Protein AF-A0A834U6C4-F1 (afdb_monomer_lite)

pLDDT: mean 79.03, std 20.56, range [19.64, 97.19]

Secondary structure (DSSP, 8-state):
-------------------------------------------HHHHHH-SS-HHHHHHHHHHHTTHHHHHHHHHTHHHHS----EEEEES-S---S-TTEEEETTEEEE--EEEE--SS-S--HHHHHT--GGGTHHHHHHHHHHHHHHHHHHHHHHHHHHHH-SHHHHHHHHHHHHHHHHHHHH---HHHHHHHHHHHHHHHHHHHHHHHHHHHHHS-GGGHHHHHHHTTHHHHHHHHHHHHHHHH--SHHHHHHHHHGGGGGGGGHHHH----HHHHHHTT-HHHHHHHHHHHHHHHT--SS-HHHHHHHHHHHHTT---TTSS---TTHHHHSHHHHHHHHHHHHHHHHHHHHHHHHHHHGGGSSS-HHHHHHHHHHHHHHHHHHHHHHHHHT-HHHHHHHHHHHHHHHHHHTTTS-GGGHHHHHHHHHHHHHHHHHHHHHHHHHHHHHS-TTTHHHHHHHHHHHHHHHHHHHHHHHHGGGT-TTHHHHHHHHHHHHHHHHHTTSPP-TTPPPP-SHHHHHHTTPPP--------------------------------------------------TTTHHHHTTSSS-PPPPP-----SS--B--S-HHHHHHHHHHTS--GGG-----EEEETTEEEEE---SSS--S-SEEEEETT---SSPPBEESS-SGGG-TTSTT----EEEEEE-TTSEEEEEE--EE-TTSS-EE-S--EEEEEETTTTEEEEEEEPPTTS--TT--EEEEEEE--TT-GGG-EEEEEETTTTEEEEEETTTTEEEEEE-GGGS--TTT-EEEETTEEEE----EEEEEEEEEPTTS-EEEEEEETT--EEEEEETHHHH-SSGGGS-GGGG-EEEEE--TT---S-EEE-TTT-EEEEEETTTTEEEEEETTS---TTTSEEEEE-TTT-SEEEEEEEETTTTEEEEEEE-HHHHHHGGGG-SS-TTSGGGTGGGHHHHHHHHHHHHTTTS--SSTTTS---HHHHHHHHHHH--S-HHHHHHHHHHHHHHHH-S--SS-EEEEEEESTTSSHHHHHHHHHHHHSTTGGGSTTEEEEETTTTS--TT-HHHHHHHHHHHHHHHHHH-TT-EEEEE-GGGSPTTGGGGGHHHHSTT---SSS--TT-EEEEEE-TTHHHHHHHHHHHHTTT--GGG--GGGTHHHHHHHHHHSSSTTTT-HHHHT---SEEEEEPPBPHHHHHHHHHHHHHTTT-PPPHHHHHHHHHT--EESTTT--EETTGGGTHHHHHHHHHHH--

Radius of gyration: 40.65 Å; chains: 1; bounding box: 102×124×114 Å

InterPro domains:
  IPR001270 ClpA/B family [PR00300] (1038-1056)
  IPR001270 ClpA/B family [PR00300] (1108-1126)
  IPR001270 ClpA/B family [PR00300] (1137-1151)
  IPR005828 Major facilitator, sugar transporter-like [PF00083] (136-519)
  IPR010448 Torsin [PF06309] (983-1109)
  IPR011042 Six-bladed beta-propeller, TolB-like [G3DSA:2.120.10.30] (598-964)
  IPR017996 Major royal jelly/yellow-related [PF03022] (692-955)
  IPR017996 Major royal jelly/yellow-related [PTHR10009] (584-955)
  IPR020846 Major facilitator superfamily domain [PS50850] (59-514)
  IPR027417 P-loop containing nucleoside triphosphate hydrolase [G3DSA:3.40.50.300] (987-1210)
  IPR027417 P-loop containing nucleoside triphosphate hydrolase [SSF52540] (996-1243)
  IPR036259 MFS transporter superfamily [G3DSA:1.20.1250.20] (54-522)
  IPR036259 MFS transporter superfamily [SSF103473] (139-519)
  IPR049337 Torsin-1A, C-terminal domain [PF21376] (1211-1265)

Sequence (1273 aa):
MITGVRLSDSTEKIVGYRMGVNVKQVSNGKDTETVEDHGEAIDAVQQAIGDLGKWQILVCLAISLVKFPVAWHQLAIVFMAPYQEYNCTTPAETVSSDQCTININGTNMECTKWEYDRSTFPETIISQWNLVCSRSHYANIQQSILMFGVLLGNVIFGSLADRYGRKLPLMASVLLQLASGIGCAIVPWFPALLILKLFSAMATGGTMVTSYVICMEIVGTQWRAAITVLYQIPFSLGQMSLAGIAYLFRHWQHLQIAITIPSIILLSYWWIVPESPRWLLAVGKQKAACKILEKVAIINKTGNKDIPDTVRRHCLHQNSKRTAQDHNASFLDLFRTPNMRVKSLSIFFNWIVCGMGLFGMSQYIGQVGGDIFINFAISGAIQVPGNFVAWWAMNKLGRKVTLIISNVIAGVSSLALIIVPHELAWLRLILVCLGIVGMSVAFTSVYLFSGELFPTVVRNMGVGTSSMCARIGSIVAPFVVSLNHMAEWFPPIIFGSLPIVGAMLCLLLPETAGCTLPETLQDGEDFGKKPKMMKNKNRNPKDIEIEHREEQKSIDYSSYYTAIPPCTVLWKTSSSLPNGKMYILLLSLLAVANGETFNKLYSWQQLNFNFPNETIRKAYVESGNYIEKNNLPLGLAVSQDRMIITVPRWRNGVVSNLNYVWMNDTSESPSLNPYPNFETNDIHSPDSIVNIFRVRVDECNRLWGIDTGISDIYGNTTVLQPVRIIVIDLKTDKIIRKYTLKDSDQKQNSFIADLIVDVKPDACEDAYAYLSDFSAYGLVVYSWAKNNSWRIEHNYFYFDPLQGDYNISGYNFQWTDGVFGLALTPFQDDGYRTLYFHAMSGITEFYVSTEVLQDDMLILSNNYHAFHVAGDKGPKSQGPSSVIDQETEIAYFTQIQKNGIGCWNTNVKLTPETFVLVGQNNETMVYPNDLAIDYDSRKLYVLSDDLPRFEHSDLISCELFTTMAGAIGLSSLGAYYYQYVHCKYHECCNDDYIYLDLQKLEKLMKNKLYGQHIAYKTIMNALRGYLNQHDQGKALSFSFHGTPGTGKNYVAKFIAESLYKNGIESKYFHFFNGRIEFPLKQEVEIYKVLLQSKIKNALQNCPQSLFVFDEVDKMPEGVLNVLVPFLDYNTWSTKGDTNKAIFIFLSNTGSRQIVQRLLNLWEKGISRDDTKLQDFENLISIGAFNEKGGFHLSDTIETSVIDHYIPFLPLEEEHVKNCAKMAFIKRRIEPTAEMIDEALSHMTFDPPPHNLYSKSGCKRIEQKVATIIYSIK

Foldseek 3Di:
DDDDDDDDDDDDDDDDDDDDDDDDDDDDDDDDDDDDDPDDPDDLLCVLQPQDFPLLVVQLVLLLLLLLLLLLLLQVLCLQPPDWDKAFDPPDDDDDPDRAWDQDPNDTDGGDDIDTDCVQFVAHPCNLVVCDDVNVCVSLVLSLLLLVLLLLLLVVLVVVCLVPFLQPQLLVLLVQLLVLLLVLLPDSDSVVNSVSSSSNSSSSNNSVNSSLVLSVLSHHDVCNLVSLLVSCLSNLVSQLVLLVLCSVVSHNSSSSVSSNVVSVVVNCCVPSPATRLVSCLVVVVVVRSLVVSVVSCVNRVVDDDPSPVSVVVVSVCVVVPPDVPLPDDDLCLCCPFPLSVLVLVLLLLLLLLLLLQQSLLLSLQSVLDDDSSVLSNLLSVLLNVLSVVLSVCCQPVFLLRQLLVLLQQLQVLLLVLVVDDSVVSVSNSVSSSSNNSSSSSNNSSSLVVLQQLDAQSCSVVSSSSSNSSSSNSNSCSVVQSVCVVVPVCRNSNVSNVSSNVSSVSSVSDDTRHPDDRHHDSVSSSCPPDDDDPDPDDDDDDDDDDDDDDDDDDDDDDDDDDDDDDDDDDDDDDDDDDDDDDPDPVVVVVVPPPDQDDDDQQADDPWAAADDPDVVVVVVCVVVLQADGLQWDWFAWEDDDQKIKTATFQLAHHDQFGIWIDGNPDPDNHDHTAHAPHRLLGHPPHPPHQHGWQYWYADLLRKIKTWRCQWHGNLHPIDRRDAIWIWIARPVVRDTPDTAGADPQAADPQWDWHDKDKDDDNVGRQQIKMWIQRFRVQWIKIAGNVVSHIHIAHAPQQWADLVQQWAAFPNDTDGDGTGKAAWEWEPQDPVRWIKIWITGLSFFWIKIATCVCVSDPVCSPPPVNVRIGTQEGLDPQQHHRYWYADHPQRKIKGQRLRQLFIWIARSVDRDDNVRIGTSDHDSVQSSHFRYWYADNVVGDIDIDHDNVSCSSCCVVVPDDDPVSCPPPPVPVVVVVVVVVVVCVVPDPAQDCVFFPFQLVQLLVQCVQPQFLQLQQSVVVSVQVVVLVVDPDDLAAAFEEEEAFAANQQVVSLQSRQVRGGPVGCPDPLEAEAEQCPLQPDLVCLVVLLVVVLVVLVVSCQRHLQHEYEYHAQLRHHEQNCLSCCLLLDRDRDSDDGNSHNYYYYYYHHFLHVVLVVLQVVCVVVVHDSSNDHCVSCVVSQLVRQQPRGGHNPPHVCSVVVSHDYHGYSHFAFLVSLLSLLQVLQVVVVHGDDPVLSVQLCVPWFFDDPPVSGGTNNHSVCSNVSSVVSVVVVD

Structure (mmCIF, N/CA/C/O backbone):
data_AF-A0A834U6C4-F1
#
_entry.id   AF-A0A834U6C4-F1
#
loop_
_atom_site.group_PDB
_atom_site.id
_atom_site.type_symbol
_atom_site.label_atom_id
_atom_site.label_alt_id
_atom_site.label_comp_id
_atom_site.label_asym_id
_atom_site.label_entity_id
_atom_site.label_seq_id
_atom_site.pdbx_PDB_ins_code
_atom_site.Cartn_x
_atom_site.Cartn_y
_atom_site.Cartn_z
_atom_site.occupancy
_atom_site.B_iso_or_equiv
_atom_site.auth_seq_id
_atom_site.auth_comp_id
_atom_site.auth_asym_id
_atom_site.auth_atom_id
_atom_site.pdbx_PDB_model_num
ATOM 1 N N . MET A 1 1 ? -10.701 68.782 57.998 1.00 32.03 1 MET A N 1
ATOM 2 C CA . MET A 1 1 ? -9.454 69.137 57.278 1.00 32.03 1 MET A CA 1
ATOM 3 C C . MET A 1 1 ? -9.494 68.357 55.960 1.00 32.03 1 MET A C 1
ATOM 5 O O . MET A 1 1 ? -9.883 67.202 56.014 1.00 32.03 1 MET A O 1
ATOM 9 N N . ILE A 1 2 ? -9.443 68.971 54.766 1.00 26.61 2 ILE A N 1
ATOM 10 C CA . ILE A 1 2 ? -8.297 69.702 54.167 1.00 26.61 2 ILE A CA 1
ATOM 11 C C . ILE A 1 2 ? -7.133 68.705 53.998 1.00 26.61 2 ILE A C 1
ATOM 13 O O . ILE A 1 2 ? -6.628 68.264 55.022 1.00 26.61 2 ILE A O 1
ATOM 17 N N . THR A 1 3 ? -6.689 68.261 52.809 1.00 28.31 3 THR A N 1
ATOM 18 C CA . THR A 1 3 ? -6.990 68.559 51.372 1.00 28.31 3 THR A CA 1
ATOM 19 C C . THR A 1 3 ? -6.530 67.353 50.510 1.00 28.31 3 THR A C 1
ATOM 21 O O . THR A 1 3 ? -5.770 66.542 51.021 1.00 28.31 3 THR A O 1
ATOM 24 N N . GLY A 1 4 ? -6.873 67.157 49.225 1.00 27.14 4 GLY A N 1
ATOM 25 C CA . GLY A 1 4 ? -7.736 67.896 48.282 1.00 27.14 4 GLY A CA 1
ATOM 26 C C . GLY A 1 4 ? -7.484 67.487 46.803 1.00 27.14 4 GLY A C 1
ATOM 27 O O . GLY A 1 4 ? -6.566 66.721 46.548 1.00 27.14 4 GLY A O 1
ATOM 28 N N . VAL A 1 5 ? -8.246 68.076 45.857 1.00 27.08 5 VAL A N 1
ATOM 29 C CA . VAL A 1 5 ? -8.068 68.063 44.367 1.00 27.08 5 VAL A CA 1
ATOM 30 C C . VAL A 1 5 ? -8.359 66.700 43.665 1.00 27.08 5 VAL A C 1
ATOM 32 O O . VAL A 1 5 ? -7.687 65.725 43.955 1.00 27.08 5 VAL A O 1
ATOM 35 N N . ARG A 1 6 ? -9.434 66.475 42.867 1.00 25.31 6 ARG A N 1
ATOM 36 C CA . ARG A 1 6 ? -9.952 67.080 41.588 1.00 25.31 6 ARG A CA 1
ATOM 37 C C . ARG A 1 6 ? -9.165 66.642 40.330 1.00 25.31 6 ARG A C 1
ATOM 39 O O . ARG A 1 6 ? -7.953 66.553 40.420 1.00 25.31 6 ARG A O 1
ATOM 46 N N . LEU A 1 7 ? -9.723 66.381 39.133 1.00 26.38 7 LEU A N 1
ATOM 47 C CA . LEU A 1 7 ? -11.058 66.477 38.465 1.00 26.38 7 LEU A CA 1
ATOM 48 C C . LEU A 1 7 ? -11.123 65.343 37.387 1.00 26.38 7 LEU A C 1
ATOM 50 O O . LEU A 1 7 ? -10.072 64.796 37.070 1.00 26.38 7 LEU A O 1
ATOM 54 N N . SER A 1 8 ? -12.230 64.942 36.741 1.00 24.67 8 SER A N 1
ATOM 55 C CA . SER A 1 8 ? -13.663 65.318 36.781 1.00 24.67 8 SER A CA 1
ATOM 56 C C . SER A 1 8 ? -14.535 64.198 36.184 1.00 24.67 8 SER A C 1
ATOM 58 O O . SER A 1 8 ? -14.160 63.627 35.160 1.00 24.67 8 SER A O 1
ATOM 60 N N . ASP A 1 9 ? -15.734 63.977 36.726 1.00 26.44 9 ASP A N 1
ATOM 61 C CA . ASP A 1 9 ? -16.788 63.170 36.092 1.00 26.44 9 ASP A CA 1
ATOM 62 C C . ASP A 1 9 ? -17.407 63.832 34.849 1.00 26.44 9 ASP A C 1
ATOM 64 O O . ASP A 1 9 ? -17.436 65.056 34.718 1.00 26.44 9 ASP A O 1
ATOM 68 N N . SER A 1 10 ? -18.063 63.017 34.019 1.00 24.52 10 SER A N 1
ATOM 69 C CA . SER A 1 10 ? -19.355 63.393 33.426 1.00 24.52 10 SER A CA 1
ATOM 70 C C . SER A 1 10 ? -20.250 62.152 33.308 1.00 24.52 10 SER A C 1
ATOM 72 O O . SER A 1 10 ? -19.783 61.074 32.943 1.00 24.52 10 SER A O 1
ATOM 74 N N . THR A 1 11 ? -21.522 62.281 33.696 1.00 25.22 11 THR A N 1
ATOM 75 C CA . THR A 1 11 ? -22.455 61.160 33.894 1.00 25.22 11 THR A CA 1
ATOM 76 C C . THR A 1 11 ? -23.762 61.351 33.127 1.00 25.22 11 THR A C 1
ATOM 78 O O . THR A 1 11 ? -24.557 62.228 33.455 1.00 25.22 11 THR A O 1
ATOM 81 N N . GLU A 1 12 ? -24.052 60.448 32.188 1.00 25.23 12 GLU A N 1
ATOM 82 C CA . GLU A 1 12 ? -25.406 60.200 31.669 1.00 25.23 12 GLU A CA 1
ATOM 83 C C . GLU A 1 12 ? -25.623 58.680 31.572 1.00 25.23 12 GLU A C 1
ATOM 85 O O . GLU A 1 12 ? -24.810 57.953 31.011 1.00 25.23 12 GLU A O 1
ATOM 90 N N . LYS A 1 13 ? -26.559 58.106 32.338 1.00 23.20 13 LYS A N 1
ATOM 91 C CA . LYS A 1 13 ? -28.016 58.086 32.089 1.00 23.20 13 LYS A CA 1
ATOM 92 C C . LYS A 1 13 ? -28.380 57.370 30.785 1.00 23.20 13 LYS A C 1
ATOM 94 O O . LYS A 1 13 ? -28.456 57.985 29.730 1.00 23.20 13 LYS A O 1
ATOM 99 N N . ILE A 1 14 ? -28.765 56.100 30.905 1.00 27.47 14 ILE A N 1
ATOM 100 C CA . ILE A 1 14 ? -29.663 55.454 29.942 1.00 27.47 14 ILE A CA 1
ATOM 101 C C . ILE A 1 14 ? -31.019 55.300 30.635 1.00 27.47 14 ILE A C 1
ATOM 103 O O . ILE A 1 14 ? -31.168 54.515 31.570 1.00 27.47 14 ILE A O 1
ATOM 107 N N . VAL A 1 15 ? -31.992 56.103 30.203 1.00 25.92 15 VAL A N 1
ATOM 108 C CA . VAL A 1 15 ? -33.397 56.035 30.634 1.00 25.92 15 VAL A CA 1
ATOM 109 C C . VAL A 1 15 ? -34.172 55.182 29.629 1.00 25.92 15 VAL A C 1
ATOM 111 O O . VAL A 1 15 ? -33.923 55.262 28.429 1.00 25.92 15 VAL A O 1
ATOM 114 N N . GLY A 1 16 ? -35.096 54.349 30.111 1.00 22.14 16 GLY A N 1
ATOM 115 C CA . GLY A 1 16 ? -35.840 53.406 29.274 1.00 22.14 16 GLY A CA 1
ATOM 116 C C . GLY A 1 16 ? -37.213 53.893 28.793 1.00 22.14 16 GLY A C 1
ATOM 117 O O . GLY A 1 16 ? -37.863 54.725 29.421 1.00 22.14 16 GLY A O 1
ATOM 118 N N . TYR A 1 17 ? -37.677 53.260 27.717 1.00 23.62 17 TYR A N 1
ATOM 119 C CA . TYR A 1 17 ? -39.071 53.122 27.270 1.00 23.62 17 TYR A CA 1
ATOM 120 C C . TYR A 1 17 ? -39.234 51.619 26.927 1.00 23.62 17 TYR A C 1
ATOM 122 O O . TYR A 1 17 ? -38.296 51.019 26.412 1.00 23.62 17 TYR A O 1
ATOM 130 N N . ARG A 1 18 ? -40.257 50.873 27.382 1.00 22.52 18 ARG A N 1
ATOM 131 C CA . ARG A 1 18 ? -41.674 50.873 26.939 1.00 22.52 18 ARG A CA 1
ATOM 132 C C . ARG A 1 18 ? -41.797 50.785 25.400 1.00 22.52 18 ARG A C 1
ATOM 134 O O . ARG A 1 18 ? -41.191 51.584 24.711 1.00 22.52 18 ARG A O 1
ATOM 141 N N . MET A 1 19 ? -42.584 49.882 24.801 1.00 22.67 19 MET A N 1
ATOM 142 C CA . MET A 1 19 ? -43.735 49.121 25.321 1.00 22.67 19 MET A CA 1
ATOM 143 C C . MET A 1 19 ? -44.086 47.924 24.403 1.00 22.67 19 MET A C 1
ATOM 145 O O . MET A 1 19 ? -43.939 48.039 23.192 1.00 22.67 19 MET A O 1
ATOM 149 N N . GLY A 1 20 ? -44.672 46.851 24.956 1.00 22.45 20 GLY A N 1
ATOM 150 C CA . GLY A 1 20 ? -45.379 45.799 24.192 1.00 22.45 20 GLY A CA 1
ATOM 151 C C . GLY A 1 20 ? -44.500 44.729 23.511 1.00 22.45 20 GLY A C 1
ATOM 152 O O . GLY A 1 20 ? -43.289 44.883 23.426 1.00 22.45 20 GLY A O 1
ATOM 153 N N . VAL A 1 21 ? -45.052 43.600 23.041 1.00 25.44 21 VAL A N 1
ATOM 154 C CA . VAL A 1 21 ? -46.475 43.175 22.981 1.00 25.44 21 VAL A CA 1
ATOM 155 C C . VAL A 1 21 ? -46.644 41.728 23.498 1.00 25.44 21 VAL A C 1
ATOM 157 O O . VAL A 1 21 ? -45.697 40.948 23.527 1.00 25.44 21 VAL A O 1
ATOM 160 N N . ASN A 1 22 ? -47.855 41.398 23.962 1.00 22.00 22 ASN A N 1
ATOM 161 C CA . ASN A 1 22 ? -48.232 40.152 24.645 1.00 22.00 22 ASN A CA 1
ATOM 162 C C . ASN A 1 22 ? -48.046 38.852 23.839 1.00 22.00 22 ASN A C 1
ATOM 164 O O . ASN A 1 22 ? -48.291 38.810 22.637 1.00 22.00 22 ASN A O 1
ATOM 168 N N . VAL A 1 23 ? -47.843 37.748 24.569 1.00 26.69 23 VAL A N 1
ATOM 169 C CA . VAL A 1 23 ? -48.245 36.396 24.140 1.00 26.69 23 VAL A CA 1
ATOM 170 C C . VAL A 1 23 ? -49.677 36.121 24.620 1.00 26.69 23 VAL A C 1
ATOM 172 O O . VAL A 1 23 ? -49.903 36.021 25.824 1.00 26.69 23 VAL A O 1
ATOM 175 N N . LYS A 1 24 ? -50.627 36.031 23.677 1.00 21.11 24 LYS A N 1
ATOM 176 C CA . LYS A 1 24 ? -52.025 35.521 23.737 1.00 21.11 24 LYS A CA 1
ATOM 177 C C . LYS A 1 24 ? -52.627 35.754 22.325 1.00 21.11 24 LYS A C 1
ATOM 179 O O . LYS A 1 24 ? -52.242 36.729 21.697 1.00 21.11 24 LYS A O 1
ATOM 184 N N . GLN A 1 25 ? -53.530 34.949 21.751 1.00 21.66 25 GLN A N 1
ATOM 185 C CA . GLN A 1 25 ? -54.324 33.841 22.296 1.00 21.66 25 GLN A CA 1
ATOM 186 C C . GLN A 1 25 ? -54.771 32.865 21.169 1.00 21.66 25 GLN A C 1
ATOM 188 O O . GLN A 1 25 ? -55.234 33.315 20.133 1.00 21.66 25 GLN A O 1
ATOM 193 N N . VAL A 1 26 ? -54.685 31.551 21.426 1.00 22.41 26 VAL A N 1
ATOM 194 C CA . VAL A 1 26 ? -55.703 30.498 21.153 1.00 22.41 26 VAL A CA 1
ATOM 195 C C . VAL A 1 26 ? -56.342 30.309 19.747 1.00 22.41 26 VAL A C 1
ATOM 197 O O . VAL A 1 26 ? -57.190 31.076 19.310 1.00 22.41 26 VAL A O 1
ATOM 200 N N . SER A 1 27 ? -56.134 29.083 19.235 1.00 23.53 27 SER A N 1
ATOM 201 C CA . SER A 1 27 ? -57.041 28.217 18.438 1.00 23.53 27 SER A CA 1
ATOM 202 C C . SER A 1 27 ? -57.282 28.420 16.933 1.00 23.53 27 SER A C 1
ATOM 204 O O . SER A 1 27 ? -57.446 29.528 16.446 1.00 23.53 27 SER A O 1
ATOM 206 N N . ASN A 1 28 ? -57.493 27.250 16.309 1.00 22.91 28 ASN A N 1
ATOM 207 C CA . ASN A 1 28 ? -58.278 26.946 15.107 1.00 22.91 28 ASN A CA 1
ATOM 208 C C . ASN A 1 28 ? -57.816 27.489 13.748 1.00 22.91 28 ASN A C 1
ATOM 210 O O . ASN A 1 28 ? -57.381 28.622 13.600 1.00 22.91 28 ASN A O 1
ATOM 214 N N . GLY A 1 29 ? -58.005 26.640 12.734 1.00 23.84 29 GLY A N 1
ATOM 215 C CA . GLY A 1 29 ? -57.756 26.954 11.331 1.00 23.84 29 GLY A CA 1
ATOM 216 C C . GLY A 1 29 ? -57.052 25.816 10.597 1.00 23.84 29 GLY A C 1
ATOM 217 O O . GLY A 1 29 ? -55.847 25.633 10.732 1.00 23.84 29 GLY A O 1
ATOM 218 N N . LYS A 1 30 ? -57.814 25.087 9.775 1.00 28.41 30 LYS A N 1
ATOM 219 C CA . LYS A 1 30 ? -57.336 24.766 8.421 1.00 28.41 30 LYS A CA 1
ATOM 220 C C . LYS A 1 30 ? -57.286 26.122 7.662 1.00 28.41 30 LYS A C 1
ATOM 222 O O . LYS A 1 30 ? -57.917 27.072 8.114 1.00 28.41 30 LYS A O 1
ATOM 227 N N . ASP A 1 31 ? -56.504 26.336 6.613 1.00 25.30 31 ASP A N 1
ATOM 228 C CA . ASP A 1 31 ? -56.439 25.526 5.398 1.00 25.30 31 ASP A CA 1
ATOM 229 C C . ASP A 1 31 ? -55.045 25.493 4.754 1.00 25.30 31 ASP A C 1
ATOM 231 O O . ASP A 1 31 ? -54.127 26.222 5.125 1.00 25.30 31 ASP A O 1
ATOM 235 N N . THR A 1 32 ? -54.892 24.593 3.784 1.00 25.80 32 THR A N 1
ATOM 236 C CA . THR A 1 32 ? -53.691 24.442 2.962 1.00 25.80 32 THR A CA 1
ATOM 237 C C . THR A 1 32 ? -53.735 25.367 1.748 1.00 25.80 32 THR A C 1
ATOM 239 O O . THR A 1 32 ? -54.506 25.109 0.824 1.00 25.80 32 THR A O 1
ATOM 242 N N . GLU A 1 33 ? -52.831 26.343 1.682 1.00 23.67 33 GLU A N 1
ATOM 243 C CA . GLU A 1 33 ? -52.347 26.871 0.401 1.00 23.67 33 GLU A CA 1
ATOM 244 C C . GLU A 1 33 ? -50.893 26.439 0.193 1.00 23.67 33 GLU A C 1
ATOM 246 O O . GLU A 1 33 ? -50.039 26.583 1.070 1.00 23.67 33 GLU A O 1
ATOM 251 N N . THR A 1 34 ? -50.623 25.847 -0.968 1.00 23.64 34 THR A N 1
ATOM 252 C CA . THR A 1 34 ? -49.309 25.328 -1.347 1.00 23.64 34 THR A CA 1
ATOM 253 C C . THR A 1 34 ? -48.448 26.436 -1.938 1.00 23.64 34 THR A C 1
ATOM 255 O O . THR A 1 34 ? -48.664 26.845 -3.078 1.00 23.64 34 THR A O 1
ATOM 258 N N . VAL A 1 35 ? -47.431 26.876 -1.198 1.00 24.28 35 VAL A N 1
ATOM 259 C CA . VAL A 1 35 ? -46.286 27.580 -1.788 1.00 24.28 35 VAL A CA 1
ATOM 260 C C . VAL A 1 35 ? -45.273 26.525 -2.223 1.00 24.28 35 VAL A C 1
ATOM 262 O O . VAL A 1 35 ? -44.721 25.813 -1.384 1.00 24.28 35 VAL A O 1
ATOM 265 N N . GLU A 1 36 ? -45.050 26.404 -3.529 1.00 22.88 36 GLU A N 1
ATOM 266 C CA . GLU A 1 36 ? -44.012 25.535 -4.085 1.00 22.88 36 GLU A CA 1
ATOM 267 C C . GLU A 1 36 ? -42.629 26.149 -3.813 1.00 22.88 36 GLU A C 1
ATOM 269 O O . GLU A 1 36 ? -42.253 27.162 -4.404 1.00 22.88 36 GLU A O 1
ATOM 274 N N . ASP A 1 37 ? -41.870 25.550 -2.892 1.00 23.61 37 ASP A N 1
ATOM 275 C CA . ASP A 1 37 ? -40.494 25.961 -2.598 1.00 23.61 37 ASP A CA 1
ATOM 276 C C . ASP A 1 37 ? -39.554 25.445 -3.701 1.00 23.61 37 ASP A C 1
ATOM 278 O O . ASP A 1 37 ? -39.085 24.303 -3.675 1.00 23.61 37 ASP A O 1
ATOM 282 N N . HIS A 1 38 ? -39.320 26.273 -4.724 1.00 24.67 38 HIS A N 1
ATOM 283 C CA . HIS A 1 38 ? -38.352 25.987 -5.783 1.00 24.67 38 HIS A CA 1
ATOM 284 C C . HIS A 1 38 ? -36.923 25.983 -5.217 1.00 24.67 38 HIS A C 1
ATOM 286 O O . HIS A 1 38 ? -36.256 27.015 -5.131 1.00 24.67 38 HIS A O 1
ATOM 292 N N . GLY A 1 39 ? -36.449 24.791 -4.855 1.00 31.34 39 GLY A N 1
ATOM 293 C CA . GLY A 1 39 ? -35.127 24.578 -4.279 1.00 31.34 39 GLY A CA 1
ATOM 294 C C . GLY A 1 39 ? -33.966 24.866 -5.236 1.00 31.34 39 GLY A C 1
ATOM 295 O O . GLY A 1 39 ? -33.460 23.956 -5.884 1.00 31.34 39 GLY A O 1
ATOM 296 N N . GLU A 1 40 ? -33.464 26.103 -5.226 1.00 31.39 40 GLU A N 1
ATOM 297 C CA . GLU A 1 40 ? -32.094 26.432 -5.637 1.00 31.39 40 GLU A CA 1
ATOM 298 C C . GLU A 1 40 ? -31.307 27.033 -4.461 1.00 31.39 40 GLU A C 1
ATOM 300 O O . GLU A 1 40 ? -31.581 28.135 -3.980 1.00 31.39 40 GLU A O 1
ATOM 305 N N . ALA A 1 41 ? -30.273 26.323 -4.000 1.00 35.41 41 ALA A N 1
ATOM 306 C CA . ALA A 1 41 ? -29.369 26.791 -2.949 1.00 35.41 41 ALA A CA 1
ATOM 307 C C . ALA A 1 41 ? -28.324 27.783 -3.509 1.00 35.41 41 ALA A C 1
ATOM 309 O O . ALA A 1 41 ? -27.153 27.450 -3.695 1.00 35.41 41 ALA A O 1
ATOM 310 N N . ILE A 1 42 ? -28.754 29.012 -3.810 1.00 45.69 42 ILE A N 1
ATOM 311 C CA . ILE A 1 42 ? -27.916 30.037 -4.457 1.00 45.69 42 ILE A CA 1
ATOM 312 C C . ILE A 1 42 ? -26.710 30.423 -3.571 1.00 45.69 42 ILE A C 1
ATOM 314 O O . ILE A 1 42 ? -26.871 30.887 -2.442 1.00 45.69 42 ILE A O 1
ATOM 318 N N . ASP A 1 43 ? -25.493 30.301 -4.115 1.00 60.75 43 ASP A N 1
ATOM 319 C CA . ASP A 1 43 ? -24.232 30.630 -3.430 1.00 60.75 43 ASP A CA 1
ATOM 320 C C . ASP A 1 43 ? -24.176 32.111 -2.992 1.00 60.75 43 ASP A C 1
ATOM 322 O O . ASP A 1 43 ? -24.166 33.033 -3.813 1.00 60.75 43 ASP A O 1
ATOM 326 N N . ALA A 1 44 ? -24.071 32.342 -1.680 1.00 59.12 44 ALA A N 1
ATOM 327 C CA . ALA A 1 44 ? -23.994 33.673 -1.078 1.00 59.12 44 ALA A CA 1
ATOM 328 C C . ALA A 1 44 ? -22.760 34.490 -1.522 1.00 59.12 44 ALA A C 1
ATOM 330 O O . ALA A 1 44 ? -22.802 35.721 -1.503 1.00 59.12 44 ALA A O 1
ATOM 331 N N . VAL A 1 45 ? -21.671 33.844 -1.963 1.00 65.62 45 VAL A N 1
ATOM 332 C CA . VAL A 1 45 ? -20.537 34.531 -2.605 1.00 65.62 45 VAL A CA 1
ATOM 333 C C . VAL A 1 45 ? -20.932 35.010 -3.997 1.00 65.62 45 VAL A C 1
ATOM 335 O O . VAL A 1 45 ? -20.661 36.156 -4.348 1.00 65.62 45 VAL A O 1
ATOM 338 N N . GLN A 1 46 ? -21.616 34.167 -4.773 1.00 69.62 46 GLN A N 1
ATOM 339 C CA . GLN A 1 46 ? -22.067 34.484 -6.131 1.00 69.62 46 GLN A CA 1
ATOM 340 C C . GLN A 1 46 ? -23.071 35.653 -6.125 1.00 69.62 46 GLN A C 1
ATOM 342 O O . GLN A 1 46 ? -22.934 36.571 -6.934 1.00 69.62 46 GLN A O 1
ATOM 347 N N . GLN A 1 47 ? -23.966 35.716 -5.128 1.00 67.00 47 GLN A N 1
ATOM 348 C CA . GLN A 1 47 ? -24.832 36.884 -4.886 1.00 67.00 47 GLN A CA 1
ATOM 349 C C . GLN A 1 47 ? -24.056 38.177 -4.560 1.00 67.00 47 GLN A C 1
ATOM 351 O O . GLN A 1 47 ? -24.518 39.265 -4.897 1.00 67.00 47 GLN A O 1
ATOM 356 N N . ALA A 1 48 ? -22.891 38.085 -3.908 1.00 64.75 48 ALA A N 1
ATOM 357 C CA . ALA A 1 48 ? -22.125 39.249 -3.450 1.00 64.75 48 ALA A CA 1
ATOM 358 C C . ALA A 1 48 ? -21.188 39.862 -4.512 1.00 64.75 48 ALA A C 1
ATOM 360 O O . ALA A 1 48 ? -20.862 41.044 -4.405 1.00 64.75 48 ALA A O 1
ATOM 361 N N . ILE A 1 49 ? -20.735 39.089 -5.513 1.00 70.25 49 ILE A N 1
ATOM 362 C CA . ILE A 1 49 ? -19.777 39.561 -6.542 1.00 70.25 49 ILE A CA 1
ATOM 363 C C . ILE A 1 49 ? -20.253 39.433 -7.998 1.00 70.25 49 ILE A C 1
ATOM 365 O O . ILE A 1 49 ? -19.559 39.921 -8.900 1.00 70.25 49 ILE A O 1
ATOM 369 N N . GLY A 1 50 ? -21.406 38.798 -8.233 1.00 71.19 50 GLY A N 1
ATOM 370 C CA . GLY A 1 50 ? -21.916 38.459 -9.565 1.00 71.19 50 GLY A CA 1
ATOM 371 C C . GLY A 1 50 ? -21.145 37.314 -10.237 1.00 71.19 50 GLY A C 1
ATOM 372 O O . GLY A 1 50 ? -20.010 36.999 -9.873 1.00 71.19 50 GLY A O 1
ATOM 373 N N . ASP A 1 51 ? -21.750 36.682 -11.244 1.00 71.88 51 ASP A N 1
ATOM 374 C CA . ASP A 1 51 ? -21.232 35.423 -11.800 1.00 71.88 51 ASP A CA 1
ATOM 375 C C . ASP A 1 51 ? -19.905 35.583 -12.558 1.00 71.88 51 ASP A C 1
ATOM 377 O O . ASP A 1 51 ? -19.014 34.738 -12.451 1.00 71.88 51 ASP A O 1
ATOM 381 N N . LEU A 1 52 ? -19.773 36.671 -13.326 1.00 80.56 52 LEU A N 1
ATOM 382 C CA . LEU A 1 52 ? -18.552 37.036 -14.045 1.00 80.56 52 LEU A CA 1
ATOM 383 C C . LEU A 1 52 ? -18.498 38.554 -14.271 1.00 80.56 52 LEU A C 1
ATOM 385 O O . LEU A 1 52 ? -19.081 39.086 -15.214 1.00 80.56 52 LEU A O 1
ATOM 389 N N . GLY A 1 53 ? -17.789 39.262 -13.394 1.00 84.00 53 GLY A N 1
ATOM 390 C CA . GLY A 1 53 ? -17.525 40.694 -13.522 1.00 84.00 53 GLY A CA 1
ATOM 391 C C . GLY A 1 53 ? -16.156 41.019 -14.126 1.00 84.00 53 GLY A C 1
ATOM 392 O O . GLY A 1 53 ? -15.310 40.147 -14.347 1.00 84.00 53 GLY A O 1
ATOM 393 N N . LYS A 1 54 ? -15.909 42.316 -14.361 1.00 84.88 54 LYS A N 1
ATOM 394 C CA . LYS A 1 54 ? -14.639 42.818 -14.923 1.00 84.88 54 LYS A CA 1
ATOM 395 C C . LYS A 1 54 ? -13.428 42.423 -14.079 1.00 84.88 54 LYS A C 1
ATOM 397 O O . LYS A 1 54 ? -12.354 42.187 -14.630 1.00 84.88 54 LYS A O 1
ATOM 402 N N . TRP A 1 55 ? -13.598 42.340 -12.760 1.00 88.00 55 TRP A N 1
ATOM 403 C CA . TRP A 1 55 ? -12.528 41.930 -11.861 1.00 88.00 55 TRP A CA 1
ATOM 404 C C . TRP A 1 55 ? -12.180 40.441 -12.007 1.00 88.00 55 TRP A C 1
ATOM 406 O O . TRP A 1 55 ? -11.004 40.118 -12.168 1.00 88.00 55 TRP A O 1
ATOM 416 N N . GLN A 1 56 ? -13.180 39.548 -12.031 1.00 88.81 56 GLN A N 1
ATOM 417 C CA . GLN A 1 56 ? -12.970 38.111 -12.241 1.00 88.81 56 GLN A CA 1
ATOM 418 C C . GLN A 1 56 ? -12.243 37.856 -13.568 1.00 88.81 56 GLN A C 1
ATOM 420 O O . GLN A 1 56 ? -11.289 37.083 -13.594 1.00 88.81 56 GLN A O 1
ATOM 425 N N . ILE A 1 57 ? -12.638 38.545 -14.647 1.00 88.19 57 ILE A N 1
ATOM 426 C CA . ILE A 1 57 ? -11.996 38.433 -15.968 1.00 88.19 57 ILE A CA 1
ATOM 427 C C . ILE A 1 57 ? -10.516 38.838 -15.900 1.00 88.19 57 ILE A C 1
ATOM 429 O O . ILE A 1 57 ? -9.658 38.078 -16.344 1.00 88.19 57 ILE A O 1
ATOM 433 N N . LEU A 1 58 ? -10.197 39.997 -15.311 1.00 88.25 58 LEU A N 1
ATOM 434 C CA . LEU A 1 58 ? -8.815 40.482 -15.209 1.00 88.25 58 LEU A CA 1
ATOM 435 C C . LEU A 1 58 ? -7.933 39.545 -14.367 1.00 88.25 58 LEU A C 1
ATOM 437 O O . LEU A 1 58 ? -6.789 39.287 -14.738 1.00 88.25 58 LEU A O 1
ATOM 441 N N . VAL A 1 59 ? -8.467 38.999 -13.270 1.00 88.88 59 VAL A N 1
ATOM 442 C CA . VAL A 1 59 ? -7.751 38.028 -12.428 1.00 88.88 59 VAL A CA 1
ATOM 443 C C . VAL A 1 59 ? -7.553 36.699 -13.160 1.00 88.88 59 VAL A C 1
ATOM 445 O O . VAL A 1 59 ? -6.435 36.192 -13.170 1.00 88.88 59 VAL A O 1
ATOM 448 N N . CYS A 1 60 ? -8.576 36.161 -13.834 1.00 89.19 60 CYS A N 1
ATOM 449 C CA . CYS A 1 60 ? -8.446 34.919 -14.604 1.00 89.19 60 CYS A CA 1
ATOM 450 C C . CYS A 1 60 ? -7.429 35.060 -15.749 1.00 89.19 60 CYS A C 1
ATOM 452 O O . CYS A 1 60 ? -6.595 34.175 -15.929 1.00 89.19 60 CYS A O 1
ATOM 454 N N . LEU A 1 61 ? -7.437 36.185 -16.477 1.00 89.00 61 LEU A N 1
ATOM 455 C CA . LEU A 1 61 ? -6.445 36.481 -17.517 1.00 89.00 61 LEU A CA 1
ATOM 456 C C . LEU A 1 61 ? -5.026 36.550 -16.937 1.00 89.00 61 LEU A C 1
ATOM 458 O O . LEU A 1 61 ? -4.139 35.854 -17.430 1.00 89.00 61 LEU A O 1
ATOM 462 N N . ALA A 1 62 ? -4.818 37.318 -15.861 1.00 89.88 62 ALA A N 1
ATOM 463 C CA . ALA A 1 62 ? -3.510 37.444 -15.216 1.00 89.88 62 ALA A CA 1
ATOM 464 C C . ALA A 1 62 ? -2.978 36.089 -14.724 1.00 89.88 62 ALA A C 1
ATOM 466 O O . ALA A 1 62 ? -1.811 35.772 -14.950 1.00 89.88 62 ALA A O 1
ATOM 467 N N . ILE A 1 63 ? -3.835 35.274 -14.102 1.00 89.94 63 ILE A N 1
ATOM 468 C CA . ILE A 1 63 ? -3.490 33.940 -13.590 1.00 89.94 63 ILE A CA 1
ATOM 469 C C . ILE A 1 63 ? -3.252 32.936 -14.728 1.00 89.94 63 ILE A C 1
ATOM 471 O O . ILE A 1 63 ? -2.394 32.069 -14.595 1.00 89.94 63 ILE A O 1
ATOM 475 N N . SER A 1 64 ? -3.930 33.064 -15.873 1.00 89.38 64 SER A N 1
ATOM 476 C CA . SER A 1 64 ? -3.729 32.153 -17.010 1.00 89.38 64 SER A CA 1
ATOM 477 C C . SER A 1 64 ? -2.321 32.222 -17.625 1.00 89.38 64 SER A C 1
ATOM 479 O O . SER A 1 64 ? -1.865 31.239 -18.206 1.00 89.38 64 SER A O 1
ATOM 481 N N . LEU A 1 65 ? -1.590 33.331 -17.436 1.00 90.94 65 LEU A N 1
ATOM 482 C CA . LEU A 1 65 ? -0.209 33.502 -17.917 1.00 90.94 65 LEU A CA 1
ATOM 483 C C . LEU A 1 65 ? 0.769 32.452 -17.364 1.00 90.94 65 LEU A C 1
ATOM 485 O O . LEU A 1 65 ? 1.741 32.114 -18.037 1.00 90.94 65 LEU A O 1
ATOM 489 N N . VAL A 1 66 ? 0.494 31.878 -16.187 1.00 91.88 66 VAL A N 1
ATOM 490 C CA . VAL A 1 66 ? 1.298 30.799 -15.583 1.00 91.88 66 VAL A CA 1
ATOM 491 C C . VAL A 1 66 ? 1.465 29.583 -16.506 1.00 91.88 66 VAL A C 1
ATOM 493 O O . VAL A 1 66 ? 2.462 28.867 -16.430 1.00 91.88 66 VAL A O 1
ATOM 496 N N . LYS A 1 67 ? 0.511 29.360 -17.420 1.00 91.81 67 LYS A N 1
ATOM 497 C CA . LYS A 1 67 ? 0.515 28.243 -18.369 1.00 91.81 67 LYS A CA 1
ATOM 498 C C . LYS A 1 67 ? 1.644 28.307 -19.395 1.00 91.81 67 LYS A C 1
ATOM 500 O O . LYS A 1 67 ? 2.007 27.251 -19.903 1.00 91.81 67 LYS A O 1
ATOM 505 N N . PHE A 1 68 ? 2.208 29.487 -19.670 1.00 94.00 68 PHE A N 1
ATOM 506 C CA . PHE A 1 68 ? 3.352 29.623 -20.573 1.00 94.00 68 PHE A CA 1
ATOM 507 C C . PHE A 1 68 ? 4.585 28.897 -19.989 1.00 94.00 68 PHE A C 1
ATOM 509 O O . PHE A 1 68 ? 4.981 27.890 -20.577 1.00 94.00 68 PHE A O 1
ATOM 516 N N . PRO A 1 69 ? 5.108 29.248 -18.790 1.00 93.00 69 PRO A N 1
ATOM 517 C CA . PRO A 1 69 ? 6.124 28.441 -18.106 1.00 93.00 69 PRO A CA 1
ATOM 518 C C . PRO A 1 69 ? 5.756 26.970 -17.883 1.00 93.00 69 PRO A C 1
ATOM 520 O O . PRO A 1 69 ? 6.639 26.121 -17.973 1.00 93.00 69 PRO A O 1
ATOM 523 N N . VAL A 1 70 ? 4.483 26.636 -17.627 1.00 92.44 70 VAL A N 1
ATOM 524 C CA . VAL A 1 70 ? 4.056 25.228 -17.484 1.00 92.44 70 VAL A CA 1
ATOM 525 C C . VAL A 1 70 ? 4.248 24.449 -18.791 1.00 92.44 70 VAL A C 1
ATOM 527 O O . VAL A 1 70 ? 4.825 23.364 -18.764 1.00 92.44 70 VAL A O 1
ATOM 530 N N . ALA A 1 71 ? 3.821 25.001 -19.931 1.00 93.00 71 ALA A N 1
ATOM 531 C CA . ALA A 1 71 ? 4.034 24.395 -21.244 1.00 93.00 71 ALA A CA 1
ATOM 532 C C . ALA A 1 71 ? 5.526 24.308 -21.586 1.00 93.00 71 ALA A C 1
ATOM 534 O O . ALA A 1 71 ? 6.004 23.251 -21.994 1.00 93.00 71 ALA A O 1
ATOM 535 N N . TRP A 1 72 ? 6.276 25.392 -21.363 1.00 94.62 72 TRP A N 1
ATOM 536 C CA . TRP A 1 72 ? 7.708 25.431 -21.644 1.00 94.62 72 TRP A CA 1
ATOM 537 C C . TRP A 1 72 ? 8.477 24.377 -20.838 1.00 94.62 72 TRP A C 1
ATOM 539 O O . TRP A 1 72 ? 9.190 23.573 -21.427 1.00 94.62 72 TRP A O 1
ATOM 549 N N . HIS A 1 73 ? 8.307 24.317 -19.512 1.00 92.06 73 HIS A N 1
ATOM 550 C CA . HIS A 1 73 ? 9.038 23.358 -18.677 1.00 92.06 73 HIS A CA 1
ATOM 551 C C . HIS A 1 73 ? 8.606 21.901 -18.925 1.00 92.06 73 HIS A C 1
ATOM 553 O O . HIS A 1 73 ? 9.454 21.017 -18.844 1.00 92.06 73 HIS A O 1
ATOM 559 N N . GLN A 1 74 ? 7.336 21.624 -19.256 1.00 91.38 74 GLN A N 1
ATOM 560 C CA . GLN A 1 74 ? 6.872 20.252 -19.536 1.00 91.38 74 GLN A CA 1
ATOM 561 C C . GLN A 1 74 ? 7.293 19.724 -20.916 1.00 91.38 74 GLN A C 1
ATOM 563 O O . GLN A 1 74 ? 7.492 18.515 -21.061 1.00 91.38 74 GLN A O 1
ATOM 568 N N . LEU A 1 75 ? 7.422 20.603 -21.917 1.00 91.62 75 LEU A N 1
ATOM 569 C CA . LEU A 1 75 ? 7.652 20.218 -23.314 1.00 91.62 75 LEU A CA 1
ATOM 570 C C . LEU A 1 75 ? 9.074 20.505 -23.831 1.00 91.62 75 LEU A C 1
ATOM 572 O O . LEU A 1 75 ? 9.439 19.999 -24.889 1.00 91.62 75 LEU A O 1
ATOM 576 N N . ALA A 1 76 ? 9.910 21.251 -23.095 1.00 91.88 76 ALA A N 1
ATOM 577 C CA . ALA A 1 76 ? 11.275 21.601 -23.517 1.00 91.88 76 ALA A CA 1
ATOM 578 C C . ALA A 1 76 ? 12.185 20.405 -23.848 1.00 91.88 76 ALA A C 1
ATOM 580 O O . ALA A 1 76 ? 13.170 20.589 -24.560 1.00 91.88 76 ALA A O 1
ATOM 581 N N . ILE A 1 77 ? 11.860 19.188 -23.393 1.00 89.06 77 ILE A N 1
ATOM 582 C CA . ILE A 1 77 ? 12.605 17.968 -23.738 1.00 89.06 77 ILE A CA 1
ATOM 583 C C . ILE A 1 77 ? 12.782 17.792 -25.255 1.00 89.06 77 ILE A C 1
ATOM 585 O O . ILE A 1 77 ? 13.866 17.412 -25.682 1.00 89.06 77 ILE A O 1
ATOM 589 N N . VAL A 1 78 ? 11.784 18.184 -26.059 1.00 89.62 78 VAL A N 1
ATOM 590 C CA . VAL A 1 78 ? 11.786 18.075 -27.533 1.00 89.62 78 VAL A CA 1
ATOM 591 C C . VAL A 1 78 ? 12.929 18.870 -28.183 1.00 89.62 78 VAL A C 1
ATOM 593 O O . VAL A 1 78 ? 13.391 18.511 -29.258 1.00 89.62 78 VAL A O 1
ATOM 596 N N . PHE A 1 79 ? 13.427 19.912 -27.509 1.00 91.56 79 PHE A N 1
ATOM 597 C CA . PHE A 1 79 ? 14.540 20.751 -27.972 1.00 91.56 79 PHE A CA 1
ATOM 598 C C . PHE A 1 79 ? 15.800 20.649 -27.093 1.00 91.56 79 PHE A C 1
ATOM 600 O O . PHE A 1 79 ? 16.866 21.103 -27.494 1.00 91.56 79 PHE A O 1
ATOM 607 N N . MET A 1 80 ? 15.704 20.068 -25.890 1.00 90.75 80 MET A N 1
ATOM 608 C CA . MET A 1 80 ? 16.847 19.842 -24.990 1.00 90.75 80 MET A CA 1
ATOM 609 C C . MET A 1 80 ? 17.494 18.462 -25.167 1.00 90.75 80 MET A C 1
ATOM 611 O O . MET A 1 80 ? 18.674 18.306 -24.859 1.00 90.75 80 MET A O 1
ATOM 615 N N . ALA A 1 81 ? 16.729 17.475 -25.631 1.00 88.44 81 ALA A N 1
ATOM 616 C CA . ALA A 1 81 ? 17.175 16.127 -25.969 1.00 88.44 81 ALA A CA 1
ATOM 617 C C . ALA A 1 81 ? 16.469 15.630 -27.257 1.00 88.44 81 ALA A C 1
ATOM 619 O O . ALA A 1 81 ? 15.772 14.614 -27.214 1.00 88.44 81 ALA A O 1
ATOM 620 N N . PRO A 1 82 ? 16.581 16.361 -28.388 1.00 86.69 82 PRO A N 1
ATOM 621 C CA . PRO A 1 82 ? 16.103 15.878 -29.681 1.00 86.69 82 PRO A CA 1
ATOM 622 C C . PRO A 1 82 ? 16.902 14.642 -30.114 1.00 86.69 82 PRO A C 1
ATOM 624 O O . PRO A 1 82 ? 18.041 14.454 -29.686 1.00 86.69 82 PRO A O 1
ATOM 627 N N . TYR A 1 83 ? 16.343 13.835 -31.016 1.00 80.50 83 TYR A N 1
ATOM 628 C CA . TYR A 1 83 ? 17.150 12.848 -31.732 1.00 80.50 83 TYR A CA 1
ATOM 629 C C . TYR A 1 83 ? 18.235 13.570 -32.551 1.00 80.50 83 TYR A C 1
ATOM 631 O O . TYR A 1 83 ? 17.963 14.585 -33.193 1.00 80.50 83 TYR A O 1
ATOM 639 N N . GLN A 1 84 ? 19.459 13.050 -32.503 1.00 79.25 84 GLN A N 1
ATOM 640 C CA . GLN A 1 84 ? 20.604 13.510 -33.285 1.00 79.25 84 GLN A CA 1
ATOM 641 C C . GLN A 1 84 ? 21.291 12.283 -33.873 1.00 79.25 84 GLN A C 1
ATOM 643 O O . GLN A 1 84 ? 21.423 11.270 -33.185 1.00 79.25 84 GLN A O 1
ATOM 648 N N . GLU A 1 85 ? 21.763 12.387 -35.111 1.00 80.38 85 GLU A N 1
ATOM 649 C CA . GLU A 1 85 ? 22.648 11.379 -35.687 1.00 80.38 85 GLU A CA 1
ATOM 650 C C . GLU A 1 85 ? 24.040 11.479 -35.048 1.00 80.38 85 GLU A C 1
ATOM 652 O O . GLU A 1 85 ? 24.521 12.571 -34.718 1.00 80.38 85 GLU A O 1
ATOM 657 N N . TYR A 1 86 ? 24.675 10.326 -34.838 1.00 85.88 86 TYR A N 1
ATOM 658 C CA . TYR A 1 86 ? 25.989 10.227 -34.217 1.00 85.88 86 TYR A CA 1
ATOM 659 C C . TYR A 1 86 ? 26.803 9.072 -34.804 1.00 85.88 86 TYR A C 1
ATOM 661 O O . TYR A 1 86 ? 26.274 8.004 -35.107 1.00 85.88 86 TYR A O 1
ATOM 669 N N . ASN A 1 87 ? 28.111 9.283 -34.921 1.00 82.88 87 ASN A N 1
ATOM 670 C CA . ASN A 1 87 ? 29.077 8.307 -35.415 1.00 82.88 87 ASN A CA 1
ATOM 671 C C . ASN A 1 87 ? 30.069 7.947 -34.307 1.00 82.88 87 ASN A C 1
ATOM 673 O O . ASN A 1 87 ? 30.515 8.816 -33.556 1.00 82.88 87 ASN A O 1
ATOM 677 N N . CYS A 1 88 ? 30.447 6.673 -34.208 1.00 80.06 88 CYS A N 1
ATOM 678 C CA . CYS A 1 88 ? 31.515 6.262 -33.301 1.00 80.06 88 CYS A CA 1
ATOM 679 C C . CYS A 1 88 ? 32.887 6.712 -33.834 1.00 80.06 88 CYS A C 1
ATOM 681 O O . CYS A 1 88 ? 33.179 6.524 -35.013 1.00 80.06 88 CYS A O 1
ATOM 683 N N . THR A 1 89 ? 33.738 7.276 -32.970 1.00 76.06 89 THR A N 1
ATOM 684 C CA . THR A 1 89 ? 35.083 7.762 -33.340 1.00 76.06 89 THR A CA 1
ATOM 685 C C . THR A 1 89 ? 36.236 7.019 -32.664 1.00 76.06 89 THR A C 1
ATOM 687 O O . THR A 1 89 ? 37.355 7.069 -33.173 1.00 76.06 89 THR A O 1
ATOM 690 N N . THR A 1 90 ? 36.003 6.305 -31.553 1.00 73.25 90 THR A N 1
ATOM 691 C CA . THR A 1 90 ? 37.002 5.383 -30.978 1.00 73.25 90 THR A CA 1
ATOM 692 C C . THR A 1 90 ? 36.377 4.091 -30.433 1.00 73.25 90 THR A C 1
ATOM 694 O O . THR A 1 90 ? 35.396 4.175 -29.682 1.00 73.25 90 THR A O 1
ATOM 697 N N . PRO A 1 91 ? 36.981 2.909 -30.682 1.00 60.50 91 PRO A N 1
ATOM 698 C CA . PRO A 1 91 ? 38.198 2.665 -31.480 1.00 60.50 91 PRO A CA 1
ATOM 699 C C . PRO A 1 91 ? 37.992 2.876 -32.998 1.00 60.50 91 PRO A C 1
ATOM 701 O O . PRO A 1 91 ? 36.864 3.037 -33.447 1.00 60.50 91 PRO A O 1
ATOM 704 N N . ALA A 1 92 ? 39.078 2.971 -33.773 1.00 58.91 92 ALA A N 1
ATOM 705 C CA . ALA A 1 92 ? 39.044 3.430 -35.169 1.00 58.91 92 ALA A CA 1
ATOM 706 C C . ALA A 1 92 ? 39.151 2.291 -36.205 1.00 58.91 92 ALA A C 1
ATOM 708 O O . ALA A 1 92 ? 39.756 1.258 -35.936 1.00 58.91 92 ALA A O 1
ATOM 709 N N . GLU A 1 93 ? 38.598 2.548 -37.396 1.00 56.75 93 GLU A N 1
ATOM 710 C CA . GLU A 1 93 ? 38.587 1.706 -38.608 1.00 56.75 93 GLU A CA 1
ATOM 711 C C . GLU A 1 93 ? 37.938 0.311 -38.498 1.00 56.75 93 GLU A C 1
ATOM 713 O O . GLU A 1 93 ? 38.581 -0.734 -38.499 1.00 56.75 93 GLU A O 1
ATOM 718 N N . THR A 1 94 ? 36.612 0.274 -38.623 1.00 52.41 94 THR A N 1
ATOM 719 C CA . THR A 1 94 ? 35.977 0.101 -39.951 1.00 52.41 94 THR A CA 1
ATOM 720 C C . THR A 1 94 ? 34.493 0.484 -39.875 1.00 52.41 94 THR A C 1
ATOM 722 O O . THR A 1 94 ? 33.961 0.691 -38.784 1.00 52.41 94 THR A O 1
ATOM 725 N N . VAL A 1 95 ? 33.824 0.662 -41.022 1.00 57.69 95 VAL A N 1
ATOM 726 C CA . VAL A 1 95 ? 32.406 1.072 -41.061 1.00 57.69 95 VAL A CA 1
ATOM 727 C C . VAL A 1 95 ? 31.513 -0.099 -40.641 1.00 57.69 95 VAL A C 1
ATOM 729 O O . VAL A 1 95 ? 31.122 -0.928 -41.461 1.00 57.69 95 VAL A O 1
ATOM 732 N N . SER A 1 96 ? 31.205 -0.154 -39.346 1.00 48.22 96 SER A N 1
ATOM 733 C CA . SER A 1 96 ? 30.140 -0.988 -38.787 1.00 48.22 96 SER A CA 1
ATOM 734 C C . SER A 1 96 ? 28.769 -0.437 -39.184 1.00 48.22 96 SER A C 1
ATOM 736 O O . SER A 1 96 ? 28.584 0.778 -39.251 1.00 48.22 96 SER A O 1
ATOM 738 N N . SER A 1 97 ? 27.791 -1.319 -39.403 1.00 53.72 97 SER A N 1
ATOM 739 C CA . SER A 1 97 ? 26.378 -0.931 -39.500 1.00 53.72 97 SER A CA 1
ATOM 740 C C . SER A 1 97 ? 25.776 -0.553 -38.141 1.00 53.72 97 SER A C 1
ATOM 742 O O . SER A 1 97 ? 24.766 0.144 -38.102 1.00 53.72 97 SER A O 1
ATOM 744 N N . ASP A 1 98 ? 26.391 -0.988 -37.036 1.00 58.84 98 ASP A N 1
ATOM 745 C CA . ASP A 1 98 ? 25.981 -0.646 -35.675 1.00 58.84 98 ASP A CA 1
ATOM 746 C C . ASP A 1 98 ? 26.753 0.573 -35.152 1.00 58.84 98 ASP A C 1
ATOM 748 O O . ASP A 1 98 ? 27.965 0.532 -34.944 1.00 58.84 98 ASP A O 1
ATOM 752 N N . GLN A 1 99 ? 26.034 1.652 -34.829 1.00 71.31 99 GLN A N 1
ATOM 753 C CA . GLN A 1 99 ? 26.599 2.882 -34.239 1.00 71.31 99 GLN A CA 1
ATOM 754 C C . GLN A 1 99 ? 27.144 2.691 -32.803 1.00 71.31 99 GLN A C 1
ATOM 756 O O . GLN A 1 99 ? 27.723 3.613 -32.218 1.00 71.31 99 GLN A O 1
ATOM 761 N N . CYS A 1 100 ? 26.952 1.502 -32.222 1.00 77.00 100 CYS A N 1
ATOM 762 C CA . CYS A 1 100 ? 27.267 1.181 -30.830 1.00 77.00 100 CYS A CA 1
ATOM 763 C C . CYS A 1 100 ? 28.378 0.138 -30.652 1.00 77.00 100 CYS A C 1
ATOM 765 O O . CYS A 1 100 ? 29.008 0.114 -29.592 1.00 77.00 100 CYS A O 1
ATOM 767 N N . THR A 1 101 ? 28.655 -0.683 -31.667 1.00 74.81 101 THR A N 1
ATOM 768 C CA . THR A 1 101 ? 29.710 -1.705 -31.645 1.00 74.81 101 THR A CA 1
ATOM 769 C C . THR A 1 101 ? 30.487 -1.698 -32.958 1.00 74.81 101 THR A C 1
ATOM 771 O O . THR A 1 101 ? 29.916 -1.670 -34.046 1.00 74.81 101 THR A O 1
ATOM 774 N N . ILE A 1 102 ? 31.816 -1.740 -32.864 1.00 73.00 102 ILE A N 1
ATOM 775 C CA . ILE A 1 102 ? 32.713 -1.842 -34.020 1.00 73.00 102 ILE A CA 1
ATOM 776 C C . ILE A 1 102 ? 33.354 -3.225 -33.995 1.00 73.00 102 ILE A C 1
ATOM 778 O O . ILE A 1 102 ? 33.887 -3.643 -32.966 1.00 73.00 102 ILE A O 1
ATOM 782 N N . ASN A 1 103 ? 33.322 -3.938 -35.122 1.00 65.38 103 ASN A N 1
ATOM 783 C CA . ASN A 1 103 ? 34.117 -5.149 -35.282 1.00 65.38 103 ASN A CA 1
ATOM 784 C C . ASN A 1 103 ? 35.549 -4.768 -35.680 1.00 65.38 103 ASN A C 1
ATOM 786 O O . ASN A 1 103 ? 35.759 -4.159 -36.725 1.00 65.38 103 ASN A O 1
ATOM 790 N N . ILE A 1 104 ? 36.528 -5.132 -34.855 1.00 68.75 104 ILE A N 1
ATOM 791 C CA . ILE A 1 104 ? 37.954 -4.965 -35.143 1.00 68.75 104 ILE A CA 1
ATOM 792 C C . ILE A 1 104 ? 38.584 -6.354 -35.176 1.00 68.75 104 ILE A C 1
ATOM 794 O O . ILE A 1 104 ? 38.548 -7.087 -34.185 1.00 68.75 104 ILE A O 1
ATOM 798 N N . ASN A 1 105 ? 39.158 -6.722 -36.325 1.00 65.06 105 ASN A N 1
ATOM 799 C CA . ASN A 1 105 ? 39.826 -8.008 -36.565 1.00 65.06 105 ASN A CA 1
ATOM 800 C C . ASN A 1 105 ? 39.000 -9.247 -36.145 1.00 65.06 105 ASN A C 1
ATOM 802 O O . ASN A 1 105 ? 39.555 -10.234 -35.666 1.00 65.06 105 ASN A O 1
ATOM 806 N N . GLY A 1 106 ? 37.673 -9.201 -36.304 1.00 66.44 106 GLY A N 1
ATOM 807 C CA . GLY A 1 106 ? 36.754 -10.277 -35.918 1.00 66.44 106 GLY A CA 1
ATOM 808 C C . GLY A 1 106 ? 36.172 -10.150 -34.506 1.00 66.44 106 GLY A C 1
ATOM 809 O O . GLY A 1 106 ? 35.218 -10.859 -34.193 1.00 66.44 106 GLY A O 1
ATOM 810 N N . THR A 1 107 ? 36.667 -9.232 -33.670 1.00 65.25 107 THR A N 1
ATOM 811 C CA . THR A 1 107 ? 36.149 -8.994 -32.310 1.00 65.25 107 THR A CA 1
ATOM 812 C C . THR A 1 107 ? 35.248 -7.763 -32.246 1.00 65.25 107 THR A C 1
ATOM 814 O O . THR A 1 107 ? 35.650 -6.676 -32.649 1.00 65.25 107 THR A O 1
ATOM 817 N N . ASN A 1 108 ? 34.032 -7.917 -31.714 1.00 72.19 108 ASN A N 1
ATOM 818 C CA . ASN A 1 108 ? 33.125 -6.794 -31.463 1.00 72.19 108 ASN A CA 1
ATOM 819 C C . ASN A 1 108 ? 33.569 -6.037 -30.201 1.00 72.19 108 ASN A C 1
ATOM 821 O O . ASN A 1 108 ? 33.653 -6.631 -29.127 1.00 72.19 108 ASN A O 1
ATOM 825 N N . MET A 1 109 ? 33.811 -4.733 -30.321 1.00 73.81 109 MET A N 1
ATOM 826 C CA . MET A 1 109 ? 34.133 -3.832 -29.210 1.00 73.81 109 MET A CA 1
ATOM 827 C C . MET A 1 109 ? 33.070 -2.738 -29.085 1.00 73.81 109 MET A C 1
ATOM 829 O O . MET A 1 109 ? 32.563 -2.242 -30.092 1.00 73.81 109 MET A O 1
ATOM 833 N N . GLU A 1 110 ? 32.736 -2.344 -27.854 1.00 80.75 110 GLU A N 1
ATOM 834 C CA . GLU A 1 110 ? 31.820 -1.224 -27.607 1.00 80.75 110 GLU A CA 1
ATOM 835 C C . GLU A 1 110 ? 32.443 0.118 -28.013 1.00 80.75 110 GLU A C 1
ATOM 837 O O . GLU A 1 110 ? 33.642 0.358 -27.837 1.00 80.75 110 GLU A O 1
ATOM 842 N N . CYS A 1 111 ? 31.611 1.026 -28.523 1.00 79.19 111 CYS A N 1
ATOM 843 C CA . CYS A 1 111 ? 32.035 2.391 -28.789 1.00 79.19 111 CYS A CA 1
ATOM 844 C C . CYS A 1 111 ? 32.338 3.160 -27.488 1.00 79.19 111 CYS A C 1
ATOM 846 O O . CYS A 1 111 ? 31.604 3.063 -26.506 1.00 79.19 111 CYS A O 1
ATOM 848 N N . THR A 1 112 ? 33.402 3.972 -27.494 1.00 80.50 112 THR A N 1
ATOM 849 C CA . THR A 1 112 ? 33.852 4.742 -26.313 1.00 80.50 112 THR A CA 1
ATOM 850 C C . THR A 1 112 ? 33.760 6.260 -26.473 1.00 80.50 112 THR A C 1
ATOM 852 O O . THR A 1 112 ? 33.781 6.980 -25.472 1.00 80.50 112 THR A O 1
ATOM 855 N N . LYS A 1 113 ? 33.664 6.763 -27.711 1.00 82.00 113 LYS A N 1
ATOM 856 C CA . LYS A 1 113 ? 33.469 8.184 -28.034 1.00 82.00 113 LYS A CA 1
ATOM 857 C C . LYS A 1 113 ? 32.629 8.328 -29.291 1.00 82.00 113 LYS A C 1
ATOM 859 O O . LYS A 1 113 ? 32.843 7.604 -30.261 1.00 82.00 113 LYS A O 1
ATOM 864 N N . TRP A 1 114 ? 31.758 9.329 -29.289 1.00 86.50 114 TRP A N 1
ATOM 865 C CA . TRP A 1 114 ? 30.861 9.635 -30.393 1.00 86.50 114 TRP A CA 1
ATOM 866 C C . TRP A 1 114 ? 31.049 11.076 -30.861 1.00 86.50 114 TRP A C 1
ATOM 868 O O . TRP A 1 114 ? 31.265 11.984 -30.055 1.00 86.50 114 TRP A O 1
ATOM 878 N N . GLU A 1 115 ? 30.951 11.275 -32.168 1.00 86.62 115 GLU A N 1
ATOM 879 C CA . GLU A 1 115 ? 30.794 12.578 -32.804 1.00 86.62 115 GLU A CA 1
ATOM 880 C C . GLU A 1 115 ? 29.327 12.733 -33.217 1.00 86.62 115 GLU A C 1
ATOM 882 O O . GLU A 1 115 ? 28.745 11.819 -33.793 1.00 86.62 115 GLU A O 1
ATOM 887 N N . TYR A 1 116 ? 28.718 13.866 -32.871 1.00 88.25 116 TYR A N 1
ATOM 888 C CA . TYR A 1 116 ? 27.287 14.139 -33.049 1.00 88.25 116 TYR A CA 1
ATOM 889 C C . TYR A 1 116 ? 27.098 15.198 -34.127 1.00 88.25 116 TYR A C 1
ATOM 891 O O . TYR A 1 116 ? 27.880 16.154 -34.161 1.00 88.25 116 TYR A O 1
ATOM 899 N N . ASP A 1 117 ? 26.028 15.113 -34.922 1.00 86.38 117 ASP A N 1
ATOM 900 C CA . ASP A 1 117 ? 25.667 16.247 -35.770 1.00 86.38 117 ASP A CA 1
ATOM 901 C C . ASP A 1 117 ? 25.255 17.461 -34.917 1.00 86.38 117 ASP A C 1
ATOM 903 O O . ASP A 1 117 ? 24.337 17.410 -34.091 1.00 86.38 117 ASP A O 1
ATOM 907 N N . ARG A 1 118 ? 25.957 18.572 -35.148 1.00 88.81 118 ARG A N 1
ATOM 908 C CA . ARG A 1 118 ? 25.778 19.870 -34.486 1.00 88.81 118 ARG A CA 1
ATOM 909 C C . ARG A 1 118 ? 25.262 20.949 -35.449 1.00 88.81 118 ARG A C 1
ATOM 911 O O . ARG A 1 118 ? 25.194 22.115 -35.062 1.00 88.81 118 ARG A O 1
ATOM 918 N N . SER A 1 119 ? 24.867 20.576 -36.674 1.00 86.81 119 SER A N 1
ATOM 919 C CA . SER A 1 119 ? 24.318 21.474 -37.706 1.00 86.81 119 SER A CA 1
ATOM 920 C C . SER A 1 119 ? 23.136 22.311 -37.203 1.00 86.81 119 SER A C 1
ATOM 922 O O . SER A 1 119 ? 23.046 23.513 -37.461 1.00 86.81 119 SER A O 1
ATOM 924 N N . THR A 1 120 ? 22.236 21.669 -36.454 1.00 86.50 120 THR A N 1
ATOM 925 C CA . THR A 1 120 ? 20.981 22.262 -35.987 1.00 86.50 120 THR A CA 1
ATOM 926 C C . THR A 1 120 ? 21.064 22.658 -34.516 1.00 86.50 120 THR A C 1
ATOM 928 O O . THR A 1 120 ? 20.713 23.791 -34.177 1.00 86.50 120 THR A O 1
ATOM 931 N N . PHE A 1 121 ? 21.567 21.765 -33.657 1.00 90.19 121 PHE A N 1
ATOM 932 C CA . PHE A 1 121 ? 21.699 21.969 -32.211 1.00 90.19 121 PHE A CA 1
ATOM 933 C C . PHE A 1 121 ? 23.180 21.939 -31.793 1.00 90.19 121 PHE A C 1
ATOM 935 O O . PHE A 1 121 ? 23.793 20.874 -31.847 1.00 90.19 121 PHE A O 1
ATOM 942 N N . PRO A 1 122 ? 23.769 23.067 -31.342 1.00 89.88 122 PRO A N 1
ATOM 943 C CA . PRO A 1 122 ? 25.190 23.117 -30.997 1.00 89.88 122 PRO A CA 1
ATOM 944 C C . PRO A 1 122 ? 25.600 22.194 -29.843 1.00 89.88 122 PRO A C 1
ATOM 946 O O . PRO A 1 122 ? 26.712 21.678 -29.869 1.00 89.88 122 PRO A O 1
ATOM 949 N N . GLU A 1 123 ? 24.731 21.998 -28.843 1.00 91.12 123 GLU A N 1
ATOM 950 C CA . GLU A 1 123 ? 24.929 21.096 -27.696 1.00 91.12 123 GLU A CA 1
ATOM 951 C C . GLU A 1 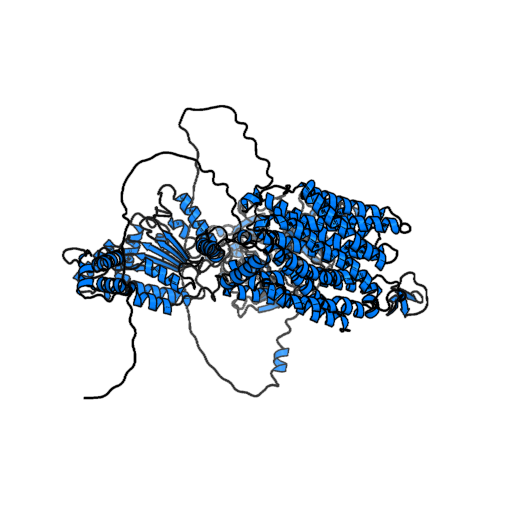123 ? 23.566 20.748 -27.065 1.00 91.12 123 GLU A C 1
ATOM 953 O O . GLU A 1 123 ? 22.736 21.638 -26.830 1.00 91.12 123 GLU A O 1
ATOM 958 N N . THR A 1 124 ? 23.349 19.471 -26.745 1.00 93.00 124 THR A N 1
ATOM 959 C CA . THR A 1 124 ? 22.126 18.937 -26.119 1.00 93.00 124 THR A CA 1
ATOM 960 C C . THR A 1 124 ? 22.448 18.158 -24.839 1.00 93.00 124 THR A C 1
ATOM 962 O O . THR A 1 124 ? 23.606 17.899 -24.512 1.00 93.00 124 THR A O 1
ATOM 965 N N . ILE A 1 125 ? 21.413 17.746 -24.101 1.00 91.50 125 ILE A N 1
ATOM 966 C CA . ILE A 1 125 ? 21.562 16.860 -22.935 1.00 91.50 125 ILE A CA 1
ATOM 967 C C . ILE A 1 125 ? 22.102 15.476 -23.354 1.00 91.50 125 ILE A C 1
ATOM 969 O O . ILE A 1 125 ? 22.777 14.818 -22.564 1.00 91.50 125 ILE A O 1
ATOM 973 N N . ILE A 1 126 ? 21.850 15.035 -24.593 1.00 90.19 126 ILE A N 1
ATOM 974 C CA . ILE A 1 126 ? 22.349 13.750 -25.103 1.00 90.19 126 ILE A CA 1
ATOM 975 C C . ILE A 1 126 ? 23.842 13.849 -25.426 1.00 90.19 126 ILE A C 1
ATOM 977 O O . ILE A 1 126 ? 24.615 13.020 -24.938 1.00 90.19 126 ILE A O 1
ATOM 981 N N . SER A 1 127 ? 24.260 14.876 -26.174 1.00 90.19 127 SER A N 1
ATOM 982 C CA . SER A 1 127 ? 25.660 15.044 -26.585 1.00 90.19 127 SER A CA 1
ATOM 983 C C . SER A 1 127 ? 26.590 15.399 -25.418 1.00 90.19 127 SER A C 1
ATOM 985 O O . SER A 1 127 ? 27.710 14.892 -25.363 1.00 90.19 127 SER A O 1
ATOM 987 N N . GLN A 1 128 ? 26.125 16.178 -24.431 1.00 90.69 128 GLN A N 1
ATOM 988 C CA . GLN A 1 128 ? 26.959 16.599 -23.297 1.00 90.69 128 GLN A CA 1
ATOM 989 C C . GLN A 1 128 ? 27.333 15.447 -22.342 1.00 90.69 128 GLN A C 1
ATOM 991 O O . GLN A 1 128 ? 28.420 15.459 -21.763 1.00 90.69 128 GLN A O 1
ATOM 996 N N . TRP A 1 129 ? 26.454 14.455 -22.158 1.00 91.06 129 TRP A N 1
ATOM 997 C CA . TRP A 1 129 ? 26.675 13.333 -21.227 1.00 91.06 129 TRP A CA 1
ATOM 998 C C . TRP A 1 129 ? 26.778 11.955 -21.906 1.00 91.06 129 TRP A C 1
ATOM 1000 O O . TRP A 1 129 ? 26.896 10.944 -21.213 1.00 91.06 129 TRP A O 1
ATOM 1010 N N . ASN A 1 130 ? 26.800 11.915 -23.243 1.00 88.56 130 ASN A N 1
ATOM 1011 C CA . ASN A 1 130 ? 26.833 10.704 -24.070 1.00 88.56 130 ASN A CA 1
ATOM 1012 C C . ASN A 1 130 ? 25.718 9.706 -23.715 1.00 88.56 130 ASN A C 1
ATOM 1014 O O . ASN A 1 130 ? 25.962 8.552 -23.351 1.00 88.56 130 ASN A O 1
ATOM 1018 N N . LEU A 1 131 ? 24.470 10.173 -23.799 1.00 88.50 131 LEU A N 1
ATOM 1019 C CA . LEU A 1 131 ? 23.271 9.378 -23.505 1.00 88.50 131 LEU A CA 1
ATOM 1020 C C . LEU A 1 131 ? 22.810 8.591 -24.743 1.00 88.50 131 LEU A C 1
ATOM 1022 O O . LEU A 1 131 ? 21.685 8.743 -25.210 1.00 88.50 131 LEU A O 1
ATOM 1026 N N . VAL A 1 132 ? 23.706 7.767 -25.285 1.00 84.44 132 VAL A N 1
ATOM 1027 C CA . VAL A 1 132 ? 23.498 6.932 -26.482 1.00 84.44 132 VAL A CA 1
ATOM 1028 C C . VAL A 1 132 ? 23.737 5.454 -26.168 1.00 84.44 132 VAL A C 1
ATOM 1030 O O . VAL A 1 132 ? 24.190 5.116 -25.072 1.00 84.44 132 VAL A O 1
ATOM 1033 N N . CYS A 1 133 ? 23.416 4.556 -27.105 1.00 83.00 133 CYS A N 1
ATOM 1034 C CA . CYS A 1 133 ? 23.627 3.111 -26.952 1.00 83.00 133 CYS A CA 1
ATOM 1035 C C . CYS A 1 133 ? 23.034 2.573 -25.631 1.00 83.00 133 CYS A C 1
ATOM 1037 O O . CYS A 1 133 ? 21.865 2.838 -25.332 1.00 83.00 133 CYS A O 1
ATOM 1039 N N . SER A 1 134 ? 23.826 1.886 -24.799 1.00 80.69 134 SER A N 1
ATOM 1040 C CA . SER A 1 134 ? 23.409 1.376 -23.481 1.00 80.69 134 SER A CA 1
ATOM 1041 C C . SER A 1 134 ? 22.904 2.461 -22.513 1.00 80.69 134 SER A C 1
ATOM 1043 O O . SER A 1 134 ? 22.159 2.152 -21.586 1.00 80.69 134 SER A O 1
ATOM 1045 N N . ARG A 1 135 ? 23.237 3.741 -22.742 1.00 82.69 135 ARG A N 1
ATOM 1046 C CA . ARG A 1 135 ? 22.842 4.903 -21.920 1.00 82.69 135 ARG A CA 1
ATOM 1047 C C . ARG A 1 135 ? 21.659 5.705 -22.472 1.00 82.69 135 ARG A C 1
ATOM 1049 O O . ARG A 1 135 ? 21.212 6.642 -21.813 1.00 82.69 135 ARG A O 1
ATOM 1056 N N . SER A 1 136 ? 21.116 5.331 -23.631 1.00 79.31 136 SER A N 1
ATOM 1057 C CA . SER A 1 136 ? 19.946 5.978 -24.261 1.00 79.31 136 SER A CA 1
ATOM 1058 C C . SER A 1 136 ? 18.748 6.148 -23.313 1.00 79.31 136 SER A C 1
ATOM 1060 O O . SER A 1 136 ? 18.124 7.209 -23.250 1.00 79.31 136 SER A O 1
ATOM 1062 N N . HIS A 1 137 ? 18.472 5.130 -22.495 1.00 80.94 137 HIS A N 1
ATOM 1063 C CA . HIS A 1 137 ? 17.346 5.103 -21.562 1.00 80.94 137 HIS A CA 1
ATOM 1064 C C . HIS A 1 137 ? 17.363 6.232 -20.506 1.00 80.94 137 HIS A C 1
ATOM 1066 O O . HIS A 1 137 ? 16.302 6.604 -19.997 1.00 80.94 137 HIS A O 1
ATOM 1072 N N . TYR A 1 138 ? 18.519 6.838 -20.200 1.00 84.81 138 TYR A N 1
ATOM 1073 C CA . TYR A 1 138 ? 18.605 7.939 -19.232 1.00 84.81 138 TYR A CA 1
ATOM 1074 C C . TYR A 1 138 ? 17.871 9.213 -19.683 1.00 84.81 138 TYR A C 1
ATOM 1076 O O . TYR A 1 138 ? 17.359 9.949 -18.834 1.00 84.81 138 TYR A O 1
ATOM 1084 N N . ALA A 1 139 ? 17.747 9.461 -20.993 1.00 81.81 139 ALA A N 1
ATOM 1085 C CA . ALA A 1 139 ? 16.956 10.579 -21.513 1.00 81.81 139 ALA A CA 1
ATOM 1086 C C . ALA A 1 139 ? 15.454 10.407 -21.196 1.00 81.81 139 ALA A C 1
ATOM 1088 O O . ALA A 1 139 ? 14.790 11.352 -20.759 1.00 81.81 139 ALA A O 1
ATOM 1089 N N . ASN A 1 140 ? 14.943 9.176 -21.308 1.00 84.06 140 ASN A N 1
ATOM 1090 C CA . ASN A 1 140 ? 13.568 8.825 -20.938 1.00 84.06 140 ASN A CA 1
ATOM 1091 C C . ASN A 1 140 ? 13.341 8.897 -19.427 1.00 84.06 140 ASN A C 1
ATOM 1093 O O . ASN A 1 140 ? 12.321 9.431 -18.983 1.00 84.06 140 ASN A O 1
ATOM 1097 N N . ILE A 1 141 ? 14.308 8.434 -18.626 1.00 84.38 141 ILE A N 1
ATOM 1098 C CA . ILE A 1 141 ? 14.269 8.568 -17.163 1.00 84.38 141 ILE A CA 1
ATOM 1099 C C . ILE A 1 141 ? 14.174 10.045 -16.755 1.00 84.38 141 ILE A C 1
ATOM 1101 O O . ILE A 1 141 ? 13.347 10.375 -15.908 1.00 84.38 141 ILE A O 1
ATOM 1105 N N . GLN A 1 142 ? 14.923 10.956 -17.389 1.00 86.25 142 GLN A N 1
ATOM 1106 C CA . GLN A 1 142 ? 14.822 12.394 -17.104 1.00 86.25 142 GLN A CA 1
ATOM 1107 C C . GLN A 1 142 ? 13.397 12.935 -17.307 1.00 86.25 142 GLN A C 1
ATOM 1109 O O . GLN A 1 142 ? 12.878 13.640 -16.439 1.00 86.25 142 GLN A O 1
ATOM 1114 N N . GLN A 1 143 ? 12.749 12.608 -18.428 1.00 86.38 143 GLN A N 1
ATOM 1115 C CA . GLN A 1 143 ? 11.389 13.083 -18.707 1.00 86.38 143 GLN A CA 1
ATOM 1116 C C . GLN A 1 143 ? 10.332 12.399 -17.821 1.00 86.38 143 GLN A C 1
ATOM 1118 O O . GLN A 1 143 ? 9.335 13.018 -17.446 1.00 86.38 143 GLN A O 1
ATOM 1123 N N . SER A 1 144 ? 10.579 11.152 -17.421 1.00 88.06 144 SER A N 1
ATOM 1124 C CA . SER A 1 144 ? 9.739 10.408 -16.475 1.00 88.06 144 SER A CA 1
ATOM 1125 C C . SER A 1 144 ? 9.804 11.015 -15.070 1.00 88.06 144 SER A C 1
ATOM 1127 O O . SER A 1 144 ? 8.768 11.258 -14.453 1.00 88.06 144 SER A O 1
ATOM 1129 N N . ILE A 1 145 ? 11.009 11.360 -14.598 1.00 88.88 145 ILE A N 1
ATOM 1130 C CA . ILE A 1 145 ? 11.251 12.100 -13.348 1.00 88.88 145 ILE A CA 1
ATOM 1131 C C . ILE A 1 145 ? 10.573 13.476 -13.390 1.00 88.88 145 ILE A C 1
ATOM 1133 O O . ILE A 1 145 ? 9.994 13.904 -12.392 1.00 88.88 145 ILE A O 1
ATOM 1137 N N . LEU A 1 146 ? 10.574 14.151 -14.545 1.00 87.81 146 LEU A N 1
ATOM 1138 C CA . LEU A 1 146 ? 9.843 15.403 -14.741 1.00 87.81 146 LEU A CA 1
ATOM 1139 C C . LEU A 1 146 ? 8.329 15.185 -14.561 1.00 87.81 146 LEU A C 1
ATOM 1141 O O . LEU A 1 146 ? 7.704 15.859 -13.747 1.00 87.81 146 LEU A O 1
ATOM 1145 N N . MET A 1 147 ? 7.714 14.217 -15.240 1.00 87.94 147 MET A N 1
ATOM 1146 C CA . MET A 1 147 ? 6.263 13.997 -15.112 1.00 87.94 147 MET A CA 1
ATOM 1147 C C . MET A 1 147 ? 5.846 13.454 -13.731 1.00 87.94 147 MET A C 1
ATOM 1149 O O . MET A 1 147 ? 4.787 13.834 -13.220 1.00 87.94 147 MET A O 1
ATOM 1153 N N . PHE A 1 148 ? 6.705 12.672 -13.068 1.00 90.44 148 PHE A N 1
ATOM 1154 C CA . PHE A 1 148 ? 6.553 12.283 -11.661 1.00 90.44 148 PHE A CA 1
ATOM 1155 C C . PHE A 1 148 ? 6.658 13.486 -10.709 1.00 90.44 148 PHE A C 1
ATOM 1157 O O . PHE A 1 148 ? 5.854 13.623 -9.788 1.00 90.44 148 PHE A O 1
ATOM 1164 N N . GLY A 1 149 ? 7.576 14.418 -10.971 1.00 90.88 149 GLY A N 1
ATOM 1165 C CA . GLY A 1 149 ? 7.663 15.679 -10.239 1.00 90.88 149 GLY A CA 1
ATOM 1166 C C . GLY A 1 149 ? 6.383 16.505 -10.353 1.00 90.88 149 GLY A C 1
ATOM 1167 O O . GLY A 1 149 ? 5.891 16.990 -9.339 1.00 90.88 149 GLY A O 1
ATOM 1168 N N . VAL A 1 150 ? 5.778 16.602 -11.545 1.00 90.12 150 VAL A N 1
ATOM 1169 C CA . VAL A 1 150 ? 4.476 17.278 -11.725 1.00 90.12 150 VAL A CA 1
ATOM 1170 C C . VAL A 1 150 ? 3.378 16.595 -10.900 1.00 90.12 150 VAL A C 1
ATOM 1172 O O . VAL A 1 150 ? 2.600 17.287 -10.245 1.00 90.12 150 VAL A O 1
ATOM 1175 N N . LEU A 1 151 ? 3.326 15.257 -10.873 1.00 88.44 151 LEU A N 1
ATOM 1176 C CA . LEU A 1 151 ? 2.389 14.499 -10.030 1.00 88.44 151 LEU A CA 1
ATOM 1177 C C . LEU A 1 151 ? 2.567 14.824 -8.536 1.00 88.44 151 LEU A C 1
ATOM 1179 O O . LEU A 1 151 ? 1.600 15.183 -7.864 1.00 88.44 151 LEU A O 1
ATOM 1183 N N . LEU A 1 152 ? 3.799 14.751 -8.030 1.00 89.00 152 LEU A N 1
ATOM 1184 C CA . LEU A 1 152 ? 4.120 15.044 -6.632 1.00 89.00 152 LEU A CA 1
ATOM 1185 C C . LEU A 1 152 ? 3.826 16.514 -6.272 1.00 89.00 152 LEU A C 1
ATOM 1187 O O . LEU A 1 152 ? 3.296 16.807 -5.200 1.00 89.00 152 LEU A O 1
ATOM 1191 N N . GLY A 1 153 ? 4.098 17.431 -7.203 1.00 87.00 153 GLY A N 1
ATOM 1192 C CA . GLY A 1 153 ? 3.758 18.849 -7.110 1.00 87.00 153 GLY A CA 1
ATOM 1193 C C . GLY A 1 153 ? 2.259 19.094 -6.959 1.00 87.00 153 GLY A C 1
ATOM 1194 O O . GLY A 1 153 ? 1.853 19.829 -6.059 1.00 87.00 153 GLY A O 1
ATOM 1195 N N . ASN A 1 154 ? 1.435 18.440 -7.785 1.00 84.06 154 ASN A N 1
ATOM 1196 C CA . ASN A 1 154 ? -0.026 18.534 -7.712 1.00 84.06 154 ASN A CA 1
ATOM 1197 C C . ASN A 1 154 ? -0.552 18.144 -6.318 1.00 84.06 154 ASN A C 1
ATOM 1199 O O . ASN A 1 154 ? -1.376 18.861 -5.751 1.00 84.06 154 ASN A O 1
ATOM 1203 N N . VAL A 1 155 ? -0.056 17.032 -5.760 1.00 83.44 155 VAL A N 1
ATOM 1204 C CA . VAL A 1 155 ? -0.485 16.507 -4.450 1.00 83.44 155 VAL A CA 1
ATOM 1205 C C . VAL A 1 155 ? -0.039 17.424 -3.308 1.00 83.44 155 VAL A C 1
ATOM 1207 O O . VAL A 1 155 ? -0.865 17.847 -2.496 1.00 83.44 155 VAL A O 1
ATOM 1210 N N . ILE A 1 156 ? 1.253 17.771 -3.251 1.00 86.38 156 ILE A N 1
ATOM 1211 C CA . ILE A 1 156 ? 1.814 18.572 -2.154 1.00 86.38 156 ILE A CA 1
ATOM 1212 C C . ILE A 1 156 ? 1.227 19.985 -2.158 1.00 86.38 156 ILE A C 1
ATOM 1214 O O . ILE A 1 156 ? 0.691 20.432 -1.145 1.00 86.38 156 ILE A O 1
ATOM 1218 N N . PHE A 1 157 ? 1.295 20.700 -3.284 1.00 85.12 157 PHE A N 1
ATOM 1219 C CA . PHE A 1 157 ? 0.836 22.089 -3.330 1.00 85.12 157 PHE A CA 1
ATOM 1220 C C . PHE A 1 157 ? -0.692 22.208 -3.299 1.00 85.12 157 PHE A C 1
ATOM 1222 O O . PHE A 1 157 ? -1.183 23.191 -2.751 1.00 85.12 157 PHE A O 1
ATOM 1229 N N . GLY A 1 158 ? -1.444 21.204 -3.772 1.00 78.81 158 GLY A N 1
ATOM 1230 C CA . GLY A 1 158 ? -2.894 21.122 -3.565 1.00 78.81 158 GLY A CA 1
ATOM 1231 C C . GLY A 1 158 ? -3.258 21.058 -2.077 1.00 78.81 158 GLY A C 1
ATOM 1232 O O . GLY A 1 158 ? -3.961 21.933 -1.574 1.00 78.81 158 GLY A O 1
ATOM 1233 N N . SER A 1 159 ? -2.678 20.101 -1.344 1.00 78.38 159 SER A N 1
ATOM 1234 C CA . SER A 1 159 ? -2.878 19.952 0.108 1.00 78.38 159 SER A CA 1
ATOM 1235 C C . SER A 1 159 ? -2.435 21.195 0.899 1.00 78.38 159 SER A C 1
ATOM 1237 O O . SER A 1 159 ? -3.148 21.683 1.783 1.00 78.38 159 SER A O 1
ATOM 1239 N N . LEU A 1 160 ? -1.293 21.794 0.534 1.00 82.19 160 LEU A N 1
ATOM 1240 C CA . LEU A 1 160 ? -0.856 23.069 1.111 1.00 82.19 160 LEU A CA 1
ATOM 1241 C C . LEU A 1 160 ? -1.832 24.214 0.796 1.00 82.19 160 LEU A C 1
ATOM 1243 O O . LEU A 1 160 ? -2.042 25.069 1.656 1.00 82.19 160 LEU A O 1
ATOM 1247 N N . ALA A 1 161 ? -2.441 24.243 -0.392 1.00 80.69 161 ALA A N 1
ATOM 1248 C CA . ALA A 1 161 ? -3.405 25.270 -0.781 1.00 80.69 161 ALA A CA 1
ATOM 1249 C C . ALA A 1 161 ? -4.730 25.153 -0.020 1.00 80.69 161 ALA A C 1
ATOM 1251 O O . ALA A 1 161 ? -5.319 26.182 0.308 1.00 80.69 161 ALA A O 1
ATOM 1252 N N . ASP A 1 162 ? -5.190 23.940 0.296 1.00 77.56 162 ASP A N 1
ATOM 1253 C CA . ASP A 1 162 ? -6.365 23.742 1.155 1.00 77.56 162 ASP A CA 1
ATOM 1254 C C . ASP A 1 162 ? -6.078 24.152 2.608 1.00 77.56 162 ASP A C 1
ATOM 1256 O O . ASP A 1 162 ? -6.929 24.750 3.269 1.00 77.56 162 ASP A O 1
ATOM 1260 N N . ARG A 1 163 ? -4.858 23.904 3.105 1.00 77.88 163 ARG A N 1
ATOM 1261 C CA . ARG A 1 163 ? -4.480 24.184 4.500 1.00 77.88 163 ARG A CA 1
ATOM 1262 C C . ARG A 1 163 ? -4.086 25.639 4.778 1.00 77.88 163 ARG A C 1
ATOM 1264 O O . ARG A 1 163 ? -4.417 26.168 5.839 1.00 77.88 163 ARG A O 1
ATOM 1271 N N . TYR A 1 164 ? -3.362 26.283 3.863 1.00 84.12 164 TYR A N 1
ATOM 1272 C CA . TYR A 1 164 ? -2.761 27.611 4.072 1.00 84.12 164 TYR A CA 1
ATOM 1273 C C . TYR A 1 164 ? -3.381 28.727 3.217 1.00 84.12 164 TYR A C 1
ATOM 1275 O O . TYR A 1 164 ? -3.076 29.899 3.455 1.00 84.12 164 TYR A O 1
ATOM 1283 N N . GLY A 1 165 ? -4.278 28.384 2.290 1.00 81.31 165 GLY A N 1
ATOM 1284 C CA . GLY A 1 165 ? -4.873 29.297 1.313 1.00 81.31 165 GLY A CA 1
ATOM 1285 C C . GLY A 1 165 ? -4.195 29.167 -0.046 1.00 81.31 165 GLY A C 1
ATOM 1286 O O . GLY A 1 165 ? -3.068 28.687 -0.147 1.00 81.31 165 GLY A O 1
ATOM 1287 N N . ARG A 1 166 ? -4.873 29.585 -1.115 1.00 88.19 166 ARG A N 1
ATOM 1288 C CA . ARG A 1 166 ? -4.406 29.432 -2.499 1.00 88.19 166 ARG A CA 1
ATOM 1289 C C . ARG A 1 166 ? -3.179 30.299 -2.793 1.00 88.19 166 ARG A C 1
ATOM 1291 O O . ARG A 1 166 ? -2.334 29.925 -3.602 1.00 88.19 166 ARG A O 1
ATOM 1298 N N . LYS A 1 167 ? -3.038 31.458 -2.145 1.00 90.94 167 LYS A N 1
ATOM 1299 C CA . LYS A 1 167 ? -2.014 32.443 -2.520 1.00 90.94 167 LYS A CA 1
ATOM 1300 C C . LYS A 1 167 ? -0.594 32.045 -2.116 1.00 90.94 167 LYS A C 1
ATOM 1302 O O . LYS A 1 167 ? 0.331 32.208 -2.910 1.00 90.94 167 LYS A O 1
ATOM 1307 N N . LEU A 1 168 ? -0.397 31.553 -0.892 1.00 91.38 168 LEU A N 1
ATOM 1308 C CA . LEU A 1 168 ? 0.948 31.285 -0.366 1.00 91.38 168 LEU A CA 1
ATOM 1309 C C . LEU A 1 168 ? 1.660 30.123 -1.101 1.00 91.38 168 LEU A C 1
ATOM 1311 O O . LEU A 1 168 ? 2.808 30.319 -1.506 1.00 91.38 168 LEU A O 1
ATOM 1315 N N . PRO A 1 169 ? 1.023 28.963 -1.360 1.00 91.56 169 PRO A N 1
ATOM 1316 C CA . PRO A 1 169 ? 1.656 27.851 -2.070 1.00 91.56 169 PRO A CA 1
ATOM 1317 C C . PRO A 1 169 ? 1.885 28.152 -3.553 1.00 91.56 169 PRO A C 1
ATOM 1319 O O . PRO A 1 169 ? 2.926 27.769 -4.078 1.00 91.56 169 PRO A O 1
ATOM 1322 N N . LEU A 1 170 ? 0.999 28.918 -4.208 1.00 91.81 170 LEU A N 1
ATOM 1323 C CA . LEU A 1 170 ? 1.240 29.424 -5.566 1.00 91.81 170 LEU A CA 1
ATOM 1324 C C . LEU A 1 170 ? 2.550 30.226 -5.620 1.00 91.81 170 LEU A C 1
ATOM 1326 O O . LEU A 1 170 ? 3.424 29.932 -6.432 1.00 91.81 170 LEU A O 1
ATOM 1330 N N . MET A 1 171 ? 2.738 31.174 -4.702 1.00 94.38 171 MET A N 1
ATOM 1331 C CA . MET A 1 171 ? 3.958 31.987 -4.631 1.00 94.38 171 MET A CA 1
ATOM 1332 C C . MET A 1 171 ? 5.207 31.163 -4.280 1.00 94.38 171 MET A C 1
ATOM 1334 O O . MET A 1 171 ? 6.263 31.371 -4.878 1.00 94.38 171 MET A O 1
ATOM 1338 N N . ALA A 1 172 ? 5.091 30.192 -3.369 1.00 94.19 172 ALA A N 1
ATOM 1339 C CA . ALA A 1 172 ? 6.179 29.267 -3.048 1.00 94.19 172 ALA A CA 1
ATOM 1340 C C . ALA A 1 172 ? 6.567 28.387 -4.252 1.00 94.19 172 ALA A C 1
ATOM 1342 O O . ALA A 1 172 ? 7.754 28.174 -4.496 1.00 94.19 172 ALA A O 1
ATOM 1343 N N . SER A 1 173 ? 5.591 27.931 -5.047 1.00 93.75 173 SER A N 1
ATOM 1344 C CA . SER A 1 173 ? 5.853 27.166 -6.270 1.00 93.75 173 SER A CA 1
ATOM 1345 C C . SER A 1 173 ? 6.541 28.012 -7.351 1.00 93.75 173 SER A C 1
ATOM 1347 O O . SER A 1 173 ? 7.522 27.550 -7.923 1.00 93.75 173 SER A O 1
ATOM 1349 N N . VAL A 1 174 ? 6.160 29.281 -7.559 1.00 94.62 174 VAL A N 1
ATOM 1350 C CA . VAL A 1 174 ? 6.883 30.187 -8.482 1.00 94.62 174 VAL A CA 1
ATOM 1351 C C . VAL A 1 174 ? 8.349 30.372 -8.060 1.00 94.62 174 VAL A C 1
ATOM 1353 O O . VAL A 1 174 ? 9.248 30.276 -8.896 1.00 94.62 174 VAL A O 1
ATOM 1356 N N . LEU A 1 175 ? 8.614 30.585 -6.765 1.00 95.06 175 LEU A N 1
ATOM 1357 C CA . LEU A 1 175 ? 9.982 30.714 -6.242 1.00 95.06 175 LEU A CA 1
ATOM 1358 C C . LEU A 1 175 ? 10.799 29.425 -6.424 1.00 95.06 175 LEU A C 1
ATOM 1360 O O . LEU A 1 175 ? 11.959 29.489 -6.838 1.00 95.06 175 LEU A O 1
ATOM 1364 N N . LEU A 1 176 ? 10.194 28.258 -6.178 1.00 95.12 176 LEU A N 1
ATOM 1365 C CA . LEU A 1 176 ? 10.839 26.963 -6.400 1.00 95.12 176 LEU A CA 1
ATOM 1366 C C . LEU A 1 176 ? 11.144 26.728 -7.889 1.00 95.12 176 LEU A C 1
ATOM 1368 O O . LEU A 1 176 ? 12.235 26.252 -8.204 1.00 95.12 176 LEU A O 1
ATOM 1372 N N . GLN A 1 177 ? 10.239 27.101 -8.804 1.00 94.31 177 GLN A N 1
ATOM 1373 C CA . GLN A 1 177 ? 10.438 26.962 -10.255 1.00 94.31 177 GLN A CA 1
ATOM 1374 C C . GLN A 1 177 ? 11.621 27.806 -10.744 1.00 94.31 177 GLN A C 1
ATOM 1376 O O . GLN A 1 177 ? 12.433 27.320 -11.529 1.00 94.31 177 GLN A O 1
ATOM 1381 N N . LEU A 1 178 ? 11.747 29.038 -10.239 1.00 94.81 178 LEU A N 1
ATOM 1382 C CA . LEU A 1 178 ? 12.858 29.939 -10.548 1.00 94.81 178 LEU A CA 1
ATOM 1383 C C . LEU A 1 178 ? 14.201 29.394 -10.047 1.00 94.81 178 LEU A C 1
ATOM 1385 O O . LEU A 1 178 ? 15.136 29.257 -10.833 1.00 94.81 178 LEU A O 1
ATOM 1389 N N . ALA A 1 179 ? 14.293 29.042 -8.760 1.00 95.00 179 ALA A N 1
ATOM 1390 C CA . ALA A 1 179 ? 15.541 28.567 -8.162 1.00 95.00 179 ALA A CA 1
ATOM 1391 C C . ALA A 1 179 ? 16.033 27.256 -8.805 1.00 95.00 179 ALA A C 1
ATOM 1393 O O . ALA A 1 179 ? 17.196 27.143 -9.194 1.00 95.00 179 ALA A O 1
ATOM 1394 N N . SER A 1 180 ? 15.134 26.282 -8.977 1.00 95.38 180 SER A N 1
ATOM 1395 C CA . SER A 1 180 ? 15.460 24.993 -9.600 1.00 95.38 180 SER A CA 1
ATOM 1396 C C . SER A 1 180 ? 15.729 25.105 -11.104 1.00 95.38 180 SER A C 1
ATOM 1398 O O . SER A 1 180 ? 16.651 24.460 -11.598 1.00 95.38 180 SER A O 1
ATOM 1400 N N . GLY A 1 181 ? 14.982 25.943 -11.834 1.00 93.31 181 GLY A N 1
ATOM 1401 C CA . GLY A 1 181 ? 15.160 26.153 -13.274 1.00 93.31 181 GLY A CA 1
ATOM 1402 C C . GLY A 1 181 ? 16.485 26.835 -13.623 1.00 93.31 181 GLY A C 1
ATOM 1403 O O . GLY A 1 181 ? 17.140 26.431 -14.581 1.00 93.31 181 GLY A O 1
ATOM 1404 N N . ILE A 1 182 ? 16.933 27.798 -12.806 1.00 94.44 182 ILE A N 1
ATOM 1405 C CA . ILE A 1 182 ? 18.273 28.395 -12.926 1.00 94.44 182 ILE A CA 1
ATOM 1406 C C . ILE A 1 182 ? 19.346 27.352 -12.576 1.00 94.44 182 ILE A C 1
ATOM 1408 O O . ILE A 1 182 ? 20.307 27.189 -13.327 1.00 94.44 182 ILE A O 1
ATOM 1412 N N . GLY A 1 183 ? 19.155 26.581 -11.498 1.00 94.06 183 GLY A N 1
ATOM 1413 C CA . GLY A 1 183 ? 20.057 25.484 -11.130 1.00 94.06 183 GLY A CA 1
ATOM 1414 C C . GLY A 1 183 ? 20.246 24.453 -12.251 1.00 94.06 183 GLY A C 1
ATOM 1415 O O . GLY A 1 183 ? 21.378 24.065 -12.537 1.00 94.06 183 GLY A O 1
ATOM 1416 N N . CYS A 1 184 ? 19.165 24.071 -12.943 1.00 93.94 184 CYS A N 1
ATOM 1417 C CA . CYS A 1 184 ? 19.199 23.144 -14.082 1.00 93.94 184 CYS A CA 1
ATOM 1418 C C . CYS A 1 184 ? 20.118 23.599 -15.227 1.00 93.94 184 CYS A C 1
ATOM 1420 O O . CYS A 1 184 ? 20.605 22.754 -15.967 1.00 93.94 184 CYS A O 1
ATOM 1422 N N . ALA A 1 185 ? 20.335 24.904 -15.412 1.00 92.94 185 ALA A N 1
ATOM 1423 C CA . ALA A 1 185 ? 21.178 25.415 -16.494 1.00 92.94 185 ALA A CA 1
ATOM 1424 C C . ALA A 1 185 ? 22.672 25.484 -16.134 1.00 92.94 185 ALA A C 1
ATOM 1426 O O . ALA A 1 185 ? 23.511 25.500 -17.029 1.00 92.94 185 ALA A O 1
ATOM 1427 N N . ILE A 1 186 ? 22.996 25.552 -14.838 1.00 92.88 186 ILE A N 1
ATOM 1428 C CA . ILE A 1 186 ? 24.360 25.772 -14.326 1.00 92.88 186 ILE A CA 1
ATOM 1429 C C . ILE A 1 186 ? 25.031 24.445 -13.923 1.00 92.88 186 ILE A C 1
ATOM 1431 O O . ILE A 1 186 ? 26.255 24.346 -13.892 1.00 92.88 186 ILE A O 1
ATOM 1435 N N . VAL A 1 187 ? 24.244 23.414 -13.601 1.00 92.75 187 VAL A N 1
ATOM 1436 C CA . VAL A 1 187 ? 24.748 22.148 -13.055 1.00 92.75 187 VAL A CA 1
ATOM 1437 C C . VAL A 1 187 ? 25.473 21.281 -14.112 1.00 92.75 187 VAL A C 1
ATOM 1439 O O . VAL A 1 187 ? 24.876 20.937 -15.131 1.00 92.75 187 VAL A O 1
ATOM 1442 N N . PRO A 1 188 ? 26.740 20.865 -13.885 1.00 87.88 188 PRO A N 1
ATOM 1443 C CA . PRO A 1 188 ? 27.476 19.998 -14.817 1.00 87.88 188 PRO A CA 1
ATOM 1444 C C . PRO A 1 188 ? 27.279 18.491 -14.553 1.00 87.88 188 PRO A C 1
ATOM 1446 O O . PRO A 1 188 ? 27.690 17.658 -15.361 1.00 87.88 188 PRO A O 1
ATOM 1449 N N . TRP A 1 189 ? 26.659 18.119 -13.428 1.00 89.44 189 TRP A N 1
ATOM 1450 C CA . TRP A 1 189 ? 26.468 16.729 -13.002 1.00 89.44 189 TRP A CA 1
ATOM 1451 C C . TRP A 1 189 ? 25.073 16.220 -13.391 1.00 89.44 189 TRP A C 1
ATOM 1453 O O . TRP A 1 189 ? 24.073 16.715 -12.867 1.00 89.44 189 TRP A O 1
ATOM 1463 N N . PHE A 1 190 ? 24.991 15.187 -14.234 1.00 87.06 190 PHE A N 1
ATOM 1464 C CA . PHE A 1 190 ? 23.706 14.642 -14.694 1.00 87.06 190 PHE A CA 1
ATOM 1465 C C . PHE A 1 190 ? 22.760 14.188 -13.552 1.00 87.06 190 PHE A C 1
ATOM 1467 O O . PHE A 1 190 ? 21.600 14.593 -13.569 1.00 87.06 190 PHE A O 1
ATOM 1474 N N . PRO A 1 191 ? 23.196 13.474 -12.488 1.00 89.94 191 PRO A N 1
ATOM 1475 C CA . PRO A 1 191 ? 22.292 13.112 -11.386 1.00 89.94 191 PRO A CA 1
ATOM 1476 C C . PRO A 1 191 ? 21.716 14.324 -10.635 1.00 89.94 191 PRO A C 1
ATOM 1478 O O . PRO A 1 191 ? 20.559 14.312 -10.217 1.00 89.94 191 PRO A O 1
ATOM 1481 N N . ALA A 1 192 ? 22.490 15.406 -10.502 1.00 88.88 192 ALA A N 1
ATOM 1482 C CA . ALA A 1 192 ? 22.010 16.639 -9.881 1.00 88.88 192 ALA A CA 1
ATOM 1483 C C . ALA A 1 192 ? 21.070 17.429 -10.813 1.00 88.88 192 ALA A C 1
ATOM 1485 O O . ALA A 1 192 ? 20.132 18.059 -10.325 1.00 88.88 192 ALA A O 1
ATOM 1486 N N . LEU A 1 193 ? 21.246 17.333 -12.140 1.00 89.50 193 LEU A N 1
ATOM 1487 C CA . LEU A 1 193 ? 20.255 17.809 -13.110 1.00 89.50 193 LEU A CA 1
ATOM 1488 C C . LEU A 1 193 ? 18.911 17.095 -12.916 1.00 89.50 193 LEU A C 1
ATOM 1490 O O . LEU A 1 193 ? 17.889 17.773 -12.867 1.00 89.50 193 LEU A O 1
ATOM 1494 N N . LEU A 1 194 ? 18.892 15.768 -12.730 1.00 91.75 194 LEU A N 1
ATOM 1495 C CA . LEU A 1 194 ? 17.652 15.016 -12.476 1.00 91.75 194 LEU A CA 1
ATOM 1496 C C . LEU A 1 194 ? 16.920 15.512 -11.215 1.00 91.75 194 LEU A C 1
ATOM 1498 O O . LEU A 1 194 ? 15.712 15.746 -11.254 1.00 91.75 194 LEU A O 1
ATOM 1502 N N . ILE A 1 195 ? 17.650 15.743 -10.118 1.00 93.56 195 ILE A N 1
ATOM 1503 C CA . ILE A 1 195 ? 17.094 16.272 -8.857 1.00 93.56 195 ILE A CA 1
ATOM 1504 C C . ILE A 1 195 ? 16.541 17.697 -9.043 1.00 93.56 195 ILE A C 1
ATOM 1506 O O . ILE A 1 195 ? 15.450 18.019 -8.570 1.00 93.56 195 ILE A O 1
ATOM 1510 N N . LEU A 1 196 ? 17.253 18.564 -9.768 1.00 93.19 196 LEU A N 1
ATOM 1511 C CA . LEU A 1 196 ? 16.801 19.934 -10.027 1.00 93.19 196 LEU A CA 1
ATOM 1512 C C . LEU A 1 196 ? 15.609 19.974 -11.003 1.00 93.19 196 LEU A C 1
ATOM 1514 O O . LEU A 1 196 ? 14.681 20.759 -10.793 1.00 93.19 196 LEU A O 1
ATOM 1518 N N . LYS A 1 197 ? 15.564 19.082 -12.002 1.00 92.00 197 LYS A N 1
ATOM 1519 C CA . LYS A 1 197 ? 14.400 18.879 -12.882 1.00 92.00 197 LYS A CA 1
ATOM 1520 C C . LYS A 1 197 ? 13.185 18.389 -12.089 1.00 92.00 197 LYS A C 1
ATOM 1522 O O . LYS A 1 197 ? 12.098 18.918 -12.309 1.00 92.00 197 LYS A O 1
ATOM 1527 N N . LEU A 1 198 ? 13.360 17.473 -11.128 1.00 94.06 198 LEU A N 1
ATOM 1528 C CA . LEU A 1 198 ? 12.293 17.029 -10.219 1.00 94.06 198 LEU A CA 1
ATOM 1529 C C . LEU A 1 198 ? 11.698 18.212 -9.436 1.00 94.06 198 LEU A C 1
ATOM 1531 O O . LEU A 1 198 ? 10.484 18.403 -9.456 1.00 94.06 198 LEU A O 1
ATOM 1535 N N . PHE A 1 199 ? 12.527 19.058 -8.814 1.00 95.00 199 PHE A N 1
ATOM 1536 C CA . PHE A 1 199 ? 12.031 20.242 -8.097 1.00 95.00 199 PHE A CA 1
ATOM 1537 C C . PHE A 1 199 ? 11.363 21.272 -9.024 1.00 95.00 199 PHE A C 1
ATOM 1539 O O . PHE A 1 199 ? 10.322 21.828 -8.666 1.00 95.00 199 PHE A O 1
ATOM 1546 N N . SER A 1 200 ? 11.898 21.487 -10.230 1.00 93.69 200 SER A N 1
ATOM 1547 C CA . SER A 1 200 ? 11.287 22.372 -11.236 1.00 93.69 200 SER A CA 1
ATOM 1548 C C . SER A 1 200 ? 9.926 21.849 -11.702 1.00 93.69 200 SER A C 1
ATOM 1550 O O . SER A 1 200 ? 8.985 22.619 -11.908 1.00 93.69 200 SER A O 1
ATOM 1552 N N . ALA A 1 201 ? 9.774 20.530 -11.785 1.00 93.00 201 ALA A N 1
ATOM 1553 C CA . ALA A 1 201 ? 8.520 19.871 -12.105 1.00 93.00 201 ALA A CA 1
ATOM 1554 C C . ALA A 1 201 ? 7.501 19.890 -10.954 1.00 93.00 201 ALA A C 1
ATOM 1556 O O . ALA A 1 201 ? 6.330 20.177 -11.195 1.00 93.00 201 ALA A O 1
ATOM 1557 N N . MET A 1 202 ? 7.932 19.668 -9.707 1.00 94.50 202 MET A N 1
ATOM 1558 C CA . MET A 1 202 ? 7.087 19.831 -8.513 1.00 94.50 202 MET A CA 1
ATOM 1559 C C . MET A 1 202 ? 6.530 21.249 -8.418 1.00 94.50 202 MET A C 1
ATOM 1561 O O . MET A 1 202 ? 5.340 21.448 -8.173 1.00 94.50 202 MET A O 1
ATOM 1565 N N . ALA A 1 203 ? 7.380 22.237 -8.687 1.00 94.12 203 ALA A N 1
ATOM 1566 C CA . ALA A 1 203 ? 6.974 23.624 -8.798 1.00 94.12 203 ALA A CA 1
ATOM 1567 C C . ALA A 1 203 ? 5.958 23.841 -9.935 1.00 94.12 203 ALA A C 1
ATOM 1569 O O . ALA A 1 203 ? 4.926 24.469 -9.722 1.00 94.12 203 ALA A O 1
ATOM 1570 N N . THR A 1 204 ? 6.200 23.250 -11.109 1.00 92.12 204 THR A N 1
ATOM 1571 C CA . THR A 1 204 ? 5.311 23.324 -12.283 1.00 92.12 204 THR A CA 1
ATOM 1572 C C . THR A 1 204 ? 3.933 22.680 -12.042 1.00 92.12 204 THR A C 1
ATOM 1574 O O . THR A 1 204 ? 2.918 23.183 -12.523 1.00 92.12 204 THR A O 1
ATOM 1577 N N . GLY A 1 205 ? 3.860 21.583 -11.281 1.00 88.75 205 GLY A N 1
ATOM 1578 C CA . GLY A 1 205 ? 2.587 20.995 -10.843 1.00 88.75 205 GLY A CA 1
ATOM 1579 C C . GLY A 1 205 ? 1.855 21.889 -9.839 1.00 88.75 205 GLY A C 1
ATOM 1580 O O . GLY A 1 205 ? 0.662 22.167 -9.987 1.00 88.75 205 GLY A O 1
ATOM 1581 N N . GLY A 1 206 ? 2.589 22.425 -8.859 1.00 88.06 206 GLY A N 1
ATOM 1582 C CA . GLY A 1 206 ? 2.032 23.312 -7.840 1.00 88.06 206 GLY A CA 1
ATOM 1583 C C . GLY A 1 206 ? 1.505 24.640 -8.382 1.00 88.06 206 GLY A C 1
ATOM 1584 O O . GLY A 1 206 ? 0.413 25.062 -7.986 1.00 88.06 206 GLY A O 1
ATOM 1585 N N . THR A 1 207 ? 2.205 25.261 -9.337 1.00 90.94 207 THR A N 1
ATOM 1586 C CA . THR A 1 207 ? 1.710 26.457 -10.030 1.00 90.94 207 THR A CA 1
ATOM 1587 C C . THR A 1 207 ? 0.442 26.135 -10.821 1.00 90.94 207 THR A C 1
ATOM 1589 O O . THR A 1 207 ? -0.553 26.852 -10.695 1.00 90.94 207 THR A O 1
ATOM 1592 N N . MET A 1 208 ? 0.426 25.032 -11.580 1.00 86.94 208 MET A N 1
ATOM 1593 C CA . MET A 1 208 ? -0.715 24.600 -12.398 1.00 86.94 208 MET A CA 1
ATOM 1594 C C . MET A 1 208 ? -1.981 24.312 -11.571 1.00 86.94 208 MET A C 1
ATOM 1596 O O . MET A 1 208 ? -3.041 24.850 -11.886 1.00 86.94 208 MET A O 1
ATOM 1600 N N . VAL A 1 209 ? -1.906 23.491 -10.518 1.00 84.56 209 VAL A N 1
ATOM 1601 C CA . VAL A 1 209 ? -3.094 23.136 -9.714 1.00 84.56 209 VAL A CA 1
ATOM 1602 C C . VAL A 1 209 ? -3.626 24.348 -8.958 1.00 84.56 209 VAL A C 1
ATOM 1604 O O . VAL A 1 209 ? -4.816 24.656 -9.038 1.00 84.56 209 VAL A O 1
ATOM 1607 N N . THR A 1 210 ? -2.751 25.082 -8.269 1.00 86.75 210 THR A N 1
ATOM 1608 C CA . THR A 1 210 ? -3.185 26.184 -7.400 1.00 86.75 210 THR A CA 1
ATOM 1609 C C . THR A 1 210 ? -3.792 27.340 -8.204 1.00 86.75 210 THR A C 1
ATOM 1611 O O . THR A 1 210 ? -4.776 27.940 -7.771 1.00 86.75 210 THR A O 1
ATOM 1614 N N . SER A 1 211 ? -3.260 27.615 -9.403 1.00 89.19 211 SER A N 1
ATOM 1615 C CA . SER A 1 211 ? -3.802 28.626 -10.325 1.00 89.19 211 SER A CA 1
ATOM 1616 C C . SER A 1 211 ? -5.134 28.226 -10.971 1.00 89.19 211 SER A C 1
ATOM 1618 O O . SER A 1 211 ? -5.981 29.091 -11.184 1.00 89.19 211 SER A O 1
ATOM 1620 N N . TYR A 1 212 ? -5.367 26.938 -11.245 1.00 84.81 212 TYR A N 1
ATOM 1621 C CA . TYR A 1 212 ? -6.667 26.469 -11.732 1.00 84.81 212 TYR A CA 1
ATOM 1622 C C . TYR A 1 212 ? -7.755 26.597 -10.655 1.00 84.81 212 TYR A C 1
ATOM 1624 O O . TYR A 1 212 ? -8.825 27.158 -10.909 1.00 84.81 212 TYR A O 1
ATOM 1632 N N . VAL A 1 213 ? -7.467 26.125 -9.436 1.00 83.00 213 VAL A N 1
ATOM 1633 C CA . VAL A 1 213 ? -8.433 26.117 -8.325 1.00 83.00 213 VAL A CA 1
ATOM 1634 C C . VAL A 1 213 ? -8.890 27.534 -7.974 1.00 83.00 213 VAL A C 1
ATOM 1636 O O . VAL A 1 213 ? -10.093 27.776 -7.890 1.00 83.00 213 VAL A O 1
ATOM 1639 N N . ILE A 1 214 ? -7.971 28.499 -7.848 1.00 86.44 214 ILE A N 1
ATOM 1640 C CA . ILE A 1 214 ? -8.342 29.883 -7.508 1.00 86.44 214 ILE A CA 1
ATOM 1641 C C . ILE A 1 214 ? -9.216 30.553 -8.587 1.00 86.44 214 ILE A C 1
ATOM 1643 O O . ILE A 1 214 ? -10.123 31.306 -8.239 1.00 86.44 214 ILE A O 1
ATOM 1647 N N . CYS A 1 215 ? -9.030 30.242 -9.877 1.00 85.50 215 CYS A N 1
ATOM 1648 C CA . CYS A 1 215 ? -9.934 30.706 -10.937 1.00 85.50 215 CYS A CA 1
ATOM 1649 C C . CYS A 1 215 ? -11.355 30.137 -10.758 1.00 85.50 215 CYS A C 1
ATOM 1651 O O . CYS A 1 215 ? -12.334 30.885 -10.803 1.00 85.50 215 CYS A O 1
ATOM 1653 N N . MET A 1 216 ? -11.483 28.835 -10.486 1.00 79.88 216 MET A N 1
ATOM 1654 C CA . MET A 1 216 ? -12.786 28.175 -10.293 1.00 79.88 216 MET A CA 1
ATOM 1655 C C . MET A 1 216 ? -13.498 28.585 -8.993 1.00 79.88 216 MET A C 1
ATOM 1657 O O . MET A 1 216 ? -14.734 28.620 -8.940 1.00 79.88 216 MET A O 1
ATOM 1661 N N . GLU A 1 217 ? -12.732 28.949 -7.963 1.00 81.44 217 GLU A N 1
ATOM 1662 C CA . GLU A 1 217 ? -13.233 29.508 -6.704 1.00 81.44 217 GLU A CA 1
ATOM 1663 C C . GLU A 1 217 ? -13.634 30.988 -6.803 1.00 81.44 217 GLU A C 1
ATOM 1665 O O . GLU A 1 217 ? -14.419 31.448 -5.973 1.00 81.44 217 GLU A O 1
ATOM 1670 N N . ILE A 1 218 ? -13.177 31.723 -7.821 1.00 81.62 218 ILE A N 1
ATOM 1671 C CA . ILE A 1 218 ? -13.533 33.134 -8.061 1.00 81.62 218 ILE A CA 1
ATOM 1672 C C . ILE A 1 218 ? -14.715 33.294 -9.037 1.00 81.62 218 ILE A C 1
ATOM 1674 O O . ILE A 1 218 ? -15.466 34.263 -8.936 1.00 81.62 218 ILE A O 1
ATOM 1678 N N . VAL A 1 219 ? -14.912 32.351 -9.961 1.00 82.44 219 VAL A N 1
ATOM 1679 C CA . VAL A 1 219 ? -15.956 32.413 -11.001 1.00 82.44 219 VAL A CA 1
ATOM 1680 C C . VAL A 1 219 ? -17.280 31.777 -10.535 1.00 82.44 219 VAL A C 1
ATOM 1682 O O . VAL A 1 219 ? -17.294 30.818 -9.751 1.00 82.44 219 VAL A O 1
ATOM 1685 N N . GLY A 1 220 ? -18.409 32.330 -10.993 1.00 71.12 220 GLY A N 1
ATOM 1686 C CA . GLY A 1 220 ? -19.759 31.801 -10.770 1.00 71.12 220 GLY A CA 1
ATOM 1687 C C . GLY A 1 220 ? -20.072 30.573 -11.629 1.00 71.12 220 GLY A C 1
ATOM 1688 O O . GLY A 1 220 ? -19.517 30.405 -12.715 1.00 71.12 220 GLY A O 1
ATOM 1689 N N . THR A 1 221 ? -20.963 29.708 -11.140 1.00 67.81 221 THR A N 1
ATOM 1690 C CA . THR A 1 221 ? -21.268 28.375 -11.706 1.00 67.81 221 THR A CA 1
ATOM 1691 C C . THR A 1 221 ? -21.383 28.350 -13.235 1.00 67.81 221 THR A C 1
ATOM 1693 O O . THR A 1 221 ? -20.636 27.619 -13.885 1.00 67.81 221 THR A O 1
ATOM 1696 N N . GLN A 1 222 ? -22.246 29.194 -13.807 1.00 70.25 222 GLN A N 1
ATOM 1697 C CA . GLN A 1 222 ? -22.569 29.217 -15.241 1.00 70.25 222 GLN A CA 1
ATOM 1698 C C . GLN A 1 222 ? -21.384 29.532 -16.178 1.00 70.25 222 GLN A C 1
ATOM 1700 O O . GLN A 1 222 ? -21.382 29.105 -17.330 1.00 70.25 222 GLN A O 1
ATOM 1705 N N . TRP A 1 223 ? -20.352 30.239 -15.702 1.00 76.75 223 TRP A N 1
ATOM 1706 C CA . TRP A 1 223 ? -19.203 30.641 -16.529 1.00 76.75 223 TRP A CA 1
ATOM 1707 C C . TRP A 1 223 ? -18.000 29.696 -16.423 1.00 76.75 223 TRP A C 1
ATOM 1709 O O . TRP A 1 223 ? -17.066 29.814 -17.220 1.00 76.75 223 TRP A O 1
ATOM 1719 N N . ARG A 1 224 ? -18.010 28.733 -15.487 1.00 76.31 224 ARG A N 1
ATOM 1720 C CA . ARG A 1 224 ? -16.869 27.830 -15.241 1.00 76.31 224 ARG A CA 1
ATOM 1721 C C . ARG A 1 224 ? -16.435 27.074 -16.495 1.00 76.31 224 ARG A C 1
ATOM 1723 O O . ARG A 1 224 ? -15.257 27.112 -16.823 1.00 76.31 224 ARG A O 1
ATOM 1730 N N . ALA A 1 225 ? -17.367 26.481 -17.245 1.00 69.94 225 ALA A N 1
ATOM 1731 C CA . ALA A 1 225 ? -17.047 25.727 -18.462 1.00 69.94 225 ALA A CA 1
ATOM 1732 C C . ALA A 1 225 ? -16.323 26.576 -19.529 1.00 69.94 225 ALA A C 1
ATOM 1734 O O . ALA A 1 225 ? -15.354 26.118 -20.131 1.00 69.94 225 ALA A O 1
ATOM 1735 N N . ALA A 1 226 ? -16.741 27.832 -19.732 1.00 78.81 226 ALA A N 1
ATOM 1736 C CA . ALA A 1 226 ? -16.076 28.746 -20.662 1.00 78.81 226 ALA A CA 1
ATOM 1737 C C . ALA A 1 226 ? -14.678 29.156 -20.161 1.00 78.81 226 ALA A C 1
ATOM 1739 O O . ALA A 1 226 ? -13.718 29.155 -20.931 1.00 78.81 226 ALA A O 1
ATOM 1740 N N . ILE A 1 227 ? -14.541 29.452 -18.863 1.00 82.44 227 ILE A N 1
ATOM 1741 C CA . ILE A 1 227 ? -13.252 29.810 -18.254 1.00 82.44 227 ILE A CA 1
ATOM 1742 C C . ILE A 1 227 ? -12.273 28.625 -18.258 1.00 82.44 227 ILE A C 1
ATOM 1744 O O . ILE A 1 227 ? -11.091 28.844 -18.511 1.00 82.44 227 ILE A O 1
ATOM 1748 N N . THR A 1 228 ? -12.734 27.380 -18.076 1.00 76.75 228 THR A N 1
ATOM 1749 C CA . THR A 1 228 ? -11.893 26.174 -18.197 1.00 76.75 228 THR A CA 1
ATOM 1750 C C . THR A 1 228 ? -11.245 26.084 -19.576 1.00 76.75 228 THR A C 1
ATOM 1752 O O . THR A 1 228 ? -10.039 25.871 -19.654 1.00 76.75 228 THR A O 1
ATOM 1755 N N . VAL A 1 229 ? -12.002 26.302 -20.659 1.00 81.81 229 VAL A N 1
ATOM 1756 C CA . VAL A 1 229 ? -11.455 26.275 -22.028 1.00 81.81 229 VAL A CA 1
ATOM 1757 C C . VAL A 1 229 ? -10.491 27.443 -22.263 1.00 81.81 229 VAL A C 1
ATOM 1759 O O . VAL A 1 229 ? -9.371 27.237 -22.731 1.00 81.81 229 VAL A O 1
ATOM 1762 N N . LEU A 1 230 ? -10.882 28.667 -21.891 1.00 85.19 230 LEU A N 1
ATOM 1763 C CA . LEU A 1 230 ? -10.038 29.859 -22.057 1.00 85.19 230 LEU A CA 1
ATOM 1764 C C . LEU A 1 230 ? -8.705 29.747 -21.295 1.00 85.19 230 LEU A C 1
ATOM 1766 O O . LEU A 1 230 ? -7.677 30.208 -21.785 1.00 85.19 230 LEU A O 1
ATOM 1770 N N . TYR A 1 231 ? -8.698 29.086 -20.135 1.00 85.25 231 TYR A N 1
ATOM 1771 C CA . TYR A 1 231 ? -7.505 28.828 -19.322 1.00 85.25 231 TYR A CA 1
ATOM 1772 C C . TYR A 1 231 ? -6.548 27.775 -19.930 1.00 85.25 231 TYR A C 1
ATOM 1774 O O . TYR A 1 231 ? -5.393 27.692 -19.510 1.00 85.25 231 TYR A O 1
ATOM 1782 N N . GLN A 1 232 ? -6.969 27.002 -20.941 1.00 84.38 232 GLN A N 1
ATOM 1783 C CA . GLN A 1 232 ? -6.082 26.082 -21.672 1.00 84.38 232 GLN A CA 1
ATOM 1784 C C . GLN A 1 232 ? -5.372 26.743 -22.863 1.00 84.38 232 GLN A C 1
ATOM 1786 O O . GLN A 1 232 ? -4.245 26.363 -23.168 1.00 84.38 232 GLN A O 1
ATOM 1791 N N . ILE A 1 233 ? -5.963 27.761 -23.504 1.00 89.19 233 ILE A N 1
ATOM 1792 C CA . ILE A 1 233 ? -5.381 28.419 -24.696 1.00 89.19 233 ILE A CA 1
ATOM 1793 C C . ILE A 1 233 ? -3.935 28.924 -24.459 1.00 89.19 233 ILE A C 1
ATOM 1795 O O . ILE A 1 233 ? -3.076 28.671 -25.307 1.00 89.19 233 ILE A O 1
ATOM 1799 N N . PRO A 1 234 ? -3.595 29.549 -23.311 1.00 92.81 234 PRO A N 1
ATOM 1800 C CA . PRO A 1 234 ? -2.215 29.910 -22.972 1.00 92.81 234 PRO A CA 1
ATOM 1801 C C . PRO A 1 234 ? -1.209 28.746 -22.903 1.00 92.81 234 PRO A C 1
ATOM 1803 O O . PRO A 1 234 ? -0.015 28.984 -23.051 1.00 92.81 234 PRO A O 1
ATOM 1806 N N . PHE A 1 235 ? -1.645 27.491 -22.727 1.00 90.88 235 PHE A N 1
ATOM 1807 C CA . PHE A 1 235 ? -0.757 26.322 -22.823 1.00 90.88 235 PHE A CA 1
ATOM 1808 C C . PHE A 1 235 ? -0.374 26.036 -24.281 1.00 90.88 235 PHE A C 1
ATOM 1810 O O . PHE A 1 235 ? 0.803 25.866 -24.583 1.00 90.88 235 PHE A O 1
ATOM 1817 N N . SER A 1 236 ? -1.343 26.066 -25.201 1.00 91.12 236 SER A N 1
ATOM 1818 C CA . SER A 1 236 ? -1.108 25.894 -26.643 1.00 91.12 236 SER A CA 1
ATOM 1819 C C . SER A 1 236 ? -0.262 27.036 -27.228 1.00 91.12 236 SER A C 1
ATOM 1821 O O . SER A 1 236 ? 0.647 26.802 -28.024 1.00 91.12 236 SER A O 1
ATOM 1823 N N . LEU A 1 237 ? -0.478 28.274 -26.764 1.00 93.06 237 LEU A N 1
ATOM 1824 C CA . LEU A 1 237 ? 0.396 29.414 -27.075 1.00 93.06 237 LEU A CA 1
ATOM 1825 C C . LEU A 1 237 ? 1.785 29.279 -26.422 1.00 93.06 237 LEU A C 1
ATOM 1827 O O . LEU A 1 237 ? 2.783 29.702 -27.006 1.00 93.06 237 LEU A O 1
ATOM 1831 N N . GLY A 1 238 ? 1.876 28.649 -25.249 1.00 93.88 238 GLY A N 1
ATOM 1832 C CA . GLY A 1 238 ? 3.132 28.228 -24.625 1.00 93.88 238 GLY A CA 1
ATOM 1833 C C . GLY A 1 238 ? 3.910 27.230 -25.490 1.00 93.88 238 GLY A C 1
ATOM 1834 O O . GLY A 1 238 ? 5.088 27.444 -25.757 1.00 93.88 238 GLY A O 1
ATOM 1835 N N . GLN A 1 239 ? 3.242 26.200 -26.014 1.00 92.56 239 GLN A N 1
ATOM 1836 C CA . GLN A 1 239 ? 3.818 25.229 -26.951 1.00 92.56 239 GLN A CA 1
ATOM 1837 C C . GLN A 1 239 ? 4.310 25.904 -28.244 1.00 92.56 239 GLN A C 1
ATOM 1839 O O . GLN A 1 239 ? 5.450 25.700 -28.653 1.00 92.56 239 GLN A O 1
ATOM 1844 N N . MET A 1 240 ? 3.497 26.777 -28.847 1.00 94.06 240 MET A N 1
ATOM 1845 C CA . MET A 1 240 ? 3.881 27.520 -30.054 1.00 94.06 240 MET A CA 1
ATOM 1846 C C . MET A 1 240 ? 5.069 28.472 -29.809 1.00 94.06 240 MET A C 1
ATOM 1848 O O . MET A 1 240 ? 5.988 28.541 -30.621 1.00 94.06 240 MET A O 1
ATOM 1852 N N . SER A 1 241 ? 5.083 29.188 -28.678 1.00 95.12 241 SER A N 1
ATOM 1853 C CA . SER A 1 241 ? 6.186 30.098 -28.326 1.00 95.12 241 SER A CA 1
ATOM 1854 C C . SER A 1 241 ? 7.477 29.364 -27.951 1.00 95.12 241 SER A C 1
ATOM 1856 O O . SER A 1 241 ? 8.555 29.883 -28.234 1.00 95.12 241 SER A O 1
ATOM 1858 N N . LEU A 1 242 ? 7.398 28.146 -27.400 1.00 95.06 242 LEU A N 1
ATOM 1859 C CA . LEU A 1 242 ? 8.569 27.317 -27.101 1.00 95.06 242 LEU A CA 1
ATOM 1860 C C . LEU A 1 242 ? 9.419 27.043 -28.348 1.00 95.06 242 LEU A C 1
ATOM 1862 O O . LEU A 1 242 ? 10.638 27.150 -28.264 1.00 95.06 242 LEU A O 1
ATOM 1866 N N . ALA A 1 243 ? 8.797 26.757 -29.498 1.00 94.00 243 ALA A N 1
ATOM 1867 C CA . ALA A 1 243 ? 9.518 26.568 -30.760 1.00 94.00 243 ALA A CA 1
ATOM 1868 C C . ALA A 1 243 ? 10.309 27.824 -31.167 1.00 94.00 243 ALA A C 1
ATOM 1870 O O . ALA A 1 243 ? 11.470 27.723 -31.555 1.00 94.00 243 ALA A O 1
ATOM 1871 N N . GLY A 1 244 ? 9.716 29.013 -31.014 1.00 94.44 244 GLY A N 1
ATOM 1872 C CA . GLY A 1 244 ? 10.396 30.284 -31.280 1.00 94.44 244 GLY A CA 1
ATOM 1873 C C . GLY A 1 244 ? 11.562 30.553 -30.321 1.00 94.44 244 GLY A C 1
ATOM 1874 O O . GLY A 1 244 ? 12.631 30.975 -30.755 1.00 94.44 244 GLY A O 1
ATOM 1875 N N . ILE A 1 245 ? 11.392 30.257 -29.027 1.00 95.69 245 ILE A N 1
ATOM 1876 C CA . ILE A 1 245 ? 12.467 30.384 -28.028 1.00 95.69 245 ILE A CA 1
ATOM 1877 C C . ILE A 1 245 ? 13.592 29.379 -28.329 1.00 95.69 245 ILE A C 1
ATOM 1879 O O . ILE A 1 245 ? 14.760 29.755 -28.303 1.00 95.69 245 ILE A O 1
ATOM 1883 N N . ALA A 1 246 ? 13.263 28.131 -28.673 1.00 94.50 246 ALA A N 1
ATOM 1884 C CA . ALA A 1 246 ? 14.237 27.099 -29.025 1.00 94.50 246 ALA A CA 1
ATOM 1885 C C . ALA A 1 246 ? 15.001 27.414 -30.320 1.00 94.50 246 ALA A C 1
ATOM 1887 O O . ALA A 1 246 ? 16.206 27.193 -30.374 1.00 94.50 246 ALA A O 1
ATOM 1888 N N . TYR A 1 247 ? 14.341 27.987 -31.333 1.00 94.06 247 TYR A N 1
ATOM 1889 C CA . TYR A 1 247 ? 14.987 28.411 -32.579 1.00 94.06 247 TYR A CA 1
ATOM 1890 C C . TYR A 1 247 ? 16.059 29.491 -32.346 1.00 94.06 247 TYR A C 1
ATOM 1892 O O . TYR A 1 247 ? 17.110 29.463 -32.994 1.00 94.06 247 TYR A O 1
ATOM 1900 N N . LEU A 1 248 ? 15.803 30.415 -31.407 1.00 94.31 248 LEU A N 1
ATOM 1901 C CA . LEU A 1 248 ? 16.733 31.470 -30.985 1.00 94.31 248 LEU A CA 1
ATOM 1902 C C . LEU A 1 248 ? 17.835 30.952 -30.043 1.00 94.31 248 LEU A C 1
ATOM 1904 O O . LEU A 1 248 ? 18.991 31.345 -30.172 1.00 94.31 248 LEU A O 1
ATOM 1908 N N . PHE A 1 249 ? 17.493 30.067 -29.103 1.00 94.88 249 PHE A N 1
ATOM 1909 C CA . PHE A 1 249 ? 18.389 29.553 -28.064 1.00 94.88 249 PHE A CA 1
ATOM 1910 C C . PHE A 1 249 ? 18.601 28.042 -28.218 1.00 94.88 249 PHE A C 1
ATOM 1912 O O . PHE A 1 249 ? 18.110 27.246 -27.423 1.00 94.88 249 PHE A O 1
ATOM 1919 N N . ARG A 1 250 ? 19.363 27.641 -29.241 1.00 92.19 250 ARG A N 1
ATOM 1920 C CA . ARG A 1 250 ? 19.547 26.223 -29.618 1.00 92.19 250 ARG A CA 1
ATOM 1921 C C . ARG A 1 250 ? 20.475 25.410 -28.704 1.00 92.19 250 ARG A C 1
ATOM 1923 O O . ARG A 1 250 ? 20.531 24.193 -28.826 1.00 92.19 250 ARG A O 1
ATOM 1930 N N . HIS A 1 251 ? 21.216 26.061 -27.808 1.00 93.50 251 HIS A N 1
ATOM 1931 C CA . HIS A 1 251 ? 22.041 25.397 -26.793 1.00 93.50 251 HIS A CA 1
ATOM 1932 C C . HIS A 1 251 ? 21.187 25.128 -25.547 1.00 93.50 251 HIS A C 1
ATOM 1934 O O . HIS A 1 251 ? 20.639 26.071 -24.968 1.00 93.50 251 HIS A O 1
ATOM 1940 N N . TRP A 1 252 ? 21.081 23.871 -25.101 1.00 93.56 252 TRP A N 1
ATOM 1941 C CA . TRP A 1 252 ? 20.059 23.464 -24.120 1.00 93.56 252 TRP A CA 1
ATOM 1942 C C . TRP A 1 252 ? 20.094 24.255 -22.793 1.00 93.56 252 TRP A C 1
ATOM 1944 O O . TRP A 1 252 ? 19.043 24.576 -22.236 1.00 93.56 252 TRP A O 1
ATOM 1954 N N . GLN A 1 253 ? 21.284 24.638 -22.310 1.00 94.69 253 GLN A N 1
ATOM 1955 C CA . GLN A 1 253 ? 21.445 25.488 -21.117 1.00 94.69 253 GLN A CA 1
ATOM 1956 C C . GLN A 1 253 ? 20.856 26.894 -21.309 1.00 94.69 253 GLN A C 1
ATOM 1958 O O . GLN A 1 253 ? 20.159 27.405 -20.432 1.00 94.69 253 GLN A O 1
ATOM 1963 N N . HIS A 1 254 ? 21.092 27.524 -22.465 1.00 94.62 254 HIS A N 1
ATOM 1964 C CA . HIS A 1 254 ? 20.531 28.838 -22.779 1.00 94.62 254 HIS A CA 1
ATOM 1965 C C . HIS A 1 254 ? 19.011 28.758 -22.950 1.00 94.62 254 HIS A C 1
ATOM 1967 O O . HIS A 1 254 ? 18.306 29.635 -22.456 1.00 94.62 254 HIS A O 1
ATOM 1973 N N . LEU A 1 255 ? 18.495 27.670 -23.536 1.00 95.00 255 LEU A N 1
ATOM 1974 C CA . LEU A 1 255 ? 17.058 27.396 -23.586 1.00 95.00 255 LEU A CA 1
ATOM 1975 C C . LEU A 1 255 ? 16.452 27.273 -22.180 1.00 95.00 255 LEU A C 1
ATOM 1977 O O . LEU A 1 255 ? 15.428 27.891 -21.899 1.00 95.00 255 LEU A O 1
ATOM 1981 N N . GLN A 1 256 ? 17.103 26.534 -21.272 1.00 95.06 256 GLN A N 1
ATOM 1982 C CA . GLN A 1 256 ? 16.662 26.380 -19.880 1.00 95.06 256 GLN A CA 1
ATOM 1983 C C . GLN A 1 256 ? 16.609 27.728 -19.142 1.00 95.06 256 GLN A C 1
ATOM 1985 O O . GLN A 1 256 ? 15.660 27.978 -18.397 1.00 95.06 256 GLN A O 1
ATOM 1990 N N . ILE A 1 257 ? 17.572 28.623 -19.378 1.00 94.56 257 ILE A N 1
ATOM 1991 C CA . ILE A 1 257 ? 17.553 29.992 -18.840 1.00 94.56 257 ILE A CA 1
ATOM 1992 C C . ILE A 1 257 ? 16.404 30.801 -19.463 1.00 94.56 257 ILE A C 1
ATOM 1994 O O . ILE A 1 257 ? 15.618 31.406 -18.730 1.00 94.56 257 ILE A O 1
ATOM 1998 N N . ALA A 1 258 ? 16.267 30.771 -20.792 1.00 94.88 258 ALA A N 1
ATOM 1999 C CA . ALA A 1 258 ? 15.284 31.552 -21.541 1.00 94.88 258 ALA A CA 1
ATOM 2000 C C . ALA A 1 258 ? 13.826 31.208 -21.187 1.00 94.88 258 ALA A C 1
ATOM 2002 O O . ALA A 1 258 ? 12.994 32.111 -21.137 1.00 94.88 258 ALA A O 1
ATOM 2003 N N . ILE A 1 259 ? 13.513 29.942 -20.875 1.00 94.56 259 ILE A N 1
ATOM 2004 C CA . ILE A 1 259 ? 12.176 29.548 -20.390 1.00 94.56 259 ILE A CA 1
ATOM 2005 C C . ILE A 1 259 ? 11.964 29.838 -18.896 1.00 94.56 259 ILE A C 1
ATOM 2007 O O . ILE A 1 259 ? 10.832 30.060 -18.468 1.00 94.56 259 ILE A O 1
ATOM 2011 N N . THR A 1 260 ? 13.034 29.873 -18.092 1.00 94.38 260 THR A N 1
ATOM 2012 C CA . THR A 1 260 ? 12.917 30.096 -16.641 1.00 94.38 260 THR A CA 1
ATOM 2013 C C . THR A 1 260 ? 12.736 31.580 -16.312 1.00 94.38 260 THR A C 1
ATOM 2015 O O . THR A 1 260 ? 11.842 31.926 -15.539 1.00 94.38 260 THR A O 1
ATOM 2018 N N . ILE A 1 261 ? 13.542 32.472 -16.908 1.00 92.38 261 ILE A N 1
ATOM 2019 C CA . ILE A 1 261 ? 13.579 33.911 -16.575 1.00 92.38 261 ILE A CA 1
ATOM 2020 C C . ILE A 1 261 ? 12.208 34.616 -16.644 1.00 92.38 261 ILE A C 1
ATOM 2022 O O . ILE A 1 261 ? 11.901 35.360 -15.709 1.00 92.38 261 ILE A O 1
ATOM 2026 N N . PRO A 1 262 ? 11.337 34.407 -17.653 1.00 90.31 262 PRO A N 1
ATOM 2027 C CA . PRO A 1 262 ? 10.052 35.108 -17.711 1.00 90.31 262 PRO A CA 1
ATOM 2028 C C . PRO A 1 262 ? 9.119 34.768 -16.536 1.00 90.31 262 PRO A C 1
ATOM 2030 O O . PRO A 1 262 ? 8.236 35.560 -16.208 1.00 90.31 262 PRO A O 1
ATOM 2033 N N . SER A 1 263 ? 9.356 33.655 -15.827 1.00 88.81 263 SER A N 1
ATOM 2034 C CA . SER A 1 263 ? 8.630 33.307 -14.597 1.00 88.81 263 SER A CA 1
ATOM 2035 C C . SER A 1 263 ? 8.845 34.320 -13.460 1.00 88.81 263 SER A C 1
ATOM 2037 O O . SER A 1 263 ? 8.039 34.366 -12.534 1.00 88.81 263 SER A O 1
ATOM 2039 N N . ILE A 1 264 ? 9.862 35.193 -13.537 1.00 92.81 264 ILE A N 1
ATOM 2040 C CA . ILE A 1 264 ? 10.053 36.319 -12.602 1.00 92.81 264 ILE A CA 1
ATOM 2041 C C . ILE A 1 264 ? 8.837 37.260 -12.634 1.00 92.81 264 ILE A C 1
ATOM 2043 O O . ILE A 1 264 ? 8.436 37.780 -11.593 1.00 92.81 264 ILE A O 1
ATOM 2047 N N . ILE A 1 265 ? 8.181 37.422 -13.791 1.00 91.69 265 ILE A N 1
ATOM 2048 C CA . ILE A 1 265 ? 6.967 38.245 -13.929 1.00 91.69 265 ILE A CA 1
ATOM 2049 C C . ILE A 1 265 ? 5.834 37.702 -13.040 1.00 91.69 265 ILE A C 1
ATOM 2051 O O . ILE A 1 265 ? 5.052 38.484 -12.496 1.00 91.69 265 ILE A O 1
ATOM 2055 N N . LEU A 1 266 ? 5.773 36.386 -12.806 1.00 92.06 266 LEU A N 1
ATOM 2056 C CA . LEU A 1 266 ? 4.755 35.755 -11.958 1.00 92.06 266 LEU A CA 1
ATOM 2057 C C . LEU A 1 266 ? 4.898 36.127 -10.472 1.00 92.06 266 LEU A C 1
ATOM 2059 O O . LEU A 1 266 ? 3.923 36.029 -9.731 1.00 92.06 266 LEU A O 1
ATOM 2063 N N . LEU A 1 267 ? 6.052 36.641 -10.025 1.00 91.81 267 LEU A N 1
ATOM 2064 C CA . LEU A 1 267 ? 6.193 37.183 -8.666 1.00 91.81 267 LEU A CA 1
ATOM 2065 C C . LEU A 1 267 ? 5.261 38.388 -8.423 1.00 91.81 267 LEU A C 1
ATOM 2067 O O . LEU A 1 267 ? 4.864 38.646 -7.285 1.00 91.81 267 LEU A O 1
ATOM 2071 N N . SER A 1 268 ? 4.822 39.074 -9.489 1.00 91.62 268 SER A N 1
ATOM 2072 C CA . SER A 1 268 ? 3.815 40.142 -9.408 1.00 91.62 268 SER A CA 1
ATOM 2073 C C . SER A 1 268 ? 2.446 39.672 -8.889 1.00 91.62 268 SER A C 1
ATOM 2075 O O . SER A 1 268 ? 1.667 40.485 -8.375 1.00 91.62 268 SER A O 1
ATOM 2077 N N . TYR A 1 269 ? 2.164 38.361 -8.919 1.00 91.44 269 TYR A N 1
ATOM 2078 C CA . TYR A 1 269 ? 0.968 37.772 -8.313 1.00 91.44 269 TYR A CA 1
ATOM 2079 C C . TYR A 1 269 ? 0.854 38.075 -6.810 1.00 91.44 269 TYR A C 1
ATOM 2081 O O . TYR A 1 269 ? -0.263 38.122 -6.292 1.00 91.44 269 TYR A O 1
ATOM 2089 N N . TRP A 1 270 ? 1.954 38.397 -6.113 1.00 91.69 270 TRP A N 1
ATOM 2090 C CA . TRP A 1 270 ? 1.897 38.855 -4.721 1.00 91.69 270 TRP A CA 1
ATOM 2091 C C . TRP A 1 270 ? 1.027 40.112 -4.530 1.00 91.69 270 TRP A C 1
ATOM 2093 O O . TRP A 1 270 ? 0.387 40.256 -3.486 1.00 91.69 270 TRP A O 1
ATOM 2103 N N . TRP A 1 271 ? 0.926 40.989 -5.532 1.00 89.50 271 TRP A N 1
ATOM 2104 C CA . TRP A 1 271 ? 0.070 42.184 -5.481 1.00 89.50 271 TRP A CA 1
ATOM 2105 C C . TRP A 1 271 ? -1.218 42.042 -6.302 1.00 89.50 271 TRP A C 1
ATOM 2107 O O . TRP A 1 271 ? -2.252 42.574 -5.898 1.00 89.50 271 TRP A O 1
ATOM 2117 N N . ILE A 1 272 ? -1.171 41.315 -7.424 1.00 86.69 272 ILE A N 1
ATOM 2118 C CA . ILE A 1 272 ? -2.305 41.169 -8.354 1.00 86.69 272 ILE A CA 1
ATOM 2119 C C . ILE A 1 272 ? -3.344 40.162 -7.838 1.00 86.69 272 ILE A C 1
ATOM 2121 O O . ILE A 1 272 ? -4.547 40.422 -7.907 1.00 86.69 272 ILE A O 1
ATOM 2125 N N . VAL A 1 273 ? -2.897 39.015 -7.319 1.00 89.25 273 VAL A N 1
ATOM 2126 C CA . VAL A 1 273 ? -3.769 37.880 -6.983 1.00 89.25 273 VAL A CA 1
ATOM 2127 C C . VAL A 1 273 ? -4.240 37.989 -5.522 1.00 89.25 273 VAL A C 1
ATOM 2129 O O . VAL A 1 273 ? -3.416 38.204 -4.625 1.00 89.25 273 VAL A O 1
ATOM 2132 N N . PRO A 1 274 ? -5.552 37.889 -5.235 1.00 87.19 274 PRO A N 1
ATOM 2133 C CA . PRO A 1 274 ? -6.091 37.885 -3.872 1.00 87.19 274 PRO A CA 1
ATOM 2134 C C . PRO A 1 274 ? -5.887 36.517 -3.196 1.00 87.19 274 PRO A C 1
ATOM 2136 O O . PRO A 1 274 ? -5.286 35.611 -3.762 1.00 87.19 274 PRO A O 1
ATOM 2139 N N . GLU A 1 275 ? -6.429 36.351 -1.992 1.00 90.75 275 GLU A N 1
ATOM 2140 C CA . GLU A 1 275 ? -6.763 35.019 -1.475 1.00 90.75 275 GLU A CA 1
ATOM 2141 C C . GLU A 1 275 ? -8.227 34.686 -1.826 1.00 90.75 275 GLU A C 1
ATOM 2143 O O . GLU A 1 275 ? -9.044 35.593 -2.006 1.00 90.75 275 GLU A O 1
ATOM 2148 N N . SER A 1 276 ? -8.558 33.400 -1.949 1.00 88.56 276 SER A N 1
ATOM 2149 C CA . SER A 1 276 ? -9.886 32.914 -2.334 1.00 88.56 276 SER A CA 1
ATOM 2150 C C . SER A 1 276 ? -10.977 33.341 -1.333 1.00 88.56 276 SER A C 1
ATOM 2152 O O . SER A 1 276 ? -10.888 32.997 -0.148 1.00 88.56 276 SER A O 1
ATOM 2154 N N . PRO A 1 277 ? -12.045 34.049 -1.766 1.00 81.88 277 PRO A N 1
ATOM 2155 C CA . PRO A 1 277 ? -13.142 34.435 -0.876 1.00 81.88 277 PRO A CA 1
ATOM 2156 C C . PRO A 1 277 ? -13.883 33.225 -0.298 1.00 81.88 277 PRO A C 1
ATOM 2158 O O . PRO A 1 277 ? -14.219 33.224 0.887 1.00 81.88 277 PRO A O 1
ATOM 2161 N N . ARG A 1 278 ? -14.090 32.177 -1.113 1.00 79.25 278 ARG A N 1
ATOM 2162 C CA . ARG A 1 278 ? -14.748 30.929 -0.696 1.00 79.25 278 ARG A CA 1
ATOM 2163 C C . ARG A 1 278 ? -13.916 30.208 0.381 1.00 79.25 278 ARG A C 1
ATOM 2165 O O . ARG A 1 278 ? -14.466 29.840 1.417 1.00 79.25 278 ARG A O 1
ATOM 2172 N N . TRP A 1 279 ? -12.590 30.120 0.216 1.00 83.00 279 TRP A N 1
ATOM 2173 C CA . TRP A 1 279 ? -11.692 29.555 1.239 1.00 83.00 279 TRP A CA 1
ATOM 2174 C C . TRP A 1 279 ? -11.659 30.382 2.536 1.00 83.00 279 TRP A C 1
ATOM 2176 O O . TRP A 1 279 ? -11.739 29.830 3.633 1.00 83.00 279 TRP A O 1
ATOM 2186 N N . LEU A 1 280 ? -11.591 31.716 2.439 1.00 78.44 280 LEU A N 1
ATOM 2187 C CA . LEU A 1 280 ? -11.570 32.591 3.619 1.00 78.44 280 LEU A CA 1
ATOM 2188 C C . LEU A 1 280 ? -12.851 32.495 4.457 1.00 78.44 280 LEU A C 1
ATOM 2190 O O . LEU A 1 280 ? -12.772 32.619 5.679 1.00 78.44 280 LEU A O 1
ATOM 2194 N N . LEU A 1 281 ? -14.009 32.266 3.830 1.00 71.69 281 LEU A N 1
ATOM 2195 C CA . LEU A 1 281 ? -15.258 31.988 4.543 1.00 71.69 281 LEU A CA 1
ATOM 2196 C C . LEU A 1 281 ? -15.227 30.604 5.206 1.00 71.69 281 LEU A C 1
ATOM 2198 O O . LEU A 1 281 ? -15.503 30.514 6.401 1.00 71.69 281 LEU A O 1
ATOM 2202 N N . ALA A 1 282 ? -14.808 29.559 4.482 1.00 65.75 282 ALA A N 1
ATOM 2203 C CA . ALA A 1 282 ? -14.715 28.191 5.006 1.00 65.75 282 ALA A CA 1
ATOM 2204 C C . ALA A 1 282 ? -13.774 28.065 6.224 1.00 65.75 282 ALA A C 1
ATOM 2206 O O . ALA A 1 282 ? -14.071 27.338 7.167 1.00 65.75 282 ALA A O 1
ATOM 2207 N N . VAL A 1 283 ? -12.671 28.824 6.246 1.00 69.00 283 VAL A N 1
ATOM 2208 C CA . VAL A 1 283 ? -11.703 28.875 7.363 1.00 69.00 283 VAL A CA 1
ATOM 2209 C C . VAL A 1 283 ? -12.078 29.949 8.411 1.00 69.00 283 VAL A C 1
ATOM 2211 O O . VAL A 1 283 ? -11.280 30.316 9.271 1.00 69.00 283 VAL A O 1
ATOM 2214 N N . GLY A 1 284 ? -13.298 30.497 8.361 1.00 66.44 284 GLY A N 1
ATOM 2215 C CA . GLY A 1 284 ? -13.830 31.425 9.368 1.00 66.44 284 GLY A CA 1
ATOM 2216 C C . GLY A 1 284 ? -13.184 32.819 9.390 1.00 66.44 284 GLY A C 1
ATOM 2217 O O . GLY A 1 284 ? -13.487 33.634 10.263 1.00 66.44 284 GLY A O 1
ATOM 2218 N N . LYS A 1 285 ? -12.327 33.156 8.417 1.00 74.00 285 LYS A N 1
ATOM 2219 C CA . LYS A 1 285 ? -11.625 34.450 8.293 1.00 74.00 285 LYS A CA 1
ATOM 2220 C C . LYS A 1 285 ? -12.536 35.540 7.705 1.00 74.00 285 LYS A C 1
ATOM 2222 O O . LYS A 1 285 ? -12.133 36.307 6.830 1.00 74.00 285 LYS A O 1
ATOM 2227 N N . GLN A 1 286 ? -13.759 35.647 8.229 1.00 72.81 286 GLN A N 1
ATOM 2228 C CA . GLN A 1 286 ? -14.851 36.491 7.724 1.00 72.81 286 GLN A CA 1
ATOM 2229 C C . GLN A 1 286 ? -14.425 37.947 7.461 1.00 72.81 286 GLN A C 1
ATOM 2231 O O . GLN A 1 286 ? -14.691 38.474 6.387 1.00 72.81 286 GLN A O 1
ATOM 2236 N N . LYS A 1 287 ? -13.671 38.580 8.375 1.00 73.44 287 LYS A N 1
ATOM 2237 C CA . LYS A 1 287 ? -13.167 39.962 8.195 1.00 73.44 287 LYS A CA 1
ATOM 2238 C C . LYS A 1 287 ? -12.277 40.137 6.952 1.00 73.44 287 LYS A C 1
ATOM 2240 O O . LYS A 1 287 ? -12.284 41.204 6.346 1.00 73.44 287 LYS A O 1
ATOM 2245 N N . ALA A 1 288 ? -11.506 39.114 6.578 1.00 78.50 288 ALA A N 1
ATOM 2246 C CA . ALA A 1 288 ? -10.675 39.138 5.375 1.00 78.50 288 ALA A CA 1
ATOM 2247 C C . ALA A 1 288 ? -11.498 38.839 4.112 1.00 78.50 288 ALA A C 1
ATOM 2249 O O . ALA A 1 288 ? -11.266 39.469 3.083 1.00 78.50 288 ALA A O 1
ATOM 2250 N N . ALA A 1 289 ? -12.483 37.936 4.207 1.00 77.81 289 ALA A N 1
ATOM 2251 C CA . ALA A 1 289 ? -13.424 37.664 3.124 1.00 77.81 289 ALA A CA 1
ATOM 2252 C C . ALA A 1 289 ? -14.229 38.922 2.754 1.00 77.81 289 ALA A C 1
ATOM 2254 O O . ALA A 1 289 ? -14.177 39.343 1.601 1.00 77.81 289 ALA A O 1
ATOM 2255 N N . CYS A 1 290 ? -14.885 39.578 3.722 1.00 74.81 290 CYS A N 1
ATOM 2256 C CA . CYS A 1 290 ? -15.673 40.795 3.481 1.00 74.81 290 CYS A CA 1
ATOM 2257 C C . CYS A 1 290 ? -14.841 41.893 2.807 1.00 74.81 290 CYS A C 1
ATOM 2259 O O . CYS A 1 290 ? -15.246 42.397 1.766 1.00 74.81 290 CYS A O 1
ATOM 2261 N N . LYS A 1 291 ? -13.621 42.165 3.293 1.00 81.50 291 LYS A N 1
ATOM 2262 C CA . LYS A 1 291 ? -12.715 43.165 2.696 1.00 81.50 291 LYS A CA 1
ATOM 2263 C C . LYS A 1 291 ? -12.358 42.880 1.226 1.00 81.50 291 LYS A C 1
ATOM 2265 O O . LYS A 1 291 ? -12.061 43.809 0.473 1.00 81.50 291 LYS A O 1
ATOM 2270 N N . ILE A 1 292 ? -12.352 41.613 0.805 1.00 83.06 292 ILE A N 1
ATOM 2271 C CA . ILE A 1 292 ? -12.166 41.244 -0.605 1.00 83.06 292 ILE A CA 1
ATOM 2272 C C . ILE A 1 292 ? -13.490 41.389 -1.363 1.00 83.06 292 ILE A C 1
ATOM 2274 O O . ILE A 1 292 ? -13.501 42.052 -2.395 1.00 83.06 292 ILE A O 1
ATOM 2278 N N . LEU A 1 293 ? -14.600 40.853 -0.844 1.00 80.00 293 LEU A N 1
ATOM 2279 C CA . LEU A 1 293 ? -15.930 40.944 -1.466 1.00 80.00 293 LEU A CA 1
ATOM 2280 C C . LEU A 1 293 ? -16.356 42.406 -1.709 1.00 80.00 293 LEU A C 1
ATOM 2282 O O . LEU A 1 293 ? -16.766 42.741 -2.815 1.00 80.00 293 LEU A O 1
ATOM 2286 N N . GLU A 1 294 ? -16.156 43.295 -0.731 1.00 75.50 294 GLU A N 1
ATOM 2287 C CA . GLU A 1 294 ? -16.362 44.749 -0.837 1.00 75.50 294 GLU A CA 1
ATOM 2288 C C . GLU A 1 294 ? -15.551 45.355 -1.994 1.00 75.50 294 GLU A C 1
ATOM 2290 O O . GLU A 1 294 ? -16.096 46.057 -2.848 1.00 75.50 294 GLU A O 1
ATOM 2295 N N . LYS A 1 295 ? -14.248 45.041 -2.072 1.00 80.62 295 LYS A N 1
ATOM 2296 C CA . LYS A 1 295 ? -13.369 45.517 -3.151 1.00 80.62 295 LYS A CA 1
ATOM 2297 C C . LYS A 1 295 ? -13.837 45.021 -4.523 1.00 80.62 295 LYS A C 1
ATOM 2299 O O . LYS A 1 295 ? -13.774 45.778 -5.491 1.00 80.62 295 LYS A O 1
ATOM 2304 N N . VAL A 1 296 ? -14.303 43.775 -4.620 1.00 82.12 296 VAL A N 1
ATOM 2305 C CA . VAL A 1 296 ? -14.808 43.198 -5.875 1.00 82.12 296 VAL A CA 1
ATOM 2306 C C . VAL A 1 296 ? -16.135 43.840 -6.284 1.00 82.12 296 VAL A C 1
ATOM 2308 O O . VAL A 1 296 ? -16.266 44.244 -7.438 1.00 82.12 296 VAL A O 1
ATOM 2311 N N . ALA A 1 297 ? -17.075 44.021 -5.353 1.00 73.94 297 ALA A N 1
ATOM 2312 C CA . ALA A 1 297 ? -18.369 44.651 -5.614 1.00 73.94 297 ALA A CA 1
ATOM 2313 C C . ALA A 1 297 ? -18.223 46.092 -6.144 1.00 73.94 297 ALA A C 1
ATOM 2315 O O . ALA A 1 297 ? -18.881 46.472 -7.116 1.00 73.94 297 ALA A O 1
ATOM 2316 N N . ILE A 1 298 ? -17.290 46.869 -5.576 1.00 77.00 298 ILE A N 1
ATOM 2317 C CA . ILE A 1 298 ? -16.948 48.221 -6.052 1.00 77.00 298 ILE A CA 1
ATOM 2318 C C . ILE A 1 298 ? -16.428 48.190 -7.501 1.00 77.00 298 ILE A C 1
ATOM 2320 O O . ILE A 1 298 ? -16.870 48.985 -8.331 1.00 77.00 298 ILE A O 1
ATOM 2324 N N . ILE A 1 299 ? -15.516 47.267 -7.834 1.00 81.25 299 ILE A N 1
ATOM 2325 C CA . ILE A 1 299 ? -14.915 47.176 -9.181 1.00 81.25 299 ILE A CA 1
ATOM 2326 C C . ILE A 1 299 ? -15.925 46.654 -10.218 1.00 81.25 299 ILE A C 1
ATOM 2328 O O . ILE A 1 299 ? -15.950 47.133 -11.354 1.00 81.25 299 ILE A O 1
ATOM 2332 N N . ASN A 1 300 ? -16.785 45.711 -9.829 1.00 82.00 300 ASN A N 1
ATOM 2333 C CA . ASN A 1 300 ? -17.836 45.153 -10.684 1.00 82.00 300 ASN A CA 1
ATOM 2334 C C . ASN A 1 300 ? -19.067 46.063 -10.820 1.00 82.00 300 ASN A C 1
ATOM 2336 O O . ASN A 1 300 ? -19.899 45.812 -11.689 1.00 82.00 300 ASN A O 1
ATOM 2340 N N . LYS A 1 301 ? -19.166 47.129 -10.013 1.00 75.88 301 LYS A N 1
ATOM 2341 C CA . LYS A 1 301 ? -20.309 48.057 -9.943 1.00 75.88 301 LYS A CA 1
ATOM 2342 C C . LYS A 1 301 ? -21.640 47.393 -9.553 1.00 75.88 301 LYS A C 1
ATOM 2344 O O . LYS A 1 301 ? -22.705 47.881 -9.926 1.00 75.88 301 LYS A O 1
ATOM 2349 N N . THR A 1 302 ? -21.597 46.319 -8.765 1.00 66.00 302 THR A N 1
ATOM 2350 C CA . THR A 1 302 ? -22.786 45.683 -8.172 1.00 66.00 302 THR A CA 1
ATOM 2351 C C . THR A 1 302 ? -23.283 46.514 -6.984 1.00 66.00 302 THR A C 1
ATOM 2353 O O . THR A 1 302 ? -23.003 46.209 -5.826 1.00 66.00 302 THR A O 1
ATOM 2356 N N . GLY A 1 303 ? -23.953 47.630 -7.283 1.00 51.94 303 GLY A N 1
ATOM 2357 C CA . GLY A 1 303 ? -24.504 48.552 -6.287 1.00 51.94 303 GLY A CA 1
ATOM 2358 C C . GLY A 1 303 ? -25.814 48.070 -5.648 1.00 51.94 303 GLY A C 1
ATOM 2359 O O . GLY A 1 303 ? -26.565 47.311 -6.252 1.00 51.94 303 GLY A O 1
ATOM 2360 N N . ASN A 1 304 ? -26.103 48.591 -4.450 1.00 48.88 304 ASN A N 1
ATOM 2361 C CA . ASN A 1 304 ? -27.326 48.394 -3.653 1.00 48.88 304 ASN A CA 1
ATOM 2362 C C . ASN A 1 304 ? -27.693 46.952 -3.251 1.00 48.88 304 ASN A C 1
ATOM 2364 O O . ASN A 1 304 ? -28.520 46.301 -3.889 1.00 48.88 304 ASN A O 1
ATOM 2368 N N . LYS A 1 305 ? -27.189 46.543 -2.079 1.00 49.69 305 LYS A N 1
ATOM 2369 C CA . LYS A 1 305 ? -27.906 45.906 -0.945 1.00 49.69 305 LYS A CA 1
ATOM 2370 C C . LYS A 1 305 ? -26.890 45.637 0.171 1.00 49.69 305 LYS A C 1
ATOM 2372 O O . LYS A 1 305 ? -25.692 45.661 -0.095 1.00 49.69 305 LYS A O 1
ATOM 2377 N N . ASP A 1 306 ? -27.336 45.409 1.405 1.00 53.84 306 ASP A N 1
ATOM 2378 C CA . ASP A 1 306 ? -26.458 45.270 2.577 1.00 53.84 306 ASP A CA 1
ATOM 2379 C C . ASP A 1 306 ? -25.569 44.017 2.512 1.00 53.84 306 ASP A C 1
ATOM 2381 O O . ASP A 1 306 ? -25.886 42.978 3.096 1.00 53.84 306 ASP A O 1
ATOM 2385 N N . ILE A 1 307 ? -24.437 44.108 1.806 1.00 54.72 307 ILE A N 1
ATOM 2386 C CA . ILE A 1 307 ? -23.440 43.033 1.708 1.00 54.72 307 ILE A CA 1
ATOM 2387 C C . ILE A 1 307 ? -22.967 42.602 3.110 1.00 54.72 307 ILE A C 1
ATOM 2389 O O . ILE A 1 307 ? -22.973 41.393 3.358 1.00 54.72 307 ILE A O 1
ATOM 2393 N N . PRO A 1 308 ? -22.662 43.517 4.064 1.00 53.50 308 PRO A N 1
ATOM 2394 C CA . PRO A 1 308 ? -22.301 43.125 5.422 1.00 53.50 308 PRO A CA 1
ATOM 2395 C C . PRO A 1 308 ? -23.378 42.270 6.092 1.00 53.50 308 PRO A C 1
ATOM 2397 O O . PRO A 1 308 ? -23.087 41.141 6.471 1.00 53.50 308 PRO A O 1
ATOM 2400 N N . ASP A 1 309 ? -24.624 42.742 6.199 1.00 52.91 309 ASP A N 1
ATOM 2401 C CA . ASP A 1 309 ? -25.651 42.025 6.966 1.00 52.91 309 ASP A CA 1
ATOM 2402 C C . ASP A 1 309 ? -26.302 40.856 6.214 1.00 52.91 309 ASP A C 1
ATOM 2404 O O . ASP A 1 309 ? -26.852 39.954 6.845 1.00 52.91 309 ASP A O 1
ATOM 2408 N N . THR A 1 310 ? -26.210 40.788 4.885 1.00 56.53 310 THR A N 1
ATOM 2409 C CA . THR A 1 310 ? -26.648 39.608 4.116 1.00 56.53 310 THR A CA 1
ATOM 2410 C C . THR A 1 310 ? -25.643 38.464 4.261 1.00 56.53 310 THR A C 1
ATOM 2412 O O . THR A 1 310 ? -26.034 37.359 4.641 1.00 56.53 310 THR A O 1
ATOM 2415 N N . VAL A 1 311 ? -24.341 38.741 4.100 1.00 55.41 311 VAL A N 1
ATOM 2416 C CA . VAL A 1 311 ? -23.278 37.750 4.346 1.00 55.41 311 VAL A CA 1
ATOM 2417 C C . VAL A 1 311 ? -23.223 37.369 5.830 1.00 55.41 311 VAL A C 1
ATOM 2419 O O . VAL A 1 311 ? -23.151 36.189 6.154 1.00 55.41 311 VAL A O 1
ATOM 2422 N N . ARG A 1 312 ? -23.343 38.326 6.759 1.00 53.34 312 ARG A N 1
ATOM 2423 C CA . ARG A 1 312 ? -23.338 38.079 8.216 1.00 53.34 312 ARG A CA 1
ATOM 2424 C C . ARG A 1 312 ? -24.523 37.232 8.685 1.00 53.34 312 ARG A C 1
ATOM 2426 O O . ARG A 1 312 ? -24.314 36.352 9.516 1.00 53.34 312 ARG A O 1
ATOM 2433 N N . ARG A 1 313 ? -25.737 37.435 8.151 1.00 54.38 313 ARG A N 1
ATOM 2434 C CA . ARG A 1 313 ? -26.891 36.555 8.439 1.00 54.38 313 ARG A CA 1
ATOM 2435 C C . ARG A 1 313 ? -26.634 35.123 7.967 1.00 54.38 313 ARG A C 1
ATOM 2437 O O . ARG A 1 313 ? -26.878 34.191 8.728 1.00 54.38 313 ARG A O 1
ATOM 2444 N N . HIS A 1 314 ? -26.070 34.940 6.771 1.00 53.72 314 HIS A N 1
ATOM 2445 C CA . HIS A 1 314 ? -25.712 33.607 6.273 1.00 53.72 314 HIS A CA 1
ATOM 2446 C C . HIS A 1 314 ? -24.580 32.952 7.088 1.00 53.72 314 HIS A C 1
ATOM 2448 O O . HIS A 1 314 ? -24.692 31.789 7.467 1.00 53.72 314 HIS A O 1
ATOM 2454 N N . CYS A 1 315 ? -23.544 33.712 7.459 1.00 48.22 315 CYS A N 1
ATOM 2455 C CA . CYS A 1 315 ? -22.458 33.268 8.341 1.00 48.22 315 CYS A CA 1
ATOM 2456 C C . CYS A 1 315 ? -22.934 32.848 9.744 1.00 48.22 315 CYS A C 1
ATOM 2458 O O . CYS A 1 315 ? -22.319 31.979 10.357 1.00 48.22 315 CYS A O 1
ATOM 2460 N N . LEU A 1 316 ? -24.015 33.442 10.263 1.00 44.66 316 LEU A N 1
ATOM 2461 C CA . LEU A 1 316 ? -24.644 33.001 11.514 1.00 44.66 316 LEU A CA 1
ATOM 2462 C C . LEU A 1 316 ? -25.433 31.696 11.319 1.00 44.66 316 LEU A C 1
ATOM 2464 O O . LEU A 1 316 ? -25.349 30.803 12.161 1.00 44.66 316 LEU A O 1
ATOM 2468 N N . HIS A 1 317 ? -26.139 31.544 10.194 1.00 46.25 317 HIS A N 1
ATOM 2469 C CA . HIS A 1 317 ? -26.895 30.326 9.882 1.00 46.25 317 HIS A CA 1
ATOM 2470 C C . HIS A 1 317 ? -26.019 29.113 9.528 1.00 46.25 317 HIS A C 1
ATOM 2472 O O . HIS A 1 317 ? -26.412 27.984 9.823 1.00 46.25 317 HIS A O 1
ATOM 2478 N N . GLN A 1 318 ? -24.831 29.308 8.943 1.00 44.72 318 GLN A N 1
ATOM 2479 C CA . GLN A 1 318 ? -23.933 28.204 8.569 1.00 44.72 318 GLN A CA 1
ATOM 2480 C C . GLN A 1 318 ? -23.455 27.379 9.775 1.00 44.72 318 GLN A C 1
ATOM 2482 O O . GLN A 1 318 ? -23.347 26.159 9.668 1.00 44.72 318 GLN A O 1
ATOM 2487 N N . ASN A 1 319 ? -23.287 27.998 10.948 1.00 37.41 319 ASN A N 1
ATOM 2488 C CA . ASN A 1 319 ? -22.991 27.274 12.192 1.00 37.41 319 ASN A CA 1
ATOM 2489 C C . ASN A 1 319 ? -24.153 26.378 12.665 1.00 37.41 319 ASN A C 1
ATOM 2491 O O . ASN A 1 319 ? -23.931 25.472 13.461 1.00 37.41 319 ASN A O 1
ATOM 2495 N N . SER A 1 320 ? -25.377 26.602 12.171 1.00 36.81 320 SER A N 1
ATOM 2496 C CA . SER A 1 320 ? -26.575 25.824 12.515 1.00 36.81 320 SER A CA 1
ATOM 2497 C C . SER A 1 320 ? -26.914 24.720 11.501 1.00 36.81 320 SER A C 1
ATOM 2499 O O . SER A 1 320 ? -27.814 23.928 11.771 1.00 36.81 320 SER A O 1
ATOM 2501 N N . LYS A 1 321 ? -26.240 24.660 10.342 1.00 35.00 321 LYS A N 1
ATOM 2502 C CA . LYS A 1 321 ? -26.461 23.645 9.290 1.00 35.00 321 LYS A CA 1
ATOM 2503 C C . LYS A 1 321 ? -25.267 22.700 9.075 1.00 35.00 321 LYS A C 1
ATOM 2505 O O . LYS A 1 321 ? -25.153 22.067 8.031 1.00 35.00 321 LYS A O 1
ATOM 2510 N N . ARG A 1 322 ? -24.414 22.518 10.092 1.00 34.84 322 ARG A N 1
ATOM 2511 C CA . ARG A 1 322 ? -23.555 21.324 10.199 1.00 34.84 322 ARG A CA 1
ATOM 2512 C C . ARG A 1 322 ? -24.383 20.117 10.657 1.00 34.84 322 ARG A C 1
ATOM 2514 O O . ARG A 1 322 ? -24.272 19.661 11.791 1.00 34.84 322 ARG A O 1
ATOM 2521 N N . THR A 1 323 ? -25.240 19.619 9.769 1.00 30.23 323 THR A N 1
ATOM 2522 C CA . THR A 1 323 ? -25.938 18.340 9.953 1.00 30.23 323 THR A CA 1
ATOM 2523 C C . THR A 1 323 ? -24.909 17.205 9.958 1.00 30.23 323 THR A C 1
ATOM 2525 O O . THR A 1 323 ? -23.963 17.222 9.170 1.00 30.23 323 THR A O 1
ATOM 2528 N N . ALA A 1 324 ? -25.067 16.215 10.839 1.00 34.66 324 ALA A N 1
ATOM 2529 C CA . ALA A 1 324 ? -24.058 15.184 11.107 1.00 34.66 324 ALA A CA 1
ATOM 2530 C C . ALA A 1 324 ? -23.991 14.060 10.042 1.00 34.66 324 ALA A C 1
ATOM 2532 O O . ALA A 1 324 ? -23.994 12.881 10.385 1.00 34.66 324 ALA A O 1
ATOM 2533 N N . GLN A 1 325 ? -23.964 14.414 8.752 1.00 35.00 325 GLN A N 1
ATOM 2534 C CA . GLN A 1 325 ? -23.943 13.458 7.629 1.00 35.00 325 GLN A CA 1
ATOM 2535 C C . GLN A 1 325 ? -22.794 13.666 6.626 1.00 35.00 325 GLN A C 1
ATOM 2537 O O . GLN A 1 325 ? -22.443 12.720 5.930 1.00 35.00 325 GLN A O 1
ATOM 2542 N N . ASP A 1 326 ? -22.164 14.847 6.583 1.00 35.47 326 ASP A N 1
ATOM 2543 C CA . ASP A 1 326 ? -21.213 15.216 5.512 1.00 35.47 326 ASP A CA 1
ATOM 2544 C C . ASP A 1 326 ? -19.719 15.046 5.870 1.00 35.47 326 ASP A C 1
ATOM 2546 O O . ASP A 1 326 ? -18.830 15.423 5.109 1.00 35.47 326 ASP A O 1
ATOM 2550 N N . HIS A 1 327 ? -19.414 14.441 7.022 1.00 42.09 327 HIS A N 1
ATOM 2551 C CA . HIS A 1 327 ? -18.058 14.015 7.386 1.00 42.09 327 HIS A CA 1
ATOM 2552 C C . HIS A 1 327 ? -17.986 12.489 7.483 1.00 42.09 327 HIS A C 1
ATOM 2554 O O . HIS A 1 327 ? -18.220 11.929 8.549 1.00 42.09 327 HIS A O 1
ATOM 2560 N N . ASN A 1 328 ? -17.668 11.850 6.349 1.00 42.94 328 ASN A N 1
ATOM 2561 C CA . ASN A 1 328 ? -16.867 10.613 6.230 1.00 42.94 328 ASN A CA 1
ATOM 2562 C C . ASN A 1 328 ? -16.684 10.141 4.766 1.00 42.94 328 ASN A C 1
ATOM 2564 O O . ASN A 1 328 ? -16.284 9.002 4.537 1.00 42.94 328 ASN A O 1
ATOM 2568 N N . ALA A 1 329 ? -16.942 10.997 3.769 1.00 52.72 329 ALA A N 1
ATOM 2569 C CA . ALA A 1 329 ? -16.662 10.680 2.370 1.00 52.72 329 ALA A CA 1
ATOM 2570 C C . ALA A 1 329 ? -15.144 10.537 2.138 1.00 52.72 329 ALA A C 1
ATOM 2572 O O . ALA A 1 329 ? -14.375 11.470 2.370 1.00 52.72 329 ALA A O 1
ATOM 2573 N N . SER A 1 330 ? -14.725 9.360 1.683 1.00 64.69 330 SER A N 1
ATOM 2574 C CA . SER A 1 330 ? -13.336 8.953 1.467 1.00 64.69 330 SER A CA 1
ATOM 2575 C C . SER A 1 330 ? -13.051 8.718 -0.019 1.00 64.69 330 SER A C 1
ATOM 2577 O O . SER A 1 330 ? -13.958 8.554 -0.834 1.00 64.69 330 SER A O 1
ATOM 2579 N N . PHE A 1 331 ? -11.770 8.628 -0.384 1.00 71.56 331 PHE A N 1
ATOM 2580 C CA . PHE A 1 331 ? -11.337 8.189 -1.715 1.00 71.56 331 PHE A CA 1
ATOM 2581 C C . PHE A 1 331 ? -11.974 6.845 -2.124 1.00 71.56 331 PHE A C 1
ATOM 2583 O O . PHE A 1 331 ? -12.359 6.659 -3.278 1.00 71.56 331 PHE A O 1
ATOM 2590 N N . LEU A 1 332 ? -12.152 5.933 -1.162 1.00 76.50 332 LEU A N 1
ATOM 2591 C CA . LEU A 1 332 ? -12.746 4.611 -1.379 1.00 76.50 332 LEU A CA 1
ATOM 2592 C C . LEU A 1 332 ? -14.224 4.668 -1.814 1.00 76.50 332 LEU A C 1
ATOM 2594 O O . LEU A 1 332 ? -14.687 3.764 -2.512 1.00 76.50 332 LEU A O 1
ATOM 2598 N N . ASP A 1 333 ? -14.961 5.737 -1.487 1.00 75.38 333 ASP A N 1
ATOM 2599 C CA . ASP A 1 333 ? -16.370 5.879 -1.881 1.00 75.38 333 ASP A CA 1
ATOM 2600 C C . ASP A 1 333 ? -16.556 6.024 -3.402 1.00 75.38 333 ASP A C 1
ATOM 2602 O O . ASP A 1 333 ? -17.607 5.657 -3.926 1.00 75.38 333 ASP A O 1
ATOM 2606 N N . LEU A 1 334 ? -15.513 6.429 -4.141 1.00 77.00 334 LEU A N 1
ATOM 2607 C CA . LEU A 1 334 ? -15.499 6.439 -5.613 1.00 77.00 334 LEU A CA 1
ATOM 2608 C C . LEU A 1 334 ? -15.603 5.030 -6.235 1.00 77.00 334 LEU A C 1
ATOM 2610 O O . LEU A 1 334 ? -15.943 4.908 -7.413 1.00 77.00 334 LEU A O 1
ATOM 2614 N N . PHE A 1 335 ? -15.330 3.973 -5.461 1.00 85.00 335 PHE A N 1
ATOM 2615 C CA . PHE A 1 335 ? -15.382 2.567 -5.889 1.00 85.00 335 PHE A CA 1
ATOM 2616 C C . PHE A 1 335 ? -16.418 1.734 -5.115 1.00 85.00 335 PHE A C 1
ATOM 2618 O O . PHE A 1 335 ? -16.625 0.558 -5.432 1.00 85.00 335 PHE A O 1
ATOM 2625 N N . ARG A 1 336 ? -17.048 2.312 -4.085 1.00 77.44 336 ARG A N 1
ATOM 2626 C CA . ARG A 1 336 ? -17.899 1.602 -3.119 1.00 77.44 336 ARG A CA 1
ATOM 2627 C C . ARG A 1 336 ? -19.176 1.051 -3.743 1.00 77.44 336 ARG A C 1
ATOM 2629 O O . ARG A 1 336 ? -19.491 -0.115 -3.529 1.00 77.44 336 ARG A O 1
ATOM 2636 N N . THR A 1 337 ? -19.886 1.859 -4.527 1.00 80.62 337 THR A N 1
ATOM 2637 C CA . THR A 1 337 ? -21.118 1.448 -5.219 1.00 80.62 337 THR A CA 1
ATOM 2638 C C . THR A 1 337 ? -20.833 1.122 -6.697 1.00 80.62 337 THR A C 1
ATOM 2640 O O . THR A 1 337 ? -19.888 1.666 -7.277 1.00 80.62 337 THR A O 1
ATOM 2643 N N . PRO A 1 338 ? -21.579 0.195 -7.329 1.00 82.25 338 PRO A N 1
ATOM 2644 C CA . PRO A 1 338 ? -21.174 -0.390 -8.608 1.00 82.25 338 PRO A CA 1
ATOM 2645 C C . PRO A 1 338 ? -21.261 0.577 -9.798 1.00 82.25 338 PRO A C 1
ATOM 2647 O O . PRO A 1 338 ? -20.360 0.568 -10.638 1.00 82.25 338 PRO A O 1
ATOM 2650 N N . ASN A 1 339 ? -22.280 1.443 -9.878 1.00 83.69 339 ASN A N 1
ATOM 2651 C CA . ASN A 1 339 ? -22.382 2.420 -10.968 1.00 83.69 339 ASN A CA 1
ATOM 2652 C C . ASN A 1 339 ? -21.312 3.514 -10.810 1.00 83.69 339 ASN A C 1
ATOM 2654 O O . ASN A 1 339 ? -20.673 3.900 -11.788 1.00 83.69 339 ASN A O 1
ATOM 2658 N N . MET A 1 340 ? -21.040 3.955 -9.574 1.00 84.19 340 MET A N 1
ATOM 2659 C CA . MET A 1 340 ? -19.908 4.850 -9.290 1.00 84.19 340 MET A CA 1
ATOM 2660 C C . MET A 1 340 ? -18.563 4.223 -9.664 1.00 84.19 340 MET A C 1
ATOM 2662 O O . MET A 1 340 ? -17.771 4.879 -10.333 1.00 84.19 340 MET A O 1
ATOM 2666 N N . ARG A 1 341 ? -18.321 2.946 -9.338 1.00 89.00 341 ARG A N 1
ATOM 2667 C CA . ARG A 1 341 ? -17.080 2.239 -9.704 1.00 89.00 341 ARG A CA 1
ATOM 2668 C C . ARG A 1 341 ? -16.841 2.238 -11.217 1.00 89.00 341 ARG A C 1
ATOM 2670 O O . ARG A 1 341 ? -15.742 2.573 -11.654 1.00 89.00 341 ARG A O 1
ATOM 2677 N N . VAL A 1 342 ? -17.862 1.909 -12.015 1.00 88.00 342 VAL A N 1
ATOM 2678 C CA . VAL A 1 342 ? -17.769 1.910 -13.489 1.00 88.00 342 VAL A CA 1
ATOM 2679 C C . VAL A 1 342 ? -17.496 3.317 -14.029 1.00 88.00 342 VAL A C 1
ATOM 2681 O O . VAL A 1 342 ? -16.641 3.477 -14.903 1.00 88.00 342 VAL A O 1
ATOM 2684 N N . LYS A 1 343 ? -18.160 4.346 -13.482 1.00 89.88 343 LYS A N 1
ATOM 2685 C CA . LYS A 1 343 ? -17.922 5.755 -13.839 1.00 89.88 343 LYS A CA 1
ATOM 2686 C C . LYS A 1 343 ? -16.488 6.187 -13.536 1.00 89.88 343 LYS A C 1
ATOM 2688 O O . LYS A 1 343 ? -15.806 6.685 -14.429 1.00 89.88 343 LYS A O 1
ATOM 2693 N N . SER A 1 344 ? -16.030 5.946 -12.308 1.00 89.25 344 SER A N 1
ATOM 2694 C CA . SER A 1 344 ? -14.683 6.269 -11.833 1.00 89.25 344 SER A CA 1
ATOM 2695 C C . SER A 1 344 ? -13.614 5.629 -12.716 1.00 89.25 344 SER A C 1
ATOM 2697 O O . SER A 1 344 ? -12.794 6.344 -13.284 1.00 89.25 344 SER A O 1
ATOM 2699 N N . LEU A 1 345 ? -13.666 4.307 -12.925 1.00 90.50 345 LEU A N 1
ATOM 2700 C CA . LEU A 1 345 ? -12.684 3.584 -13.745 1.00 90.50 345 LEU A CA 1
ATOM 2701 C C . LEU A 1 345 ? -12.669 4.059 -15.208 1.00 90.50 345 LEU A C 1
ATOM 2703 O O . LEU A 1 345 ? -11.597 4.300 -15.763 1.00 90.50 345 LEU A O 1
ATOM 2707 N N . SER A 1 346 ? -13.843 4.260 -15.818 1.00 91.81 346 SER A N 1
ATOM 2708 C CA . SER A 1 346 ? -13.949 4.718 -17.215 1.00 91.81 346 SER A CA 1
ATOM 2709 C C . SER A 1 346 ? -13.390 6.133 -17.409 1.00 91.81 346 SER A C 1
ATOM 2711 O O . SER A 1 346 ? -12.767 6.418 -18.435 1.00 91.81 346 SER A O 1
ATOM 2713 N N . ILE A 1 347 ? -13.574 7.017 -16.419 1.00 92.44 347 ILE A N 1
ATOM 2714 C CA . ILE A 1 347 ? -12.961 8.350 -16.389 1.00 92.44 347 ILE A CA 1
ATOM 2715 C C . ILE A 1 347 ? -11.449 8.249 -16.161 1.00 92.44 347 ILE A C 1
ATOM 2717 O O . ILE A 1 347 ? -10.694 8.817 -16.948 1.00 92.44 347 ILE A O 1
ATOM 2721 N N . PHE A 1 348 ? -10.981 7.507 -15.152 1.00 93.12 348 PHE A N 1
ATOM 2722 C CA . PHE A 1 348 ? -9.550 7.376 -14.849 1.00 93.12 348 PHE A CA 1
ATOM 2723 C C . PHE A 1 348 ? -8.750 6.843 -16.046 1.00 93.12 348 PHE A C 1
ATOM 2725 O O . PHE A 1 348 ? -7.706 7.409 -16.372 1.00 93.12 348 PHE A O 1
ATOM 2732 N N . PHE A 1 349 ? -9.270 5.835 -16.758 1.00 93.62 349 PHE A N 1
ATOM 2733 C CA . PHE A 1 349 ? -8.667 5.342 -17.999 1.00 93.62 349 PHE A CA 1
ATOM 2734 C C . PHE A 1 349 ? -8.602 6.433 -19.076 1.00 93.62 349 PHE A C 1
ATOM 2736 O O . PHE A 1 349 ? -7.544 6.672 -19.653 1.00 93.62 349 PHE A O 1
ATOM 2743 N N . ASN A 1 350 ? -9.700 7.163 -19.303 1.00 94.06 350 ASN A N 1
ATOM 2744 C CA . ASN A 1 350 ? -9.715 8.270 -20.261 1.00 94.06 350 ASN A CA 1
ATOM 2745 C C . ASN A 1 350 ? -8.696 9.367 -19.913 1.00 94.06 350 ASN A C 1
ATOM 2747 O O . ASN A 1 350 ? -8.070 9.914 -20.818 1.00 94.06 350 ASN A O 1
ATOM 2751 N N . TRP A 1 351 ? -8.457 9.654 -18.631 1.00 93.56 351 TRP A N 1
ATOM 2752 C CA . TRP A 1 351 ? -7.395 10.577 -18.223 1.00 93.56 351 TRP A CA 1
ATOM 2753 C C . TRP A 1 351 ? -5.984 10.013 -18.452 1.00 93.56 351 TRP A C 1
ATOM 2755 O O . TRP A 1 351 ? -5.140 10.767 -18.936 1.00 93.56 351 TRP A O 1
ATOM 2765 N N . ILE A 1 352 ? -5.717 8.724 -18.180 1.00 93.50 352 ILE A N 1
ATOM 2766 C CA . ILE A 1 352 ? -4.435 8.065 -18.531 1.00 93.50 352 ILE A CA 1
ATOM 2767 C C . ILE A 1 352 ? -4.164 8.240 -20.027 1.00 93.50 352 ILE A C 1
ATOM 2769 O O . ILE A 1 352 ? -3.103 8.734 -20.408 1.00 93.50 352 ILE A O 1
ATOM 2773 N N . VAL A 1 353 ? -5.152 7.916 -20.863 1.00 94.00 353 VAL A N 1
ATOM 2774 C CA . VAL A 1 353 ? -5.082 8.062 -22.321 1.00 94.00 353 VAL A CA 1
ATOM 2775 C C . VAL A 1 353 ? -4.861 9.520 -22.730 1.00 94.00 353 VAL A C 1
ATOM 2777 O O . VAL A 1 353 ? -3.963 9.793 -23.522 1.00 94.00 353 VAL A O 1
ATOM 2780 N N . CYS A 1 354 ? -5.597 10.475 -22.149 1.00 92.62 354 CYS A N 1
ATOM 2781 C CA . CYS A 1 354 ? -5.408 11.908 -22.402 1.00 92.62 354 CYS A CA 1
ATOM 2782 C C . CYS A 1 354 ? -3.989 12.387 -22.057 1.00 92.62 354 CYS A C 1
ATOM 2784 O O . CYS A 1 354 ? -3.397 13.152 -22.817 1.00 92.62 354 CYS A O 1
ATOM 2786 N N . GLY A 1 355 ? -3.426 11.927 -20.937 1.00 89.69 355 GLY A N 1
ATOM 2787 C CA . GLY A 1 355 ? -2.060 12.247 -20.527 1.00 89.69 355 GLY A CA 1
ATOM 2788 C C . GLY A 1 355 ? -0.996 11.609 -21.420 1.00 89.69 355 GLY A C 1
ATOM 2789 O O . GLY A 1 355 ? -0.084 12.297 -21.873 1.00 89.69 355 GLY A O 1
ATOM 2790 N N . MET A 1 356 ? -1.124 10.315 -21.715 1.00 92.06 356 MET A N 1
ATOM 2791 C CA . MET A 1 356 ? -0.185 9.597 -22.578 1.00 92.06 356 MET A CA 1
ATOM 2792 C C . MET A 1 356 ? -0.203 10.155 -24.007 1.00 92.06 356 MET A C 1
ATOM 2794 O O . MET A 1 356 ? 0.848 10.478 -24.555 1.00 92.06 356 MET A O 1
ATOM 2798 N N . GLY A 1 357 ? -1.393 10.319 -24.593 1.00 90.38 357 GLY A N 1
ATOM 2799 C CA . GLY A 1 357 ? -1.568 10.786 -25.965 1.00 90.38 357 GLY A CA 1
ATOM 2800 C C . GLY A 1 357 ? -1.099 12.226 -26.167 1.00 90.38 357 GLY A C 1
ATOM 2801 O O . GLY A 1 357 ? -0.300 12.475 -27.062 1.00 90.38 357 GLY A O 1
ATOM 2802 N N . LEU A 1 358 ? -1.529 13.179 -25.328 1.00 89.31 358 LEU A N 1
ATOM 2803 C CA . LEU A 1 358 ? -1.177 14.592 -25.526 1.00 89.31 358 LEU A CA 1
ATOM 2804 C C . LEU A 1 358 ? 0.334 14.843 -25.385 1.00 89.31 358 LEU A C 1
ATOM 2806 O O . LEU A 1 358 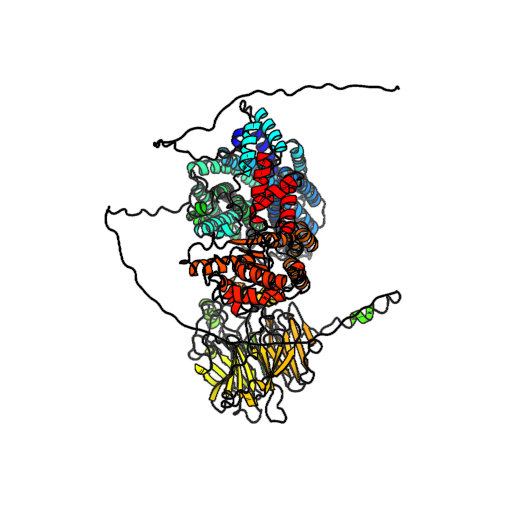? 0.921 15.524 -26.228 1.00 89.31 358 LEU A O 1
ATOM 2810 N N . PHE A 1 359 ? 0.972 14.292 -24.347 1.00 88.88 359 PHE A N 1
ATOM 2811 C CA . PHE A 1 359 ? 2.404 14.499 -24.108 1.00 88.88 359 PHE A CA 1
ATOM 2812 C C . PHE A 1 359 ? 3.287 13.610 -24.999 1.00 88.88 359 PHE A C 1
ATOM 2814 O O . PHE A 1 359 ? 4.315 14.086 -25.475 1.00 88.88 359 PHE A O 1
ATOM 2821 N N . GLY A 1 360 ? 2.874 12.370 -25.282 1.00 89.31 360 GLY A N 1
ATOM 2822 C CA . GLY A 1 360 ? 3.604 11.442 -26.152 1.00 89.31 360 GLY A CA 1
ATOM 2823 C C . GLY A 1 360 ? 3.573 11.843 -27.626 1.00 89.31 360 GLY A C 1
ATOM 2824 O O . GLY A 1 360 ? 4.625 11.933 -28.250 1.00 89.31 360 GLY A O 1
ATOM 2825 N N . MET A 1 361 ? 2.408 12.204 -28.175 1.00 89.25 361 MET A N 1
ATOM 2826 C CA . MET A 1 361 ? 2.306 12.688 -29.563 1.00 89.25 361 MET A CA 1
ATOM 2827 C C . MET A 1 361 ? 3.063 14.011 -29.762 1.00 89.25 361 MET A C 1
ATOM 2829 O O . MET A 1 361 ? 3.697 14.215 -30.795 1.00 89.25 361 MET A O 1
ATOM 2833 N N . SER A 1 362 ? 3.072 14.884 -28.745 1.00 88.56 362 SER A N 1
ATOM 2834 C CA . SER A 1 362 ? 3.863 16.127 -28.759 1.00 88.56 362 SER A CA 1
ATOM 2835 C C . SER A 1 362 ? 5.379 15.897 -28.662 1.00 88.56 362 SER A C 1
ATOM 2837 O O . SER A 1 362 ? 6.135 16.826 -28.923 1.00 88.56 362 SER A O 1
ATOM 2839 N N . GLN A 1 363 ? 5.838 14.693 -28.304 1.00 88.25 363 GLN A N 1
ATOM 2840 C CA . GLN A 1 363 ? 7.246 14.285 -28.403 1.00 88.25 363 GLN A CA 1
ATOM 2841 C C . GLN A 1 363 ? 7.516 13.577 -29.737 1.00 88.25 363 GLN A C 1
ATOM 2843 O O . GLN A 1 363 ? 8.462 13.931 -30.438 1.00 88.25 363 GLN A O 1
ATOM 2848 N N . TYR A 1 364 ? 6.634 12.654 -30.137 1.00 87.81 364 TYR A N 1
ATOM 2849 C CA . TYR A 1 364 ? 6.699 11.928 -31.409 1.00 87.81 364 TYR A CA 1
ATOM 2850 C C . TYR A 1 364 ? 6.739 12.857 -32.631 1.00 87.81 364 TYR A C 1
ATOM 2852 O O . TYR A 1 364 ? 7.381 12.532 -33.623 1.00 87.81 364 TYR A O 1
ATOM 2860 N N . ILE A 1 365 ? 6.140 14.054 -32.562 1.00 87.06 365 ILE A N 1
ATOM 2861 C CA . ILE A 1 365 ? 6.190 15.036 -33.658 1.00 87.06 365 ILE A CA 1
ATOM 2862 C C . ILE A 1 365 ? 7.621 15.444 -34.073 1.00 87.06 365 ILE A C 1
ATOM 2864 O O . ILE A 1 365 ? 7.835 15.816 -35.226 1.00 87.06 365 ILE A O 1
ATOM 2868 N N . GLY A 1 366 ? 8.611 15.321 -33.179 1.00 79.00 366 GLY A N 1
ATOM 2869 C CA . GLY A 1 366 ? 10.029 15.519 -33.508 1.00 79.00 366 GLY A CA 1
ATOM 2870 C C . GLY A 1 366 ? 10.638 14.416 -34.388 1.00 79.00 366 GLY A C 1
ATOM 2871 O O . GLY A 1 366 ? 11.711 14.617 -34.942 1.00 79.00 366 GLY A O 1
ATOM 2872 N N . GLN A 1 367 ? 9.954 13.277 -34.542 1.00 79.88 367 GLN A N 1
ATOM 2873 C CA . GLN A 1 367 ? 10.374 12.103 -35.324 1.00 79.88 367 GLN A CA 1
ATOM 2874 C C . GLN A 1 367 ? 9.594 11.950 -36.650 1.00 79.88 367 GLN A C 1
ATOM 2876 O O . GLN A 1 367 ? 9.844 11.025 -37.415 1.00 79.88 367 GLN A O 1
ATOM 2881 N N . VAL A 1 368 ? 8.645 12.848 -36.951 1.00 77.56 368 VAL A N 1
ATOM 2882 C CA . VAL A 1 368 ? 7.756 12.755 -38.135 1.00 77.56 368 VAL A CA 1
ATOM 2883 C C . VAL A 1 368 ? 8.452 13.140 -39.454 1.00 77.56 368 VAL A C 1
ATOM 2885 O O . VAL A 1 368 ? 7.974 12.771 -40.530 1.00 77.56 368 VAL A O 1
ATOM 2888 N N . GLY A 1 369 ? 9.584 13.846 -39.370 1.00 72.56 369 GLY A N 1
ATOM 2889 C CA . GLY A 1 369 ? 10.330 14.403 -40.503 1.00 72.56 369 GLY A CA 1
ATOM 2890 C C . GLY A 1 369 ? 9.964 15.861 -40.818 1.00 72.56 369 GLY A C 1
ATOM 2891 O O . GLY A 1 369 ? 8.877 16.338 -40.486 1.00 72.56 369 GLY A O 1
ATOM 2892 N N . GLY A 1 370 ? 10.885 16.584 -41.463 1.00 81.12 370 GLY A N 1
ATOM 2893 C CA . GLY A 1 370 ? 10.781 18.032 -41.698 1.00 81.12 370 GLY A CA 1
ATOM 2894 C C . GLY A 1 370 ? 11.371 18.881 -40.563 1.00 81.12 370 GLY A C 1
ATOM 2895 O O . GLY A 1 370 ? 12.041 18.366 -39.671 1.00 81.12 370 GLY A O 1
ATOM 2896 N N . ASP A 1 371 ? 11.149 20.198 -40.605 1.00 87.06 371 ASP A N 1
ATOM 2897 C CA . ASP A 1 371 ? 11.701 21.127 -39.610 1.00 87.06 371 ASP A CA 1
ATOM 2898 C C . ASP A 1 371 ? 10.979 21.001 -38.255 1.00 87.06 371 ASP A C 1
ATOM 2900 O O . ASP A 1 371 ? 9.772 21.236 -38.136 1.00 87.06 371 ASP A O 1
ATOM 2904 N N . ILE A 1 372 ? 11.742 20.654 -37.215 1.00 88.81 372 ILE A N 1
ATOM 2905 C CA . ILE A 1 372 ? 11.235 20.423 -35.857 1.00 88.81 372 ILE A CA 1
ATOM 2906 C C . ILE A 1 372 ? 10.585 21.668 -35.233 1.00 88.81 372 ILE A C 1
ATOM 2908 O O . ILE A 1 372 ? 9.594 21.542 -34.514 1.00 88.81 372 ILE A O 1
ATOM 2912 N N . PHE A 1 373 ? 11.083 22.875 -35.519 1.00 91.56 373 PHE A N 1
ATOM 2913 C CA . PHE A 1 373 ? 10.534 24.116 -34.971 1.00 91.56 373 PHE A CA 1
ATOM 2914 C C . PHE A 1 373 ? 9.193 24.453 -35.633 1.00 91.56 373 PHE A C 1
ATOM 2916 O O . PHE A 1 373 ? 8.235 24.789 -34.936 1.00 91.56 373 PHE A O 1
ATOM 2923 N N . ILE A 1 374 ? 9.096 24.309 -36.959 1.00 90.50 374 ILE A N 1
ATOM 2924 C CA . ILE A 1 374 ? 7.867 24.534 -37.732 1.00 90.50 374 ILE A CA 1
ATOM 2925 C C . ILE A 1 374 ? 6.803 23.497 -37.356 1.00 90.50 374 ILE A C 1
ATOM 2927 O O . ILE A 1 374 ? 5.684 23.879 -37.009 1.00 90.50 374 ILE A O 1
ATOM 2931 N N . ASN A 1 375 ? 7.145 22.205 -37.342 1.00 90.81 375 ASN A N 1
ATOM 2932 C CA . ASN A 1 375 ? 6.224 21.129 -36.961 1.00 90.81 375 ASN A CA 1
ATOM 2933 C C . ASN A 1 375 ? 5.657 21.350 -35.547 1.00 90.81 375 ASN A C 1
ATOM 2935 O O . ASN A 1 375 ? 4.441 21.298 -35.323 1.00 90.81 375 ASN A O 1
ATOM 2939 N N . PHE A 1 376 ? 6.530 21.664 -34.585 1.00 90.88 376 PHE A N 1
ATOM 2940 C CA . PHE A 1 376 ? 6.128 21.907 -33.204 1.00 90.88 376 PHE A CA 1
ATOM 2941 C C . PHE A 1 376 ? 5.287 23.188 -33.058 1.00 90.88 376 PHE A C 1
ATOM 2943 O O . PHE A 1 376 ? 4.265 23.173 -32.368 1.00 90.88 376 PHE A O 1
ATOM 2950 N N . ALA A 1 377 ? 5.636 24.269 -33.765 1.00 92.94 377 ALA A N 1
ATOM 2951 C CA . ALA A 1 377 ? 4.842 25.498 -33.790 1.00 92.94 377 ALA A CA 1
ATOM 2952 C C . ALA A 1 377 ? 3.435 25.273 -34.373 1.00 92.94 377 ALA A C 1
ATOM 2954 O O . ALA A 1 377 ? 2.456 25.736 -33.784 1.00 92.94 377 ALA A O 1
ATOM 2955 N N . ILE A 1 378 ? 3.313 24.515 -35.471 1.00 91.38 378 ILE A N 1
ATOM 2956 C CA . ILE A 1 378 ? 2.026 24.161 -36.093 1.00 91.38 378 ILE A CA 1
ATOM 2957 C C . ILE A 1 378 ? 1.153 23.360 -35.116 1.00 91.38 378 ILE A C 1
ATOM 2959 O O . ILE A 1 378 ? -0.017 23.702 -34.936 1.00 91.38 378 ILE A O 1
ATOM 2963 N N . SER A 1 379 ? 1.711 22.356 -34.428 1.00 90.50 379 SER A N 1
ATOM 2964 C CA . SER A 1 379 ? 0.956 21.566 -33.436 1.00 90.50 379 SER A CA 1
ATOM 2965 C C . SER A 1 379 ? 0.506 22.371 -32.208 1.00 90.50 379 SER A C 1
ATOM 2967 O O . SER A 1 379 ? -0.561 22.099 -31.654 1.00 90.50 379 SER A O 1
ATOM 2969 N N . GLY A 1 380 ? 1.258 23.401 -31.805 1.00 90.56 380 GLY A N 1
ATOM 2970 C CA . GLY A 1 380 ? 0.811 24.379 -30.808 1.00 90.56 380 GLY A CA 1
ATOM 2971 C C . GLY A 1 380 ? -0.310 25.282 -31.337 1.00 90.56 380 GLY A C 1
ATOM 2972 O O . GLY A 1 380 ? -1.330 25.467 -30.673 1.00 90.56 380 GLY A O 1
ATOM 2973 N N . ALA A 1 381 ? -0.162 25.801 -32.559 1.00 92.50 381 ALA A N 1
ATOM 2974 C CA . ALA A 1 381 ? -1.117 26.718 -33.178 1.00 92.50 381 ALA A CA 1
ATOM 2975 C C . ALA A 1 381 ? -2.491 26.072 -33.433 1.00 92.50 381 ALA A C 1
ATOM 2977 O O . ALA A 1 381 ? -3.518 26.662 -33.098 1.00 92.50 381 ALA A O 1
ATOM 2978 N N . ILE A 1 382 ? -2.531 24.850 -33.977 1.00 91.62 382 ILE A N 1
ATOM 2979 C CA . ILE A 1 382 ? -3.777 24.159 -34.361 1.00 91.62 382 ILE A CA 1
ATOM 2980 C C . ILE A 1 382 ? -4.641 23.733 -33.155 1.00 91.62 382 ILE A C 1
ATOM 2982 O O . ILE A 1 382 ? -5.863 23.616 -33.267 1.00 91.62 382 ILE A O 1
ATOM 2986 N N . GLN A 1 383 ? -4.053 23.594 -31.963 1.00 89.69 383 GLN A N 1
ATOM 2987 C CA . GLN A 1 383 ? -4.815 23.358 -30.731 1.00 89.69 383 GLN A CA 1
ATOM 2988 C C . GLN A 1 383 ? -5.659 24.566 -30.297 1.00 89.69 383 GLN A C 1
ATOM 2990 O O . GLN A 1 383 ? -6.645 24.387 -29.581 1.00 89.69 383 GLN A O 1
ATOM 2995 N N . VAL A 1 384 ? -5.326 25.791 -30.723 1.00 90.81 384 VAL A N 1
ATOM 2996 C CA . VAL A 1 384 ? -6.107 26.990 -30.376 1.00 90.81 384 VAL A CA 1
ATOM 2997 C C . VAL A 1 384 ? -7.526 26.929 -30.971 1.00 90.81 384 VAL A C 1
ATOM 2999 O O . VAL A 1 384 ? -8.475 26.952 -30.183 1.00 90.81 384 VAL A O 1
ATOM 3002 N N . PRO A 1 385 ? -7.739 26.767 -32.298 1.00 89.81 385 PRO A N 1
ATOM 3003 C CA . PRO A 1 385 ? -9.076 26.525 -32.842 1.00 89.81 385 PRO A CA 1
ATOM 3004 C C . PRO A 1 385 ? -9.674 25.198 -32.349 1.00 89.81 385 PRO A C 1
ATOM 3006 O O . PRO A 1 385 ? -10.878 25.146 -32.104 1.00 89.81 385 PRO A O 1
ATOM 3009 N N . GLY A 1 386 ? -8.858 24.163 -32.106 1.00 87.31 386 GLY A N 1
ATOM 3010 C CA . GLY A 1 386 ? -9.310 22.904 -31.499 1.00 87.31 386 GLY A CA 1
ATOM 3011 C C . GLY A 1 386 ? -10.036 23.097 -30.160 1.00 87.31 386 GLY A C 1
ATOM 3012 O O . GLY A 1 386 ? -11.112 22.541 -29.953 1.00 87.31 386 GLY A O 1
ATOM 3013 N N . ASN A 1 387 ? -9.522 23.957 -29.276 1.00 85.50 387 ASN A N 1
ATOM 3014 C CA . ASN A 1 387 ? -10.171 24.268 -27.999 1.00 85.50 387 ASN A CA 1
ATOM 3015 C C . ASN A 1 387 ? -11.490 25.055 -28.167 1.00 85.50 387 ASN A C 1
ATOM 3017 O O . ASN A 1 387 ? -12.443 24.813 -27.424 1.00 85.50 387 ASN A O 1
ATOM 3021 N N . PHE A 1 388 ? -11.612 25.927 -29.175 1.00 87.31 388 PHE A N 1
ATOM 3022 C CA . PHE A 1 388 ? -12.901 26.557 -29.506 1.00 87.31 388 PHE A CA 1
ATOM 3023 C C . PHE A 1 388 ? -13.919 25.549 -30.065 1.00 87.31 388 PHE A C 1
ATOM 3025 O O . PHE A 1 388 ? -15.098 25.613 -29.710 1.00 87.31 388 PHE A O 1
ATOM 3032 N N . VAL A 1 389 ? -13.472 24.576 -30.870 1.00 85.81 389 VAL A N 1
ATOM 3033 C CA . VAL A 1 389 ? -14.309 23.452 -31.324 1.00 85.81 389 VAL A CA 1
ATOM 3034 C C . VAL A 1 389 ? -14.748 22.584 -30.139 1.00 85.81 389 VAL A C 1
ATOM 3036 O O . VAL A 1 389 ? -15.922 22.231 -30.074 1.00 85.81 389 VAL A O 1
ATOM 3039 N N . ALA A 1 390 ? -13.874 22.318 -29.160 1.00 84.38 390 ALA A N 1
ATOM 3040 C CA . ALA A 1 390 ? -14.235 21.607 -27.928 1.00 84.38 390 ALA A CA 1
ATOM 3041 C C . ALA A 1 390 ? -15.365 22.318 -27.164 1.00 84.38 390 ALA A C 1
ATOM 3043 O O . ALA A 1 390 ? -16.350 21.689 -26.782 1.00 84.38 390 ALA A O 1
ATOM 3044 N N . TRP A 1 391 ? -15.258 23.639 -26.977 1.00 85.06 391 TRP A N 1
ATOM 3045 C CA . TRP A 1 391 ? -16.293 24.444 -26.318 1.00 85.06 391 TRP A CA 1
ATOM 3046 C C . TRP A 1 391 ? -17.633 24.398 -27.060 1.00 85.06 391 TRP A C 1
ATOM 3048 O O . TRP A 1 391 ? -18.678 24.197 -26.441 1.00 85.06 391 TRP A O 1
ATOM 3058 N N . TRP A 1 392 ? -17.616 24.540 -28.387 1.00 88.12 392 TRP A N 1
ATOM 3059 C CA . TRP A 1 392 ? -18.822 24.429 -29.209 1.00 88.12 392 TRP A CA 1
ATOM 3060 C C . TRP A 1 392 ? -19.442 23.024 -29.129 1.00 88.12 392 TRP A C 1
ATOM 3062 O O . TRP A 1 392 ? -20.645 22.898 -28.894 1.00 88.12 392 TRP A O 1
ATOM 3072 N N . ALA A 1 393 ? -18.625 21.974 -29.245 1.00 86.62 393 ALA A N 1
ATOM 3073 C CA . ALA A 1 393 ? -19.064 20.583 -29.229 1.00 86.62 393 ALA A CA 1
ATOM 3074 C C . ALA A 1 393 ? -19.666 20.186 -27.872 1.00 86.62 393 ALA A C 1
ATOM 3076 O O . ALA A 1 393 ? -20.803 19.715 -27.832 1.00 86.62 393 ALA A O 1
ATOM 3077 N N . MET A 1 394 ? -19.000 20.488 -26.750 1.00 84.62 394 MET A N 1
ATOM 3078 C CA . MET A 1 394 ? -19.531 20.209 -25.406 1.00 84.62 394 MET A CA 1
ATOM 3079 C C . MET A 1 394 ? -20.889 20.883 -25.149 1.00 84.62 394 MET A C 1
ATOM 3081 O O . MET A 1 394 ? -21.710 20.340 -24.407 1.00 84.62 394 MET A O 1
ATOM 3085 N N . ASN A 1 395 ? -21.140 22.041 -25.772 1.00 82.31 395 ASN A N 1
ATOM 3086 C CA . ASN A 1 395 ? -22.384 22.808 -25.652 1.00 82.31 395 ASN A CA 1
ATOM 3087 C C . ASN A 1 395 ? -23.489 22.403 -26.649 1.00 82.31 395 ASN A C 1
ATOM 3089 O O . ASN A 1 395 ? -24.637 22.807 -26.457 1.00 82.31 395 ASN A O 1
ATOM 3093 N N . LYS A 1 396 ? -23.174 21.659 -27.720 1.00 85.69 396 LYS A N 1
ATOM 3094 C CA . LYS A 1 396 ? -24.139 21.287 -28.779 1.00 85.69 396 LYS A CA 1
ATOM 3095 C C . LYS A 1 396 ? -24.349 19.787 -28.965 1.00 85.69 396 LYS A C 1
ATOM 3097 O O . LYS A 1 396 ? -25.456 19.390 -29.308 1.00 85.69 396 LYS A O 1
ATOM 3102 N N . LEU A 1 397 ? -23.318 18.979 -28.743 1.00 87.25 397 LEU A N 1
ATOM 3103 C CA . LEU A 1 397 ? -23.336 17.520 -28.888 1.00 87.25 397 LEU A CA 1
ATOM 3104 C C . LEU A 1 397 ? -23.412 16.795 -27.534 1.00 87.25 397 LEU A C 1
ATOM 3106 O O . LEU A 1 397 ? -23.777 15.626 -27.495 1.00 87.25 397 LEU A O 1
ATOM 3110 N N . GLY A 1 398 ? -23.073 17.481 -26.438 1.00 85.75 398 GLY A N 1
ATOM 3111 C CA . GLY A 1 398 ? -22.929 16.885 -25.107 1.00 85.75 398 GLY A CA 1
ATOM 3112 C C . GLY A 1 398 ? -21.485 16.483 -24.789 1.00 85.75 398 GLY A C 1
ATOM 3113 O O . GLY A 1 398 ? -20.617 16.440 -25.667 1.00 85.75 398 GLY A O 1
ATOM 3114 N N . ARG A 1 399 ? -21.200 16.227 -23.510 1.00 88.75 399 ARG A N 1
ATOM 3115 C CA . ARG A 1 399 ? -19.853 15.923 -23.002 1.00 88.75 399 ARG A CA 1
ATOM 3116 C C . ARG A 1 399 ? -19.418 14.519 -23.417 1.00 88.75 399 ARG A C 1
ATOM 3118 O O . ARG A 1 399 ? -18.290 14.347 -23.880 1.00 88.75 399 ARG A O 1
ATOM 3125 N N . LYS A 1 400 ? -20.324 13.537 -23.336 1.00 91.94 400 LYS A N 1
ATOM 3126 C CA . LYS A 1 400 ? -20.068 12.140 -23.718 1.00 91.94 400 LYS A CA 1
ATOM 3127 C C . LYS A 1 400 ? -19.754 12.030 -25.206 1.00 91.94 400 LYS A C 1
ATOM 3129 O O . LYS A 1 400 ? -18.751 11.429 -25.581 1.00 91.94 400 LYS A O 1
ATOM 3134 N N . VAL A 1 401 ? -20.600 12.622 -26.052 1.00 92.25 401 VAL A N 1
ATOM 3135 C CA . VAL A 1 401 ? -20.448 12.553 -27.515 1.00 92.25 401 VAL A CA 1
ATOM 3136 C C . VAL A 1 401 ? -19.170 13.262 -27.964 1.00 92.25 401 VAL A C 1
ATOM 3138 O O . VAL A 1 401 ? -18.436 12.717 -28.785 1.00 92.25 401 VAL A O 1
ATOM 3141 N N . THR A 1 402 ? -18.857 14.425 -27.380 1.00 92.69 402 THR A N 1
ATOM 3142 C CA . THR A 1 402 ? -17.614 15.152 -27.685 1.00 92.69 402 THR A CA 1
ATOM 3143 C C . THR A 1 402 ? -16.378 14.313 -27.357 1.00 92.69 402 THR A C 1
ATOM 3145 O O . THR A 1 402 ? -15.517 14.166 -28.221 1.00 92.69 402 THR A O 1
ATOM 3148 N N . LEU A 1 403 ? -16.317 13.710 -26.161 1.00 93.19 403 LEU A N 1
ATOM 3149 C CA . LEU A 1 403 ? -15.177 12.891 -25.729 1.00 93.19 403 LEU A CA 1
ATOM 3150 C C . LEU A 1 403 ? -15.000 11.620 -26.583 1.00 93.19 403 LEU A C 1
ATOM 3152 O O . LEU A 1 403 ? -13.876 11.264 -26.932 1.00 93.19 403 LEU A O 1
ATOM 3156 N N . ILE A 1 404 ? -16.101 10.967 -26.977 1.00 95.75 404 ILE A N 1
ATOM 3157 C CA . ILE A 1 404 ? -16.070 9.820 -27.902 1.00 95.75 404 ILE A CA 1
ATOM 3158 C C . ILE A 1 404 ? -15.504 10.242 -29.263 1.00 95.75 404 ILE A C 1
ATOM 3160 O O . ILE A 1 404 ? -14.567 9.614 -29.751 1.00 95.75 404 ILE A O 1
ATOM 3164 N N . ILE A 1 405 ? -16.032 11.314 -29.865 1.00 95.50 405 ILE A N 1
ATOM 3165 C CA . ILE A 1 405 ? -15.590 11.785 -31.186 1.00 95.50 405 ILE A CA 1
ATOM 3166 C C . ILE A 1 405 ? -14.113 12.194 -31.154 1.00 95.50 405 ILE A C 1
ATOM 3168 O O . ILE A 1 405 ? -13.360 11.812 -32.047 1.00 95.50 405 ILE A O 1
ATOM 3172 N N . SER A 1 406 ? -13.668 12.921 -30.125 1.00 94.81 406 SER A N 1
ATOM 3173 C CA . SER A 1 406 ? -12.278 13.377 -30.026 1.00 94.81 406 SER A CA 1
ATOM 3174 C C . SER A 1 406 ? -11.281 12.227 -29.856 1.00 94.81 406 SER A C 1
ATOM 3176 O O . SER A 1 406 ? -10.226 12.237 -30.489 1.00 94.81 406 SER A O 1
ATOM 3178 N N . ASN A 1 407 ? -11.643 11.208 -29.069 1.00 95.25 407 ASN A N 1
ATOM 3179 C CA . ASN A 1 407 ? -10.851 9.988 -28.915 1.00 95.25 407 ASN A CA 1
ATOM 3180 C C . ASN A 1 407 ? -10.810 9.153 -30.207 1.00 95.25 407 ASN A C 1
ATOM 3182 O O . ASN A 1 407 ? -9.748 8.661 -30.579 1.00 95.25 407 ASN A O 1
ATOM 3186 N N . VAL A 1 408 ? -11.935 9.010 -30.921 1.00 96.94 408 VAL A N 1
ATOM 3187 C CA . VAL A 1 408 ? -11.981 8.280 -32.203 1.00 96.94 408 VAL A CA 1
ATOM 3188 C C . VAL A 1 408 ? -11.158 8.993 -33.277 1.00 96.94 408 VAL A C 1
ATOM 3190 O O . VAL A 1 408 ? -10.404 8.329 -33.984 1.00 96.94 408 VAL A O 1
ATOM 3193 N N . ILE A 1 409 ? -11.235 10.327 -33.370 1.00 95.81 409 ILE A N 1
ATOM 3194 C CA . ILE A 1 409 ? -10.397 11.117 -34.287 1.00 95.81 409 ILE A CA 1
ATOM 3195 C C . ILE A 1 409 ? -8.915 10.865 -33.999 1.00 95.81 409 ILE A C 1
ATOM 3197 O O . ILE A 1 409 ? -8.176 10.535 -34.925 1.00 95.81 409 ILE A O 1
ATOM 3201 N N . ALA A 1 410 ? -8.490 10.964 -32.735 1.00 95.50 410 ALA A N 1
ATOM 3202 C CA . ALA A 1 410 ? -7.090 10.762 -32.372 1.00 95.50 410 ALA A CA 1
ATOM 3203 C C . ALA A 1 410 ? -6.607 9.321 -32.568 1.00 95.50 410 ALA A C 1
ATOM 3205 O O . ALA A 1 410 ? -5.482 9.104 -33.018 1.00 95.50 410 ALA A O 1
ATOM 3206 N N . GLY A 1 411 ? -7.463 8.339 -32.282 1.00 95.81 411 GLY A N 1
ATOM 3207 C CA . GLY A 1 411 ? -7.156 6.933 -32.499 1.00 95.81 411 GLY A CA 1
ATOM 3208 C C . GLY A 1 411 ? -6.965 6.605 -33.979 1.00 95.81 411 GLY A C 1
ATOM 3209 O O . GLY A 1 411 ? -5.925 6.087 -34.384 1.00 95.81 411 GLY A O 1
ATOM 3210 N N . VAL A 1 412 ? -7.942 6.976 -34.813 1.00 96.25 412 VAL A N 1
ATOM 3211 C CA . VAL A 1 412 ? -7.920 6.707 -36.259 1.00 96.25 412 VAL A CA 1
ATOM 3212 C C . VAL A 1 412 ? -6.810 7.489 -36.965 1.00 96.25 412 VAL A C 1
ATOM 3214 O O . VAL A 1 412 ? -6.134 6.917 -37.819 1.00 96.25 412 VAL A O 1
ATOM 3217 N N . SER A 1 413 ? -6.563 8.756 -36.606 1.00 95.06 413 SER A N 1
ATOM 3218 C CA . SER A 1 413 ? -5.477 9.529 -37.226 1.00 95.06 413 SER A CA 1
ATOM 3219 C C . SER A 1 413 ? -4.097 8.968 -36.880 1.00 95.06 413 SER A C 1
ATOM 3221 O O . SER A 1 413 ? -3.209 8.994 -37.728 1.00 95.06 413 SER A O 1
ATOM 3223 N N . SER A 1 414 ? -3.923 8.416 -35.674 1.00 93.25 414 SER A N 1
ATOM 3224 C CA . SER A 1 414 ? -2.666 7.785 -35.259 1.00 93.25 414 SER A CA 1
ATOM 3225 C C . SER A 1 414 ? -2.467 6.419 -35.922 1.00 93.25 414 SER A C 1
ATOM 3227 O O . SER A 1 414 ? -1.391 6.165 -36.452 1.00 93.25 414 SER A O 1
ATOM 3229 N N . LEU A 1 415 ? -3.501 5.567 -36.003 1.00 94.75 415 LEU A N 1
ATOM 3230 C CA . LEU A 1 415 ? -3.406 4.292 -36.734 1.00 94.75 415 LEU A CA 1
ATOM 3231 C C . LEU A 1 415 ? -3.141 4.492 -38.236 1.00 94.75 415 LEU A C 1
ATOM 3233 O O . LEU A 1 415 ? -2.413 3.708 -38.841 1.00 94.75 415 LEU A O 1
ATOM 3237 N N . ALA A 1 416 ? -3.669 5.560 -38.843 1.00 93.81 416 ALA A N 1
ATOM 3238 C CA . ALA A 1 416 ? -3.417 5.872 -40.250 1.00 93.81 416 ALA A CA 1
ATOM 3239 C C . ALA A 1 416 ? -1.929 6.141 -40.566 1.00 93.81 416 ALA A C 1
ATOM 3241 O O . ALA A 1 416 ? -1.504 5.912 -41.697 1.00 93.81 416 ALA A O 1
ATOM 3242 N N . LEU A 1 417 ? -1.115 6.556 -39.583 1.00 90.50 417 LEU A N 1
ATOM 3243 C CA . LEU A 1 417 ? 0.332 6.771 -39.758 1.00 90.50 417 LEU A CA 1
ATOM 3244 C C . LEU A 1 417 ? 1.093 5.494 -40.136 1.00 90.50 417 LEU A C 1
ATOM 3246 O O . LEU A 1 417 ? 2.146 5.593 -40.755 1.00 90.50 417 LEU A O 1
ATOM 3250 N N . ILE A 1 418 ? 0.559 4.318 -39.794 1.00 90.94 418 ILE A N 1
ATOM 3251 C CA . ILE A 1 418 ? 1.147 3.005 -40.112 1.00 90.94 418 ILE A CA 1
ATOM 3252 C C . ILE A 1 418 ? 1.092 2.733 -41.628 1.00 90.94 418 ILE A C 1
ATOM 3254 O O . ILE A 1 418 ? 1.921 2.006 -42.165 1.00 90.94 418 ILE A O 1
ATOM 3258 N N . ILE A 1 419 ? 0.115 3.326 -42.323 1.00 90.12 419 ILE A N 1
ATOM 3259 C CA . ILE A 1 419 ? -0.153 3.111 -43.754 1.00 90.12 419 ILE A CA 1
ATOM 3260 C C . ILE A 1 419 ? 0.563 4.167 -44.622 1.00 90.12 419 ILE A C 1
ATOM 3262 O O . ILE A 1 419 ? 0.779 3.951 -45.813 1.00 90.12 419 ILE A O 1
ATOM 3266 N N . VAL A 1 420 ? 0.937 5.319 -44.050 1.00 89.31 420 VAL A N 1
ATOM 3267 C CA . VAL A 1 420 ? 1.525 6.445 -44.796 1.00 89.31 420 VAL A CA 1
ATOM 3268 C C . VAL A 1 420 ? 3.062 6.364 -44.807 1.00 89.31 420 VAL A C 1
ATOM 3270 O O . VAL A 1 420 ? 3.674 6.492 -43.745 1.00 89.31 420 VAL A O 1
ATOM 3273 N N . PRO A 1 421 ? 3.711 6.228 -45.983 1.00 84.44 421 PRO A N 1
ATOM 3274 C CA . PRO A 1 421 ? 5.169 6.152 -46.086 1.00 84.44 421 PRO A CA 1
ATOM 3275 C C . PRO A 1 421 ? 5.856 7.469 -45.692 1.00 84.44 421 PRO A C 1
ATOM 3277 O O . PRO A 1 421 ? 5.296 8.556 -45.857 1.00 84.44 421 PRO A O 1
ATOM 3280 N N . HIS A 1 422 ? 7.101 7.372 -45.214 1.00 78.25 422 HIS A N 1
ATOM 3281 C CA . HIS A 1 422 ? 7.889 8.504 -44.693 1.00 78.25 422 HIS A CA 1
ATOM 3282 C C . HIS A 1 422 ? 8.044 9.679 -45.660 1.00 78.25 422 HIS A C 1
ATOM 3284 O O . HIS A 1 422 ? 7.997 10.825 -45.218 1.00 78.25 422 HIS A O 1
ATOM 3290 N N . GLU A 1 423 ? 8.165 9.418 -46.965 1.00 80.19 423 GLU A N 1
ATOM 3291 C CA . GLU A 1 423 ? 8.299 10.461 -47.996 1.00 80.19 423 GLU A CA 1
ATOM 3292 C C . GLU A 1 423 ? 7.118 11.452 -48.002 1.00 80.19 423 GLU A C 1
ATOM 3294 O O . GLU A 1 423 ? 7.271 12.620 -48.359 1.00 80.19 423 GLU A O 1
ATOM 3299 N N . LEU A 1 424 ? 5.939 11.033 -47.525 1.00 86.00 424 LEU A N 1
ATOM 3300 C CA . LEU A 1 424 ? 4.759 11.885 -47.368 1.00 86.00 424 LEU A CA 1
ATOM 3301 C C . LEU A 1 424 ? 4.734 12.586 -45.997 1.00 86.00 424 LEU A C 1
ATOM 3303 O O . LEU A 1 424 ? 3.700 12.636 -45.327 1.00 86.00 424 LEU A O 1
ATOM 3307 N N . ALA A 1 425 ? 5.864 13.168 -45.582 1.00 81.94 425 ALA A N 1
ATOM 3308 C CA . ALA A 1 425 ? 6.028 13.841 -44.287 1.00 81.94 425 ALA A CA 1
ATOM 3309 C C . ALA A 1 425 ? 4.940 14.900 -44.004 1.00 81.94 425 ALA A C 1
ATOM 3311 O O . ALA A 1 425 ? 4.441 14.993 -42.883 1.00 81.94 425 ALA A O 1
ATOM 3312 N N . TRP A 1 426 ? 4.488 15.638 -45.027 1.00 86.12 426 TRP A N 1
ATOM 3313 C CA . TRP A 1 426 ? 3.389 16.609 -44.908 1.00 86.12 426 TRP A CA 1
ATOM 3314 C C . TRP A 1 426 ? 2.055 15.961 -44.491 1.00 86.12 426 TRP A C 1
ATOM 3316 O O . TRP A 1 426 ? 1.301 16.540 -43.709 1.00 86.12 426 TRP A O 1
ATOM 3326 N N . LEU A 1 427 ? 1.771 14.745 -44.968 1.00 89.06 427 LEU A N 1
ATOM 3327 C CA . LEU A 1 427 ? 0.557 13.996 -44.644 1.00 89.06 427 LEU A CA 1
ATOM 3328 C C . LEU A 1 427 ? 0.656 13.370 -43.246 1.00 89.06 427 LEU A C 1
ATOM 3330 O O . LEU A 1 427 ? -0.308 13.414 -42.482 1.00 89.06 427 LEU A O 1
ATOM 3334 N N . ARG A 1 428 ? 1.840 12.864 -42.874 1.00 88.75 428 ARG A N 1
ATOM 3335 C CA . ARG A 1 428 ? 2.120 12.363 -41.515 1.00 88.75 428 ARG A CA 1
ATOM 3336 C C . ARG A 1 428 ? 2.009 13.485 -40.476 1.00 88.75 428 ARG A C 1
ATOM 3338 O O . ARG A 1 428 ? 1.391 13.285 -39.432 1.00 88.75 428 ARG A O 1
ATOM 3345 N N . LEU A 1 429 ? 2.492 14.690 -40.793 1.00 89.62 429 LEU A N 1
ATOM 3346 C CA . LEU A 1 429 ? 2.317 15.884 -39.960 1.00 89.62 429 LEU A CA 1
ATOM 3347 C C . LEU A 1 429 ? 0.835 16.245 -39.774 1.00 89.62 429 LEU A C 1
ATOM 3349 O O . LEU A 1 429 ? 0.423 16.527 -38.651 1.00 89.62 429 LEU A O 1
ATOM 3353 N N . ILE A 1 430 ? 0.018 16.198 -40.834 1.00 91.62 430 ILE A N 1
ATOM 3354 C CA . ILE A 1 430 ? -1.436 16.422 -40.728 1.00 91.62 430 ILE A CA 1
ATOM 3355 C C . ILE A 1 430 ? -2.083 15.383 -39.801 1.00 91.62 430 ILE A C 1
ATOM 3357 O O . ILE A 1 430 ? -2.858 15.759 -38.923 1.00 91.62 430 ILE A O 1
ATOM 3361 N N . LEU A 1 431 ? -1.749 14.099 -39.946 1.00 92.50 431 LEU A N 1
ATOM 3362 C CA . LEU A 1 431 ? -2.301 13.015 -39.124 1.00 92.50 431 LEU A CA 1
ATOM 3363 C C . LEU A 1 431 ? -1.899 13.113 -37.639 1.00 92.50 431 LEU A C 1
ATOM 3365 O O . LEU A 1 431 ? -2.758 12.955 -36.765 1.00 92.50 431 LEU A O 1
ATOM 3369 N N . VAL A 1 432 ? -0.639 13.451 -37.338 1.00 91.62 432 VAL A N 1
ATOM 3370 C CA . VAL A 1 432 ? -0.186 13.715 -35.958 1.00 91.62 432 VAL A CA 1
ATOM 3371 C C . VAL A 1 432 ? -0.848 14.973 -35.392 1.00 91.62 432 VAL A C 1
ATOM 3373 O O . VAL A 1 432 ? -1.323 14.945 -34.259 1.00 91.62 432 VAL A O 1
ATOM 3376 N N . CYS A 1 433 ? -0.968 16.056 -36.167 1.00 92.25 433 CYS A N 1
ATOM 3377 C CA . CYS A 1 433 ? -1.663 17.272 -35.732 1.00 92.25 433 CYS A CA 1
ATOM 3378 C C . CYS A 1 433 ? -3.158 17.034 -35.465 1.00 92.25 433 CYS A C 1
ATOM 3380 O O . CYS A 1 433 ? -3.667 17.510 -34.452 1.00 92.25 433 CYS A O 1
ATOM 3382 N N . LEU A 1 434 ? -3.856 16.265 -36.309 1.00 93.44 434 LEU A N 1
ATOM 3383 C CA . LEU A 1 434 ? -5.241 15.838 -36.061 1.00 93.44 434 LEU A CA 1
ATOM 3384 C C . LEU A 1 434 ? -5.353 15.036 -34.759 1.00 93.44 434 LEU A C 1
ATOM 3386 O O . LEU A 1 434 ? -6.279 15.264 -33.978 1.00 93.44 434 LEU A O 1
ATOM 3390 N N . GLY A 1 435 ? -4.379 14.163 -34.487 1.00 93.19 435 GLY A N 1
ATOM 3391 C CA . GLY A 1 435 ? -4.323 13.392 -33.250 1.00 93.19 435 GLY A CA 1
ATOM 3392 C C . GLY A 1 435 ? -4.073 14.253 -32.016 1.00 93.19 435 GLY A C 1
ATOM 3393 O O . GLY A 1 435 ? -4.809 14.147 -31.039 1.00 93.19 435 GLY A O 1
ATOM 3394 N N . ILE A 1 436 ? -3.114 15.180 -32.074 1.00 92.56 436 ILE A N 1
ATOM 3395 C CA . ILE A 1 436 ? -2.847 16.155 -31.005 1.00 92.56 436 ILE A CA 1
ATOM 3396 C C . ILE A 1 436 ? -4.084 17.028 -30.739 1.00 92.56 436 ILE A C 1
ATOM 3398 O O . ILE A 1 436 ? -4.420 17.265 -29.579 1.00 92.56 436 ILE A O 1
ATOM 3402 N N . VAL A 1 437 ? -4.814 17.460 -31.776 1.00 93.19 437 VAL A N 1
ATOM 3403 C CA . VAL A 1 437 ? -6.088 18.186 -31.614 1.00 93.19 437 VAL A CA 1
ATOM 3404 C C . VAL A 1 437 ? -7.144 17.305 -30.954 1.00 93.19 437 VAL A C 1
ATOM 3406 O O . VAL A 1 437 ? -7.757 17.749 -29.986 1.00 93.19 437 VAL A O 1
ATOM 3409 N N . GLY A 1 438 ? -7.333 16.064 -31.413 1.00 93.69 438 GLY A N 1
ATOM 3410 C CA . GLY A 1 438 ? -8.262 15.114 -30.796 1.00 93.69 438 GLY A CA 1
ATOM 3411 C C . GLY A 1 438 ? -7.950 14.884 -29.314 1.00 93.69 438 GLY A C 1
ATOM 3412 O O . GLY A 1 438 ? -8.834 15.024 -28.473 1.00 93.69 438 GLY A O 1
ATOM 3413 N N . MET A 1 439 ? -6.679 14.670 -28.963 1.00 93.12 439 MET A N 1
ATOM 3414 C CA . MET A 1 439 ? -6.251 14.524 -27.568 1.00 93.12 439 MET A CA 1
ATOM 3415 C C . MET A 1 439 ? -6.408 15.817 -26.752 1.00 93.12 439 MET A C 1
ATOM 3417 O O . MET A 1 439 ? -6.762 15.745 -25.579 1.00 93.12 439 MET A O 1
ATOM 3421 N N . SER A 1 440 ? -6.209 16.999 -27.344 1.00 90.12 440 SER A N 1
ATOM 3422 C CA . SER A 1 440 ? -6.414 18.299 -26.678 1.00 90.12 440 SER A CA 1
ATOM 3423 C C . SER A 1 440 ? -7.906 18.563 -26.396 1.00 90.12 440 SER A C 1
ATOM 3425 O O . SER A 1 440 ? -8.279 18.950 -25.285 1.00 90.12 440 SER A O 1
ATOM 3427 N N . VAL A 1 441 ? -8.789 18.243 -27.354 1.00 91.31 441 VAL A N 1
ATOM 3428 C CA . VAL A 1 441 ? -10.255 18.267 -27.182 1.00 91.31 441 VAL A CA 1
ATOM 3429 C C . VAL A 1 441 ? -10.693 17.255 -26.118 1.00 91.31 441 VAL A C 1
ATOM 3431 O O . VAL A 1 441 ? -11.499 17.603 -25.251 1.00 91.31 441 VAL A O 1
ATOM 3434 N N . ALA A 1 442 ? -10.144 16.035 -26.136 1.00 92.81 442 ALA A N 1
ATOM 3435 C CA . ALA A 1 442 ? -10.434 14.992 -25.153 1.00 92.81 442 ALA A CA 1
ATOM 3436 C C . ALA A 1 442 ? -10.014 15.415 -23.736 1.00 92.81 442 ALA A C 1
ATOM 3438 O O . ALA A 1 442 ? -10.831 15.355 -22.817 1.00 92.81 442 ALA A O 1
ATOM 3439 N N . PHE A 1 443 ? -8.791 15.936 -23.567 1.00 88.88 443 PHE A N 1
ATOM 3440 C CA . PHE A 1 443 ? -8.259 16.394 -22.278 1.00 88.88 443 PHE A CA 1
ATOM 3441 C C . PHE A 1 443 ? -9.125 17.514 -21.682 1.00 88.88 443 PHE A C 1
ATOM 3443 O O . PHE A 1 443 ? -9.468 17.483 -20.500 1.00 88.88 443 PHE A O 1
ATOM 3450 N N . THR A 1 444 ? -9.528 18.494 -22.496 1.00 85.44 444 THR A N 1
ATOM 3451 C CA . THR A 1 444 ? -10.416 19.583 -22.061 1.00 85.44 444 THR A CA 1
ATOM 3452 C C . THR A 1 444 ? -11.830 19.076 -21.740 1.00 85.44 444 THR A C 1
ATOM 3454 O O . THR A 1 444 ? -12.418 19.499 -20.742 1.00 85.44 444 THR A O 1
ATOM 3457 N N . SER A 1 445 ? -12.355 18.124 -22.521 1.00 87.94 445 SER A N 1
ATOM 3458 C CA . SER A 1 445 ? -13.694 17.551 -22.315 1.00 87.94 445 SER A CA 1
ATOM 3459 C C . SER A 1 445 ? -13.776 16.680 -21.063 1.00 87.94 445 SER A C 1
ATOM 3461 O O . SER A 1 445 ? -14.701 16.838 -20.267 1.00 87.94 445 SER A O 1
ATOM 3463 N N . VAL A 1 446 ? -12.795 15.798 -20.835 1.00 89.56 446 VAL A N 1
ATOM 3464 C CA . VAL A 1 446 ? -12.773 14.914 -19.661 1.00 89.56 446 VAL A CA 1
ATOM 3465 C C . VAL A 1 446 ? -12.577 15.705 -18.361 1.00 89.56 446 VAL A C 1
ATOM 3467 O O . VAL A 1 446 ? -13.144 15.325 -17.336 1.00 89.56 446 VAL A O 1
ATOM 3470 N N . TYR A 1 447 ? -11.883 16.852 -18.400 1.00 83.12 447 TYR A N 1
ATOM 3471 C CA . TYR A 1 447 ? -11.762 17.760 -17.252 1.00 83.12 447 TYR A CA 1
ATOM 3472 C C . TYR A 1 447 ? -13.136 18.283 -16.800 1.00 83.12 447 TYR A C 1
ATOM 3474 O O . TYR A 1 447 ? -13.477 18.181 -15.620 1.00 83.12 447 TYR A O 1
ATOM 3482 N N . LEU A 1 448 ? -13.947 18.799 -17.734 1.00 81.94 448 LEU A N 1
ATOM 3483 C CA . LEU A 1 448 ? -15.301 19.277 -17.430 1.00 81.94 448 LEU A CA 1
ATOM 3484 C C . LEU A 1 448 ? -16.223 18.120 -17.021 1.00 81.94 448 LEU A C 1
ATOM 3486 O O . LEU A 1 448 ? -16.882 18.196 -15.987 1.00 81.94 448 LEU A O 1
ATOM 3490 N N . PHE A 1 449 ? -16.220 17.032 -17.794 1.00 87.19 449 PHE A N 1
ATOM 3491 C CA . PHE A 1 449 ? -17.089 15.873 -17.582 1.00 87.19 449 PHE A CA 1
ATOM 3492 C C . PHE A 1 449 ? -16.854 15.219 -16.212 1.00 87.19 449 PHE A C 1
ATOM 3494 O O . PHE A 1 449 ? -17.813 14.897 -15.521 1.00 87.19 449 PHE A O 1
ATOM 3501 N N . SER A 1 450 ? -15.601 15.121 -15.752 1.00 86.06 450 SER A N 1
ATOM 3502 C CA . SER A 1 450 ? -15.280 14.636 -14.397 1.00 86.06 450 SER A CA 1
ATOM 3503 C C . SER A 1 450 ? -15.876 15.536 -13.307 1.00 86.06 450 SER A C 1
ATOM 3505 O O . SER A 1 450 ? -16.387 15.047 -12.302 1.00 86.06 450 SER A O 1
ATOM 3507 N N . GLY A 1 451 ? -15.839 16.858 -13.511 1.00 76.94 451 GLY A N 1
ATOM 3508 C CA . GLY A 1 451 ? -16.431 17.829 -12.591 1.00 76.94 451 GLY A CA 1
ATOM 3509 C C . GLY A 1 451 ? -17.959 17.774 -12.537 1.00 76.94 451 GLY A C 1
ATOM 3510 O O . GLY A 1 451 ? -18.533 18.070 -11.495 1.00 76.94 451 GLY A O 1
ATOM 3511 N N . GLU A 1 452 ? -18.620 17.371 -13.622 1.00 83.69 452 GLU A N 1
ATOM 3512 C CA . GLU A 1 452 ? -20.080 17.227 -13.677 1.00 83.69 452 GLU A CA 1
ATOM 3513 C C . GLU A 1 452 ? -20.568 15.843 -13.212 1.00 83.69 452 GLU A C 1
ATOM 3515 O O . GLU A 1 452 ? -21.637 15.740 -12.614 1.00 83.69 452 GLU A O 1
ATOM 3520 N N . LEU A 1 453 ? -19.785 14.785 -13.453 1.00 85.69 453 LEU A N 1
ATOM 3521 C CA . LEU A 1 453 ? -20.165 13.392 -13.196 1.00 85.69 453 LEU A CA 1
ATOM 3522 C C . LEU A 1 453 ? -20.008 12.964 -11.727 1.00 85.69 453 LEU A C 1
ATOM 3524 O O . LEU A 1 453 ? -20.801 12.156 -11.241 1.00 85.69 453 LEU A O 1
ATOM 3528 N N . PHE A 1 454 ? -18.991 13.463 -11.016 1.00 83.44 454 PHE A N 1
ATOM 3529 C CA . PHE A 1 454 ? -18.778 13.112 -9.608 1.00 83.44 454 PHE A CA 1
ATOM 3530 C C . PHE A 1 454 ? -19.686 13.945 -8.675 1.00 83.44 454 PHE A C 1
ATOM 3532 O O . PHE A 1 454 ? -19.783 15.167 -8.857 1.00 83.44 454 PHE A O 1
ATOM 3539 N N . PRO A 1 455 ? -20.335 13.331 -7.662 1.00 77.00 455 PRO A N 1
ATOM 3540 C CA . PRO A 1 455 ? -21.231 14.043 -6.754 1.00 77.00 455 PRO A CA 1
ATOM 3541 C C . PRO A 1 455 ? -20.489 15.000 -5.822 1.00 77.00 455 PRO A C 1
ATOM 3543 O O . PRO A 1 455 ? -19.331 14.758 -5.478 1.00 77.00 455 PRO A O 1
ATOM 3546 N N . THR A 1 456 ? -21.152 16.089 -5.418 1.00 67.44 456 THR A N 1
ATOM 3547 C CA . THR A 1 456 ? -20.551 17.233 -4.703 1.00 67.44 456 THR A CA 1
ATOM 3548 C C . THR A 1 456 ? -19.659 16.811 -3.531 1.00 67.44 456 THR A C 1
ATOM 3550 O O . THR A 1 456 ? -18.535 17.304 -3.435 1.00 67.44 456 THR A O 1
ATOM 3553 N N . VAL A 1 457 ? -20.098 15.840 -2.723 1.00 62.81 457 VAL A N 1
ATOM 3554 C CA . VAL A 1 457 ? -19.366 15.316 -1.551 1.00 62.81 457 VAL A CA 1
ATOM 3555 C C . VAL A 1 457 ? -18.001 14.669 -1.852 1.00 62.81 457 VAL A C 1
ATOM 3557 O O . VAL A 1 457 ? -17.134 14.652 -0.983 1.00 62.81 457 VAL A O 1
ATOM 3560 N N . VAL A 1 458 ? -17.763 14.169 -3.073 1.00 67.19 458 VAL A N 1
ATOM 3561 C CA . VAL A 1 458 ? -16.467 13.575 -3.491 1.00 67.19 458 VAL A CA 1
ATOM 3562 C C . VAL A 1 458 ? -15.862 14.225 -4.739 1.00 67.19 458 VAL A C 1
ATOM 3564 O O . VAL A 1 458 ? -14.759 13.858 -5.139 1.00 67.19 458 VAL A O 1
ATOM 3567 N N . ARG A 1 459 ? -16.533 15.210 -5.351 1.00 74.06 459 ARG A N 1
ATOM 3568 C CA . ARG A 1 459 ? -16.167 15.826 -6.642 1.00 74.06 459 ARG A CA 1
ATOM 3569 C C . ARG A 1 459 ? -14.705 16.262 -6.720 1.00 74.06 459 ARG A C 1
ATOM 3571 O O . ARG A 1 459 ? -14.023 15.940 -7.690 1.00 74.06 459 ARG A O 1
ATOM 3578 N N . ASN A 1 460 ? -14.209 16.942 -5.687 1.00 63.59 460 ASN A N 1
ATOM 3579 C CA . ASN A 1 460 ? -12.824 17.420 -5.649 1.00 63.59 460 ASN A CA 1
ATOM 3580 C C . ASN A 1 460 ? -11.809 16.266 -5.567 1.00 63.59 460 ASN A C 1
ATOM 3582 O O . ASN A 1 460 ? -10.767 16.335 -6.214 1.00 63.59 460 ASN A O 1
ATOM 3586 N N . MET A 1 461 ? -12.128 15.185 -4.841 1.00 69.25 461 MET A N 1
ATOM 3587 C CA . MET A 1 461 ? -11.292 13.978 -4.805 1.00 69.25 461 MET A CA 1
ATOM 3588 C C . MET A 1 461 ? -11.330 13.243 -6.147 1.00 69.25 461 MET A C 1
ATOM 3590 O O . MET A 1 461 ? -10.278 12.947 -6.698 1.00 69.25 461 MET A O 1
ATOM 3594 N N . GLY A 1 462 ? -12.519 13.026 -6.722 1.00 74.69 462 GLY A N 1
ATOM 3595 C CA . GLY A 1 462 ? -12.683 12.355 -8.014 1.00 74.69 462 GLY A CA 1
ATOM 3596 C C . GLY A 1 462 ? -11.931 13.059 -9.146 1.00 74.69 462 GLY A C 1
ATOM 3597 O O . GLY A 1 462 ? -11.149 12.424 -9.854 1.00 74.69 462 GLY A O 1
ATOM 3598 N N . VAL A 1 463 ? -12.082 14.382 -9.283 1.00 78.38 463 VAL A N 1
ATOM 3599 C CA . VAL A 1 463 ? -11.320 15.187 -10.260 1.00 78.38 463 VAL A CA 1
ATOM 3600 C C . VAL A 1 463 ? -9.819 15.194 -9.934 1.00 78.38 463 VAL A C 1
ATOM 3602 O O . VAL A 1 463 ? -9.000 15.081 -10.847 1.00 78.38 463 VAL A O 1
ATOM 3605 N N . GLY A 1 464 ? -9.449 15.269 -8.650 1.00 72.88 464 GLY A N 1
ATOM 3606 C CA . GLY A 1 464 ? -8.061 15.219 -8.184 1.00 72.88 464 GLY A CA 1
ATOM 3607 C C . GLY A 1 464 ? -7.348 13.925 -8.584 1.00 72.88 464 GLY A C 1
ATOM 3608 O O . GLY A 1 464 ? -6.359 13.978 -9.316 1.00 72.88 464 GLY A O 1
ATOM 3609 N N . THR A 1 465 ? -7.885 12.765 -8.190 1.00 77.00 465 THR A N 1
ATOM 3610 C CA . THR A 1 465 ? -7.370 11.445 -8.590 1.00 77.00 465 THR A CA 1
ATOM 3611 C C . THR A 1 465 ? -7.348 11.305 -10.107 1.00 77.00 465 THR A C 1
ATOM 3613 O O . THR A 1 465 ? -6.340 10.874 -10.656 1.00 77.00 465 THR A O 1
ATOM 3616 N N . SER A 1 466 ? -8.399 11.733 -10.812 1.00 83.81 466 SER A N 1
ATOM 3617 C CA . SER A 1 466 ? -8.422 11.658 -12.278 1.00 83.81 466 SER A CA 1
ATOM 3618 C C . SER A 1 466 ? -7.251 12.419 -12.917 1.00 83.81 466 SER A C 1
ATOM 3620 O O . SER A 1 466 ? -6.579 11.912 -13.817 1.00 83.81 466 SER A O 1
ATOM 3622 N N . SER A 1 467 ? -6.924 13.603 -12.389 1.00 81.88 467 SER A N 1
ATOM 3623 C CA . SER A 1 467 ? -5.755 14.379 -12.814 1.00 81.88 467 SER A CA 1
ATOM 3624 C C . SER A 1 467 ? -4.416 13.709 -12.459 1.00 81.88 467 SER A C 1
ATOM 3626 O O . SER A 1 467 ? -3.431 13.894 -13.178 1.00 81.88 467 SER A O 1
ATOM 3628 N N . MET A 1 468 ? -4.365 12.895 -11.396 1.00 83.75 468 MET A N 1
ATOM 3629 C CA . MET A 1 468 ? -3.208 12.050 -11.069 1.00 83.75 468 MET A CA 1
ATOM 3630 C C . MET A 1 468 ? -3.060 10.885 -12.058 1.00 83.75 468 MET A C 1
ATOM 3632 O O . MET A 1 468 ? -1.953 10.643 -12.536 1.00 83.75 468 MET A O 1
ATOM 3636 N N . CYS A 1 469 ? -4.156 10.222 -12.442 1.00 86.31 469 CYS A N 1
ATOM 3637 C CA . CYS A 1 469 ? -4.162 9.155 -13.449 1.00 86.31 469 CYS A CA 1
ATOM 3638 C C . CYS A 1 469 ? -3.585 9.637 -14.795 1.00 86.31 469 CYS A C 1
ATOM 3640 O O . CYS A 1 469 ? -2.753 8.957 -15.394 1.00 86.31 469 CYS A O 1
ATOM 3642 N N . ALA A 1 470 ? -3.902 10.864 -15.222 1.00 87.81 470 ALA A N 1
ATOM 3643 C CA . ALA A 1 470 ? -3.269 11.464 -16.402 1.00 87.81 470 ALA A CA 1
ATOM 3644 C C . ALA A 1 470 ? -1.749 11.634 -16.288 1.00 87.81 470 ALA A C 1
ATOM 3646 O O . ALA A 1 470 ? -1.049 11.602 -17.302 1.00 87.81 470 ALA A O 1
ATOM 3647 N N . ARG A 1 471 ? -1.209 11.797 -15.074 1.00 87.25 471 ARG A N 1
ATOM 3648 C CA . ARG A 1 471 ? 0.242 11.891 -14.897 1.00 87.25 471 ARG A CA 1
ATOM 3649 C C . ARG A 1 471 ? 0.927 10.545 -15.080 1.00 87.25 471 ARG A C 1
ATOM 3651 O O . ARG A 1 471 ? 1.978 10.533 -15.710 1.00 87.25 471 ARG A O 1
ATOM 3658 N N . ILE A 1 472 ? 0.299 9.442 -14.662 1.00 87.06 472 ILE A N 1
ATOM 3659 C CA . ILE A 1 472 ? 0.774 8.074 -14.939 1.00 87.06 472 ILE A CA 1
ATOM 3660 C C . ILE A 1 472 ? 0.941 7.879 -16.455 1.00 87.06 472 ILE A C 1
ATOM 3662 O O . ILE A 1 472 ? 2.032 7.548 -16.912 1.00 87.06 472 ILE A O 1
ATOM 3666 N N . GLY A 1 473 ? -0.081 8.223 -17.249 1.00 86.88 473 GLY A N 1
ATOM 3667 C CA . GLY A 1 473 ? 0.009 8.182 -18.714 1.00 86.88 473 GLY A CA 1
ATOM 3668 C C . GLY A 1 473 ? 1.162 9.025 -19.282 1.00 86.88 473 GLY A C 1
ATOM 3669 O O . GLY A 1 473 ? 1.904 8.561 -20.144 1.00 86.88 473 GLY A O 1
ATOM 3670 N N . SER A 1 474 ? 1.376 10.240 -18.760 1.00 88.88 474 SER A N 1
ATOM 3671 C CA . SER A 1 474 ? 2.495 11.096 -19.195 1.00 88.88 474 SER A CA 1
ATOM 3672 C C . SER A 1 474 ? 3.888 10.633 -18.730 1.00 88.88 474 SER A C 1
ATOM 3674 O O . SER A 1 474 ? 4.875 11.040 -19.335 1.00 88.88 474 SER A O 1
ATOM 3676 N N . ILE A 1 475 ? 3.985 9.795 -17.689 1.00 91.19 475 ILE A N 1
ATOM 3677 C CA . ILE A 1 475 ? 5.243 9.172 -17.234 1.00 91.19 475 ILE A CA 1
ATOM 3678 C C . ILE A 1 475 ? 5.637 8.018 -18.167 1.00 91.19 475 ILE A C 1
ATOM 3680 O O . ILE A 1 475 ? 6.814 7.855 -18.465 1.00 91.19 475 ILE A O 1
ATOM 3684 N N . VAL A 1 476 ? 4.665 7.250 -18.670 1.00 88.75 476 VAL A N 1
ATOM 3685 C CA . VAL A 1 476 ? 4.904 6.131 -19.604 1.00 88.75 476 VAL A CA 1
ATOM 3686 C C . VAL A 1 476 ? 5.203 6.623 -21.033 1.00 88.75 476 VAL A C 1
ATOM 3688 O O . VAL A 1 476 ? 5.967 5.993 -21.764 1.00 88.75 476 VAL A O 1
ATOM 3691 N N . ALA A 1 477 ? 4.657 7.778 -21.427 1.00 88.38 477 ALA A N 1
ATOM 3692 C CA . ALA A 1 477 ? 4.742 8.317 -22.788 1.00 88.38 477 ALA A CA 1
ATOM 3693 C C . ALA A 1 477 ? 6.153 8.373 -23.441 1.00 88.38 477 ALA A C 1
ATOM 3695 O O . ALA A 1 477 ? 6.242 8.003 -24.612 1.00 88.38 477 ALA A O 1
ATOM 3696 N N . PRO A 1 478 ? 7.257 8.763 -22.763 1.00 86.94 478 PRO A N 1
ATOM 3697 C CA . PRO A 1 478 ? 8.585 8.822 -23.395 1.00 86.94 478 PRO A CA 1
ATOM 3698 C C . PRO A 1 478 ? 9.114 7.442 -23.820 1.00 86.94 478 PRO A C 1
ATOM 3700 O O . PRO A 1 478 ? 9.766 7.302 -24.857 1.00 86.94 478 PRO A O 1
ATOM 3703 N N . PHE A 1 479 ? 8.779 6.398 -23.055 1.00 86.88 479 PHE A N 1
ATOM 3704 C CA . PHE A 1 479 ? 9.119 5.020 -23.405 1.00 86.88 479 PHE A CA 1
ATOM 3705 C C . PHE A 1 479 ? 8.321 4.546 -24.626 1.00 86.88 479 PHE A C 1
ATOM 3707 O O . PHE A 1 479 ? 8.906 3.939 -25.516 1.00 86.88 479 PHE A O 1
ATOM 3714 N N . VAL A 1 480 ? 7.033 4.906 -24.728 1.00 88.50 480 VAL A N 1
ATOM 3715 C CA . VAL A 1 480 ? 6.196 4.618 -25.913 1.00 88.50 480 VAL A CA 1
ATOM 3716 C C . VAL A 1 480 ? 6.779 5.251 -27.179 1.00 88.50 480 VAL A C 1
ATOM 3718 O O . VAL A 1 480 ? 6.862 4.582 -28.204 1.00 88.50 480 VAL A O 1
ATOM 3721 N N . VAL A 1 481 ? 7.238 6.506 -27.109 1.00 86.25 481 VAL A N 1
ATOM 3722 C CA . VAL A 1 481 ? 7.925 7.177 -28.233 1.00 86.25 481 VAL A CA 1
ATOM 3723 C C . VAL A 1 481 ? 9.232 6.462 -28.593 1.00 86.25 481 VAL A C 1
ATOM 3725 O O . VAL A 1 481 ? 9.544 6.291 -29.768 1.00 86.25 481 VAL A O 1
ATOM 3728 N N . SER A 1 482 ? 9.974 5.975 -27.598 1.00 83.38 482 SER A N 1
ATOM 3729 C CA . SER A 1 482 ? 11.253 5.283 -27.815 1.00 83.38 482 SER A CA 1
ATOM 3730 C C . SER A 1 482 ? 11.125 3.915 -28.496 1.00 83.38 482 SER A C 1
ATOM 3732 O O . SER A 1 482 ? 12.096 3.452 -29.094 1.00 83.38 482 SER A O 1
ATOM 3734 N N . LEU A 1 483 ? 9.940 3.291 -28.495 1.00 84.62 483 LEU A N 1
ATOM 3735 C CA . LEU A 1 483 ? 9.690 2.059 -29.257 1.00 84.62 483 LEU A CA 1
ATOM 3736 C C . LEU A 1 483 ? 9.836 2.253 -30.778 1.00 84.62 483 LEU A C 1
ATOM 3738 O O . LEU A 1 483 ? 10.027 1.269 -31.491 1.00 84.62 483 LEU A O 1
ATOM 3742 N N . ASN A 1 484 ? 9.839 3.502 -31.271 1.00 81.25 484 ASN A N 1
ATOM 3743 C CA . ASN A 1 484 ? 10.154 3.827 -32.665 1.00 81.25 484 ASN A CA 1
ATOM 3744 C C . ASN A 1 484 ? 11.524 3.273 -33.107 1.00 81.25 484 ASN A C 1
ATOM 3746 O O . ASN A 1 484 ? 11.696 2.951 -34.276 1.00 81.25 484 ASN A O 1
ATOM 3750 N N . HIS A 1 485 ? 12.483 3.125 -32.181 1.00 74.62 485 HIS A N 1
ATOM 3751 C CA . HIS A 1 485 ? 13.798 2.532 -32.456 1.00 74.62 485 HIS A CA 1
ATOM 3752 C C . HIS A 1 485 ? 13.771 1.003 -32.635 1.00 74.62 485 HIS A C 1
ATOM 3754 O O . HIS A 1 485 ? 14.731 0.447 -33.156 1.00 74.62 485 HIS A O 1
ATOM 3760 N N . MET A 1 486 ? 12.703 0.321 -32.203 1.00 77.94 486 MET A N 1
ATOM 3761 C CA . MET A 1 486 ? 12.525 -1.126 -32.401 1.00 77.94 486 MET A CA 1
ATOM 3762 C C . MET A 1 486 ? 11.697 -1.407 -33.657 1.00 77.94 486 MET A C 1
ATOM 3764 O O . MET A 1 486 ? 12.068 -2.249 -34.468 1.00 77.94 486 MET A O 1
ATOM 3768 N N . ALA A 1 487 ? 10.589 -0.680 -33.825 1.00 80.31 487 ALA A N 1
ATOM 3769 C CA . ALA A 1 487 ? 9.877 -0.556 -35.090 1.00 80.31 487 ALA A CA 1
ATOM 3770 C C . ALA A 1 487 ? 9.007 0.709 -35.093 1.00 80.31 487 ALA A C 1
ATOM 3772 O O . ALA A 1 487 ? 8.303 1.020 -34.131 1.00 80.31 487 ALA A O 1
ATOM 3773 N N . GLU A 1 488 ? 9.000 1.412 -36.218 1.00 80.69 488 GLU A N 1
ATOM 3774 C CA . GLU A 1 488 ? 8.412 2.751 -36.364 1.00 80.69 488 GLU A CA 1
ATOM 3775 C C . GLU A 1 488 ? 6.880 2.782 -36.213 1.00 80.69 488 GLU A C 1
ATOM 3777 O O . GLU A 1 488 ? 6.280 3.832 -35.980 1.00 80.69 488 GLU A O 1
ATOM 3782 N N . TRP A 1 489 ? 6.234 1.617 -36.323 1.00 85.50 489 TRP A N 1
ATOM 3783 C CA . TRP A 1 489 ? 4.792 1.446 -36.155 1.00 85.50 489 TRP A CA 1
ATOM 3784 C C . TRP A 1 489 ? 4.353 1.248 -34.693 1.00 85.50 489 TRP A C 1
ATOM 3786 O O . TRP A 1 489 ? 3.161 1.396 -34.410 1.00 85.50 489 TRP A O 1
ATOM 3796 N N . PHE A 1 490 ? 5.262 0.969 -33.746 1.00 89.56 490 PHE A N 1
ATOM 3797 C CA . PHE A 1 490 ? 4.890 0.755 -32.337 1.00 89.56 490 PHE A CA 1
ATOM 3798 C C . PHE A 1 490 ? 4.237 1.990 -31.679 1.00 89.56 490 PHE A C 1
ATOM 3800 O O . PHE A 1 490 ? 3.131 1.836 -31.147 1.00 89.56 490 PHE A O 1
ATOM 3807 N N . PRO A 1 491 ? 4.825 3.210 -31.717 1.00 89.75 491 PRO A N 1
ATOM 3808 C CA . PRO A 1 491 ? 4.176 4.377 -31.117 1.00 89.75 491 PRO A CA 1
ATOM 3809 C C . PRO A 1 491 ? 2.812 4.699 -31.762 1.00 89.75 491 PRO A C 1
ATOM 3811 O O . PRO A 1 491 ? 1.846 4.862 -31.013 1.00 89.75 491 PRO A O 1
ATOM 3814 N N . PRO A 1 492 ? 2.655 4.709 -33.107 1.00 89.94 492 PRO A N 1
ATOM 3815 C CA . PRO A 1 492 ? 1.350 4.843 -33.762 1.00 89.94 492 PRO A CA 1
ATOM 3816 C C . PRO A 1 492 ? 0.286 3.820 -33.331 1.00 89.94 492 PRO A C 1
ATOM 3818 O O . PRO A 1 492 ? -0.868 4.208 -33.149 1.00 89.94 492 PRO A O 1
ATOM 3821 N N . ILE A 1 493 ? 0.637 2.543 -33.110 1.00 93.00 493 ILE A N 1
ATOM 3822 C CA . ILE A 1 493 ? -0.320 1.546 -32.592 1.00 93.00 493 ILE A CA 1
ATOM 3823 C C . ILE A 1 493 ? -0.773 1.890 -31.170 1.00 93.00 493 ILE A C 1
ATOM 3825 O O . ILE A 1 493 ? -1.965 1.798 -30.871 1.00 93.00 493 ILE A O 1
ATOM 3829 N N . ILE A 1 494 ? 0.136 2.307 -30.288 1.00 91.69 494 ILE A N 1
ATOM 3830 C CA . ILE A 1 494 ? -0.192 2.585 -28.880 1.00 91.69 494 ILE A CA 1
ATOM 3831 C C . ILE A 1 494 ? -0.980 3.899 -28.751 1.00 91.69 494 ILE A C 1
ATOM 3833 O O . ILE A 1 494 ? -2.010 3.940 -28.075 1.00 91.69 494 ILE A O 1
ATOM 3837 N N . PHE A 1 495 ? -0.569 4.952 -29.466 1.00 91.81 495 PHE A N 1
ATOM 3838 C CA . PHE A 1 495 ? -1.320 6.210 -29.548 1.00 91.81 495 PHE A CA 1
ATOM 3839 C C . PHE A 1 495 ? -2.641 6.071 -30.321 1.00 91.81 495 PHE A C 1
ATOM 3841 O O . PHE A 1 495 ? -3.541 6.880 -30.121 1.00 91.81 495 PHE A O 1
ATOM 3848 N N . GLY A 1 496 ? -2.789 5.047 -31.167 1.00 92.31 496 GLY A N 1
ATOM 3849 C CA . GLY A 1 496 ? -4.007 4.778 -31.930 1.00 92.31 496 GLY A CA 1
ATOM 3850 C C . GLY A 1 496 ? -5.042 3.906 -31.215 1.00 92.31 496 GLY A C 1
ATOM 3851 O O . GLY A 1 496 ? -6.225 4.241 -31.171 1.00 92.31 496 GLY A O 1
ATOM 3852 N N . SER A 1 497 ? -4.615 2.790 -30.626 1.00 94.94 497 SER A N 1
ATOM 3853 C CA . SER A 1 497 ? -5.512 1.802 -30.006 1.00 94.94 497 SER A CA 1
ATOM 3854 C C . SER A 1 497 ? -6.119 2.283 -28.684 1.00 94.94 497 SER A C 1
ATOM 3856 O O . SER A 1 497 ? -7.323 2.129 -28.466 1.00 94.94 497 SER A O 1
ATOM 3858 N N . LEU A 1 498 ? -5.326 2.912 -27.810 1.00 94.00 498 LEU A N 1
ATOM 3859 C CA . LEU A 1 498 ? -5.777 3.283 -26.466 1.00 94.00 498 LEU A CA 1
ATOM 3860 C C . LEU A 1 498 ? -6.867 4.382 -26.447 1.00 94.00 498 LEU A C 1
ATOM 3862 O O . LEU A 1 498 ? -7.815 4.235 -25.671 1.00 94.00 498 LEU A O 1
ATOM 3866 N N . PRO A 1 499 ? -6.862 5.411 -27.325 1.00 95.50 499 PRO A N 1
ATOM 3867 C CA . PRO A 1 499 ? -8.024 6.287 -27.515 1.00 95.50 499 PRO A CA 1
ATOM 3868 C C . PRO A 1 499 ? -9.287 5.561 -27.979 1.00 95.50 499 PRO A C 1
ATOM 3870 O O . PRO A 1 499 ? -10.373 5.877 -27.496 1.00 95.50 499 PRO A O 1
ATOM 3873 N N . ILE A 1 500 ? -9.178 4.549 -28.845 1.00 96.38 500 ILE A N 1
ATOM 3874 C CA . ILE A 1 500 ? -10.346 3.779 -29.304 1.00 96.38 500 ILE A CA 1
ATOM 3875 C C . ILE A 1 500 ? -10.948 2.976 -28.138 1.00 96.38 500 ILE A C 1
ATOM 3877 O O . ILE A 1 500 ? -12.165 2.996 -27.950 1.00 96.38 500 ILE A O 1
ATOM 3881 N N . VAL A 1 501 ? -10.120 2.362 -27.284 1.00 95.12 501 VAL A N 1
ATOM 3882 C CA . VAL A 1 501 ? -10.579 1.728 -26.029 1.00 95.12 501 VAL A CA 1
ATOM 3883 C C . VAL A 1 501 ? -11.210 2.761 -25.083 1.00 95.12 501 VAL A C 1
ATOM 3885 O O . VAL A 1 501 ? -12.280 2.517 -24.524 1.00 95.12 501 VAL A O 1
ATOM 3888 N N . GLY A 1 502 ? -10.615 3.953 -24.957 1.00 92.75 502 GLY A N 1
ATOM 3889 C CA . GLY A 1 502 ? -11.165 5.056 -24.161 1.00 92.75 502 GLY A CA 1
ATOM 3890 C C . GLY A 1 502 ? -12.558 5.490 -24.630 1.00 92.75 502 GLY A C 1
ATOM 3891 O O . GLY A 1 502 ? -13.460 5.663 -23.807 1.00 92.75 502 GLY A O 1
ATOM 3892 N N . ALA A 1 503 ? -12.764 5.579 -25.948 1.00 95.06 503 ALA A N 1
ATOM 3893 C CA . ALA A 1 503 ? -14.058 5.856 -26.567 1.00 95.06 503 ALA A CA 1
ATOM 3894 C C . ALA A 1 503 ? -15.091 4.739 -26.324 1.00 95.06 503 ALA A C 1
ATOM 3896 O O . ALA A 1 503 ? -16.252 5.047 -26.050 1.00 95.06 503 ALA A O 1
ATOM 3897 N N . MET A 1 504 ? -14.686 3.461 -26.362 1.00 93.00 504 MET A N 1
ATOM 3898 C CA . MET A 1 504 ? -15.571 2.343 -26.001 1.00 93.00 504 MET A CA 1
ATOM 3899 C C . MET A 1 504 ? -16.010 2.424 -24.534 1.00 93.00 504 MET A C 1
ATOM 3901 O O . MET A 1 504 ? -17.202 2.319 -24.248 1.00 93.00 504 MET A O 1
ATOM 3905 N N . LEU A 1 505 ? -15.089 2.688 -23.602 1.00 90.94 505 LEU A N 1
ATOM 3906 C CA . LEU A 1 505 ? -15.417 2.841 -22.178 1.00 90.94 505 LEU A CA 1
ATOM 3907 C C . LEU A 1 505 ? -16.330 4.052 -21.916 1.00 90.94 505 LEU A C 1
ATOM 3909 O O . LEU A 1 505 ? -17.233 3.976 -21.083 1.00 90.94 505 LEU A O 1
ATOM 3913 N N . CYS A 1 506 ? -16.199 5.139 -22.685 1.00 91.12 506 CYS A N 1
ATOM 3914 C CA . CYS A 1 506 ? -17.141 6.260 -22.622 1.00 91.12 506 CYS A CA 1
ATOM 3915 C C . CYS A 1 506 ? -18.591 5.874 -22.963 1.00 91.12 506 CYS A C 1
ATOM 3917 O O . CYS A 1 506 ? -19.507 6.573 -22.527 1.00 91.12 506 CYS A O 1
ATOM 3919 N N . LEU A 1 507 ? -18.850 4.771 -23.682 1.00 89.62 507 LEU A N 1
ATOM 3920 C CA . LEU A 1 507 ? -20.218 4.301 -23.942 1.00 89.62 507 LEU A CA 1
ATOM 3921 C C . LEU A 1 507 ? -20.960 3.916 -22.653 1.00 89.62 507 LEU A C 1
ATOM 3923 O O . LEU A 1 507 ? -22.181 4.082 -22.606 1.00 89.62 507 LEU A O 1
ATOM 3927 N N . LEU A 1 508 ? -20.237 3.493 -21.609 1.00 87.00 508 LEU A N 1
ATOM 3928 C CA . LEU A 1 508 ? -20.780 3.125 -20.295 1.00 87.00 508 LEU A CA 1
ATOM 3929 C C . LEU A 1 508 ? -21.200 4.341 -19.448 1.00 87.00 508 LEU A C 1
ATOM 3931 O O . LEU A 1 508 ? -21.980 4.200 -18.509 1.00 87.00 508 LEU A O 1
ATOM 3935 N N . LEU A 1 509 ? -20.704 5.539 -19.771 1.00 89.44 509 LEU A N 1
ATOM 3936 C CA . LEU A 1 509 ? -20.983 6.760 -19.013 1.00 89.44 509 LEU A CA 1
ATOM 3937 C C . LEU A 1 509 ? -22.351 7.371 -19.379 1.00 89.44 509 LEU A C 1
ATOM 3939 O O . LEU A 1 509 ? -22.762 7.296 -20.540 1.00 89.44 509 LEU A O 1
ATOM 3943 N N . PRO A 1 510 ? -23.068 8.018 -18.444 1.00 88.12 510 PRO A N 1
ATOM 3944 C CA . PRO A 1 510 ? -24.210 8.871 -18.774 1.00 88.12 510 PRO A CA 1
ATOM 3945 C C . PRO A 1 510 ? -23.754 10.210 -19.379 1.00 88.12 510 PRO A C 1
ATOM 3947 O O . PRO A 1 510 ? -22.604 10.610 -19.226 1.00 88.12 510 PRO A O 1
ATOM 3950 N N . GLU A 1 511 ? -24.657 10.915 -20.059 1.00 87.56 511 GLU A N 1
ATOM 3951 C CA . GLU A 1 511 ? -24.437 12.311 -20.470 1.00 87.56 511 GLU A CA 1
ATOM 3952 C C . GLU A 1 511 ? -24.735 13.258 -19.291 1.00 87.56 511 GLU A C 1
ATOM 3954 O O . GLU A 1 511 ? -25.629 12.976 -18.495 1.00 87.56 511 GLU A O 1
ATOM 3959 N N . THR A 1 512 ? -23.992 14.363 -19.172 1.00 83.94 512 THR A N 1
ATOM 3960 C CA . THR A 1 512 ? -24.157 15.372 -18.105 1.00 83.94 512 THR A CA 1
ATOM 3961 C C . THR A 1 512 ? -24.717 16.703 -18.606 1.00 83.94 512 THR A C 1
ATOM 3963 O O . THR A 1 512 ? -25.206 17.500 -17.805 1.00 83.94 512 THR A O 1
ATOM 3966 N N . ALA A 1 513 ? -24.688 16.966 -19.917 1.00 77.75 513 ALA A N 1
ATOM 3967 C CA . ALA A 1 513 ? -25.187 18.210 -20.495 1.00 77.75 513 ALA A CA 1
ATOM 3968 C C . ALA A 1 513 ? -26.665 18.466 -20.136 1.00 77.75 513 ALA A C 1
ATOM 3970 O O . ALA A 1 513 ? -27.548 17.685 -20.484 1.00 77.75 513 ALA A O 1
ATOM 3971 N N . GLY A 1 514 ? -26.929 19.584 -19.453 1.00 66.00 514 GLY A N 1
ATOM 3972 C CA . GLY A 1 514 ? -28.278 19.994 -19.041 1.00 66.00 514 GLY A CA 1
ATOM 3973 C C . GLY A 1 514 ? -28.855 19.239 -17.836 1.00 66.00 514 GLY A C 1
ATOM 3974 O O . GLY A 1 514 ? -30.000 19.489 -17.473 1.00 66.00 514 GLY A O 1
ATOM 3975 N N . CYS A 1 515 ? -28.092 18.340 -17.210 1.00 70.88 515 CYS A N 1
ATOM 3976 C CA . CYS A 1 515 ? -28.520 17.623 -16.010 1.00 70.88 515 CYS A CA 1
ATOM 3977 C C . CYS A 1 515 ? -28.213 18.425 -14.734 1.00 70.88 515 CYS A C 1
ATOM 3979 O O . CYS A 1 515 ? -27.225 19.159 -14.669 1.00 70.88 515 CYS A O 1
ATOM 3981 N N . THR A 1 516 ? -29.021 18.237 -13.689 1.00 67.38 516 THR A N 1
ATOM 3982 C CA . THR A 1 516 ? -28.695 18.701 -12.332 1.00 67.38 516 THR A CA 1
ATOM 3983 C C . THR A 1 516 ? -27.447 17.981 -11.821 1.00 67.38 516 THR A C 1
ATOM 3985 O O . THR A 1 516 ? -27.336 16.761 -11.958 1.00 67.38 516 THR A O 1
ATOM 3988 N N . LEU A 1 517 ? -26.513 18.724 -11.220 1.00 72.94 517 LEU A N 1
ATOM 3989 C CA . LEU A 1 517 ? -25.312 18.142 -10.618 1.00 72.94 517 LEU A CA 1
ATOM 3990 C C . LEU A 1 517 ? -25.708 17.220 -9.452 1.00 72.94 517 LEU A C 1
ATOM 3992 O O . LEU A 1 517 ? -26.449 17.670 -8.580 1.00 72.94 517 LEU A O 1
ATOM 3996 N N . PRO A 1 518 ? -25.211 15.972 -9.382 1.00 73.81 518 PRO A N 1
ATOM 3997 C CA . PRO A 1 518 ? -25.481 15.115 -8.236 1.00 73.81 518 PRO A CA 1
ATOM 3998 C C . PRO A 1 518 ? -24.787 15.682 -6.987 1.00 73.81 518 PRO A C 1
ATOM 4000 O O . PRO A 1 518 ? -23.649 16.167 -7.062 1.00 73.81 518 PRO A O 1
ATOM 4003 N N . GLU A 1 519 ? -25.457 15.637 -5.835 1.00 66.12 519 GLU A N 1
ATOM 4004 C CA . GLU A 1 519 ? -24.935 16.210 -4.590 1.00 66.12 519 GLU A CA 1
ATOM 4005 C C . GLU A 1 519 ? -24.389 15.126 -3.659 1.00 66.12 519 GLU A C 1
ATOM 4007 O O . GLU A 1 519 ? -23.218 15.189 -3.272 1.00 66.12 519 GLU A O 1
ATOM 4012 N N . THR A 1 520 ? -25.188 14.094 -3.385 1.00 73.38 520 THR A N 1
ATOM 4013 C CA . THR A 1 520 ? -24.843 12.960 -2.520 1.00 73.38 520 THR A CA 1
ATOM 4014 C C . THR A 1 520 ? -24.248 11.777 -3.295 1.00 73.38 520 THR A C 1
ATOM 4016 O O . THR A 1 520 ? -24.366 11.666 -4.519 1.00 73.38 520 THR A O 1
ATOM 4019 N N . LEU A 1 521 ? -23.635 10.830 -2.574 1.00 72.31 521 LEU A N 1
ATOM 4020 C CA . LEU A 1 521 ? -23.177 9.559 -3.156 1.00 72.31 521 LEU A CA 1
ATOM 4021 C C . LEU A 1 521 ? -24.327 8.733 -3.760 1.00 72.31 521 LEU A C 1
ATOM 4023 O O . LEU A 1 521 ? -24.106 8.059 -4.764 1.00 72.31 521 LEU A O 1
ATOM 4027 N N . GLN A 1 522 ? -25.538 8.804 -3.193 1.00 71.75 522 GLN A N 1
ATOM 4028 C CA . GLN A 1 522 ? -26.697 8.079 -3.721 1.00 71.75 522 GLN A CA 1
ATOM 4029 C C . GLN A 1 522 ? -27.170 8.687 -5.047 1.00 71.75 522 GLN A C 1
ATOM 4031 O O . GLN A 1 522 ? -27.399 7.945 -6.000 1.00 71.75 522 GLN A O 1
ATOM 4036 N N . ASP A 1 523 ? -27.207 10.021 -5.152 1.00 74.44 523 ASP A N 1
ATOM 4037 C CA . ASP A 1 523 ? -27.498 10.702 -6.421 1.00 74.44 523 ASP A CA 1
ATOM 4038 C C . ASP A 1 523 ? -26.476 10.296 -7.484 1.00 74.44 523 ASP A C 1
ATOM 4040 O O . ASP A 1 523 ? -26.844 9.963 -8.605 1.00 74.44 523 ASP A O 1
ATOM 4044 N N . GLY A 1 524 ? -25.187 10.255 -7.124 1.00 78.88 524 GLY A N 1
ATOM 4045 C CA . GLY A 1 524 ? -24.120 9.782 -8.007 1.00 78.88 524 GLY A CA 1
ATOM 4046 C C . GLY A 1 524 ? -24.291 8.321 -8.441 1.00 78.88 524 GLY A C 1
ATOM 4047 O O . GLY A 1 524 ? -24.071 7.998 -9.609 1.00 78.88 524 GLY A O 1
ATOM 4048 N N . GLU A 1 525 ? -24.720 7.434 -7.544 1.00 83.44 525 GLU A N 1
ATOM 4049 C CA . GLU A 1 525 ? -24.994 6.026 -7.846 1.00 83.44 525 GLU A CA 1
ATOM 4050 C C . GLU A 1 525 ? -26.228 5.853 -8.747 1.00 83.44 525 GLU A C 1
ATOM 4052 O O . GLU A 1 525 ? -26.198 5.018 -9.651 1.00 83.44 525 GLU A O 1
ATOM 4057 N N . ASP A 1 526 ? -27.283 6.652 -8.587 1.00 80.00 526 ASP A N 1
ATOM 4058 C CA . ASP A 1 526 ? -28.501 6.547 -9.402 1.00 80.00 526 ASP A CA 1
ATOM 4059 C C . ASP A 1 526 ? -28.474 7.380 -10.697 1.00 80.00 526 ASP A C 1
ATOM 4061 O O . ASP A 1 526 ? -29.182 7.054 -11.655 1.00 80.00 526 ASP A O 1
ATOM 4065 N N . PHE A 1 527 ? -27.584 8.374 -10.801 1.00 79.31 527 PHE A N 1
ATOM 4066 C CA . PHE A 1 527 ? -27.392 9.203 -11.994 1.00 79.31 527 PHE A CA 1
ATOM 4067 C C . PHE A 1 527 ? -27.172 8.342 -13.251 1.00 79.31 527 PHE A C 1
ATOM 4069 O O . PHE A 1 527 ? -26.213 7.566 -13.341 1.00 79.31 527 PHE A O 1
ATOM 4076 N N . GLY A 1 528 ? -28.061 8.474 -14.238 1.00 72.56 528 GLY A N 1
ATOM 4077 C CA . GLY A 1 528 ? -28.010 7.722 -15.496 1.00 72.56 528 GLY A CA 1
ATOM 4078 C C . GLY A 1 528 ? -28.710 6.355 -15.503 1.00 72.56 528 GLY A C 1
ATOM 4079 O O . GLY A 1 528 ? -28.771 5.729 -16.563 1.00 72.56 528 GLY A O 1
ATOM 4080 N N . LYS A 1 529 ? -29.277 5.877 -14.384 1.00 75.25 529 LYS A N 1
ATOM 4081 C CA . LYS A 1 529 ? -30.132 4.676 -14.400 1.00 75.25 529 LYS A CA 1
ATOM 4082 C C . LYS A 1 529 ? -31.450 4.987 -15.118 1.00 75.25 529 LYS A C 1
ATOM 4084 O O . LYS A 1 529 ? -32.120 5.970 -14.812 1.00 75.25 529 LYS A O 1
ATOM 4089 N N . LYS A 1 530 ? -31.862 4.134 -16.064 1.00 47.56 530 LYS A N 1
ATOM 4090 C CA . LYS A 1 530 ? -33.195 4.241 -16.686 1.00 47.56 530 LYS A CA 1
ATOM 4091 C C . LYS A 1 530 ? -34.273 3.883 -15.649 1.00 47.56 530 LYS A C 1
ATOM 4093 O O . LYS A 1 530 ? -34.152 2.821 -15.032 1.00 47.56 530 LYS A O 1
ATOM 4098 N N . PRO A 1 531 ? -35.338 4.687 -15.475 1.00 39.03 531 PRO A N 1
ATOM 4099 C CA . PRO A 1 531 ? -36.409 4.353 -14.544 1.00 39.03 531 PRO A CA 1
ATOM 4100 C C . PRO A 1 531 ? -37.131 3.077 -14.994 1.00 39.03 531 PRO A C 1
ATOM 4102 O O . PRO A 1 531 ? -37.560 2.958 -16.144 1.00 39.03 531 PRO A O 1
ATOM 4105 N N . LYS A 1 532 ? -37.298 2.114 -14.079 1.00 31.61 532 LYS A N 1
ATOM 4106 C CA . LYS A 1 532 ? -38.158 0.947 -14.316 1.00 31.61 532 LYS A CA 1
ATOM 4107 C C . LYS A 1 532 ? -39.610 1.424 -14.390 1.00 31.61 532 LYS A C 1
ATOM 4109 O O . LYS A 1 532 ? -40.189 1.781 -13.368 1.00 31.61 532 LYS A O 1
ATOM 4114 N N . MET A 1 533 ? -40.211 1.391 -15.580 1.00 29.58 533 MET A N 1
ATOM 4115 C CA . MET A 1 533 ? -41.655 1.588 -15.733 1.00 29.58 533 MET A CA 1
ATOM 4116 C C . MET A 1 533 ? -42.406 0.529 -14.918 1.00 29.58 533 MET A C 1
ATOM 4118 O O . MET A 1 533 ? -42.465 -0.636 -15.319 1.00 29.58 533 MET A O 1
ATOM 4122 N N . MET A 1 534 ? -43.021 0.924 -13.801 1.00 28.95 534 MET A N 1
ATOM 4123 C CA . MET A 1 534 ? -44.018 0.074 -13.157 1.00 28.95 534 MET A CA 1
ATOM 4124 C C . MET A 1 534 ? -45.201 -0.085 -14.116 1.00 28.95 534 MET A C 1
ATOM 4126 O O . MET A 1 534 ? -45.860 0.894 -14.472 1.00 28.95 534 MET A O 1
ATOM 4130 N N . LYS A 1 535 ? -45.480 -1.321 -14.545 1.00 29.00 535 LYS A N 1
ATOM 4131 C CA . LYS A 1 535 ? -46.695 -1.649 -15.302 1.00 29.00 535 LYS A CA 1
ATOM 4132 C C . LYS A 1 535 ? -47.898 -1.550 -14.368 1.00 29.00 535 LYS A C 1
ATOM 4134 O O . LYS A 1 535 ? -48.326 -2.548 -13.796 1.00 29.00 535 LYS A O 1
ATOM 4139 N N . ASN A 1 536 ? -48.422 -0.339 -14.219 1.00 27.38 536 ASN A N 1
ATOM 4140 C CA . ASN A 1 536 ? -49.610 -0.078 -13.424 1.00 27.38 536 ASN A CA 1
ATOM 4141 C C . ASN A 1 536 ? -50.807 -0.818 -14.050 1.00 27.38 536 ASN A C 1
ATOM 4143 O O . ASN A 1 536 ? -51.255 -0.473 -15.145 1.00 27.38 536 ASN A O 1
ATOM 4147 N N . LYS A 1 537 ? -51.275 -1.885 -13.394 1.00 29.59 537 LYS A N 1
ATOM 4148 C CA . LYS A 1 537 ? -52.408 -2.702 -13.838 1.00 29.59 537 LYS A CA 1
ATOM 4149 C C . LYS A 1 537 ? -53.442 -2.749 -12.716 1.00 29.59 537 LYS A C 1
ATOM 4151 O O . LYS A 1 537 ? -53.231 -3.402 -11.704 1.00 29.59 537 LYS A O 1
ATOM 4156 N N . ASN A 1 538 ? -54.536 -2.027 -12.941 1.00 31.94 538 ASN A N 1
ATOM 4157 C CA . ASN A 1 538 ? -55.750 -1.887 -12.137 1.00 31.94 538 ASN A CA 1
ATOM 4158 C C . ASN A 1 538 ? -55.917 -2.850 -10.944 1.00 31.94 538 ASN A C 1
ATOM 4160 O O . ASN A 1 538 ? -56.234 -4.024 -11.149 1.00 31.94 538 ASN A O 1
ATOM 4164 N N . ARG A 1 539 ? -55.947 -2.294 -9.726 1.00 26.27 539 ARG A N 1
ATOM 4165 C CA . ARG A 1 539 ? -57.082 -2.458 -8.795 1.00 26.27 539 ARG A CA 1
ATOM 4166 C C . ARG A 1 539 ? -57.036 -1.443 -7.651 1.00 26.27 539 ARG A C 1
ATOM 4168 O O . ARG A 1 539 ? -55.981 -0.940 -7.291 1.00 26.27 539 ARG A O 1
ATOM 4175 N N . ASN A 1 540 ? -58.222 -1.135 -7.138 1.00 23.14 540 ASN A N 1
ATOM 4176 C CA . ASN A 1 540 ? -58.514 -0.265 -6.001 1.00 23.14 540 ASN A CA 1
ATOM 4177 C C . ASN A 1 540 ? -59.945 -0.630 -5.535 1.00 23.14 540 ASN A C 1
ATOM 4179 O O . ASN A 1 540 ? -60.737 -1.064 -6.376 1.00 23.14 540 ASN A O 1
ATOM 4183 N N . PRO A 1 541 ? -60.345 -0.387 -4.280 1.00 38.06 541 PRO A N 1
ATOM 4184 C CA . PRO A 1 541 ? -59.722 -0.902 -3.060 1.00 38.06 541 PRO A CA 1
ATOM 4185 C C . PRO A 1 541 ? -60.714 -1.717 -2.208 1.00 38.06 541 PRO A C 1
ATOM 4187 O O . PRO A 1 541 ? -61.887 -1.347 -2.124 1.00 38.06 541 PRO A O 1
ATOM 4190 N N . LYS A 1 542 ? -60.227 -2.760 -1.520 1.00 25.45 542 LYS A N 1
ATOM 4191 C CA . LYS A 1 542 ? -60.801 -3.357 -0.294 1.00 25.45 542 LYS A CA 1
ATOM 4192 C C . LYS A 1 542 ? -59.937 -4.524 0.198 1.00 25.45 542 LYS A C 1
ATOM 4194 O O . LYS A 1 542 ? -59.117 -5.003 -0.578 1.00 25.45 542 LYS A O 1
ATOM 4199 N N . ASP A 1 543 ? -60.178 -4.911 1.453 1.00 26.69 543 ASP A N 1
ATOM 4200 C CA . ASP A 1 543 ? -59.736 -6.129 2.157 1.00 26.69 543 ASP A CA 1
ATOM 4201 C C . ASP A 1 543 ? -58.193 -6.278 2.274 1.00 26.69 543 ASP A C 1
ATOM 4203 O O . ASP A 1 543 ? -57.489 -6.362 1.275 1.00 26.69 543 ASP A O 1
ATOM 4207 N N . ILE A 1 544 ? -57.521 -6.140 3.427 1.00 26.64 544 ILE A N 1
ATOM 4208 C CA . ILE A 1 544 ? -57.743 -6.583 4.825 1.00 26.64 544 ILE A CA 1
ATOM 4209 C C . ILE A 1 544 ? -57.453 -8.087 5.033 1.00 26.64 544 ILE A C 1
ATOM 4211 O O . ILE A 1 544 ? -58.177 -8.936 4.533 1.00 26.64 544 ILE A O 1
ATOM 4215 N N . GLU A 1 545 ? -56.428 -8.332 5.869 1.00 24.05 545 GLU A N 1
ATOM 4216 C CA . GLU A 1 545 ? -56.156 -9.513 6.721 1.00 24.05 545 GLU A CA 1
ATOM 4217 C C . GLU A 1 545 ? -55.488 -10.822 6.212 1.00 24.05 545 GLU A C 1
ATOM 4219 O O . GLU A 1 545 ? -55.798 -11.362 5.158 1.00 24.05 545 GLU A O 1
ATOM 4224 N N . ILE A 1 546 ? -54.648 -11.348 7.133 1.00 25.52 546 ILE A N 1
ATOM 4225 C CA . ILE A 1 546 ? -54.354 -12.764 7.478 1.00 25.52 546 ILE A CA 1
ATOM 4226 C C . ILE A 1 546 ? -53.237 -13.563 6.740 1.00 25.52 546 ILE A C 1
ATOM 4228 O O . ILE A 1 546 ? -53.018 -13.436 5.544 1.00 25.52 546 ILE A O 1
ATOM 4232 N N . GLU A 1 547 ? -52.549 -14.384 7.564 1.00 21.33 547 GLU A N 1
ATOM 4233 C CA . GLU A 1 547 ? -51.579 -15.490 7.330 1.00 21.33 547 GLU A CA 1
ATOM 4234 C C . GLU A 1 547 ? -50.232 -15.213 6.597 1.00 21.33 547 GLU A C 1
ATOM 4236 O O . GLU A 1 547 ? -50.219 -14.702 5.485 1.00 21.33 547 GLU A O 1
ATOM 4241 N N . HIS A 1 548 ? -49.009 -15.449 7.130 1.00 23.66 548 HIS A N 1
ATOM 4242 C CA . HIS A 1 548 ? -48.437 -16.141 8.327 1.00 23.66 548 HIS A CA 1
ATOM 4243 C C . HIS A 1 548 ? -48.048 -17.640 8.150 1.00 23.66 548 HIS A C 1
ATOM 4245 O O . HIS A 1 548 ? -48.678 -18.331 7.361 1.00 23.66 548 HIS A O 1
ATOM 4251 N N . ARG A 1 549 ? -47.044 -18.115 8.937 1.00 25.52 549 ARG A N 1
ATOM 4252 C CA . ARG A 1 549 ? -46.374 -19.463 8.965 1.00 25.52 549 ARG A CA 1
ATOM 4253 C C . ARG A 1 549 ? -45.396 -19.777 7.803 1.00 25.52 549 ARG A C 1
ATOM 4255 O O . ARG A 1 549 ? -45.605 -19.268 6.710 1.00 25.52 549 ARG A O 1
ATOM 4262 N N . GLU A 1 550 ? -44.312 -20.573 7.927 1.00 24.41 550 GLU A N 1
ATOM 4263 C CA . GLU A 1 550 ? -43.506 -21.222 9.021 1.00 24.41 550 GLU A CA 1
ATOM 4264 C C . GLU A 1 550 ? -42.115 -21.630 8.419 1.00 24.41 550 GLU A C 1
ATOM 4266 O O . GLU A 1 550 ? -41.923 -21.390 7.229 1.00 24.41 550 GLU A O 1
ATOM 4271 N N . GLU A 1 551 ? -41.065 -22.194 9.051 1.00 22.88 551 GLU A N 1
ATOM 4272 C CA . GLU A 1 551 ? -40.746 -22.823 10.370 1.00 22.88 551 GLU A CA 1
ATOM 4273 C C . GLU A 1 551 ? -39.594 -22.033 11.109 1.00 22.88 551 GLU A C 1
ATOM 4275 O O . GLU A 1 551 ? -39.444 -20.855 10.798 1.00 22.88 551 GLU A O 1
ATOM 4280 N N . GLN A 1 552 ? -38.814 -22.397 12.163 1.00 23.88 552 GLN A N 1
ATOM 4281 C CA . GLN A 1 552 ? -38.265 -23.634 12.810 1.00 23.88 552 GLN A CA 1
ATOM 4282 C C . GLN A 1 552 ? -37.140 -24.351 11.991 1.00 23.88 552 GLN A C 1
ATOM 4284 O O . GLN A 1 552 ? -37.162 -24.241 10.771 1.00 23.88 552 GLN A O 1
ATOM 4289 N N . LYS A 1 553 ? -36.059 -25.002 12.499 1.00 24.22 553 LYS A N 1
ATOM 4290 C CA . LYS A 1 553 ? -35.486 -25.497 13.806 1.00 24.22 553 LYS A CA 1
ATOM 4291 C C . LYS A 1 553 ? -33.913 -25.440 13.753 1.00 24.22 553 LYS A C 1
ATOM 4293 O O . LYS A 1 553 ? -33.411 -25.160 12.672 1.00 24.22 553 LYS A O 1
ATOM 4298 N N . SER A 1 554 ? -33.053 -25.827 14.727 1.00 21.06 554 SER A N 1
ATOM 4299 C CA . SER A 1 554 ? -32.919 -25.665 16.212 1.00 21.06 554 SER A CA 1
ATOM 4300 C C . SER A 1 554 ? -31.699 -26.482 16.768 1.00 21.06 554 SER A C 1
ATOM 4302 O O . SER A 1 554 ? -31.416 -27.503 16.150 1.00 21.06 554 SER A O 1
ATOM 4304 N N . ILE A 1 555 ? -31.137 -26.162 17.966 1.00 24.33 555 ILE A N 1
ATOM 4305 C CA . ILE A 1 555 ? -30.358 -27.060 18.910 1.00 24.33 555 ILE A CA 1
ATOM 4306 C C . ILE A 1 555 ? -28.884 -27.431 18.508 1.00 24.33 555 ILE A C 1
ATOM 4308 O O . ILE A 1 555 ? -28.654 -27.668 17.328 1.00 24.33 555 ILE A O 1
ATOM 4312 N N . ASP A 1 556 ? -27.824 -27.540 19.359 1.00 21.42 556 ASP A N 1
ATOM 4313 C CA . ASP A 1 556 ? -27.540 -27.156 20.784 1.00 21.42 556 ASP A CA 1
ATOM 4314 C C . ASP A 1 556 ? -26.009 -27.102 21.169 1.00 21.42 556 ASP A C 1
ATOM 4316 O O . ASP A 1 556 ? -25.171 -27.642 20.454 1.00 21.42 556 ASP A O 1
ATOM 4320 N N . TYR A 1 557 ? -25.708 -26.447 22.319 1.00 25.48 557 TYR A N 1
ATOM 4321 C CA . TYR A 1 557 ? -24.613 -26.494 23.356 1.00 25.48 557 TYR A CA 1
ATOM 4322 C C . TYR A 1 557 ? -23.385 -27.471 23.246 1.00 25.48 557 TYR A C 1
ATOM 4324 O O . TYR A 1 557 ? -23.546 -28.574 22.744 1.00 25.48 557 TYR A O 1
ATOM 4332 N N . SER A 1 558 ? -22.110 -27.182 23.641 1.00 23.98 558 SER A N 1
ATOM 4333 C CA . SER A 1 558 ? -21.414 -26.616 24.864 1.00 23.98 558 SER A CA 1
ATOM 4334 C C . SER A 1 558 ? -20.994 -27.696 25.918 1.00 23.98 558 SER A C 1
ATOM 4336 O O . SER A 1 558 ? -21.710 -28.685 26.010 1.00 23.98 558 SER A O 1
ATOM 4338 N N . SER A 1 559 ? -19.915 -27.687 26.749 1.00 24.97 559 SER A N 1
ATOM 4339 C CA . SER A 1 559 ? -18.833 -26.744 27.217 1.00 24.97 559 SER A CA 1
ATOM 4340 C C . SER A 1 559 ? -17.561 -27.554 27.706 1.00 24.97 559 SER A C 1
ATOM 4342 O O . SER A 1 559 ? -17.555 -28.757 27.478 1.00 24.97 559 SER A O 1
ATOM 4344 N N . TYR A 1 560 ? -16.426 -27.064 28.289 1.00 26.03 560 TYR A N 1
ATOM 4345 C CA . TYR A 1 560 ? -16.208 -26.684 29.726 1.00 26.03 560 TYR A CA 1
ATOM 4346 C C . TYR A 1 560 ? -14.725 -26.337 30.173 1.00 26.03 560 TYR A C 1
ATOM 4348 O O . TYR A 1 560 ? -13.842 -27.171 30.037 1.00 26.03 560 TYR A O 1
ATOM 4356 N N . TYR A 1 561 ? -14.508 -25.172 30.831 1.00 27.00 561 TYR A N 1
ATOM 4357 C CA . TYR A 1 561 ? -13.801 -24.863 32.129 1.00 27.00 561 TYR A CA 1
ATOM 4358 C C . TYR A 1 561 ? -12.311 -25.226 32.530 1.00 27.00 561 TYR A C 1
ATOM 4360 O O . TYR A 1 561 ? -11.954 -26.389 32.670 1.00 27.00 561 TYR A O 1
ATOM 4368 N N . THR A 1 562 ? -11.584 -24.204 33.071 1.00 23.84 562 THR A N 1
ATOM 4369 C CA . THR A 1 562 ? -10.647 -24.165 34.273 1.00 23.84 562 THR A CA 1
ATOM 4370 C C . THR A 1 562 ? -9.200 -24.769 34.271 1.00 23.84 562 THR A C 1
ATOM 4372 O O . THR A 1 562 ? -8.975 -25.744 33.574 1.00 23.84 562 THR A O 1
ATOM 4375 N N . ALA A 1 563 ? -8.173 -24.344 35.071 1.00 23.98 563 ALA A N 1
ATOM 4376 C CA . ALA A 1 563 ? -7.869 -23.104 35.861 1.00 23.98 563 ALA A CA 1
ATOM 4377 C C . ALA A 1 563 ? -6.494 -23.086 36.661 1.00 23.98 563 ALA A C 1
ATOM 4379 O O . ALA A 1 563 ? -6.224 -24.060 37.348 1.00 23.98 563 ALA A O 1
ATOM 4380 N N . ILE A 1 564 ? -5.767 -21.928 36.724 1.00 24.22 564 ILE A N 1
ATOM 4381 C CA . ILE A 1 564 ? -5.211 -21.214 37.951 1.00 24.22 564 ILE A CA 1
ATOM 4382 C C . ILE A 1 564 ? -4.061 -21.883 38.826 1.00 24.22 564 ILE A C 1
ATOM 4384 O O . ILE A 1 564 ? -4.154 -23.082 39.054 1.00 24.22 564 ILE A O 1
ATOM 4388 N N . PRO A 1 565 ? -3.075 -21.203 39.524 1.00 32.38 565 PRO A N 1
ATOM 4389 C CA . PRO A 1 565 ? -2.248 -19.971 39.338 1.00 32.38 565 PRO A CA 1
ATOM 4390 C C . PRO A 1 565 ? -0.676 -20.154 39.620 1.00 32.38 565 PRO A C 1
ATOM 4392 O O . PRO A 1 565 ? -0.112 -21.026 38.970 1.00 32.38 565 PRO A O 1
ATOM 4395 N N . PRO A 1 566 ? 0.119 -19.370 40.435 1.00 41.09 566 PRO A N 1
ATOM 4396 C CA . PRO A 1 566 ? 1.278 -18.570 39.940 1.00 41.09 566 PRO A CA 1
ATOM 4397 C C . PRO A 1 566 ? 2.612 -18.640 40.771 1.00 41.09 566 PRO A C 1
ATOM 4399 O O . PRO A 1 566 ? 2.697 -19.395 41.735 1.00 41.09 566 PRO A O 1
ATOM 4402 N N . CYS A 1 567 ? 3.614 -17.765 40.497 1.00 19.64 567 CYS A N 1
ATOM 4403 C CA . CYS A 1 567 ? 4.394 -17.005 41.524 1.00 19.64 567 CYS A CA 1
ATOM 4404 C C . CYS A 1 567 ? 5.388 -15.943 40.957 1.00 19.64 567 CYS A C 1
ATOM 4406 O O . CYS A 1 567 ? 5.634 -15.900 39.758 1.00 19.64 567 CYS A O 1
ATOM 4408 N N . THR A 1 568 ? 5.942 -15.065 41.816 1.00 24.72 568 THR A N 1
ATOM 4409 C CA . THR A 1 568 ? 6.782 -13.870 41.486 1.00 24.72 568 THR A CA 1
ATOM 4410 C C . THR A 1 568 ? 8.168 -13.878 42.172 1.00 24.72 568 THR A C 1
ATOM 4412 O O . THR A 1 568 ? 8.304 -14.623 43.137 1.00 24.72 568 THR A O 1
ATOM 4415 N N . VAL A 1 569 ? 9.148 -13.017 41.771 1.00 23.70 569 VAL A N 1
ATOM 4416 C CA . VAL A 1 569 ? 10.115 -12.313 42.689 1.00 23.70 569 VAL A CA 1
ATOM 4417 C C . VAL A 1 569 ? 11.101 -11.272 42.041 1.00 23.70 569 VAL A C 1
ATOM 4419 O O . VAL A 1 569 ? 11.828 -11.567 41.105 1.00 23.70 569 VAL A O 1
ATOM 4422 N N . LEU A 1 570 ? 11.107 -10.049 42.615 1.00 22.89 570 LEU A N 1
ATOM 4423 C CA . LEU A 1 570 ? 12.137 -8.985 42.877 1.00 22.89 570 LEU A CA 1
ATOM 4424 C C . LEU A 1 570 ? 13.329 -8.541 41.950 1.00 22.89 570 LEU A C 1
ATOM 4426 O O . LEU A 1 570 ? 14.341 -9.220 41.849 1.00 22.89 570 LEU A O 1
ATOM 4430 N N . TRP A 1 571 ? 13.288 -7.254 41.520 1.00 22.53 571 TRP A N 1
ATOM 4431 C CA . TRP A 1 571 ? 14.242 -6.102 41.723 1.00 22.53 571 TRP A CA 1
ATOM 4432 C C . TRP A 1 571 ? 15.741 -6.353 42.123 1.00 22.53 571 TRP A C 1
ATOM 4434 O O . TRP A 1 571 ? 15.974 -7.079 43.081 1.00 22.53 571 TRP A O 1
ATOM 4444 N N . LYS A 1 572 ? 16.799 -5.632 41.642 1.00 21.69 572 LYS A N 1
ATOM 4445 C CA . LYS A 1 572 ? 17.108 -4.175 41.867 1.00 21.69 572 LYS A CA 1
ATOM 4446 C C . LYS A 1 572 ? 18.433 -3.628 41.207 1.00 21.69 572 LYS A C 1
ATOM 4448 O O . LYS A 1 572 ? 19.349 -4.380 40.919 1.00 21.69 572 LYS A O 1
ATOM 4453 N N . THR A 1 573 ? 18.517 -2.288 41.086 1.00 27.28 573 THR A N 1
ATOM 4454 C CA . THR A 1 573 ? 19.605 -1.297 40.734 1.00 27.28 573 THR A CA 1
ATOM 4455 C C . THR A 1 573 ? 21.074 -1.556 41.210 1.00 27.28 573 THR A C 1
ATOM 4457 O O . THR A 1 573 ? 21.224 -2.278 42.184 1.00 27.28 573 THR A O 1
ATOM 4460 N N . SER A 1 574 ? 22.187 -0.927 40.733 1.00 24.34 574 SER A N 1
ATOM 4461 C CA . SER A 1 574 ? 22.429 0.528 40.458 1.00 24.34 574 SER A CA 1
ATOM 4462 C C . SER A 1 574 ? 23.789 0.958 39.792 1.00 24.34 574 SER A C 1
ATOM 4464 O O . SER A 1 574 ? 24.847 0.500 40.205 1.00 24.34 574 SER A O 1
ATOM 4466 N N . SER A 1 575 ? 23.752 1.983 38.915 1.00 27.19 575 SER A N 1
ATOM 4467 C CA . SER A 1 575 ? 24.679 3.152 38.724 1.00 27.19 575 SER A CA 1
ATOM 4468 C C . SER A 1 575 ? 26.240 3.109 38.638 1.00 27.19 575 SER A C 1
ATOM 4470 O O . SER A 1 575 ? 26.923 2.728 39.585 1.00 27.19 575 SER A O 1
ATOM 4472 N N . SER A 1 576 ? 26.742 3.899 37.662 1.00 25.44 576 SER A N 1
ATOM 4473 C CA . SER A 1 576 ? 27.922 4.823 37.664 1.00 25.44 576 SER A CA 1
ATOM 4474 C C . SER A 1 576 ? 29.254 4.442 36.955 1.00 25.44 576 SER A C 1
ATOM 4476 O O . SER A 1 576 ? 29.551 3.283 36.699 1.00 25.44 576 SER A O 1
ATOM 4478 N N . LEU A 1 577 ? 30.000 5.487 36.550 1.00 29.48 577 LEU A N 1
ATOM 4479 C CA . LEU A 1 577 ? 31.117 5.576 35.576 1.00 29.48 577 LEU A CA 1
ATOM 4480 C C . LEU A 1 577 ? 32.293 6.349 36.232 1.00 29.48 577 LEU A C 1
ATOM 4482 O O . LEU A 1 577 ? 31.998 7.169 37.107 1.00 29.48 577 LEU A O 1
ATOM 4486 N N . PRO A 1 578 ? 33.585 6.179 35.836 1.00 31.17 578 PRO A N 1
ATOM 4487 C CA . PRO A 1 578 ? 34.097 6.907 34.656 1.00 31.17 578 PRO A CA 1
ATOM 4488 C C . PRO A 1 578 ? 35.301 6.310 33.867 1.00 31.17 578 PRO A C 1
ATOM 4490 O O . PRO A 1 578 ? 36.138 5.586 34.389 1.00 31.17 578 PRO A O 1
ATOM 4493 N N . ASN A 1 579 ? 35.409 6.755 32.607 1.00 28.81 579 ASN A N 1
ATOM 4494 C CA . ASN A 1 579 ? 36.609 7.039 31.789 1.00 28.81 579 ASN A CA 1
ATOM 4495 C C . ASN A 1 579 ? 37.875 6.148 31.861 1.00 28.81 579 ASN A C 1
ATOM 4497 O O . ASN A 1 579 ? 38.604 6.169 32.847 1.00 28.81 579 ASN A O 1
ATOM 4501 N N . GLY A 1 580 ? 38.296 5.619 30.694 1.00 29.98 580 GLY A N 1
ATOM 4502 C CA . GLY A 1 580 ? 39.739 5.535 30.382 1.00 29.98 580 GLY A CA 1
ATOM 4503 C C . GLY A 1 580 ? 40.311 4.283 29.699 1.00 29.98 580 GLY A C 1
ATOM 4504 O O . GLY A 1 580 ? 41.357 3.820 30.146 1.00 29.98 580 GLY A O 1
ATOM 4505 N N . LYS A 1 581 ? 39.715 3.740 28.617 1.00 26.52 581 LYS A N 1
ATOM 4506 C CA . LYS A 1 581 ? 40.398 2.740 27.743 1.00 26.52 581 LYS A CA 1
ATOM 4507 C C . LYS A 1 581 ? 39.824 2.608 26.315 1.00 26.52 581 LYS A C 1
ATOM 4509 O O . LYS A 1 581 ? 39.515 1.521 25.834 1.00 26.52 581 LYS A O 1
ATOM 4514 N N . MET A 1 582 ? 39.725 3.733 25.603 1.00 31.55 582 MET A N 1
ATOM 4515 C CA . MET A 1 582 ? 39.151 3.854 24.245 1.00 31.55 582 MET A CA 1
ATOM 4516 C C . MET A 1 582 ? 40.036 3.273 23.109 1.00 31.55 582 MET A C 1
ATOM 4518 O O . MET A 1 582 ? 40.142 3.874 22.049 1.00 31.55 582 MET A O 1
ATOM 4522 N N . TYR A 1 583 ? 40.705 2.133 23.331 1.00 33.16 583 TYR A N 1
ATOM 4523 C CA . TYR A 1 583 ? 41.585 1.490 22.333 1.00 33.16 583 TYR A CA 1
ATOM 4524 C C . TYR A 1 583 ? 41.595 -0.051 22.337 1.00 33.16 583 TYR A C 1
ATOM 4526 O O . TYR A 1 583 ? 42.232 -0.644 21.476 1.00 33.16 583 TYR A O 1
ATOM 4534 N N . ILE A 1 584 ? 40.888 -0.716 23.261 1.00 33.06 584 ILE A N 1
ATOM 4535 C CA . ILE A 1 584 ? 40.807 -2.197 23.308 1.00 33.06 584 ILE A CA 1
ATOM 4536 C C . ILE A 1 584 ? 39.421 -2.708 22.866 1.00 33.06 584 ILE A C 1
ATOM 4538 O O . ILE A 1 584 ? 39.301 -3.793 22.306 1.00 33.06 584 ILE A O 1
ATOM 4542 N N . LEU A 1 585 ? 38.379 -1.884 23.014 1.00 31.02 585 LEU A N 1
ATOM 4543 C CA . LEU A 1 585 ? 36.989 -2.231 22.683 1.00 31.02 585 LEU A CA 1
ATOM 4544 C C . LEU A 1 585 ? 36.718 -2.365 21.166 1.00 31.02 585 LEU A C 1
ATOM 4546 O O . LEU A 1 585 ? 35.677 -2.882 20.776 1.00 31.02 585 LEU A O 1
ATOM 4550 N N . LEU A 1 586 ? 37.656 -1.940 20.309 1.00 33.88 586 LEU A N 1
ATOM 4551 C CA . LEU A 1 586 ? 37.528 -2.034 18.849 1.00 33.88 586 LEU A CA 1
ATOM 4552 C C . LEU A 1 586 ? 37.827 -3.439 18.288 1.00 33.88 586 LEU A C 1
ATOM 4554 O O . LEU A 1 586 ? 37.452 -3.722 17.158 1.00 33.88 586 LEU A O 1
ATOM 4558 N N . LEU A 1 587 ? 38.496 -4.309 19.058 1.00 34.19 587 LEU A N 1
ATOM 4559 C CA . LEU A 1 587 ? 38.820 -5.681 18.638 1.00 34.19 587 LEU A CA 1
ATOM 4560 C C . LEU A 1 587 ? 37.831 -6.720 19.184 1.00 34.19 587 LEU A C 1
ATOM 4562 O O . LEU A 1 587 ? 37.567 -7.712 18.514 1.00 34.19 587 LEU A O 1
ATOM 4566 N N . SER A 1 588 ? 37.210 -6.475 20.343 1.00 30.41 588 SER A N 1
ATOM 4567 C CA . SER A 1 588 ? 36.134 -7.336 20.857 1.00 30.41 588 SER A CA 1
ATOM 4568 C C . SER A 1 588 ? 34.800 -7.143 20.121 1.00 30.41 588 SER A C 1
ATOM 4570 O O . SER A 1 588 ? 33.990 -8.062 20.093 1.00 30.41 588 SER A O 1
ATOM 4572 N N . LEU A 1 589 ? 34.577 -5.984 19.486 1.00 30.64 589 LEU A N 1
ATOM 4573 C CA . LEU A 1 589 ? 33.399 -5.724 18.640 1.00 30.64 589 LEU A CA 1
ATOM 4574 C C . LEU A 1 589 ? 33.516 -6.275 17.203 1.00 30.64 589 LEU A C 1
ATOM 4576 O O . LEU A 1 589 ? 32.562 -6.164 16.441 1.00 30.64 589 LEU A O 1
ATOM 4580 N N . LEU A 1 590 ? 34.647 -6.889 16.836 1.00 30.34 590 LEU A N 1
ATOM 4581 C CA . LEU A 1 590 ? 34.843 -7.554 15.536 1.00 30.34 590 LEU A CA 1
ATOM 4582 C C . LEU A 1 590 ? 34.753 -9.091 15.612 1.00 30.34 590 LEU A C 1
ATOM 4584 O O . LEU A 1 590 ? 34.914 -9.757 14.596 1.00 30.34 590 LEU A O 1
ATOM 4588 N N . ALA A 1 591 ? 34.492 -9.655 16.798 1.00 32.38 591 ALA A N 1
ATOM 4589 C CA . ALA A 1 591 ? 34.487 -11.104 17.039 1.00 32.38 591 ALA A CA 1
ATOM 4590 C C . ALA A 1 591 ? 33.094 -11.706 17.326 1.00 32.38 591 ALA A C 1
ATOM 4592 O O . ALA A 1 591 ? 32.983 -12.918 17.474 1.00 32.38 591 ALA A O 1
ATOM 4593 N N . VAL A 1 592 ? 32.034 -10.888 17.397 1.00 39.53 592 VAL A N 1
ATOM 4594 C CA . VAL A 1 592 ? 30.636 -11.341 17.588 1.00 39.53 592 VAL A CA 1
ATOM 4595 C C . VAL A 1 592 ? 29.707 -10.569 16.639 1.00 39.53 592 VAL A C 1
ATOM 4597 O O . VAL A 1 592 ? 28.806 -9.846 17.057 1.00 39.53 592 VAL A O 1
ATOM 4600 N N . ALA A 1 593 ? 29.995 -10.662 15.339 1.00 33.88 593 ALA A N 1
ATOM 4601 C CA . ALA A 1 593 ? 29.188 -10.062 14.266 1.00 33.88 593 ALA A CA 1
ATOM 4602 C C . ALA A 1 593 ? 29.138 -10.901 12.970 1.00 33.88 593 ALA A C 1
ATOM 4604 O O . ALA A 1 593 ? 28.383 -10.565 12.062 1.00 33.88 593 ALA A O 1
ATOM 4605 N N . ASN A 1 594 ? 29.890 -12.005 12.897 1.00 33.78 594 ASN A N 1
ATOM 4606 C CA . ASN A 1 594 ? 29.807 -12.981 11.813 1.00 33.78 594 ASN A CA 1
ATOM 4607 C C . ASN A 1 594 ? 29.012 -14.196 12.307 1.00 33.78 594 ASN A C 1
ATOM 4609 O O . ASN A 1 594 ? 29.597 -15.150 12.813 1.00 33.78 594 ASN A O 1
ATOM 4613 N N . GLY A 1 595 ? 27.684 -14.154 12.178 1.00 38.12 595 GLY A N 1
ATOM 4614 C CA . GLY A 1 595 ? 26.916 -15.398 12.090 1.00 38.12 595 GLY A CA 1
ATOM 4615 C C . GLY A 1 595 ? 27.262 -16.064 10.758 1.00 38.12 595 GLY A C 1
ATOM 4616 O O . GLY A 1 595 ? 27.305 -15.372 9.739 1.00 38.12 595 GLY A O 1
ATOM 4617 N N . GLU A 1 596 ? 27.572 -17.360 10.752 1.00 46.25 596 GLU A N 1
ATOM 4618 C CA . GLU A 1 596 ? 27.985 -18.030 9.517 1.00 46.25 596 GLU A CA 1
ATOM 4619 C C . GLU A 1 596 ? 26.834 -18.056 8.504 1.00 46.25 596 GLU A C 1
ATOM 4621 O O . GLU A 1 596 ? 25.702 -18.439 8.804 1.00 46.25 596 GLU A O 1
ATOM 4626 N N . THR A 1 597 ? 27.116 -17.609 7.282 1.00 59.03 597 THR A N 1
ATOM 4627 C CA . THR A 1 597 ? 26.128 -17.601 6.206 1.00 59.03 597 THR A CA 1
ATOM 4628 C C . THR A 1 597 ? 25.905 -19.022 5.701 1.00 59.03 597 THR A C 1
ATOM 4630 O O . THR A 1 597 ? 26.839 -19.636 5.184 1.00 59.03 597 THR A O 1
ATOM 4633 N N . PHE A 1 598 ? 24.667 -19.520 5.785 1.00 77.75 598 PHE A N 1
ATOM 4634 C CA . PHE A 1 598 ? 24.265 -20.776 5.145 1.00 77.75 598 PHE A CA 1
ATOM 4635 C C . PHE A 1 598 ? 24.677 -20.766 3.666 1.00 77.75 598 PHE A C 1
ATOM 4637 O O . PHE A 1 598 ? 24.318 -19.855 2.915 1.00 77.75 598 PHE A O 1
ATOM 4644 N N . ASN A 1 599 ? 25.441 -21.777 3.248 1.00 83.75 599 ASN A N 1
ATOM 4645 C CA . ASN A 1 599 ? 25.933 -21.871 1.878 1.00 83.75 599 ASN A CA 1
ATOM 4646 C C . ASN A 1 599 ? 24.773 -22.181 0.924 1.00 83.75 599 ASN A C 1
ATOM 4648 O O . ASN A 1 599 ? 24.153 -23.242 1.004 1.00 83.75 599 ASN A O 1
ATOM 4652 N N . LYS A 1 600 ? 24.492 -21.253 0.005 1.00 87.81 600 LYS A N 1
ATOM 4653 C CA . LYS A 1 600 ? 23.453 -21.408 -1.016 1.00 87.81 600 LYS A CA 1
ATOM 4654 C C . LYS A 1 600 ? 23.862 -22.488 -2.022 1.00 87.81 600 LYS A C 1
ATOM 4656 O O . LYS A 1 600 ? 24.816 -22.292 -2.768 1.00 87.81 600 LYS A O 1
ATOM 4661 N N . LEU A 1 601 ? 23.128 -23.598 -2.037 1.00 89.12 601 LEU A N 1
ATOM 4662 C CA . LEU A 1 601 ? 23.320 -24.710 -2.975 1.00 89.12 601 LEU A CA 1
ATOM 4663 C C . LEU A 1 601 ? 22.625 -24.420 -4.309 1.00 89.12 601 LEU A C 1
ATOM 4665 O O . LEU A 1 601 ? 23.282 -24.234 -5.327 1.00 89.12 601 LEU A O 1
ATOM 4669 N N . TYR A 1 602 ? 21.297 -24.305 -4.263 1.00 91.50 602 TYR A N 1
ATOM 4670 C CA . TYR A 1 602 ? 20.437 -24.033 -5.411 1.00 91.50 602 TYR A CA 1
ATOM 4671 C C . TYR A 1 602 ? 19.544 -22.819 -5.145 1.00 91.50 602 TYR A C 1
ATOM 4673 O O . TYR A 1 602 ? 19.318 -22.425 -3.999 1.00 91.50 602 TYR A O 1
ATOM 4681 N N . SER A 1 603 ? 19.084 -22.182 -6.217 1.00 90.44 603 SER A N 1
ATOM 4682 C CA . SER A 1 603 ? 18.355 -20.917 -6.186 1.00 90.44 603 SER A CA 1
ATOM 4683 C C . SER A 1 603 ? 17.513 -20.792 -7.449 1.00 90.44 603 SER A C 1
ATOM 4685 O O . SER A 1 603 ? 18.054 -20.823 -8.550 1.00 90.44 603 SER A O 1
ATOM 4687 N N . TRP A 1 604 ? 16.204 -20.582 -7.321 1.00 89.38 604 TRP A N 1
ATOM 4688 C CA . TRP A 1 604 ? 15.295 -20.446 -8.463 1.00 89.38 604 TRP A CA 1
ATOM 4689 C C . TRP A 1 604 ? 14.582 -19.096 -8.435 1.00 89.38 604 TRP A C 1
ATOM 4691 O O . TRP A 1 604 ? 13.992 -18.727 -7.425 1.00 89.38 604 TRP A O 1
ATOM 4701 N N . GLN A 1 605 ? 14.590 -18.374 -9.560 1.00 84.50 605 GLN A N 1
ATOM 4702 C CA . GLN A 1 605 ? 13.666 -17.246 -9.762 1.00 84.50 605 GLN A CA 1
ATOM 4703 C C . GLN A 1 605 ? 12.276 -17.738 -10.195 1.00 84.50 605 GLN A C 1
ATOM 4705 O O . GLN A 1 605 ? 11.269 -17.110 -9.877 1.00 84.50 605 GLN A O 1
ATOM 4710 N N . GLN A 1 606 ? 12.236 -18.864 -10.913 1.00 83.94 606 GLN A N 1
ATOM 4711 C CA . GLN A 1 606 ? 11.052 -19.633 -11.298 1.00 83.94 606 GLN A CA 1
ATOM 4712 C C . GLN A 1 606 ? 11.455 -21.115 -11.369 1.00 83.94 606 GLN A C 1
ATOM 4714 O O . GLN A 1 606 ? 12.599 -21.422 -11.717 1.00 83.94 606 GLN A O 1
ATOM 4719 N N . LEU A 1 607 ? 10.541 -22.031 -11.040 1.00 89.19 607 LEU A N 1
ATOM 4720 C CA . LEU A 1 607 ? 10.779 -23.469 -11.190 1.00 89.19 607 LEU A CA 1
ATOM 4721 C C . LEU A 1 607 ? 10.571 -23.895 -12.649 1.00 89.19 607 LEU A C 1
ATOM 4723 O O . LEU A 1 607 ? 9.536 -23.590 -13.237 1.00 89.19 607 LEU A O 1
ATOM 4727 N N . ASN A 1 608 ? 11.532 -24.635 -13.208 1.00 90.19 608 ASN A N 1
ATOM 4728 C CA . ASN A 1 608 ? 11.425 -25.284 -14.517 1.00 90.19 608 ASN A CA 1
ATOM 4729 C C . ASN A 1 608 ? 11.427 -26.810 -14.346 1.00 90.19 608 ASN A C 1
ATOM 4731 O O . ASN A 1 608 ? 12.137 -27.333 -13.486 1.00 90.19 608 ASN A O 1
ATOM 4735 N N . PHE A 1 609 ? 10.666 -27.517 -15.183 1.00 93.69 609 PHE A N 1
ATOM 4736 C CA . PHE A 1 609 ? 10.505 -28.973 -15.130 1.00 93.69 609 PHE A CA 1
ATOM 4737 C C . PHE A 1 609 ? 11.077 -29.647 -16.381 1.00 93.69 609 PHE A C 1
ATOM 4739 O O . PHE A 1 609 ? 10.972 -29.120 -17.491 1.00 93.69 609 PHE A O 1
ATOM 4746 N N . ASN A 1 610 ? 11.625 -30.849 -16.213 1.00 92.56 610 ASN A N 1
ATOM 4747 C CA . ASN A 1 610 ? 12.057 -31.700 -17.317 1.00 92.56 610 ASN A CA 1
ATOM 4748 C C . ASN A 1 610 ? 10.856 -32.470 -17.893 1.00 92.56 610 ASN A C 1
ATOM 4750 O O . ASN A 1 610 ? 10.366 -33.435 -17.305 1.00 92.56 610 ASN A O 1
ATOM 4754 N N . PHE A 1 611 ? 10.374 -32.027 -19.056 1.00 91.69 611 PHE A N 1
ATOM 4755 C CA . PHE A 1 611 ? 9.294 -32.680 -19.804 1.00 91.69 611 PHE A CA 1
ATOM 4756 C C . PHE A 1 611 ? 9.823 -33.850 -20.659 1.00 91.69 611 PHE A C 1
ATOM 4758 O O . PHE A 1 611 ? 10.928 -33.746 -21.195 1.00 91.69 611 PHE A O 1
ATOM 4765 N N . PRO A 1 612 ? 9.032 -34.919 -20.903 1.00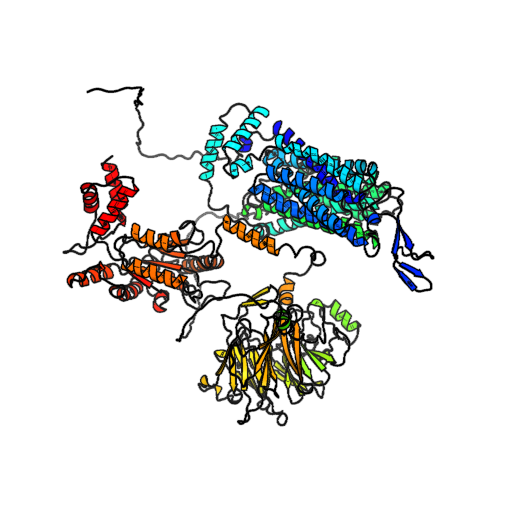 89.25 612 PRO A N 1
ATOM 4766 C CA . PRO A 1 612 ? 9.462 -36.047 -21.740 1.00 89.25 612 PRO A CA 1
ATOM 4767 C C . PRO A 1 612 ? 9.754 -35.664 -23.201 1.00 89.25 612 PRO A C 1
ATOM 4769 O O . PRO A 1 612 ? 10.511 -36.352 -23.882 1.00 89.25 612 PRO A O 1
ATOM 4772 N N . ASN A 1 613 ? 9.141 -34.583 -23.698 1.00 88.81 613 ASN A N 1
ATOM 4773 C CA . ASN A 1 613 ? 9.531 -33.885 -24.924 1.00 88.81 613 ASN A CA 1
ATOM 4774 C C . ASN A 1 613 ? 8.923 -32.466 -24.971 1.00 88.81 613 ASN A C 1
ATOM 4776 O O . ASN A 1 613 ? 7.951 -32.153 -24.280 1.00 88.81 613 ASN A O 1
ATOM 4780 N N . GLU A 1 614 ? 9.470 -31.617 -25.844 1.00 87.94 614 GLU A N 1
ATOM 4781 C CA . GLU A 1 614 ? 9.019 -30.231 -26.051 1.00 87.94 614 GLU A CA 1
ATOM 4782 C C . GLU A 1 614 ? 7.606 -30.105 -26.663 1.00 87.94 614 GLU A C 1
ATOM 4784 O O . GLU A 1 614 ? 6.973 -29.059 -26.533 1.00 87.94 614 GLU A O 1
ATOM 4789 N N . THR A 1 615 ? 7.062 -31.151 -27.296 1.00 87.94 615 THR A N 1
ATOM 4790 C CA . THR A 1 615 ? 5.669 -31.138 -27.782 1.00 87.94 615 THR A CA 1
ATOM 4791 C C . THR A 1 615 ? 4.682 -31.221 -26.616 1.00 87.94 615 THR A C 1
ATOM 4793 O O . THR A 1 615 ? 3.716 -30.462 -26.588 1.00 87.94 615 THR A O 1
ATOM 4796 N N . ILE A 1 616 ? 4.959 -32.068 -25.617 1.00 85.94 616 ILE A N 1
ATOM 4797 C CA . ILE A 1 616 ? 4.183 -32.141 -24.370 1.00 85.94 616 ILE A CA 1
ATOM 4798 C C . ILE A 1 616 ? 4.307 -30.824 -23.596 1.00 85.94 616 ILE A C 1
ATOM 4800 O O . ILE A 1 616 ? 3.287 -30.294 -23.162 1.00 85.94 616 ILE A O 1
ATOM 4804 N N . ARG A 1 617 ? 5.514 -30.242 -23.492 1.00 86.88 617 ARG A N 1
ATOM 4805 C CA . ARG A 1 617 ? 5.705 -28.922 -22.860 1.00 86.88 617 ARG A CA 1
ATOM 4806 C C . ARG A 1 617 ? 4.784 -27.866 -23.472 1.00 86.88 617 ARG A C 1
ATOM 4808 O O . ARG A 1 617 ? 4.071 -27.184 -22.741 1.00 86.88 617 ARG A O 1
ATOM 4815 N N . LYS A 1 618 ? 4.772 -27.748 -24.804 1.00 87.06 618 LYS A N 1
ATOM 4816 C CA . LYS A 1 618 ? 3.922 -26.778 -25.513 1.00 87.06 618 LYS A CA 1
ATOM 4817 C C . LYS A 1 618 ? 2.440 -27.044 -25.285 1.00 87.06 618 LYS A C 1
ATOM 4819 O O . LYS A 1 618 ? 1.734 -26.115 -24.921 1.00 87.06 618 LYS A O 1
ATOM 4824 N N . ALA A 1 619 ? 1.997 -28.298 -25.376 1.00 87.50 619 ALA A N 1
ATOM 4825 C CA . ALA A 1 619 ? 0.611 -28.662 -25.088 1.00 87.50 619 ALA A CA 1
ATOM 4826 C C . ALA A 1 619 ? 0.186 -28.306 -23.647 1.00 87.50 619 ALA A C 1
ATOM 4828 O O . ALA A 1 619 ? -0.934 -27.846 -23.448 1.00 87.50 619 ALA A O 1
ATOM 4829 N N . TYR A 1 620 ? 1.073 -28.464 -22.656 1.00 88.25 620 TYR A N 1
ATOM 4830 C CA . TYR A 1 620 ? 0.804 -28.085 -21.262 1.00 88.25 620 TYR A CA 1
ATOM 4831 C C . TYR A 1 620 ? 0.752 -26.562 -21.058 1.00 88.25 620 TYR A C 1
ATOM 4833 O O . TYR A 1 620 ? -0.074 -26.087 -20.281 1.00 88.25 620 TYR A O 1
ATOM 4841 N N . VAL A 1 621 ? 1.586 -25.786 -21.757 1.00 88.06 621 VAL A N 1
ATOM 4842 C CA . VAL A 1 621 ? 1.515 -24.311 -21.738 1.00 88.06 621 VAL A CA 1
ATOM 4843 C C . VAL A 1 621 ? 0.250 -23.814 -22.449 1.00 88.06 621 VAL A C 1
ATOM 4845 O O . VAL A 1 621 ? -0.459 -22.963 -21.919 1.00 88.06 621 VAL A O 1
ATOM 4848 N N . GLU A 1 622 ? -0.075 -24.370 -23.619 1.00 87.25 622 GLU A N 1
ATOM 4849 C CA . GLU A 1 622 ? -1.256 -24.003 -24.417 1.00 87.25 622 GLU A CA 1
ATOM 4850 C C . GLU A 1 622 ? -2.581 -24.355 -23.719 1.00 87.25 622 GLU A C 1
ATOM 4852 O O . GLU A 1 622 ? -3.561 -23.625 -23.870 1.00 87.25 622 GLU A O 1
ATOM 4857 N N . SER A 1 623 ? -2.623 -25.434 -22.927 1.00 85.12 623 SER A N 1
ATOM 4858 C CA . SER A 1 623 ? -3.802 -25.812 -22.134 1.00 85.12 623 SER A CA 1
ATOM 4859 C C . SER A 1 623 ? -3.908 -25.109 -20.776 1.00 85.12 623 SER A C 1
ATOM 4861 O O . SER A 1 623 ? -4.949 -25.203 -20.128 1.00 85.12 623 SER A O 1
ATOM 4863 N N . GLY A 1 624 ? -2.850 -24.431 -20.317 1.00 86.06 624 GLY A N 1
ATOM 4864 C CA . GLY A 1 624 ? -2.758 -23.888 -18.957 1.00 86.06 624 GLY A CA 1
ATOM 4865 C C . GLY A 1 624 ? -2.460 -24.932 -17.868 1.00 86.06 624 GLY A C 1
ATOM 4866 O O . GLY A 1 624 ? -2.435 -24.584 -16.689 1.00 86.06 624 GLY A O 1
ATOM 4867 N N . ASN A 1 625 ? -2.180 -26.191 -18.233 1.00 85.75 625 ASN A N 1
ATOM 4868 C CA . ASN A 1 625 ? -1.685 -27.213 -17.299 1.00 85.75 625 ASN A CA 1
ATOM 4869 C C . ASN A 1 625 ? -0.250 -26.923 -16.807 1.00 85.75 625 ASN A C 1
ATOM 4871 O O . ASN A 1 625 ? 0.165 -27.481 -15.793 1.00 85.75 625 ASN A O 1
ATOM 4875 N N . TYR A 1 626 ? 0.498 -26.039 -17.478 1.00 90.88 626 TYR A N 1
ATOM 4876 C CA . TYR A 1 626 ? 1.734 -25.444 -16.970 1.00 90.88 626 TYR A CA 1
ATOM 4877 C C . TYR A 1 626 ? 1.654 -23.914 -16.994 1.00 90.88 626 TYR A C 1
ATOM 4879 O O . TYR A 1 626 ? 1.518 -23.301 -18.051 1.00 90.88 626 TYR A O 1
ATOM 4887 N N . ILE A 1 627 ? 1.765 -23.298 -15.816 1.00 89.31 627 ILE A N 1
ATOM 4888 C CA . ILE A 1 627 ? 1.812 -21.848 -15.614 1.00 89.31 627 ILE A CA 1
ATOM 4889 C C . ILE A 1 627 ? 3.021 -21.562 -14.723 1.00 89.31 627 ILE A C 1
ATOM 4891 O O . ILE A 1 627 ? 2.947 -21.712 -13.507 1.00 89.31 627 ILE A O 1
ATOM 4895 N N . GLU A 1 628 ? 4.136 -21.148 -15.326 1.00 84.44 628 GLU A N 1
ATOM 4896 C CA . GLU A 1 628 ? 5.464 -21.048 -14.688 1.00 84.44 628 GLU A CA 1
ATOM 4897 C C . GLU A 1 628 ? 5.417 -20.330 -13.323 1.00 84.44 628 GLU A C 1
ATOM 4899 O O . GLU A 1 628 ? 5.857 -20.879 -12.312 1.00 84.44 628 GLU A O 1
ATOM 4904 N N . LYS A 1 629 ? 4.742 -19.172 -13.258 1.00 85.25 629 LYS A N 1
ATOM 4905 C CA . LYS A 1 629 ? 4.566 -18.347 -12.044 1.00 85.25 629 LYS A CA 1
ATOM 4906 C C . LYS A 1 629 ? 3.779 -18.984 -10.879 1.00 85.25 629 LYS A C 1
ATOM 4908 O O . LYS A 1 629 ? 3.749 -18.397 -9.802 1.00 85.25 629 LYS A O 1
ATOM 4913 N N . ASN A 1 630 ? 3.098 -20.114 -11.083 1.00 90.12 630 ASN A N 1
ATOM 4914 C CA . ASN A 1 630 ? 2.242 -20.748 -10.069 1.00 90.12 630 ASN A CA 1
ATOM 4915 C C . ASN A 1 630 ? 2.956 -21.872 -9.286 1.00 90.12 630 ASN A C 1
ATOM 4917 O O . ASN A 1 630 ? 2.344 -22.487 -8.417 1.00 90.12 630 ASN A O 1
ATOM 4921 N N . ASN A 1 631 ? 4.235 -22.133 -9.575 1.00 91.00 631 ASN A N 1
ATOM 4922 C CA . ASN A 1 631 ? 5.020 -23.214 -8.976 1.00 91.00 631 ASN A CA 1
ATOM 4923 C C . ASN A 1 631 ? 5.869 -22.687 -7.807 1.00 91.00 631 ASN A C 1
ATOM 4925 O O . ASN A 1 631 ? 6.796 -21.908 -8.027 1.00 91.00 631 ASN A O 1
ATOM 4929 N N . LEU A 1 632 ? 5.578 -23.140 -6.584 1.00 92.19 632 LEU A N 1
ATOM 4930 C CA . LEU A 1 632 ? 6.291 -22.778 -5.353 1.00 92.19 632 LEU A CA 1
ATOM 4931 C C . LEU A 1 632 ? 6.769 -24.058 -4.630 1.00 92.19 632 LEU A C 1
ATOM 4933 O O . LEU A 1 632 ? 5.934 -24.938 -4.403 1.00 92.19 632 LEU A O 1
ATOM 4937 N N . PRO A 1 633 ? 8.064 -24.205 -4.290 1.00 94.19 633 PRO A N 1
ATOM 4938 C CA . PRO A 1 633 ? 8.578 -25.389 -3.601 1.00 94.19 633 PRO A CA 1
ATOM 4939 C C . PRO A 1 633 ? 8.369 -25.284 -2.082 1.00 94.19 633 PRO A C 1
ATOM 4941 O O . PRO A 1 633 ? 8.688 -24.248 -1.506 1.00 94.19 633 PRO A O 1
ATOM 4944 N N . LEU A 1 634 ? 7.887 -26.346 -1.424 1.00 92.56 634 LEU A N 1
ATOM 4945 C CA . LEU A 1 634 ? 7.527 -26.294 0.008 1.00 92.56 634 LEU A CA 1
ATOM 4946 C C . LEU A 1 634 ? 8.195 -27.359 0.885 1.00 92.56 634 LEU A C 1
ATOM 4948 O O . LEU A 1 634 ? 8.684 -27.036 1.962 1.00 92.56 634 LEU A O 1
ATOM 4952 N N . GLY A 1 635 ? 8.191 -28.622 0.469 1.00 92.88 635 GLY A N 1
ATOM 4953 C CA . GLY A 1 635 ? 8.730 -29.741 1.243 1.00 92.88 635 GLY A CA 1
ATOM 4954 C C . GLY A 1 635 ? 10.079 -30.207 0.710 1.00 92.88 635 GLY A C 1
ATOM 4955 O O . GLY A 1 635 ? 10.325 -30.168 -0.499 1.00 92.88 635 GLY A O 1
ATOM 4956 N N . LEU A 1 636 ? 10.934 -30.668 1.621 1.00 94.50 636 LEU A N 1
ATOM 4957 C CA . LEU A 1 636 ? 12.309 -31.071 1.353 1.00 94.50 636 LEU A CA 1
ATOM 4958 C C . LEU A 1 636 ? 12.606 -32.442 1.970 1.00 94.50 636 LEU A C 1
ATOM 4960 O O . LEU A 1 636 ? 12.365 -32.671 3.152 1.00 94.50 636 LEU A O 1
ATOM 4964 N N . ALA A 1 637 ? 13.235 -33.319 1.193 1.00 93.56 637 ALA A N 1
ATOM 4965 C CA . ALA A 1 637 ? 13.977 -34.455 1.730 1.00 93.56 637 ALA A CA 1
ATOM 4966 C C . ALA A 1 637 ? 15.271 -34.681 0.939 1.00 93.56 637 ALA A C 1
ATOM 4968 O O . ALA A 1 637 ? 15.387 -34.283 -0.220 1.00 93.56 637 ALA A O 1
ATOM 4969 N N . VAL A 1 638 ? 16.250 -35.337 1.557 1.00 91.88 638 VAL A N 1
ATOM 4970 C CA . VAL A 1 638 ? 17.521 -35.716 0.925 1.00 91.88 638 VAL A CA 1
ATOM 4971 C C . VAL A 1 638 ? 17.691 -37.224 1.073 1.00 91.88 638 VAL A C 1
ATOM 4973 O O . VAL A 1 638 ? 17.389 -37.780 2.126 1.00 91.88 638 VAL A O 1
ATOM 4976 N N . SER A 1 639 ? 18.140 -37.898 0.015 1.00 85.25 639 SER A N 1
ATOM 4977 C CA . SER A 1 639 ? 18.516 -39.310 0.074 1.00 85.25 639 SER A CA 1
ATOM 4978 C C . SER A 1 639 ? 19.537 -39.630 -1.010 1.00 85.25 639 SER A C 1
ATOM 4980 O O . SER A 1 639 ? 19.306 -39.339 -2.184 1.00 85.25 639 SER A O 1
ATOM 4982 N N . GLN A 1 640 ? 20.647 -40.261 -0.617 1.00 80.38 640 GLN A N 1
ATOM 4983 C CA . GLN A 1 640 ? 21.710 -40.698 -1.525 1.00 80.38 640 GLN A CA 1
ATOM 4984 C C . GLN A 1 640 ? 22.230 -39.523 -2.383 1.00 80.38 640 GLN A C 1
ATOM 4986 O O . GLN A 1 640 ? 22.759 -38.554 -1.844 1.00 80.38 640 GLN A O 1
ATOM 4991 N N . ASP A 1 641 ? 22.074 -39.573 -3.708 1.00 87.31 641 ASP A N 1
ATOM 4992 C CA . ASP A 1 641 ? 22.478 -38.521 -4.646 1.00 87.31 641 ASP A CA 1
ATOM 4993 C C . ASP A 1 641 ? 21.324 -37.602 -5.098 1.00 87.31 641 ASP A C 1
ATOM 4995 O O . ASP A 1 641 ? 21.505 -36.790 -6.010 1.00 87.31 641 ASP A O 1
ATOM 4999 N N . ARG A 1 642 ? 20.148 -37.677 -4.453 1.00 90.88 642 ARG A N 1
ATOM 5000 C CA . ARG A 1 642 ? 18.932 -36.936 -4.830 1.00 90.88 642 ARG A CA 1
ATOM 5001 C C . ARG A 1 642 ? 18.446 -36.000 -3.717 1.00 90.88 642 ARG A C 1
ATOM 5003 O O . ARG A 1 642 ? 18.284 -36.401 -2.565 1.00 90.88 642 ARG A O 1
ATOM 5010 N N . MET A 1 643 ? 18.112 -34.766 -4.093 1.00 93.81 643 MET A N 1
ATOM 5011 C CA . MET A 1 643 ? 17.287 -33.858 -3.290 1.00 93.81 643 MET A CA 1
ATOM 5012 C C . MET A 1 643 ? 15.859 -33.895 -3.827 1.00 93.81 643 MET A C 1
ATOM 5014 O O . MET A 1 643 ? 15.626 -33.606 -5.000 1.00 93.81 643 MET A O 1
ATOM 5018 N N . ILE A 1 644 ? 14.911 -34.262 -2.973 1.00 95.75 644 ILE A N 1
ATOM 5019 C CA . ILE A 1 644 ? 13.493 -34.428 -3.290 1.00 95.75 644 ILE A CA 1
ATOM 5020 C C . ILE A 1 644 ? 12.758 -33.157 -2.857 1.00 95.75 644 ILE A C 1
ATOM 5022 O O . ILE A 1 644 ? 12.917 -32.698 -1.726 1.00 95.75 644 ILE A O 1
ATOM 5026 N N . ILE A 1 645 ? 11.976 -32.586 -3.773 1.00 95.88 645 ILE A N 1
ATOM 5027 C CA . ILE A 1 645 ? 11.312 -31.287 -3.625 1.00 95.88 645 ILE A CA 1
ATOM 5028 C C . ILE A 1 645 ? 9.837 -31.439 -4.006 1.00 95.88 645 ILE A C 1
ATOM 5030 O O . ILE A 1 645 ? 9.515 -31.854 -5.126 1.00 95.88 645 ILE A O 1
ATOM 5034 N N . THR A 1 646 ? 8.933 -31.074 -3.097 1.00 96.44 646 THR A N 1
ATOM 5035 C CA . THR A 1 646 ? 7.499 -30.982 -3.406 1.00 96.44 646 THR A CA 1
ATOM 5036 C C . THR A 1 646 ? 7.131 -29.588 -3.910 1.00 96.44 646 THR A C 1
ATOM 5038 O O . THR A 1 646 ? 7.661 -28.574 -3.453 1.00 96.44 646 THR A O 1
ATOM 5041 N N . VAL A 1 647 ? 6.180 -29.539 -4.840 1.00 95.94 647 VAL A N 1
ATOM 5042 C CA . VAL A 1 647 ? 5.563 -28.318 -5.370 1.00 95.94 647 VAL A CA 1
ATOM 5043 C C . VAL A 1 647 ? 4.048 -28.460 -5.179 1.00 95.94 647 VAL A C 1
ATOM 5045 O O . VAL A 1 647 ? 3.390 -29.131 -5.984 1.00 95.94 647 VAL A O 1
ATOM 5048 N N . PRO A 1 648 ? 3.465 -27.929 -4.088 1.00 94.12 648 PRO A N 1
ATOM 5049 C CA . PRO A 1 648 ? 2.041 -28.102 -3.816 1.00 94.12 648 PRO A CA 1
ATOM 5050 C C . PRO A 1 648 ? 1.156 -27.387 -4.841 1.00 94.12 648 PRO A C 1
ATOM 5052 O O . PRO A 1 648 ? 1.495 -26.312 -5.342 1.00 94.12 648 PRO A O 1
ATOM 5055 N N . ARG A 1 649 ? -0.020 -27.955 -5.136 1.00 93.12 649 ARG A N 1
ATOM 5056 C CA . ARG A 1 649 ? -0.986 -27.405 -6.112 1.00 93.12 649 ARG A CA 1
ATOM 5057 C C . ARG A 1 649 ? -1.833 -26.272 -5.520 1.00 93.12 649 ARG A C 1
ATOM 5059 O O . ARG A 1 649 ? -3.063 -26.295 -5.552 1.00 93.12 649 ARG A O 1
ATOM 5066 N N . TRP A 1 650 ? -1.146 -25.259 -4.992 1.00 88.31 650 TRP A N 1
ATOM 5067 C CA . TRP A 1 650 ? -1.721 -24.024 -4.454 1.00 88.31 650 TRP A CA 1
ATOM 5068 C C . TRP A 1 650 ? -2.625 -23.293 -5.456 1.00 88.31 650 TRP A C 1
ATOM 5070 O O . TRP A 1 650 ? -3.652 -22.734 -5.077 1.00 88.31 650 TRP A O 1
ATOM 5080 N N . ARG A 1 651 ? -2.236 -23.313 -6.735 1.00 90.00 651 ARG A N 1
ATOM 5081 C CA . ARG A 1 651 ? -2.997 -22.832 -7.893 1.00 90.00 651 ARG A CA 1
ATOM 5082 C C . ARG A 1 651 ? -2.870 -23.847 -9.035 1.00 90.00 651 ARG A C 1
ATOM 5084 O O . ARG A 1 651 ? -1.902 -24.607 -9.084 1.00 90.00 651 ARG A O 1
ATOM 5091 N N . ASN A 1 652 ? -3.802 -23.821 -9.983 1.00 88.75 652 ASN A N 1
ATOM 5092 C CA . ASN A 1 652 ? -3.704 -24.548 -11.253 1.00 88.75 652 ASN A CA 1
ATOM 5093 C C . ASN A 1 652 ? -2.406 -24.221 -12.022 1.00 88.75 652 ASN A C 1
ATOM 5095 O O . ASN A 1 652 ? -1.842 -23.134 -11.885 1.00 88.75 652 ASN A O 1
ATOM 5099 N N . GLY A 1 653 ? -1.952 -25.142 -12.877 1.00 88.81 653 GLY A N 1
ATOM 5100 C CA . GLY A 1 653 ? -0.756 -24.954 -13.711 1.00 88.81 653 GLY A CA 1
ATOM 5101 C C . GLY A 1 653 ? 0.564 -25.446 -13.099 1.00 88.81 653 GLY A C 1
ATOM 5102 O O . GLY A 1 653 ? 1.634 -25.094 -13.600 1.00 88.81 653 GLY A O 1
ATOM 5103 N N . VAL A 1 654 ? 0.509 -26.248 -12.031 1.00 92.69 654 VAL A N 1
ATOM 5104 C CA . VAL A 1 654 ? 1.664 -27.009 -11.528 1.00 92.69 654 VAL A CA 1
ATOM 5105 C C . VAL A 1 654 ? 1.806 -28.302 -12.329 1.00 92.69 654 VAL A C 1
ATOM 5107 O O . VAL A 1 654 ? 0.868 -29.099 -12.353 1.00 92.69 654 VAL A O 1
ATOM 5110 N N . VAL A 1 655 ? 2.973 -28.526 -12.948 1.00 90.75 655 VAL A N 1
ATOM 5111 C CA . VAL A 1 655 ? 3.232 -29.714 -13.791 1.00 90.75 655 VAL A CA 1
ATOM 5112 C C . VAL A 1 655 ? 3.220 -30.983 -12.950 1.00 90.75 655 VAL A C 1
ATOM 5114 O O . VAL A 1 655 ? 2.476 -31.920 -13.225 1.00 90.75 655 VAL A O 1
ATOM 5117 N N . SER A 1 656 ? 4.058 -30.997 -11.916 1.00 94.75 656 SER A N 1
ATOM 5118 C CA . SER A 1 656 ? 4.395 -32.184 -11.149 1.00 94.75 656 SER A CA 1
ATOM 5119 C C . SER A 1 656 ? 4.556 -31.821 -9.684 1.00 94.75 656 SER A C 1
ATOM 5121 O O . SER A 1 656 ? 5.285 -30.886 -9.349 1.00 94.75 656 SER A O 1
ATOM 5123 N N . ASN A 1 657 ? 3.857 -32.548 -8.816 1.00 95.06 657 ASN A N 1
ATOM 5124 C CA . ASN A 1 657 ? 3.824 -32.248 -7.394 1.00 95.06 657 ASN A CA 1
ATOM 5125 C C . ASN A 1 657 ? 5.045 -32.814 -6.659 1.00 95.06 657 ASN A C 1
ATOM 5127 O O . ASN A 1 657 ? 5.610 -32.116 -5.823 1.00 95.06 657 ASN A O 1
ATOM 5131 N N . LEU A 1 658 ? 5.483 -34.030 -6.987 1.00 96.25 658 LEU A N 1
ATOM 5132 C CA . LEU A 1 658 ? 6.645 -34.664 -6.369 1.00 96.25 658 LEU A CA 1
ATOM 5133 C C . LEU A 1 658 ? 7.800 -34.719 -7.374 1.00 96.25 658 LEU A C 1
ATOM 5135 O O . LEU A 1 658 ? 7.638 -35.213 -8.489 1.00 96.25 658 LEU A O 1
ATOM 5139 N N . ASN A 1 659 ? 8.964 -34.182 -7.005 1.00 96.75 659 ASN A N 1
ATOM 5140 C CA . ASN A 1 659 ? 10.088 -33.995 -7.924 1.00 96.75 659 ASN A CA 1
ATOM 5141 C C . ASN A 1 659 ? 11.437 -34.266 -7.250 1.00 96.75 659 ASN A C 1
ATOM 5143 O O . ASN A 1 659 ? 11.524 -34.293 -6.024 1.00 96.75 659 ASN A O 1
ATOM 5147 N N . TYR A 1 660 ? 12.504 -34.389 -8.042 1.00 95.25 660 TYR A N 1
ATOM 5148 C CA . TYR A 1 660 ? 13.877 -34.397 -7.531 1.00 95.25 660 TYR A CA 1
ATOM 5149 C C . TYR A 1 660 ? 14.878 -33.649 -8.426 1.00 95.25 660 TYR A C 1
ATOM 5151 O O . TYR A 1 660 ? 14.646 -33.435 -9.621 1.00 95.25 660 TYR A O 1
ATOM 5159 N N . VAL A 1 661 ? 16.017 -33.284 -7.835 1.00 95.88 661 VAL A N 1
ATOM 5160 C CA . VAL A 1 661 ? 17.240 -32.814 -8.507 1.00 95.88 661 VAL A CA 1
ATOM 5161 C C . VAL A 1 661 ? 18.446 -33.616 -8.011 1.00 95.88 661 VAL A C 1
ATOM 5163 O O . VAL A 1 661 ? 18.410 -34.186 -6.918 1.00 95.88 661 VAL A O 1
ATOM 5166 N N . TRP A 1 662 ? 19.510 -33.684 -8.811 1.00 93.06 662 TRP A N 1
ATOM 5167 C CA . TRP A 1 662 ? 20.734 -34.403 -8.449 1.00 93.06 662 TRP A CA 1
ATOM 5168 C C . TRP A 1 662 ? 21.652 -33.530 -7.589 1.00 93.06 662 TRP A C 1
ATOM 5170 O O . TRP A 1 662 ? 21.946 -32.395 -7.949 1.00 93.06 662 TRP A O 1
ATOM 5180 N N . MET A 1 663 ? 22.172 -34.086 -6.495 1.00 87.69 663 MET A N 1
ATOM 5181 C CA . MET A 1 663 ? 23.061 -33.416 -5.527 1.00 87.69 663 MET A CA 1
ATOM 5182 C C . MET A 1 663 ? 24.451 -33.066 -6.087 1.00 87.69 663 MET A C 1
ATOM 5184 O O . MET A 1 663 ? 25.259 -32.434 -5.407 1.00 87.69 663 MET A O 1
ATOM 5188 N N . ASN A 1 664 ? 24.750 -33.512 -7.309 1.00 86.75 664 ASN A N 1
ATOM 5189 C CA . ASN A 1 664 ? 25.980 -33.234 -8.046 1.00 86.75 664 ASN A CA 1
ATOM 5190 C C . ASN A 1 664 ? 25.773 -32.259 -9.223 1.00 86.75 664 ASN A C 1
ATOM 5192 O O . ASN A 1 664 ? 26.738 -31.974 -9.934 1.00 86.75 664 ASN A O 1
ATOM 5196 N N . ASP A 1 665 ? 24.553 -31.747 -9.435 1.00 86.44 665 ASP A N 1
ATOM 5197 C CA . ASP A 1 665 ? 24.295 -30.745 -10.467 1.00 86.44 665 ASP A CA 1
ATOM 5198 C C . ASP A 1 665 ? 25.005 -29.436 -10.091 1.00 86.44 665 ASP A C 1
ATOM 5200 O O . ASP A 1 665 ? 24.862 -28.930 -8.975 1.00 86.44 665 ASP A O 1
ATOM 5204 N N . THR A 1 666 ? 25.802 -28.906 -11.019 1.00 83.88 666 THR A N 1
ATOM 5205 C CA . THR A 1 666 ? 26.572 -27.663 -10.861 1.00 83.88 666 THR A CA 1
ATOM 5206 C C . THR A 1 666 ? 25.794 -26.413 -11.287 1.00 83.88 666 THR A C 1
ATOM 5208 O O . THR A 1 666 ? 26.328 -25.306 -11.229 1.00 83.88 666 THR A O 1
ATOM 5211 N N . SER A 1 667 ? 24.562 -26.577 -11.769 1.00 87.00 667 SER A N 1
ATOM 5212 C CA . SER A 1 667 ? 23.662 -25.487 -12.147 1.00 87.00 667 SER A CA 1
ATOM 5213 C C . SER A 1 667 ? 23.146 -24.757 -10.907 1.00 87.00 667 SER A C 1
ATOM 5215 O O . SER A 1 667 ? 22.705 -25.392 -9.957 1.00 87.00 667 SER A O 1
ATOM 5217 N N . GLU A 1 668 ? 23.104 -23.422 -10.927 1.00 85.75 668 GLU A N 1
ATOM 5218 C CA . GLU A 1 668 ? 22.504 -22.643 -9.829 1.00 85.75 668 GLU A CA 1
ATOM 5219 C C . GLU A 1 668 ? 20.979 -22.855 -9.723 1.00 85.75 668 GLU A C 1
ATOM 5221 O O . GLU A 1 668 ? 20.420 -22.817 -8.627 1.00 85.75 668 GLU A O 1
ATOM 5226 N N . SER A 1 669 ? 20.314 -23.127 -10.851 1.00 89.06 669 SER A N 1
ATOM 5227 C CA . SER A 1 669 ? 18.865 -23.361 -10.954 1.00 89.06 669 SER A CA 1
ATOM 5228 C C . SER A 1 669 ? 18.574 -24.681 -11.698 1.00 89.06 669 SER A C 1
ATOM 5230 O O . SER A 1 669 ? 18.154 -24.643 -12.859 1.00 89.06 669 SER A O 1
ATOM 5232 N N . PRO A 1 670 ? 18.830 -25.860 -11.098 1.00 93.44 670 PRO A N 1
ATOM 5233 C CA . PRO A 1 670 ? 18.641 -27.143 -11.774 1.00 93.44 670 PRO A CA 1
ATOM 5234 C C . PRO A 1 670 ? 17.153 -27.414 -12.048 1.00 93.44 670 PRO A C 1
ATOM 5236 O O . PRO A 1 670 ? 16.276 -26.972 -11.304 1.00 93.44 670 PRO A O 1
ATOM 5239 N N . SER A 1 671 ? 16.842 -28.116 -13.140 1.00 93.00 671 SER A N 1
ATOM 5240 C CA . SER A 1 671 ? 15.445 -28.376 -13.531 1.00 93.00 671 SER A CA 1
ATOM 5241 C C . SER A 1 671 ? 14.868 -29.594 -12.809 1.00 93.00 671 SER A C 1
ATOM 5243 O O . SER A 1 671 ? 15.518 -30.633 -12.704 1.00 93.00 671 SER A O 1
ATOM 5245 N N . LEU A 1 672 ? 13.632 -29.457 -12.326 1.00 95.62 672 LEU A N 1
ATOM 5246 C CA . LEU A 1 672 ? 12.930 -30.465 -11.536 1.00 95.62 672 LEU A CA 1
ATOM 5247 C C . LEU A 1 672 ? 12.556 -31.687 -12.385 1.00 95.62 672 LEU A C 1
ATOM 5249 O O . LEU A 1 672 ? 11.969 -31.554 -13.461 1.00 95.62 672 LEU A O 1
ATOM 5253 N N . ASN A 1 673 ? 12.845 -32.883 -11.874 1.00 95.12 673 ASN A N 1
ATOM 5254 C CA . ASN A 1 673 ? 12.507 -34.157 -12.506 1.00 95.12 673 ASN A CA 1
ATOM 5255 C C . ASN A 1 673 ? 11.270 -34.765 -11.817 1.00 95.12 673 ASN A C 1
ATOM 5257 O O . ASN A 1 673 ? 11.371 -35.093 -10.633 1.00 95.12 673 ASN A O 1
ATOM 5261 N N . PRO A 1 674 ? 10.125 -34.929 -12.509 1.00 95.44 674 PRO A N 1
ATOM 5262 C CA . PRO A 1 674 ? 8.918 -35.544 -11.946 1.00 95.44 674 PRO A CA 1
ATOM 5263 C C . PRO A 1 674 ? 9.150 -36.959 -11.404 1.00 95.44 674 PRO A C 1
ATOM 5265 O O . PRO A 1 674 ? 9.737 -37.796 -12.091 1.00 95.44 674 PRO A O 1
ATOM 5268 N N . TYR A 1 675 ? 8.673 -37.230 -10.187 1.00 94.38 675 TYR A N 1
ATOM 5269 C CA . TYR A 1 675 ? 9.030 -38.416 -9.405 1.00 94.38 675 TYR A CA 1
ATOM 5270 C C . TYR A 1 675 ? 7.805 -39.201 -8.889 1.00 94.38 675 TYR A C 1
ATOM 5272 O O . TYR A 1 675 ? 6.914 -38.589 -8.299 1.00 94.38 675 TYR A O 1
ATOM 5280 N N . PRO A 1 676 ? 7.743 -40.543 -9.040 1.00 92.44 676 PRO A N 1
ATOM 5281 C CA . PRO A 1 676 ? 8.726 -41.404 -9.711 1.00 92.44 676 PRO A CA 1
ATOM 5282 C C . PRO A 1 676 ? 8.826 -41.205 -11.227 1.00 92.44 676 PRO A C 1
ATOM 5284 O O . PRO A 1 676 ? 9.849 -41.529 -11.824 1.00 92.44 676 PRO A O 1
ATOM 5287 N N . ASN A 1 677 ? 7.776 -40.677 -11.858 1.00 91.12 677 ASN A N 1
ATOM 5288 C CA . ASN A 1 677 ? 7.776 -40.298 -13.268 1.00 91.12 677 ASN A CA 1
ATOM 5289 C C . ASN A 1 677 ? 6.722 -39.207 -13.561 1.00 91.12 677 ASN A C 1
ATOM 5291 O O . ASN A 1 677 ? 6.004 -38.745 -12.667 1.00 91.12 677 ASN A O 1
ATOM 5295 N N . PHE A 1 678 ? 6.643 -38.790 -14.829 1.00 90.38 678 PHE A N 1
ATOM 5296 C CA . PHE A 1 678 ? 5.709 -37.764 -15.305 1.00 90.38 678 PHE A CA 1
ATOM 5297 C C . PHE A 1 678 ? 4.239 -38.213 -15.226 1.00 90.38 678 PHE A C 1
ATOM 5299 O O . PHE A 1 678 ? 3.404 -37.456 -14.747 1.00 90.38 678 PHE A O 1
ATOM 5306 N N . GLU A 1 679 ? 3.923 -39.448 -15.631 1.00 89.56 679 GLU A N 1
ATOM 5307 C CA . GLU A 1 679 ? 2.551 -39.990 -15.662 1.00 89.56 679 GLU A CA 1
ATOM 5308 C C . GLU A 1 679 ? 1.953 -40.092 -14.250 1.00 89.56 679 GLU A C 1
ATOM 5310 O O . GLU A 1 679 ? 0.829 -39.659 -14.014 1.00 89.56 679 GLU A O 1
ATOM 5315 N N . THR A 1 680 ? 2.738 -40.532 -13.259 1.00 91.50 680 THR A N 1
ATOM 5316 C CA . THR A 1 680 ? 2.303 -40.555 -11.849 1.00 91.50 680 THR A CA 1
ATOM 5317 C C . THR A 1 680 ? 2.047 -39.170 -11.251 1.00 91.50 680 THR A C 1
ATOM 5319 O O . THR A 1 680 ? 1.428 -39.089 -10.195 1.00 91.50 680 THR A O 1
ATOM 5322 N N . ASN A 1 681 ? 2.517 -38.097 -11.892 1.00 92.94 681 ASN A N 1
ATOM 5323 C CA . ASN A 1 681 ? 2.326 -36.709 -11.463 1.00 92.94 681 ASN A CA 1
ATOM 5324 C C . ASN A 1 681 ? 1.333 -35.929 -12.341 1.00 92.94 681 ASN A C 1
ATOM 5326 O O . ASN A 1 681 ? 0.999 -34.789 -12.007 1.00 92.94 681 ASN A O 1
ATOM 5330 N N . ASP A 1 682 ? 0.845 -36.510 -13.436 1.00 89.06 682 ASP A N 1
ATOM 5331 C CA . ASP A 1 682 ? -0.179 -35.887 -14.262 1.00 89.06 682 ASP A CA 1
ATOM 5332 C C . ASP A 1 682 ? -1.546 -36.005 -13.580 1.00 89.06 682 ASP A C 1
ATOM 5334 O O . ASP A 1 682 ? -2.081 -37.095 -13.388 1.00 89.06 682 ASP A O 1
ATOM 5338 N N . ILE A 1 683 ? -2.130 -34.860 -13.231 1.00 87.50 683 ILE A N 1
ATOM 5339 C CA . ILE A 1 683 ? -3.400 -34.769 -12.499 1.00 87.50 683 ILE A CA 1
ATOM 5340 C C . ILE A 1 683 ? -4.590 -35.352 -13.285 1.00 87.50 683 ILE A C 1
ATOM 5342 O O . ILE A 1 683 ? -5.609 -35.702 -12.694 1.00 87.50 683 ILE A O 1
ATOM 5346 N N . HIS A 1 684 ? -4.452 -35.483 -14.609 1.00 84.44 684 HIS A N 1
ATOM 5347 C CA . HIS A 1 684 ? -5.448 -36.092 -15.497 1.00 84.44 684 HIS A CA 1
ATOM 5348 C C . HIS A 1 684 ? -5.296 -37.618 -15.621 1.00 84.44 684 HIS A C 1
ATOM 5350 O O . HIS A 1 684 ? -6.206 -38.284 -16.117 1.00 84.44 684 HIS A O 1
ATOM 5356 N N . SER A 1 685 ? -4.175 -38.184 -15.162 1.00 84.50 685 SER A N 1
ATOM 5357 C CA . SER A 1 685 ? -3.950 -39.632 -15.146 1.00 84.50 685 SER A CA 1
ATOM 5358 C C . SER A 1 685 ? -4.683 -40.287 -13.969 1.00 84.50 685 SER A C 1
ATOM 5360 O O . SER A 1 685 ? -4.700 -39.730 -12.867 1.00 84.50 685 SER A O 1
ATOM 5362 N N . PRO A 1 686 ? -5.291 -41.474 -14.158 1.00 75.94 686 PRO A N 1
ATOM 5363 C CA . PRO A 1 686 ? -6.005 -42.151 -13.084 1.00 75.94 686 PRO A CA 1
ATOM 5364 C C . PRO A 1 686 ? -5.052 -42.544 -11.948 1.00 75.94 686 PRO A C 1
ATOM 5366 O O . PRO A 1 686 ? -3.958 -43.047 -12.192 1.00 75.94 686 PRO A O 1
ATOM 5369 N N . ASP A 1 687 ? -5.504 -42.373 -10.702 1.00 79.69 687 ASP A N 1
ATOM 5370 C CA . ASP A 1 687 ? -4.785 -42.798 -9.490 1.00 79.69 687 ASP A CA 1
ATOM 5371 C C . ASP A 1 687 ? -3.423 -42.073 -9.253 1.00 79.69 687 ASP A C 1
ATOM 5373 O O . ASP A 1 687 ? -2.578 -42.527 -8.470 1.00 79.69 687 ASP A O 1
ATOM 5377 N N . SER A 1 688 ? -3.230 -40.909 -9.887 1.00 89.50 688 SER A N 1
ATOM 5378 C CA . SER A 1 688 ? -2.042 -40.037 -9.817 1.00 89.50 688 SER A CA 1
ATOM 5379 C C . SER A 1 688 ? -1.799 -39.376 -8.449 1.00 89.50 688 SER A C 1
ATOM 5381 O O . SER A 1 688 ? -2.678 -39.323 -7.586 1.00 89.50 688 SER A O 1
ATOM 5383 N N . ILE A 1 689 ? -0.582 -38.868 -8.232 1.00 93.56 689 ILE A N 1
ATOM 5384 C CA . ILE A 1 689 ? -0.222 -38.031 -7.081 1.00 93.56 689 ILE A CA 1
ATOM 5385 C C . ILE A 1 689 ? -0.819 -36.636 -7.304 1.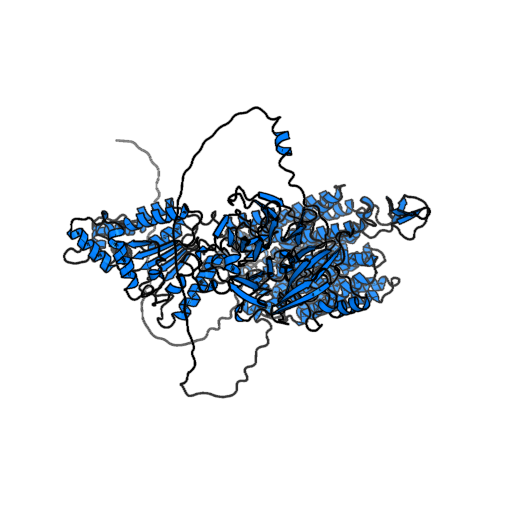00 93.56 689 ILE A C 1
ATOM 5387 O O . ILE A 1 689 ? -0.358 -35.870 -8.160 1.00 93.56 689 ILE A O 1
ATOM 5391 N N . VAL A 1 690 ? -1.849 -36.294 -6.527 1.00 93.06 690 VAL A N 1
ATOM 5392 C CA . VAL A 1 690 ? -2.507 -34.991 -6.659 1.00 93.06 690 VAL A CA 1
ATOM 5393 C C . VAL A 1 690 ? -1.707 -33.930 -5.916 1.00 93.06 690 VAL A C 1
ATOM 5395 O O . VAL A 1 690 ? -1.165 -33.045 -6.574 1.00 93.06 690 VAL A O 1
ATOM 5398 N N . ASN A 1 691 ? -1.600 -33.982 -4.587 1.00 94.56 691 ASN A N 1
ATOM 5399 C CA . ASN A 1 691 ? -0.993 -32.880 -3.837 1.00 94.56 691 ASN A CA 1
ATOM 5400 C C . ASN A 1 691 ? -0.425 -33.298 -2.470 1.00 94.56 691 ASN A C 1
ATOM 5402 O O . ASN A 1 691 ? -1.129 -33.300 -1.456 1.00 94.56 691 ASN A O 1
ATOM 5406 N N . ILE A 1 692 ? 0.869 -33.616 -2.464 1.00 94.69 692 ILE A N 1
ATOM 5407 C CA . ILE A 1 692 ? 1.711 -33.822 -1.285 1.00 94.69 692 ILE A CA 1
ATOM 5408 C C . ILE A 1 692 ? 2.378 -32.502 -0.886 1.00 94.69 692 ILE A C 1
ATOM 5410 O O . ILE A 1 692 ? 2.963 -31.811 -1.726 1.00 94.69 692 ILE A O 1
ATOM 5414 N N . PHE A 1 693 ? 2.320 -32.182 0.409 1.00 93.00 693 PHE A N 1
ATOM 5415 C CA . PHE A 1 693 ? 2.957 -31.001 0.997 1.00 93.00 693 PHE A CA 1
ATOM 5416 C C . PHE A 1 693 ? 4.392 -31.274 1.435 1.00 93.00 693 PHE A C 1
ATOM 5418 O O . PHE A 1 693 ? 5.309 -30.640 0.921 1.00 93.00 693 PHE A O 1
ATOM 5425 N N . ARG A 1 694 ? 4.600 -32.229 2.342 1.00 92.81 694 ARG A N 1
ATOM 5426 C CA . ARG A 1 694 ? 5.923 -32.630 2.836 1.00 92.81 694 ARG A CA 1
ATOM 5427 C C . ARG A 1 694 ? 6.142 -34.120 2.653 1.00 92.81 694 ARG A C 1
ATOM 5429 O O . ARG A 1 694 ? 5.197 -34.898 2.512 1.00 92.81 694 ARG A O 1
ATOM 5436 N N . VAL A 1 695 ? 7.414 -34.489 2.625 1.00 94.25 695 VAL A N 1
ATOM 5437 C CA . VAL A 1 695 ? 7.869 -35.869 2.498 1.00 94.25 695 VAL A CA 1
ATOM 5438 C C . VAL A 1 695 ? 8.975 -36.145 3.501 1.00 94.25 695 VAL A C 1
ATOM 5440 O O . VAL A 1 695 ? 9.772 -35.261 3.821 1.00 94.25 695 VAL A O 1
ATOM 5443 N N . ARG A 1 696 ? 9.045 -37.390 3.970 1.00 93.88 696 ARG A N 1
ATOM 5444 C CA . ARG A 1 696 ? 10.135 -37.883 4.817 1.00 93.88 696 ARG A CA 1
ATOM 5445 C C . ARG A 1 696 ? 10.714 -39.153 4.219 1.00 93.88 696 ARG A C 1
ATOM 5447 O O . ARG A 1 696 ? 9.994 -39.944 3.611 1.00 93.88 696 ARG A O 1
ATOM 5454 N N . VAL A 1 697 ? 12.017 -39.332 4.389 1.00 93.38 697 VAL A N 1
ATOM 5455 C CA . VAL A 1 697 ? 12.728 -40.560 4.027 1.00 93.38 697 VAL A CA 1
ATOM 5456 C C . VAL A 1 697 ? 12.992 -41.321 5.314 1.00 93.38 697 VAL A C 1
ATOM 5458 O O . VAL A 1 697 ? 13.517 -40.743 6.262 1.00 93.38 697 VAL A O 1
ATOM 5461 N N . ASP A 1 698 ? 12.594 -42.589 5.357 1.00 92.19 698 ASP A N 1
ATOM 5462 C CA . ASP A 1 698 ? 12.840 -43.451 6.510 1.00 92.19 698 ASP A CA 1
ATOM 5463 C C . ASP A 1 698 ? 14.165 -44.222 6.392 1.00 92.19 698 ASP A C 1
ATOM 5465 O O . ASP A 1 698 ? 14.768 -44.336 5.320 1.00 92.19 698 ASP A O 1
ATOM 5469 N N . GLU A 1 699 ? 14.609 -44.793 7.511 1.00 89.19 699 GLU A N 1
ATOM 5470 C CA . GLU A 1 699 ? 15.868 -45.548 7.621 1.00 89.19 699 GLU A CA 1
ATOM 5471 C C . GLU A 1 699 ? 15.895 -46.787 6.693 1.00 89.19 699 GLU A C 1
ATOM 5473 O O . GLU A 1 699 ? 16.955 -47.257 6.275 1.00 89.19 699 GLU A O 1
ATOM 5478 N N . CYS A 1 700 ? 14.727 -47.267 6.254 1.00 91.75 700 CYS A N 1
ATOM 5479 C CA . CYS A 1 700 ? 14.574 -48.361 5.294 1.00 91.75 700 CYS A CA 1
ATOM 5480 C C . CYS A 1 700 ? 14.763 -47.928 3.823 1.00 91.75 700 CYS A C 1
ATOM 5482 O O . CYS A 1 700 ? 14.796 -48.787 2.931 1.00 91.75 700 CYS A O 1
ATOM 5484 N N . ASN A 1 701 ? 14.982 -46.630 3.567 1.00 91.12 701 ASN A N 1
ATOM 5485 C CA . ASN A 1 701 ? 15.010 -45.964 2.255 1.00 91.12 701 ASN A CA 1
ATOM 5486 C C . ASN A 1 701 ? 13.636 -45.956 1.552 1.00 91.12 701 ASN A C 1
ATOM 5488 O O . ASN A 1 701 ? 13.542 -46.132 0.335 1.00 91.12 701 ASN A O 1
ATOM 5492 N N . ARG A 1 702 ? 12.557 -45.744 2.308 1.00 94.56 702 ARG A N 1
ATOM 5493 C CA . ARG A 1 702 ? 11.227 -45.463 1.758 1.00 94.56 702 ARG A CA 1
ATOM 5494 C C . ARG A 1 702 ? 10.921 -43.975 1.890 1.00 94.56 702 ARG A C 1
ATOM 5496 O O . ARG A 1 702 ? 11.137 -43.382 2.943 1.00 94.56 702 ARG A O 1
ATOM 5503 N N . LEU A 1 703 ? 10.392 -43.382 0.827 1.00 95.81 703 LEU A N 1
ATOM 5504 C CA . LEU A 1 703 ? 9.858 -42.026 0.811 1.00 95.81 703 LEU A CA 1
ATOM 5505 C C . LEU A 1 703 ? 8.368 -42.070 1.151 1.00 95.81 703 LEU A C 1
ATOM 5507 O O . LEU A 1 703 ? 7.591 -42.706 0.439 1.00 95.81 703 LEU A O 1
ATOM 5511 N N . TRP A 1 704 ? 7.975 -41.372 2.207 1.00 96.94 704 TRP A N 1
ATOM 5512 C CA . TRP A 1 704 ? 6.597 -41.264 2.674 1.00 96.94 704 TRP A CA 1
ATOM 5513 C C . TRP A 1 704 ? 6.061 -39.856 2.407 1.00 96.94 704 TRP A C 1
ATOM 5515 O O . TRP A 1 704 ? 6.764 -38.873 2.641 1.00 96.94 704 TRP A O 1
ATOM 5525 N N . GLY A 1 705 ? 4.812 -39.759 1.950 1.00 95.38 705 GLY A N 1
ATOM 5526 C CA . GLY A 1 705 ? 4.103 -38.499 1.719 1.00 95.38 705 GLY A CA 1
ATOM 5527 C C . GLY A 1 705 ? 2.595 -38.651 1.916 1.00 95.38 705 GLY A C 1
ATOM 5528 O O . GLY A 1 705 ? 2.035 -39.720 1.667 1.00 95.38 705 GLY A O 1
ATOM 5529 N N . ILE A 1 706 ? 1.927 -37.581 2.348 1.00 95.19 706 ILE A N 1
ATOM 5530 C CA . ILE A 1 706 ? 0.460 -37.512 2.422 1.00 95.19 706 ILE A CA 1
ATOM 5531 C C . ILE A 1 706 ? -0.045 -36.806 1.170 1.00 95.19 706 ILE A C 1
ATOM 5533 O O . ILE A 1 706 ? 0.164 -35.607 1.013 1.00 95.19 706 ILE A O 1
ATOM 5537 N N . ASP A 1 707 ? -0.717 -37.533 0.285 1.00 94.94 707 ASP A N 1
ATOM 5538 C CA . ASP A 1 707 ? -1.436 -36.950 -0.843 1.00 94.94 707 ASP A CA 1
ATOM 5539 C C . ASP A 1 707 ? -2.820 -36.512 -0.357 1.00 94.94 707 ASP A C 1
ATOM 5541 O O . ASP A 1 707 ? -3.680 -37.336 -0.041 1.00 94.94 707 ASP A O 1
ATOM 5545 N N . THR A 1 708 ? -3.013 -35.197 -0.261 1.00 92.94 708 THR A N 1
ATOM 5546 C CA . THR A 1 708 ? -4.260 -34.584 0.221 1.00 92.94 708 THR A CA 1
ATOM 5547 C C . THR A 1 708 ? -5.424 -34.750 -0.753 1.00 92.94 708 THR A C 1
ATOM 5549 O O . THR A 1 708 ? -6.571 -34.589 -0.352 1.00 92.94 708 THR A O 1
ATOM 5552 N N . GLY A 1 709 ? -5.159 -35.044 -2.033 1.00 90.00 709 GLY A N 1
ATOM 5553 C CA . GLY A 1 709 ? -6.200 -35.140 -3.059 1.00 90.00 709 GLY A CA 1
ATOM 5554 C C . GLY A 1 709 ? -6.842 -33.805 -3.473 1.00 90.00 709 GLY A C 1
ATOM 5555 O O . GLY A 1 709 ? -7.778 -33.818 -4.276 1.00 90.00 709 GLY A O 1
ATOM 5556 N N . ILE A 1 710 ? -6.345 -32.666 -2.968 1.00 89.75 710 ILE A N 1
ATOM 5557 C CA . ILE A 1 710 ? -6.889 -31.318 -3.208 1.00 89.75 710 ILE A CA 1
ATOM 5558 C C . ILE A 1 710 ? -6.002 -30.528 -4.181 1.00 89.75 710 ILE A C 1
ATOM 5560 O O . ILE A 1 710 ? -4.791 -30.447 -3.988 1.00 89.75 710 ILE A O 1
ATOM 5564 N N . SER A 1 711 ? -6.603 -29.875 -5.179 1.00 89.12 711 SER A N 1
ATOM 5565 C CA . SER A 1 711 ? -5.933 -28.980 -6.134 1.00 89.12 711 SER A CA 1
ATOM 5566 C C . SER A 1 711 ? -6.584 -27.590 -6.187 1.00 89.12 711 SER A C 1
ATOM 5568 O O . SER A 1 711 ? -7.758 -27.426 -5.855 1.00 89.12 711 SER A O 1
ATOM 5570 N N . ASP A 1 712 ? -5.818 -26.590 -6.637 1.00 85.94 712 ASP A N 1
ATOM 5571 C CA . ASP A 1 712 ? -6.232 -25.187 -6.816 1.00 85.94 712 ASP A CA 1
ATOM 5572 C C . ASP A 1 712 ? -6.740 -24.525 -5.522 1.00 85.94 712 ASP A C 1
ATOM 5574 O O . ASP A 1 712 ? -7.781 -23.872 -5.493 1.00 85.94 712 ASP A O 1
ATOM 5578 N N . ILE A 1 713 ? -5.997 -24.725 -4.428 1.00 84.56 713 ILE A N 1
ATOM 5579 C CA . ILE A 1 713 ? -6.382 -24.349 -3.055 1.00 84.56 713 ILE A CA 1
ATOM 5580 C C . ILE A 1 713 ? -6.773 -22.869 -2.925 1.00 84.56 713 ILE A C 1
ATOM 5582 O O . ILE A 1 713 ? -7.811 -22.581 -2.336 1.00 84.56 713 ILE A O 1
ATOM 5586 N N . TYR A 1 714 ? -5.990 -21.950 -3.499 1.00 80.12 714 TYR A N 1
ATOM 5587 C CA . TYR A 1 714 ? -6.282 -20.507 -3.496 1.00 80.12 714 TYR A CA 1
ATOM 5588 C C . TYR A 1 714 ? -7.221 -20.057 -4.633 1.00 80.12 714 TYR A C 1
ATOM 5590 O O . TYR A 1 714 ? -7.616 -18.892 -4.675 1.00 80.12 714 TYR A O 1
ATOM 5598 N N . GLY A 1 715 ? -7.542 -20.947 -5.575 1.00 78.56 715 GLY A N 1
ATOM 5599 C CA . GLY A 1 715 ? -8.406 -20.677 -6.722 1.00 78.56 715 GLY A CA 1
ATOM 5600 C C . GLY A 1 715 ? -9.825 -21.193 -6.491 1.00 78.56 715 GLY A C 1
ATOM 5601 O O . GLY A 1 715 ? -10.548 -20.715 -5.619 1.00 78.56 715 GLY A O 1
ATOM 5602 N N . ASN A 1 716 ? -10.242 -22.162 -7.302 1.00 80.44 716 ASN A N 1
ATOM 5603 C CA . ASN A 1 716 ? -11.492 -22.892 -7.139 1.00 80.44 716 ASN A CA 1
ATOM 5604 C C . ASN A 1 716 ? -11.184 -24.315 -6.653 1.00 80.44 716 ASN A C 1
ATOM 5606 O O . ASN A 1 716 ? -11.051 -25.236 -7.462 1.00 80.44 716 ASN A O 1
ATOM 5610 N N . THR A 1 717 ? -11.064 -24.470 -5.332 1.00 83.25 717 THR A N 1
ATOM 5611 C CA . THR A 1 717 ? -10.621 -25.694 -4.651 1.00 83.25 717 THR A CA 1
ATOM 5612 C C . THR A 1 717 ? -11.339 -26.945 -5.170 1.00 83.25 717 THR A C 1
ATOM 5614 O O . THR A 1 717 ? -12.559 -27.073 -5.065 1.00 83.25 717 THR A O 1
ATOM 5617 N N . THR A 1 718 ? -10.577 -27.893 -5.717 1.00 83.44 718 THR A N 1
ATOM 5618 C CA . THR A 1 718 ? -11.088 -29.150 -6.284 1.00 83.44 718 THR A CA 1
ATOM 5619 C C . THR A 1 718 ? -10.581 -30.343 -5.486 1.00 83.44 718 THR A C 1
ATOM 5621 O O . THR A 1 718 ? -9.377 -30.534 -5.343 1.00 83.44 718 THR A O 1
ATOM 5624 N N . VAL A 1 719 ? -11.502 -31.167 -4.983 1.00 86.81 719 VAL A N 1
ATOM 5625 C CA . VAL A 1 719 ? -11.186 -32.458 -4.355 1.00 86.81 719 VAL A CA 1
ATOM 5626 C C . VAL A 1 719 ? -11.317 -33.541 -5.422 1.00 86.81 719 VAL A C 1
ATOM 5628 O O . VAL A 1 719 ? -12.404 -33.741 -5.962 1.00 86.81 719 VAL A O 1
ATOM 5631 N N . LEU A 1 720 ? -10.212 -34.208 -5.750 1.00 87.44 720 LEU A N 1
ATOM 5632 C CA . LEU A 1 720 ? -10.153 -35.233 -6.798 1.00 87.44 720 LEU A CA 1
ATOM 5633 C C . LEU A 1 720 ? -10.169 -36.656 -6.229 1.00 87.44 720 LEU A C 1
ATOM 5635 O O . LEU A 1 720 ? -10.715 -37.562 -6.855 1.00 87.44 720 LEU A O 1
ATOM 5639 N N . GLN A 1 721 ? -9.597 -36.851 -5.040 1.00 89.75 721 GLN A N 1
ATOM 5640 C CA . GLN A 1 721 ? -9.567 -38.130 -4.328 1.00 89.75 721 GLN A CA 1
ATOM 5641 C C . GLN A 1 721 ? -9.468 -37.912 -2.806 1.00 89.75 721 GLN A C 1
ATOM 5643 O O . GLN A 1 721 ? -9.118 -36.810 -2.387 1.00 89.75 721 GLN A O 1
ATOM 5648 N N . PRO A 1 722 ? -9.786 -38.916 -1.966 1.00 90.38 722 PRO A N 1
ATOM 5649 C CA . PRO A 1 722 ? -9.625 -38.810 -0.514 1.00 90.38 722 PRO A CA 1
ATOM 5650 C C . PRO A 1 722 ? -8.150 -38.765 -0.079 1.00 90.38 722 PRO A C 1
ATOM 5652 O O . PRO A 1 722 ? -7.272 -39.264 -0.789 1.00 90.38 722 PRO A O 1
ATOM 5655 N N . VAL A 1 723 ? -7.897 -38.226 1.120 1.00 92.94 723 VAL A N 1
ATOM 5656 C CA . VAL A 1 723 ? -6.551 -38.122 1.709 1.00 92.94 723 VAL A CA 1
ATOM 5657 C C . VAL A 1 723 ? -5.931 -39.507 1.898 1.00 92.94 723 VAL A C 1
ATOM 5659 O O . VAL A 1 723 ? -6.550 -40.423 2.453 1.00 92.94 723 VAL A O 1
ATOM 5662 N N . ARG A 1 724 ? -4.684 -39.667 1.448 1.00 94.12 724 ARG A N 1
ATOM 5663 C CA . ARG A 1 724 ? -4.003 -40.965 1.429 1.00 94.12 724 ARG A CA 1
ATOM 5664 C C . ARG A 1 724 ? -2.503 -40.868 1.682 1.00 94.12 724 ARG A C 1
ATOM 5666 O O . ARG A 1 724 ? -1.819 -39.998 1.154 1.00 94.12 724 ARG A O 1
ATOM 5673 N N . ILE A 1 725 ? -1.979 -41.826 2.438 1.00 96.25 725 ILE A N 1
ATOM 5674 C CA . ILE A 1 725 ? -0.542 -42.049 2.590 1.00 96.25 725 ILE A CA 1
ATOM 5675 C C . ILE A 1 725 ? -0.038 -42.755 1.330 1.00 96.25 725 ILE A C 1
ATOM 5677 O O . ILE A 1 725 ? -0.561 -43.808 0.950 1.00 96.25 725 ILE A O 1
ATOM 5681 N N . ILE A 1 726 ? 0.988 -42.190 0.700 1.00 95.50 726 ILE A N 1
ATOM 5682 C CA . ILE A 1 726 ? 1.738 -42.788 -0.404 1.00 95.50 726 ILE A CA 1
ATOM 5683 C C . ILE A 1 726 ? 3.143 -43.106 0.105 1.00 95.50 726 ILE A C 1
ATOM 5685 O O . ILE A 1 726 ? 3.801 -42.253 0.699 1.00 95.50 726 ILE A O 1
ATOM 5689 N N . VAL A 1 727 ? 3.606 -44.334 -0.142 1.00 96.94 727 VAL A N 1
ATOM 5690 C CA . VAL A 1 727 ? 4.973 -44.759 0.185 1.00 96.94 727 VAL A CA 1
ATOM 5691 C C . VAL A 1 727 ? 5.649 -45.304 -1.063 1.00 96.94 727 VAL A C 1
ATOM 5693 O O . VAL A 1 727 ? 5.114 -46.203 -1.718 1.00 96.94 727 VAL A O 1
ATOM 5696 N N . ILE A 1 728 ? 6.819 -44.759 -1.383 1.00 96.00 728 ILE A N 1
ATOM 5697 C CA . ILE A 1 728 ? 7.654 -45.122 -2.529 1.00 96.00 728 ILE A CA 1
ATOM 5698 C C . ILE A 1 728 ? 8.949 -45.756 -2.019 1.00 96.00 728 ILE A C 1
ATOM 5700 O O . ILE A 1 728 ? 9.608 -45.203 -1.145 1.00 96.00 728 ILE A O 1
ATOM 5704 N N . ASP A 1 729 ? 9.335 -46.904 -2.569 1.00 94.75 729 ASP A N 1
ATOM 5705 C CA . ASP A 1 729 ? 10.673 -47.462 -2.361 1.00 94.75 729 ASP A CA 1
ATOM 5706 C C . ASP A 1 729 ? 11.688 -46.717 -3.239 1.00 94.75 729 ASP A C 1
ATOM 5708 O O . ASP A 1 729 ? 11.598 -46.773 -4.468 1.00 94.75 729 ASP A O 1
ATOM 5712 N N . LEU A 1 730 ? 12.669 -46.056 -2.617 1.00 92.75 730 LEU A N 1
ATOM 5713 C CA . LEU A 1 730 ? 13.719 -45.306 -3.317 1.00 92.75 730 LEU A CA 1
ATOM 5714 C C . LEU A 1 730 ? 14.727 -46.220 -4.036 1.00 92.75 730 LEU A C 1
ATOM 5716 O O . LEU A 1 730 ? 15.483 -45.746 -4.878 1.00 92.75 730 LEU A O 1
ATOM 5720 N N . LYS A 1 731 ? 14.752 -47.528 -3.732 1.00 90.69 731 LYS A N 1
ATOM 5721 C CA . LYS A 1 731 ? 15.643 -48.504 -4.388 1.00 90.69 731 LYS A CA 1
ATOM 5722 C C . LYS A 1 731 ? 15.076 -49.025 -5.712 1.00 90.69 731 LYS A C 1
ATOM 5724 O O . LYS A 1 731 ? 15.846 -49.451 -6.571 1.00 90.69 731 LYS A O 1
ATOM 5729 N N . THR A 1 732 ? 13.752 -49.010 -5.889 1.00 93.38 732 THR A N 1
ATOM 5730 C CA . THR A 1 732 ? 13.081 -49.446 -7.131 1.00 93.38 732 THR A CA 1
ATOM 5731 C C . THR A 1 732 ? 12.267 -48.358 -7.830 1.00 93.38 732 THR A C 1
ATOM 5733 O O . THR A 1 732 ? 11.716 -48.632 -8.898 1.00 93.38 732 THR A O 1
ATOM 5736 N N . ASP A 1 733 ? 12.205 -47.149 -7.259 1.00 92.38 733 ASP A N 1
ATOM 5737 C CA . ASP A 1 733 ? 11.447 -45.991 -7.747 1.00 92.38 733 ASP A CA 1
ATOM 5738 C C . ASP A 1 733 ? 9.959 -46.323 -8.007 1.00 92.38 733 ASP A C 1
ATOM 5740 O O . ASP A 1 733 ? 9.369 -45.970 -9.031 1.00 92.38 733 ASP A O 1
ATOM 5744 N N . LYS A 1 734 ? 9.334 -47.048 -7.065 1.00 92.88 734 LYS A N 1
ATOM 5745 C CA . LYS A 1 734 ? 7.945 -47.542 -7.167 1.00 92.88 734 LYS A CA 1
ATOM 5746 C C . LYS A 1 734 ? 7.121 -47.258 -5.923 1.00 92.88 734 LYS A C 1
ATOM 5748 O O . LYS A 1 734 ? 7.581 -47.468 -4.805 1.00 92.88 734 LYS A O 1
ATOM 5753 N N . ILE A 1 735 ? 5.857 -46.884 -6.127 1.00 93.94 735 ILE A N 1
ATOM 5754 C CA . ILE A 1 735 ? 4.854 -46.823 -5.058 1.00 93.94 735 ILE A CA 1
ATOM 5755 C C . ILE A 1 735 ? 4.589 -48.253 -4.557 1.00 93.94 735 ILE A C 1
ATOM 5757 O O . ILE A 1 735 ? 4.074 -49.086 -5.300 1.00 93.94 735 ILE A O 1
ATOM 5761 N N . ILE A 1 736 ? 4.935 -48.521 -3.297 1.00 95.25 736 ILE A N 1
ATOM 5762 C CA . ILE A 1 736 ? 4.767 -49.818 -2.618 1.00 95.25 736 ILE A CA 1
ATOM 5763 C C . ILE A 1 736 ? 3.566 -49.845 -1.662 1.00 95.25 736 ILE A C 1
ATOM 5765 O O . ILE A 1 736 ? 3.101 -50.921 -1.291 1.00 95.25 736 ILE A O 1
ATOM 5769 N N . ARG A 1 737 ? 3.033 -48.679 -1.272 1.00 95.00 737 ARG A N 1
ATOM 5770 C CA . ARG A 1 737 ? 1.816 -48.557 -0.455 1.00 95.00 737 ARG A CA 1
ATOM 5771 C C . ARG A 1 737 ? 1.004 -47.346 -0.904 1.00 95.00 737 ARG A C 1
ATOM 5773 O O . ARG A 1 737 ? 1.553 -46.263 -1.100 1.00 95.00 737 ARG A O 1
ATOM 5780 N N . LYS A 1 738 ? -0.311 -47.536 -1.002 1.00 94.62 738 LYS A N 1
ATOM 5781 C CA . LYS A 1 738 ? -1.322 -46.476 -0.962 1.00 94.62 738 LYS A CA 1
ATOM 5782 C C . LYS A 1 738 ? -2.305 -46.847 0.143 1.00 94.62 738 LYS A C 1
ATOM 5784 O O . LYS A 1 738 ? -2.877 -47.933 0.090 1.00 94.62 738 LYS A O 1
ATOM 5789 N N . TYR A 1 739 ? -2.478 -45.987 1.139 1.00 95.94 739 TYR A N 1
ATOM 5790 C CA . TYR A 1 739 ? -3.424 -46.199 2.235 1.00 95.94 739 TYR A CA 1
ATOM 5791 C C . TYR A 1 739 ? -4.330 -44.977 2.370 1.00 95.94 739 TYR A C 1
ATOM 5793 O O . TYR A 1 739 ? -3.854 -43.889 2.679 1.00 95.94 739 TYR A O 1
ATOM 5801 N N . THR A 1 740 ? -5.625 -45.147 2.109 1.00 95.44 740 THR A N 1
ATOM 5802 C CA . THR A 1 740 ? -6.617 -44.076 2.290 1.00 95.44 740 THR A CA 1
ATOM 5803 C C . THR A 1 740 ? -6.955 -43.958 3.771 1.00 95.44 740 THR A C 1
ATOM 5805 O O . THR A 1 740 ? -7.283 -44.969 4.392 1.00 95.44 740 THR A O 1
ATOM 5808 N N . LEU A 1 741 ? -6.873 -42.749 4.330 1.00 94.31 741 LEU A N 1
ATOM 5809 C CA . LEU A 1 741 ? -7.250 -42.506 5.722 1.00 94.31 741 LEU A CA 1
ATOM 5810 C C . LEU A 1 741 ? -8.760 -42.711 5.903 1.00 94.31 741 LEU A C 1
ATOM 5812 O O . LEU A 1 741 ? -9.554 -42.364 5.028 1.00 94.31 741 LEU A O 1
ATOM 5816 N N . LYS A 1 742 ? -9.166 -43.268 7.046 1.00 93.12 742 LYS A N 1
ATOM 5817 C CA . LYS A 1 742 ? -10.583 -43.507 7.351 1.00 93.12 742 LYS A CA 1
ATOM 5818 C C . LYS A 1 742 ? -11.305 -42.197 7.664 1.00 93.12 742 LYS A C 1
ATOM 5820 O O . LYS A 1 742 ? -10.721 -41.281 8.246 1.00 93.12 742 LYS A O 1
ATOM 5825 N N . ASP A 1 743 ? -12.609 -42.161 7.401 1.00 87.75 743 ASP A N 1
ATOM 5826 C CA . ASP A 1 743 ? -13.487 -41.052 7.805 1.00 87.75 743 ASP A CA 1
ATOM 5827 C C . ASP A 1 743 ? -13.538 -40.866 9.335 1.00 87.75 743 ASP A C 1
ATOM 5829 O O . ASP A 1 743 ? -13.824 -39.777 9.817 1.00 87.75 743 ASP A O 1
ATOM 5833 N N . SER A 1 744 ? -13.234 -41.917 10.113 1.00 88.56 744 SER A N 1
ATOM 5834 C CA . SER A 1 744 ? -13.142 -41.864 11.581 1.00 88.56 744 SER A CA 1
ATOM 5835 C C . SER A 1 744 ? -11.951 -41.063 12.102 1.00 88.56 744 SER A C 1
ATOM 5837 O O . SER A 1 744 ? -11.970 -40.616 13.246 1.00 88.56 744 SER A O 1
ATOM 5839 N N . ASP A 1 745 ? -10.903 -40.920 11.289 1.00 90.50 745 ASP A N 1
ATOM 5840 C CA . ASP A 1 745 ? -9.611 -40.400 11.740 1.00 90.50 745 ASP A CA 1
ATOM 5841 C C . ASP A 1 745 ? -9.430 -38.921 11.349 1.00 90.50 745 ASP A C 1
ATOM 5843 O O . ASP A 1 745 ? -8.463 -38.266 11.743 1.00 90.50 745 ASP A O 1
ATOM 5847 N N . GLN A 1 746 ? -10.390 -38.385 10.593 1.00 89.75 746 GLN A N 1
ATOM 5848 C CA . GLN A 1 746 ? -10.424 -37.041 10.025 1.00 89.75 746 GLN A CA 1
ATOM 5849 C C . GLN A 1 746 ? -11.684 -36.304 10.502 1.00 89.75 746 GLN A C 1
ATOM 5851 O O . GLN A 1 746 ? -12.701 -36.906 10.842 1.00 89.75 746 GLN A O 1
ATOM 5856 N N . LYS A 1 747 ? -11.634 -34.974 10.510 1.00 87.81 747 LYS A N 1
ATOM 5857 C CA . LYS A 1 747 ? -12.773 -34.079 10.744 1.00 87.81 747 LYS A CA 1
ATOM 5858 C C . LYS A 1 747 ? -13.079 -33.313 9.453 1.00 87.81 747 LYS A C 1
ATOM 5860 O O . LYS A 1 747 ? -12.247 -33.235 8.556 1.00 87.81 747 LYS A O 1
ATOM 5865 N N . GLN A 1 748 ? -14.258 -32.694 9.364 1.00 78.19 748 GLN A N 1
ATOM 5866 C CA . GLN A 1 748 ? -14.690 -31.954 8.160 1.00 78.19 748 GLN A CA 1
ATOM 5867 C C . GLN A 1 748 ? -13.732 -30.825 7.732 1.00 78.19 748 GLN A C 1
ATOM 5869 O O . GLN A 1 748 ? -13.710 -30.468 6.558 1.00 78.19 748 GLN A O 1
ATOM 5874 N N . ASN A 1 749 ? -12.939 -30.296 8.670 1.00 81.56 749 ASN A N 1
ATOM 5875 C CA . ASN A 1 749 ? -11.962 -29.231 8.436 1.00 81.56 749 ASN A CA 1
ATOM 5876 C C . ASN A 1 749 ? -10.503 -29.734 8.487 1.00 81.56 749 ASN A C 1
ATOM 5878 O O . ASN A 1 749 ? -9.600 -28.907 8.598 1.00 81.56 749 ASN A O 1
ATOM 5882 N N . SER A 1 750 ? -10.257 -31.050 8.487 1.00 87.75 750 SER A N 1
ATOM 5883 C CA . SER A 1 750 ? -8.900 -31.607 8.592 1.00 87.75 750 SER A CA 1
ATOM 5884 C C . SER A 1 750 ? -8.024 -31.235 7.400 1.00 87.75 750 SER A C 1
ATOM 5886 O O . SER A 1 750 ? -8.452 -31.316 6.249 1.00 87.75 750 SER A O 1
ATOM 5888 N N . PHE A 1 751 ? -6.774 -30.886 7.685 1.00 89.75 751 PHE A N 1
ATOM 5889 C CA . PHE A 1 751 ? -5.749 -30.580 6.697 1.00 89.75 751 PHE A CA 1
ATOM 5890 C C . PHE A 1 751 ? -4.419 -31.101 7.235 1.00 89.75 751 PHE A C 1
ATOM 5892 O O . PHE A 1 751 ? -3.878 -30.605 8.222 1.00 89.75 751 PHE A O 1
ATOM 5899 N N . ILE A 1 752 ? -3.908 -32.142 6.582 1.00 89.25 752 ILE A N 1
ATOM 5900 C CA . ILE A 1 752 ? -2.773 -32.924 7.069 1.00 89.25 752 ILE A CA 1
ATOM 5901 C C . ILE A 1 752 ? -1.602 -32.700 6.112 1.00 89.25 752 ILE A C 1
ATOM 5903 O O . ILE A 1 752 ? -1.682 -33.089 4.945 1.00 89.25 752 ILE A O 1
ATOM 5907 N N . ALA A 1 753 ? -0.555 -32.012 6.577 1.00 80.12 753 ALA A N 1
ATOM 5908 C CA . ALA A 1 753 ? 0.488 -31.454 5.705 1.00 80.12 753 ALA A CA 1
ATOM 5909 C C . ALA A 1 753 ? 1.933 -31.827 6.072 1.00 80.12 753 ALA A C 1
ATOM 5911 O O . ALA A 1 753 ? 2.808 -31.681 5.215 1.00 80.12 753 ALA A O 1
ATOM 5912 N N . ASP A 1 754 ? 2.186 -32.332 7.282 1.00 88.81 754 ASP A N 1
ATOM 5913 C CA . ASP A 1 754 ? 3.465 -32.948 7.645 1.00 88.81 754 ASP A CA 1
ATOM 5914 C C . ASP A 1 754 ? 3.262 -34.339 8.264 1.00 88.81 754 ASP A C 1
ATOM 5916 O O . ASP A 1 754 ? 2.165 -34.724 8.683 1.00 88.81 754 ASP A O 1
ATOM 5920 N N . LEU A 1 755 ? 4.341 -35.112 8.270 1.00 94.00 755 LEU A N 1
ATOM 5921 C CA . LEU A 1 755 ? 4.427 -36.434 8.865 1.00 94.00 755 LEU A CA 1
ATOM 5922 C C . LEU A 1 755 ? 5.840 -36.677 9.395 1.00 94.00 755 LEU A C 1
ATOM 5924 O O . LEU A 1 755 ? 6.804 -36.070 8.930 1.00 94.00 755 LEU A O 1
ATOM 5928 N N . ILE A 1 756 ? 5.978 -37.642 10.295 1.00 95.38 756 ILE A N 1
ATOM 5929 C CA . ILE A 1 756 ? 7.258 -38.279 10.605 1.00 95.38 756 ILE A CA 1
ATOM 5930 C C . ILE A 1 756 ? 7.077 -39.797 10.708 1.00 95.38 756 ILE A C 1
ATOM 5932 O O . ILE A 1 756 ? 5.981 -40.277 11.003 1.00 95.38 756 ILE A O 1
ATOM 5936 N N . VAL A 1 757 ? 8.134 -40.552 10.407 1.00 95.69 757 VAL A N 1
ATOM 5937 C CA . VAL A 1 757 ? 8.118 -42.021 10.368 1.00 95.69 757 VAL A CA 1
ATOM 5938 C C . VAL A 1 757 ? 9.003 -42.562 11.483 1.00 95.69 757 VAL A C 1
ATOM 5940 O O . VAL A 1 757 ? 10.174 -42.204 11.577 1.00 95.69 757 VAL A O 1
ATOM 5943 N N . ASP A 1 758 ? 8.433 -43.434 12.303 1.00 95.38 758 ASP A N 1
ATOM 5944 C CA . ASP A 1 758 ? 9.091 -44.169 13.376 1.00 95.38 758 ASP A CA 1
ATOM 5945 C C . ASP A 1 758 ? 9.280 -45.617 12.920 1.00 95.38 758 ASP A C 1
ATOM 5947 O O . ASP A 1 758 ? 8.322 -46.331 12.615 1.00 95.38 758 ASP A O 1
ATOM 5951 N N . VAL A 1 759 ? 10.535 -46.028 12.779 1.00 94.25 759 VAL A N 1
ATOM 5952 C CA . VAL A 1 759 ? 10.921 -47.347 12.281 1.00 94.25 759 VAL A CA 1
ATOM 5953 C C . VAL A 1 759 ? 12.268 -47.743 12.883 1.00 94.25 759 VAL A C 1
ATOM 5955 O O . VAL A 1 759 ? 13.029 -46.883 13.333 1.00 94.25 759 VAL A O 1
ATOM 5958 N N . LYS A 1 760 ? 12.548 -49.049 12.899 1.00 88.38 760 LYS A N 1
ATOM 5959 C CA . LYS A 1 760 ? 13.860 -49.629 13.220 1.00 88.38 760 LYS A CA 1
ATOM 5960 C C . LYS A 1 760 ? 14.487 -50.167 11.923 1.00 88.38 760 LYS A C 1
ATOM 5962 O O . LYS A 1 760 ? 13.755 -50.813 11.163 1.00 88.38 760 LYS A O 1
ATOM 5967 N N . PRO A 1 761 ? 15.789 -49.957 11.638 1.00 81.31 761 PRO A N 1
ATOM 5968 C CA . PRO A 1 761 ? 16.391 -50.315 10.344 1.00 81.31 761 PRO A CA 1
ATOM 5969 C C . PRO A 1 761 ? 16.296 -51.807 9.987 1.00 81.31 761 PRO A C 1
ATOM 5971 O O . PRO A 1 761 ? 16.319 -52.177 8.815 1.00 81.31 761 PRO A O 1
ATOM 5974 N N . ASP A 1 762 ? 16.197 -52.664 11.002 1.00 86.56 762 ASP A N 1
ATOM 5975 C CA . ASP A 1 762 ? 16.074 -54.118 10.924 1.00 86.56 762 ASP A CA 1
ATOM 5976 C C . ASP A 1 762 ? 14.616 -54.625 10.954 1.00 86.56 762 ASP A C 1
ATOM 5978 O O . ASP A 1 762 ? 14.368 -55.781 10.607 1.00 86.56 762 ASP A O 1
ATOM 5982 N N . ALA A 1 763 ? 13.643 -53.771 11.295 1.00 90.38 763 ALA A N 1
ATOM 5983 C CA . ALA A 1 763 ? 12.224 -54.115 11.427 1.00 90.38 763 ALA A CA 1
ATOM 5984 C C . ALA A 1 763 ? 11.303 -53.194 10.598 1.00 90.38 763 ALA A C 1
ATOM 5986 O O . ALA A 1 763 ? 10.276 -52.714 11.073 1.00 90.38 763 ALA A O 1
ATOM 5987 N N . CYS A 1 764 ? 11.641 -52.980 9.322 1.00 91.69 764 CYS A N 1
ATOM 5988 C CA . CYS A 1 764 ? 10.911 -52.098 8.398 1.00 91.69 764 CYS A CA 1
ATOM 5989 C C . CYS A 1 764 ? 9.391 -52.343 8.288 1.00 91.69 764 CYS A C 1
ATOM 5991 O O . CYS A 1 764 ? 8.652 -51.422 7.929 1.00 91.69 764 CYS A O 1
ATOM 5993 N N . GLU A 1 765 ? 8.916 -53.559 8.569 1.00 93.31 765 GLU A N 1
ATOM 5994 C CA . GLU A 1 765 ? 7.491 -53.917 8.526 1.00 93.31 765 GLU A CA 1
ATOM 5995 C C . GLU A 1 765 ? 6.708 -53.511 9.792 1.00 93.31 765 GLU A C 1
ATOM 5997 O O . GLU A 1 765 ? 5.482 -53.495 9.753 1.00 93.31 765 GLU A O 1
ATOM 6002 N N . ASP A 1 766 ? 7.373 -53.124 10.884 1.00 92.62 766 ASP A N 1
ATOM 6003 C CA . ASP A 1 766 ? 6.742 -52.594 12.108 1.00 92.62 766 ASP A CA 1
ATOM 6004 C C . ASP A 1 766 ? 6.881 -51.061 12.190 1.00 92.62 766 ASP A C 1
ATOM 6006 O O . ASP A 1 766 ? 7.149 -50.475 13.234 1.00 92.62 766 ASP A O 1
ATOM 6010 N N . ALA A 1 767 ? 6.765 -50.401 11.034 1.00 95.56 767 ALA A N 1
ATOM 6011 C CA . ALA A 1 767 ? 6.861 -48.951 10.922 1.00 95.56 767 ALA A CA 1
ATOM 6012 C C . ALA A 1 767 ? 5.542 -48.257 11.289 1.00 95.56 767 ALA A C 1
ATOM 6014 O O . ALA A 1 767 ? 4.460 -48.670 10.851 1.00 95.56 767 ALA A O 1
ATOM 6015 N N . TYR A 1 768 ? 5.655 -47.142 12.004 1.00 96.69 768 TYR A N 1
ATOM 6016 C CA . TYR A 1 768 ? 4.558 -46.240 12.329 1.00 96.69 768 TYR A CA 1
ATOM 6017 C C . TYR A 1 768 ? 4.798 -44.884 11.664 1.00 96.69 768 TYR A C 1
ATOM 6019 O O . TYR A 1 768 ? 5.932 -44.441 11.510 1.00 96.69 768 TYR A O 1
ATOM 6027 N N . ALA A 1 769 ? 3.727 -44.212 11.261 1.00 96.94 769 ALA A N 1
ATOM 6028 C CA . ALA A 1 769 ? 3.773 -42.826 10.818 1.00 96.94 769 ALA A CA 1
ATOM 6029 C C . ALA A 1 769 ? 2.880 -41.980 11.726 1.00 96.94 769 ALA A C 1
ATOM 6031 O O . ALA A 1 769 ? 1.743 -42.367 12.004 1.00 96.94 769 ALA A O 1
ATOM 6032 N N . TYR A 1 770 ? 3.383 -40.825 12.152 1.00 97.00 770 TYR A N 1
ATOM 6033 C CA . TYR A 1 770 ? 2.633 -39.817 12.898 1.00 97.00 770 TYR A CA 1
ATOM 6034 C C . TYR A 1 770 ? 2.406 -38.621 11.972 1.00 97.00 770 TYR A C 1
ATOM 6036 O O . TYR A 1 770 ? 3.358 -38.090 11.407 1.00 97.00 770 TYR A O 1
ATOM 6044 N N . LEU A 1 771 ? 1.147 -38.243 11.767 1.00 95.81 771 LEU A N 1
ATOM 6045 C CA . LEU A 1 771 ? 0.700 -37.259 10.785 1.00 95.81 771 LEU A CA 1
ATOM 6046 C C . LEU A 1 771 ? 0.043 -36.077 11.512 1.00 95.81 771 LEU A C 1
ATOM 6048 O O . LEU A 1 771 ? -0.878 -36.289 12.306 1.00 95.81 771 LEU A O 1
ATOM 6052 N N . SER A 1 772 ? 0.477 -34.846 11.238 1.00 94.00 772 SER A N 1
ATOM 6053 C CA . SER A 1 772 ? -0.028 -33.643 11.912 1.00 94.00 772 SER A CA 1
ATOM 6054 C C . SER A 1 772 ? -1.211 -33.010 11.166 1.00 94.00 772 SER A C 1
ATOM 6056 O O . SER A 1 772 ? -1.094 -32.564 10.024 1.00 94.00 772 SER A O 1
ATOM 6058 N N . ASP A 1 773 ? -2.374 -32.975 11.825 1.00 93.62 773 ASP A N 1
ATOM 6059 C CA . ASP A 1 773 ? -3.607 -32.353 11.334 1.00 93.62 773 ASP A CA 1
ATOM 6060 C C . ASP A 1 773 ? -3.788 -30.979 11.992 1.00 93.62 773 ASP A C 1
ATOM 6062 O O . ASP A 1 773 ? -4.440 -30.837 13.036 1.00 93.62 773 ASP A O 1
ATOM 6066 N N . PHE A 1 774 ? -3.146 -29.971 11.399 1.00 91.56 774 PHE A N 1
ATOM 6067 C CA . PHE A 1 774 ? -2.946 -28.665 12.028 1.00 91.56 774 PHE A CA 1
ATOM 6068 C C . PHE A 1 774 ? -4.234 -27.839 12.142 1.00 91.56 774 PHE A C 1
ATOM 6070 O O . PHE A 1 774 ? -4.374 -27.057 13.081 1.00 91.56 774 PHE A O 1
ATOM 6077 N N . SER A 1 775 ? -5.186 -28.012 11.221 1.00 89.81 775 SER A N 1
ATOM 6078 C CA . SER A 1 775 ? -6.429 -27.228 11.164 1.00 89.81 775 SER A CA 1
ATOM 6079 C C . SER A 1 775 ? -7.573 -27.819 11.996 1.00 89.81 775 SER A C 1
ATOM 6081 O O . SER A 1 775 ? -8.535 -27.115 12.309 1.00 89.81 775 SER A O 1
ATOM 6083 N N . ALA A 1 776 ? -7.484 -29.102 12.365 1.00 91.44 776 ALA A N 1
ATOM 6084 C CA . ALA A 1 776 ? -8.449 -29.780 13.235 1.00 91.44 776 ALA A CA 1
ATOM 6085 C C . ALA A 1 776 ? -7.819 -30.375 14.516 1.00 91.44 776 ALA A C 1
ATOM 6087 O O . ALA A 1 776 ? -8.443 -31.209 15.183 1.00 91.44 776 ALA A O 1
ATOM 6088 N N . TYR A 1 777 ? -6.616 -29.904 14.864 1.00 93.31 777 TYR A N 1
ATOM 6089 C CA . TYR A 1 777 ? -5.933 -30.055 16.158 1.00 93.31 777 TYR A CA 1
ATOM 6090 C C . TYR A 1 777 ? -5.785 -31.508 16.634 1.00 93.31 777 TYR A C 1
ATOM 6092 O O . TYR A 1 777 ? -6.156 -31.856 17.757 1.00 93.31 777 TYR A O 1
ATOM 6100 N N . GLY A 1 778 ? -5.254 -32.373 15.768 1.00 92.06 778 GLY A N 1
ATOM 6101 C CA . GLY A 1 778 ? -5.065 -33.792 16.071 1.00 92.06 778 GLY A CA 1
ATOM 6102 C C . GLY A 1 778 ? -3.782 -34.378 15.496 1.00 92.06 778 GLY A C 1
ATOM 6103 O O . GLY A 1 778 ? -3.177 -33.828 14.576 1.00 92.06 778 GLY A O 1
ATOM 6104 N N . LEU A 1 779 ? -3.401 -35.536 16.027 1.00 93.12 779 LEU A N 1
ATOM 6105 C CA . LEU A 1 779 ? -2.344 -36.378 15.480 1.00 93.12 779 LEU A CA 1
ATOM 6106 C C . LEU A 1 779 ? -2.990 -37.665 14.960 1.00 93.12 779 LEU A C 1
ATOM 6108 O O . LEU A 1 779 ? -3.674 -38.360 15.712 1.00 93.12 779 LEU A O 1
ATOM 6112 N N . VAL A 1 780 ? -2.801 -37.989 13.683 1.00 94.56 780 VAL A N 1
ATOM 6113 C CA . VAL A 1 780 ? -3.226 -39.282 13.128 1.00 94.56 780 VAL A CA 1
ATOM 6114 C C . VAL A 1 780 ? -2.025 -40.216 13.133 1.00 94.56 780 VAL A C 1
ATOM 6116 O O . VAL A 1 780 ? -0.961 -39.870 12.631 1.00 94.56 780 VAL A O 1
ATOM 6119 N N . VAL A 1 781 ? -2.188 -41.403 13.704 1.00 95.31 781 VAL A N 1
ATOM 6120 C CA . VAL A 1 781 ? -1.181 -42.466 13.688 1.00 95.31 781 VAL A CA 1
ATOM 6121 C C . VAL A 1 781 ? -1.575 -43.483 12.626 1.00 95.31 781 VAL A C 1
ATOM 6123 O O . VAL A 1 781 ? -2.753 -43.798 12.480 1.00 95.31 781 VAL A O 1
ATOM 6126 N N . TYR A 1 782 ? -0.603 -44.015 11.893 1.00 96.44 782 TYR A N 1
ATOM 6127 C CA . TYR A 1 782 ? -0.769 -45.147 10.983 1.00 96.44 782 TYR A CA 1
ATOM 6128 C C . TYR A 1 782 ? 0.266 -46.225 11.302 1.00 96.44 782 TYR A C 1
ATOM 6130 O O . TYR A 1 782 ? 1.451 -45.923 11.405 1.00 96.44 782 TYR A O 1
ATOM 6138 N N . SER A 1 783 ? -0.167 -47.481 11.405 1.00 95.75 783 SER A N 1
ATOM 6139 C CA . SER A 1 783 ? 0.707 -48.648 11.563 1.00 95.75 783 SER A CA 1
ATOM 6140 C C . SER A 1 783 ? 0.783 -49.437 10.258 1.00 95.75 783 SER A C 1
ATOM 6142 O O . SER A 1 783 ? -0.243 -49.870 9.722 1.00 95.75 783 SER A O 1
ATOM 6144 N N . TRP A 1 784 ? 2.001 -49.672 9.764 1.00 95.31 784 TRP A N 1
ATOM 6145 C CA . TRP A 1 784 ? 2.258 -50.487 8.575 1.00 95.31 784 TRP A CA 1
ATOM 6146 C C . TRP A 1 784 ? 1.894 -51.958 8.805 1.00 95.31 784 TRP A C 1
ATOM 6148 O O . TRP A 1 784 ? 1.205 -52.545 7.969 1.00 95.31 784 TRP A O 1
ATOM 6158 N N . ALA A 1 785 ? 2.277 -52.521 9.958 1.00 94.19 785 ALA A N 1
ATOM 6159 C CA . ALA A 1 785 ? 1.982 -53.903 10.342 1.00 94.19 785 ALA A CA 1
ATOM 6160 C C . ALA A 1 785 ? 0.472 -54.172 10.458 1.00 94.19 785 ALA A C 1
ATOM 6162 O O . ALA A 1 785 ? -0.024 -55.174 9.938 1.00 94.19 785 ALA A O 1
ATOM 6163 N N . LYS A 1 786 ? -0.281 -53.260 11.095 1.00 93.44 786 LYS A N 1
ATOM 6164 C CA . LYS A 1 786 ? -1.749 -53.361 11.205 1.00 93.44 786 LYS A CA 1
ATOM 6165 C C . LYS A 1 786 ? -2.475 -52.948 9.913 1.00 93.44 786 LYS A C 1
ATOM 6167 O O . LYS A 1 786 ? -3.651 -53.269 9.762 1.00 93.44 786 LYS A O 1
ATOM 6172 N N . ASN A 1 787 ? -1.811 -52.213 9.009 1.00 94.25 787 ASN A N 1
ATOM 6173 C CA . ASN A 1 787 ? -2.404 -51.511 7.857 1.00 94.25 787 ASN A CA 1
ATOM 6174 C C . ASN A 1 787 ? -3.689 -50.751 8.270 1.00 94.25 787 ASN A C 1
ATOM 6176 O O . ASN A 1 787 ? -4.757 -50.882 7.666 1.00 94.25 787 ASN A O 1
ATOM 6180 N N . ASN A 1 788 ? -3.586 -49.999 9.367 1.00 94.00 788 ASN A N 1
ATOM 6181 C CA . ASN A 1 788 ? -4.689 -49.310 10.036 1.00 94.00 788 ASN A CA 1
ATOM 6182 C C . ASN A 1 788 ? -4.189 -47.986 10.624 1.00 94.00 788 ASN A C 1
ATOM 6184 O O . ASN A 1 788 ? -3.053 -47.917 11.096 1.00 94.00 788 ASN A O 1
ATOM 6188 N N . SER A 1 789 ? -5.047 -46.968 10.628 1.00 94.12 789 SER A N 1
ATOM 6189 C CA . SER A 1 789 ? -4.812 -45.682 11.287 1.00 94.12 789 SER A CA 1
ATOM 6190 C C . SER A 1 789 ? -5.766 -45.424 12.455 1.00 94.12 789 SER A C 1
ATOM 6192 O O . SER A 1 789 ? -6.746 -46.148 12.648 1.00 94.12 789 SER A O 1
ATOM 6194 N N . TRP A 1 790 ? -5.469 -44.416 13.268 1.00 93.19 790 TRP A N 1
ATOM 6195 C CA . TRP A 1 790 ? -6.341 -43.903 14.325 1.00 93.19 790 TRP A CA 1
ATOM 6196 C C . TRP A 1 790 ? -5.989 -42.449 14.642 1.00 93.19 790 TRP A C 1
ATOM 6198 O O . TRP A 1 790 ? -4.875 -41.997 14.386 1.00 93.19 790 TRP A O 1
ATOM 6208 N N . ARG A 1 791 ? -6.943 -41.706 15.207 1.00 91.81 791 ARG A N 1
ATOM 6209 C CA . ARG A 1 791 ? -6.753 -40.312 15.623 1.00 91.81 791 ARG A CA 1
ATOM 6210 C C . ARG A 1 791 ? -6.531 -40.214 17.128 1.00 91.81 791 ARG A C 1
ATOM 6212 O O . ARG A 1 791 ? -7.256 -40.831 17.903 1.00 91.81 791 ARG A O 1
ATOM 6219 N N . ILE A 1 792 ? -5.572 -39.386 17.521 1.00 89.75 792 ILE A N 1
ATOM 6220 C CA . ILE A 1 792 ? -5.288 -38.992 18.900 1.00 89.75 792 ILE A CA 1
ATOM 6221 C C . ILE A 1 792 ? -5.586 -37.495 19.026 1.00 89.75 792 ILE A C 1
ATOM 6223 O O . ILE A 1 792 ? -5.187 -36.695 18.177 1.00 89.75 792 ILE A O 1
ATOM 6227 N N . GLU A 1 793 ? -6.295 -37.109 20.087 1.00 88.19 793 GLU A N 1
ATOM 6228 C CA . GLU A 1 793 ? -6.659 -35.716 20.370 1.00 88.19 793 GLU A CA 1
ATOM 6229 C C . GLU A 1 793 ? -6.100 -35.310 21.738 1.00 88.19 793 GLU A C 1
ATOM 6231 O O . GLU A 1 793 ? -6.260 -36.033 22.720 1.00 88.19 793 GLU A O 1
ATOM 6236 N N . HIS A 1 794 ? -5.437 -34.155 21.812 1.00 90.69 794 HIS A N 1
ATOM 6237 C CA . HIS A 1 794 ? -4.867 -33.632 23.050 1.00 90.69 794 HIS A CA 1
ATOM 6238 C C . HIS A 1 794 ? -4.830 -32.101 23.024 1.00 90.69 794 HIS A C 1
ATOM 6240 O O . HIS A 1 794 ? -4.629 -31.493 21.973 1.00 90.69 794 HIS A O 1
ATOM 6246 N N . ASN A 1 795 ? -4.952 -31.461 24.190 1.00 90.06 795 ASN A N 1
ATOM 6247 C CA . ASN A 1 795 ? -4.966 -29.997 24.304 1.00 90.06 795 ASN A CA 1
ATOM 6248 C C . ASN A 1 795 ? -3.669 -29.338 23.792 1.00 90.06 795 ASN A C 1
ATOM 6250 O O . ASN A 1 795 ? -3.693 -28.192 23.360 1.00 90.06 795 ASN A O 1
ATOM 6254 N N . TYR A 1 796 ? -2.544 -30.059 23.803 1.00 93.62 796 TYR A N 1
ATOM 6255 C CA . TYR A 1 796 ? -1.256 -29.570 23.284 1.00 93.62 796 TYR A CA 1
ATOM 6256 C C . TYR A 1 796 ? -1.166 -29.570 21.745 1.00 93.62 796 TYR A C 1
ATOM 6258 O O . TYR A 1 796 ? -0.197 -29.053 21.200 1.00 93.62 796 TYR A O 1
ATOM 6266 N N . PHE A 1 797 ? -2.158 -30.121 21.033 1.00 93.50 797 PHE A N 1
ATOM 6267 C CA . PHE A 1 797 ? -2.235 -30.041 19.568 1.00 93.50 797 PHE A CA 1
ATOM 6268 C C . PHE A 1 797 ? -2.914 -28.761 19.053 1.00 93.50 797 PHE A C 1
ATOM 6270 O O . PHE A 1 797 ? -2.968 -28.538 17.842 1.00 93.50 797 PHE A O 1
ATOM 6277 N N . TYR A 1 798 ? -3.430 -27.920 19.951 1.00 93.75 798 TYR A N 1
ATOM 6278 C CA . TYR A 1 798 ? -4.009 -26.621 19.621 1.00 93.75 798 TYR A CA 1
ATOM 6279 C C . TYR A 1 798 ? -2.914 -25.561 19.451 1.00 93.75 798 TYR A C 1
ATOM 6281 O O . TYR A 1 798 ? -1.832 -25.661 20.029 1.00 93.75 798 TYR A O 1
ATOM 6289 N N . PHE A 1 799 ? -3.210 -24.522 18.670 1.00 93.19 799 PHE A N 1
ATOM 6290 C CA . PHE A 1 799 ? -2.358 -23.338 18.575 1.00 93.19 799 PHE A CA 1
ATOM 6291 C C . PHE A 1 799 ? -2.390 -22.497 19.860 1.00 93.19 799 PHE A C 1
ATOM 6293 O O . PHE A 1 799 ? -3.359 -22.546 20.619 1.00 93.19 799 PHE A O 1
ATOM 6300 N N . ASP A 1 800 ? -1.355 -21.683 20.074 1.00 90.38 800 ASP A N 1
ATOM 6301 C CA . ASP A 1 800 ? -1.351 -20.624 21.083 1.00 90.38 800 ASP A CA 1
ATOM 6302 C C . ASP A 1 800 ? -1.927 -19.333 20.464 1.00 90.38 800 ASP A C 1
ATOM 6304 O O . ASP A 1 800 ? -1.300 -18.746 19.572 1.00 90.38 800 ASP A O 1
ATOM 6308 N N . PRO A 1 801 ? -3.095 -18.836 20.923 1.00 83.50 801 PRO A N 1
ATOM 6309 C CA . PRO A 1 801 ? -3.685 -17.603 20.404 1.00 83.50 801 PRO A CA 1
ATOM 6310 C C . PRO A 1 801 ? -2.790 -16.367 20.550 1.00 83.50 801 PRO A C 1
ATOM 6312 O O . PRO A 1 801 ? -2.944 -15.422 19.778 1.00 83.50 801 PRO A O 1
ATOM 6315 N N . LEU A 1 802 ? -1.837 -16.373 21.491 1.00 85.00 802 LEU A N 1
ATOM 6316 C CA . LEU A 1 802 ? -0.869 -15.291 21.695 1.00 85.00 802 LEU A CA 1
ATOM 6317 C C . LEU A 1 802 ? 0.271 -15.306 20.660 1.00 85.00 802 LEU A C 1
ATOM 6319 O O . LEU A 1 802 ? 1.006 -14.326 20.547 1.00 85.00 802 LEU A O 1
ATOM 6323 N N . GLN A 1 803 ? 0.428 -16.398 19.902 1.00 88.69 803 GLN A N 1
ATOM 6324 C CA . GLN A 1 803 ? 1.513 -16.603 18.932 1.00 88.69 803 GLN A CA 1
ATOM 6325 C C . GLN A 1 803 ? 1.019 -16.746 17.483 1.00 88.69 803 GLN A C 1
ATOM 6327 O O . GLN A 1 803 ? 1.839 -16.937 16.585 1.00 88.69 803 GLN A O 1
ATOM 6332 N N . GLY A 1 804 ? -0.290 -16.631 17.235 1.00 83.56 804 GLY A N 1
ATOM 6333 C CA . GLY A 1 804 ? -0.879 -16.723 15.892 1.00 83.56 804 GLY A CA 1
ATOM 6334 C C . GLY A 1 804 ? -0.654 -15.508 14.982 1.00 83.56 804 GLY A C 1
ATOM 6335 O O . GLY A 1 804 ? -0.877 -15.613 13.780 1.00 83.56 804 GLY A O 1
ATOM 6336 N N . ASP A 1 805 ? -0.218 -14.360 15.515 1.00 86.06 805 ASP A N 1
ATOM 6337 C CA . ASP A 1 805 ? 0.080 -13.152 14.726 1.00 86.06 805 ASP A CA 1
ATOM 6338 C C . ASP A 1 805 ? 1.495 -13.200 14.122 1.00 86.06 805 ASP A C 1
ATOM 6340 O O . ASP A 1 805 ? 2.496 -13.191 14.846 1.00 86.06 805 ASP A O 1
ATOM 6344 N N . TYR A 1 806 ? 1.589 -13.159 12.789 1.00 84.00 806 TYR A N 1
ATOM 6345 C CA . TYR A 1 806 ? 2.842 -13.171 12.030 1.00 84.00 806 TYR A CA 1
ATOM 6346 C C . TYR A 1 806 ? 3.108 -11.836 11.332 1.00 84.00 806 TYR A C 1
ATOM 6348 O O . TYR A 1 806 ? 2.222 -11.223 10.733 1.00 84.00 806 TYR A O 1
ATOM 6356 N N . ASN A 1 807 ? 4.376 -11.421 11.344 1.00 84.81 807 ASN A N 1
ATOM 6357 C CA . ASN A 1 807 ? 4.896 -10.332 10.523 1.00 84.81 807 ASN A CA 1
ATOM 6358 C C . ASN A 1 807 ? 6.162 -10.823 9.814 1.00 84.81 807 ASN A C 1
ATOM 6360 O O . ASN A 1 807 ? 7.207 -10.961 10.452 1.00 84.81 807 ASN A O 1
ATOM 6364 N N . ILE A 1 808 ? 6.045 -11.108 8.516 1.00 78.00 808 ILE A N 1
ATOM 6365 C CA . ILE A 1 808 ? 7.113 -11.683 7.690 1.00 78.00 808 ILE A CA 1
ATOM 6366 C C . ILE A 1 808 ? 7.320 -10.777 6.479 1.00 78.00 808 ILE A C 1
ATOM 6368 O O . ILE A 1 808 ? 6.387 -10.522 5.719 1.00 78.00 808 ILE A O 1
ATOM 6372 N N . SER A 1 809 ? 8.529 -10.231 6.331 1.00 68.81 809 SER A N 1
ATOM 6373 C CA . SER A 1 809 ? 8.918 -9.303 5.251 1.00 68.81 809 SER A CA 1
ATOM 6374 C C . SER A 1 809 ? 7.935 -8.142 4.983 1.00 68.81 809 SER A C 1
ATOM 6376 O O . SER A 1 809 ? 7.864 -7.615 3.875 1.00 68.81 809 SER A O 1
ATOM 6378 N N . GLY A 1 810 ? 7.192 -7.707 6.010 1.00 70.50 810 GLY A N 1
ATOM 6379 C CA . GLY A 1 810 ? 6.207 -6.620 5.942 1.00 70.50 810 GLY A CA 1
ATOM 6380 C C . GLY A 1 810 ? 4.755 -7.058 5.697 1.00 70.50 810 GLY A C 1
ATOM 6381 O O . GLY A 1 810 ? 3.849 -6.236 5.854 1.00 70.50 810 GLY A O 1
ATOM 6382 N N . TYR A 1 811 ? 4.506 -8.332 5.385 1.00 72.44 811 TYR A N 1
ATOM 6383 C CA . TYR A 1 811 ? 3.161 -8.911 5.363 1.00 72.44 811 TYR A CA 1
ATOM 6384 C C . TYR A 1 811 ? 2.730 -9.237 6.796 1.00 72.44 811 TYR A C 1
ATOM 6386 O O . TYR A 1 811 ? 3.464 -9.899 7.526 1.00 72.44 811 TYR A O 1
ATOM 6394 N N . ASN A 1 812 ? 1.551 -8.753 7.201 1.00 79.12 812 ASN A N 1
ATOM 6395 C CA . ASN A 1 812 ? 0.989 -8.979 8.536 1.00 79.12 812 ASN A CA 1
ATOM 6396 C C . ASN A 1 812 ? -0.305 -9.791 8.411 1.00 79.12 812 ASN A C 1
ATOM 6398 O O . ASN A 1 812 ? -1.309 -9.294 7.886 1.00 79.12 812 ASN A O 1
ATOM 6402 N N . PHE A 1 813 ? -0.280 -11.025 8.900 1.00 79.12 813 PHE A N 1
ATOM 6403 C CA . PHE A 1 813 ? -1.385 -11.979 8.832 1.00 79.12 813 PHE A CA 1
ATOM 6404 C C . PHE A 1 813 ? -1.461 -12.798 10.124 1.00 79.12 813 PHE A C 1
ATOM 6406 O O . PHE A 1 813 ? -0.574 -12.719 10.970 1.00 79.12 813 PHE A O 1
ATOM 6413 N N . GLN A 1 814 ? -2.551 -13.541 10.290 1.00 81.81 814 GLN A N 1
ATOM 6414 C CA . GLN A 1 814 ? -2.809 -14.346 11.477 1.00 81.81 814 GLN A CA 1
ATOM 6415 C C . GLN A 1 814 ? -3.180 -15.756 11.019 1.00 81.81 814 GLN A C 1
ATOM 6417 O O . GLN A 1 814 ? -4.087 -15.895 10.196 1.00 81.81 814 GLN A O 1
ATOM 6422 N N . TRP A 1 815 ? -2.488 -16.769 11.536 1.00 81.81 815 TRP A N 1
ATOM 6423 C CA . TRP A 1 815 ? -2.871 -18.173 11.380 1.00 81.81 815 TRP A CA 1
ATOM 6424 C C . TRP A 1 815 ? -3.320 -18.738 12.730 1.00 81.81 815 TRP A C 1
ATOM 6426 O O . TRP A 1 815 ? -3.060 -18.165 13.790 1.00 81.81 815 TRP A O 1
ATOM 6436 N N . THR A 1 816 ? -4.057 -19.842 12.676 1.00 88.88 816 THR A N 1
ATOM 6437 C CA . THR A 1 816 ? -4.588 -20.554 13.846 1.00 88.88 816 THR A CA 1
ATOM 6438 C C . THR A 1 816 ? -4.168 -22.018 13.790 1.00 88.88 816 THR A C 1
ATOM 6440 O O . THR A 1 816 ? -4.933 -22.908 14.143 1.00 88.88 816 THR A O 1
ATOM 6443 N N . ASP A 1 817 ? -2.970 -22.269 13.267 1.00 88.75 817 ASP A N 1
ATOM 6444 C CA . ASP A 1 817 ? -2.525 -23.602 12.882 1.00 88.75 817 ASP A CA 1
ATOM 6445 C C . ASP A 1 817 ? -1.893 -24.296 14.093 1.00 88.75 817 ASP A C 1
ATOM 6447 O O . ASP A 1 817 ? -0.919 -23.810 14.683 1.00 88.75 817 ASP A O 1
ATOM 6451 N N . GLY A 1 818 ? -2.497 -25.416 14.493 1.00 91.69 818 GLY A N 1
ATOM 6452 C CA . GLY A 1 818 ? -2.084 -26.228 15.633 1.00 91.69 818 GLY A CA 1
ATOM 6453 C C . GLY A 1 818 ? -0.868 -27.095 15.331 1.00 91.69 818 GLY A C 1
ATOM 6454 O O . GLY A 1 818 ? 0.043 -26.665 14.623 1.00 91.69 818 GLY A O 1
ATOM 6455 N N . VAL A 1 819 ? -0.834 -28.305 15.905 1.00 93.69 819 VAL A N 1
ATOM 6456 C CA . VAL A 1 819 ? 0.275 -29.264 15.745 1.00 93.69 819 VAL A CA 1
ATOM 6457 C C . VAL A 1 819 ? 0.695 -29.380 14.283 1.00 93.69 819 VAL A C 1
ATOM 6459 O O . VAL A 1 819 ? -0.134 -29.642 13.415 1.00 93.69 819 VAL A O 1
ATOM 6462 N N . PHE A 1 820 ? 1.980 -29.158 14.016 1.00 91.94 820 PHE A N 1
ATOM 6463 C CA . PHE A 1 820 ? 2.510 -29.137 12.655 1.00 91.94 820 PHE A CA 1
ATOM 6464 C C . PHE A 1 820 ? 3.885 -29.797 12.611 1.00 91.94 820 PHE A C 1
ATOM 6466 O O . PHE A 1 820 ? 4.019 -30.861 12.010 1.00 91.94 820 PHE A O 1
ATOM 6473 N N . GLY A 1 821 ? 4.876 -29.196 13.279 1.00 91.00 821 GLY A N 1
ATOM 6474 C CA . GLY A 1 821 ? 6.239 -29.717 13.343 1.00 91.00 821 GLY A CA 1
ATOM 6475 C C . GLY A 1 821 ? 6.330 -30.928 14.266 1.00 91.00 821 GLY A C 1
ATOM 6476 O O . GLY A 1 821 ? 5.810 -30.898 15.384 1.00 91.00 821 GLY A O 1
ATOM 6477 N N . LEU A 1 822 ? 6.983 -31.984 13.777 1.00 95.19 822 LEU A N 1
ATOM 6478 C CA . LEU A 1 822 ? 7.157 -33.275 14.441 1.00 95.19 822 LEU A CA 1
ATOM 6479 C C . LEU A 1 822 ? 8.626 -33.705 14.331 1.00 95.19 822 LEU A C 1
ATOM 6481 O O . LEU A 1 822 ? 9.163 -33.752 13.227 1.00 95.19 822 LEU A O 1
ATOM 6485 N N . ALA A 1 823 ? 9.257 -34.079 15.444 1.00 95.31 823 ALA A N 1
ATOM 6486 C CA . ALA A 1 823 ? 10.634 -34.576 15.468 1.00 95.31 823 ALA A CA 1
ATOM 6487 C C . ALA A 1 823 ? 10.783 -35.772 16.423 1.00 95.31 823 ALA A C 1
ATOM 6489 O O . ALA A 1 823 ? 10.213 -35.782 17.510 1.00 95.31 823 ALA A O 1
ATOM 6490 N N . LEU A 1 824 ? 11.560 -36.785 16.033 1.00 94.81 824 LEU A N 1
ATOM 6491 C CA . LEU A 1 824 ? 11.793 -37.992 16.834 1.00 94.81 824 LEU A CA 1
ATOM 6492 C C . LEU A 1 824 ? 13.216 -38.017 17.397 1.00 94.81 824 LEU A C 1
ATOM 6494 O O . LEU A 1 824 ? 14.173 -37.724 16.680 1.00 94.81 824 LEU A O 1
ATOM 6498 N N . THR A 1 825 ? 13.361 -38.424 18.657 1.00 94.06 825 THR A N 1
ATOM 6499 C CA . THR A 1 825 ? 14.669 -38.770 19.238 1.00 94.06 825 THR A CA 1
ATOM 6500 C C . THR A 1 825 ? 15.226 -40.074 18.645 1.00 94.06 825 THR A C 1
ATOM 6502 O O . THR A 1 825 ? 14.486 -40.834 18.006 1.00 94.06 825 THR A O 1
ATOM 6505 N N . PRO A 1 826 ? 16.491 -40.414 18.950 1.00 91.00 826 PRO A N 1
ATOM 6506 C CA . PRO A 1 826 ? 16.941 -41.803 18.966 1.00 91.00 826 PRO A CA 1
ATOM 6507 C C . PRO A 1 826 ? 16.036 -42.710 19.818 1.00 91.00 826 PRO A C 1
ATOM 6509 O O . PRO A 1 826 ? 15.233 -42.235 20.633 1.00 91.00 826 PRO A O 1
ATOM 6512 N N . PHE A 1 827 ? 16.182 -44.026 19.644 1.00 90.62 827 PHE A N 1
ATOM 6513 C CA . PHE A 1 827 ? 15.557 -45.011 20.531 1.00 90.62 827 PHE A CA 1
ATOM 6514 C C . PHE A 1 827 ? 16.162 -44.946 21.939 1.00 90.62 827 PHE A C 1
ATOM 6516 O O . PHE A 1 827 ? 17.380 -44.865 22.088 1.00 90.62 827 PHE A O 1
ATOM 6523 N N . GLN A 1 828 ? 15.305 -45.004 22.956 1.00 88.25 828 GLN A N 1
ATOM 6524 C CA . GLN A 1 828 ? 15.679 -45.001 24.371 1.00 88.25 828 GLN A CA 1
ATOM 6525 C C . GLN A 1 828 ? 15.814 -46.438 24.912 1.00 88.25 828 GLN A C 1
ATOM 6527 O O . GLN A 1 828 ? 15.499 -47.410 24.221 1.00 88.25 828 GLN A O 1
ATOM 6532 N N . ASP A 1 829 ? 16.278 -46.582 26.159 1.00 88.00 829 ASP A N 1
ATOM 6533 C CA . ASP A 1 829 ? 16.499 -47.883 26.822 1.00 88.00 829 ASP A CA 1
ATOM 6534 C C . ASP A 1 829 ? 15.222 -48.746 26.959 1.00 88.00 829 ASP A C 1
ATOM 6536 O O . ASP A 1 829 ? 15.313 -49.956 27.174 1.00 88.00 829 ASP A O 1
ATOM 6540 N N . ASP A 1 830 ? 14.032 -48.145 26.835 1.00 88.88 830 ASP A N 1
ATOM 6541 C CA . ASP A 1 830 ? 12.733 -48.835 26.818 1.00 88.88 830 ASP A CA 1
ATOM 6542 C C . ASP A 1 830 ? 12.382 -49.460 25.450 1.00 88.88 830 ASP A C 1
ATOM 6544 O O . ASP A 1 830 ? 11.484 -50.298 25.359 1.00 88.88 830 ASP A O 1
ATOM 6548 N N . GLY A 1 831 ? 13.121 -49.108 24.392 1.00 88.75 831 GLY A N 1
ATOM 6549 C CA . GLY A 1 831 ? 12.902 -49.563 23.023 1.00 88.75 831 GLY A CA 1
ATOM 6550 C C . GLY A 1 831 ? 11.959 -48.690 22.186 1.00 88.75 831 GLY A C 1
ATOM 6551 O O . GLY A 1 831 ? 11.692 -49.063 21.037 1.00 88.75 831 GLY A O 1
ATOM 6552 N N . TYR A 1 832 ? 11.491 -47.552 22.704 1.00 92.81 832 TYR A N 1
ATOM 6553 C CA . TYR A 1 832 ? 10.650 -46.570 22.008 1.00 92.81 832 TYR A CA 1
ATOM 6554 C C . TYR A 1 832 ? 11.420 -45.273 21.710 1.00 92.81 832 TYR A C 1
ATOM 6556 O O . TYR A 1 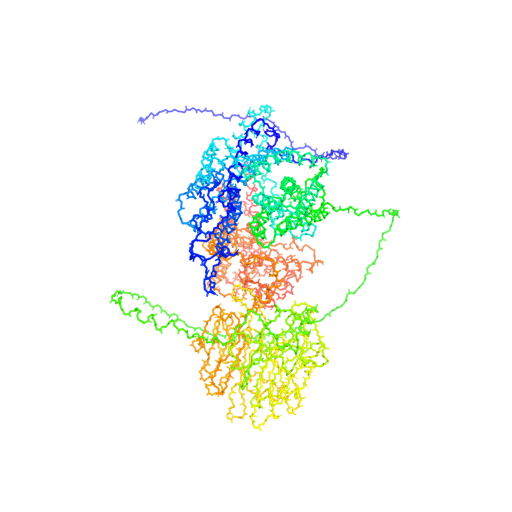832 ? 12.598 -45.136 22.043 1.00 92.81 832 TYR A O 1
ATOM 6564 N N . ARG A 1 833 ? 10.779 -44.318 21.027 1.00 94.31 833 ARG A N 1
ATOM 6565 C CA . ARG A 1 833 ? 11.308 -42.962 20.803 1.00 94.31 833 ARG A CA 1
ATOM 6566 C C . ARG A 1 833 ? 10.461 -41.953 21.575 1.00 94.31 833 ARG A C 1
ATOM 6568 O O . ARG A 1 833 ? 9.308 -42.214 21.908 1.00 94.31 833 ARG A O 1
ATOM 6575 N N . THR A 1 834 ? 10.994 -40.759 21.800 1.00 95.19 834 THR A N 1
ATOM 6576 C CA . THR A 1 834 ? 10.179 -39.599 22.172 1.00 95.19 834 THR A CA 1
ATOM 6577 C C . THR A 1 834 ? 9.827 -38.807 20.915 1.00 95.19 834 THR A C 1
ATOM 6579 O O . THR A 1 834 ? 10.714 -38.411 20.157 1.00 95.19 834 THR A O 1
ATOM 6582 N N . LEU A 1 835 ? 8.532 -38.561 20.706 1.00 96.75 835 LEU A N 1
ATOM 6583 C CA . LEU A 1 835 ? 8.026 -37.627 19.705 1.00 96.75 835 LEU A CA 1
ATOM 6584 C C . LEU A 1 835 ? 7.942 -36.232 20.327 1.00 96.75 835 LEU A C 1
ATOM 6586 O O . LEU A 1 835 ? 7.080 -35.976 21.168 1.00 96.75 835 LEU A O 1
ATOM 6590 N N . TYR A 1 836 ? 8.824 -35.340 19.889 1.00 97.19 836 TYR A N 1
ATOM 6591 C CA . TYR A 1 836 ? 8.707 -33.901 20.085 1.00 97.19 836 TYR A CA 1
ATOM 6592 C C . TYR A 1 836 ? 7.747 -33.306 19.055 1.00 97.19 836 TYR A C 1
ATOM 6594 O O . TYR A 1 836 ? 7.730 -33.719 17.892 1.00 97.19 836 TYR A O 1
ATOM 6602 N N . PHE A 1 837 ? 6.939 -32.340 19.483 1.00 96.38 837 PHE A N 1
ATOM 6603 C CA . PHE A 1 837 ? 6.001 -31.648 18.610 1.00 96.38 837 PHE A CA 1
ATOM 6604 C C . PHE A 1 837 ? 5.689 -30.231 19.094 1.00 96.38 837 PHE A C 1
ATOM 6606 O O . PHE A 1 837 ? 5.708 -29.927 20.292 1.00 96.38 837 PHE A O 1
ATOM 6613 N N . HIS A 1 838 ? 5.315 -29.368 18.151 1.00 95.75 838 HIS A N 1
ATOM 6614 C CA . HIS A 1 838 ? 4.839 -28.017 18.441 1.00 95.75 838 HIS A CA 1
ATOM 6615 C C . HIS A 1 838 ? 3.734 -27.580 17.480 1.00 95.75 838 HIS A C 1
ATOM 6617 O O . HIS A 1 838 ? 3.597 -28.088 16.362 1.00 95.75 838 HIS A O 1
ATOM 6623 N N . ALA A 1 839 ? 2.937 -26.608 17.922 1.00 94.25 839 ALA A N 1
ATOM 6624 C CA . ALA A 1 839 ? 1.984 -25.938 17.052 1.00 94.25 839 ALA A CA 1
ATOM 6625 C C . ALA A 1 839 ? 2.694 -24.939 16.131 1.00 94.25 839 ALA A C 1
ATOM 6627 O O . ALA A 1 839 ? 3.563 -24.196 16.590 1.00 94.25 839 ALA A O 1
ATOM 6628 N N . MET A 1 840 ? 2.294 -24.877 14.859 1.00 91.00 840 MET A N 1
ATOM 6629 C CA . MET A 1 840 ? 2.802 -23.900 13.886 1.00 91.00 840 MET A CA 1
ATOM 6630 C C . MET A 1 840 ? 2.694 -22.470 14.433 1.00 91.00 840 MET A C 1
ATOM 6632 O O . MET A 1 840 ? 3.655 -21.695 14.392 1.00 91.00 840 MET A O 1
ATOM 6636 N N . SER A 1 841 ? 1.543 -22.150 15.024 1.00 91.44 841 SER A N 1
ATOM 6637 C CA . SER A 1 841 ? 1.287 -20.934 15.794 1.00 91.44 841 SER A CA 1
ATOM 6638 C C . SER A 1 841 ? 1.531 -21.158 17.292 1.00 91.44 841 SER A C 1
ATOM 6640 O O . SER A 1 841 ? 0.617 -21.060 18.104 1.00 91.44 841 SER A O 1
ATOM 6642 N N . GLY A 1 842 ? 2.775 -21.471 17.670 1.00 91.56 842 GLY A N 1
ATOM 6643 C CA . GLY A 1 842 ? 3.189 -21.670 19.064 1.00 91.56 842 GLY A CA 1
ATOM 6644 C C . GLY A 1 842 ? 4.703 -21.549 19.283 1.00 91.56 842 GLY A C 1
ATOM 6645 O O . GLY A 1 842 ? 5.494 -21.738 18.360 1.00 91.56 842 GLY A O 1
ATOM 6646 N N . ILE A 1 843 ? 5.107 -21.219 20.517 1.00 94.06 843 ILE A N 1
ATOM 6647 C CA . ILE A 1 843 ? 6.524 -21.129 20.943 1.00 94.06 843 ILE A CA 1
ATOM 6648 C C . ILE A 1 843 ? 6.919 -22.176 22.000 1.00 94.06 843 ILE A C 1
ATOM 6650 O O . ILE A 1 843 ? 8.106 -22.384 22.253 1.00 94.06 843 ILE A O 1
ATOM 6654 N N . THR A 1 844 ? 5.940 -22.865 22.583 1.00 95.50 844 THR A N 1
ATOM 6655 C CA . THR A 1 844 ? 6.144 -24.005 23.485 1.00 95.50 844 THR A CA 1
ATOM 6656 C C . THR A 1 844 ? 6.544 -25.249 22.694 1.00 95.50 844 THR A C 1
ATOM 6658 O O . THR A 1 844 ? 6.010 -25.494 21.611 1.00 95.50 844 THR A O 1
ATOM 6661 N N . GLU A 1 845 ? 7.449 -26.048 23.252 1.00 96.88 845 GLU A N 1
ATOM 6662 C CA . GLU A 1 845 ? 7.781 -27.386 22.755 1.00 96.88 845 GLU A CA 1
ATOM 6663 C C . GLU A 1 845 ? 7.177 -28.454 23.680 1.00 96.88 845 GLU A C 1
ATOM 6665 O O . GLU A 1 845 ? 7.340 -28.393 24.907 1.00 96.88 845 GLU A O 1
ATOM 6670 N N . PHE A 1 846 ? 6.499 -29.442 23.099 1.00 96.81 846 PHE A N 1
ATOM 6671 C CA . PHE A 1 846 ? 5.872 -30.559 23.804 1.00 96.81 846 PHE A CA 1
ATOM 6672 C C . PHE A 1 846 ? 6.516 -31.888 23.407 1.00 96.81 846 PHE A C 1
ATOM 6674 O O . PHE A 1 846 ? 7.182 -31.977 22.377 1.00 96.81 846 PHE A O 1
ATOM 6681 N N . TYR A 1 847 ? 6.316 -32.927 24.219 1.00 95.94 847 TYR A N 1
ATOM 6682 C CA . TYR A 1 847 ? 6.770 -34.277 23.897 1.00 95.94 847 TYR A CA 1
ATOM 6683 C C . TYR A 1 847 ? 5.891 -35.381 24.497 1.00 95.94 847 TYR A C 1
ATOM 6685 O O . TYR A 1 847 ? 5.116 -35.142 25.427 1.00 95.94 847 TYR A O 1
ATOM 6693 N N . VAL A 1 848 ? 6.002 -36.589 23.940 1.00 94.94 848 VAL A N 1
ATOM 6694 C CA . VAL A 1 848 ? 5.295 -37.812 24.362 1.00 94.94 848 VAL A CA 1
ATOM 6695 C C . VAL A 1 848 ? 6.101 -39.054 23.941 1.00 94.94 848 VAL A C 1
ATOM 6697 O O . VAL A 1 848 ? 6.774 -39.023 22.910 1.00 94.94 848 VAL A O 1
ATOM 6700 N N . SER A 1 849 ? 6.058 -40.146 24.716 1.00 94.00 849 SER A N 1
ATOM 6701 C CA . SER A 1 849 ? 6.668 -41.428 24.305 1.00 94.00 849 SER A CA 1
ATOM 6702 C C . SER A 1 849 ? 5.842 -42.096 23.202 1.00 94.00 849 SER A C 1
ATOM 6704 O O . SER A 1 849 ? 4.609 -42.108 23.270 1.00 94.00 849 SER A O 1
ATOM 6706 N N . THR A 1 850 ? 6.503 -42.680 22.199 1.00 94.38 850 THR A N 1
ATOM 6707 C CA . THR A 1 850 ? 5.811 -43.352 21.094 1.00 94.38 850 THR A CA 1
ATOM 6708 C C . THR A 1 850 ? 5.084 -44.629 21.518 1.00 94.38 850 THR A C 1
ATOM 6710 O O . THR A 1 850 ? 4.097 -44.972 20.871 1.00 94.38 850 THR A O 1
ATOM 6713 N N . GLU A 1 851 ? 5.429 -45.239 22.661 1.00 91.31 851 GLU A N 1
ATOM 6714 C CA . GLU A 1 851 ? 4.650 -46.325 23.292 1.00 91.31 851 GLU A CA 1
ATOM 6715 C C . GLU A 1 851 ? 3.154 -45.972 23.396 1.00 91.31 851 GLU A C 1
ATOM 6717 O O . GLU A 1 851 ? 2.278 -46.748 23.013 1.00 91.31 851 GLU A O 1
ATOM 6722 N N . VAL A 1 852 ? 2.859 -44.747 23.842 1.00 89.31 852 VAL A N 1
ATOM 6723 C CA . VAL A 1 852 ? 1.492 -44.262 24.093 1.00 89.31 852 VAL A CA 1
ATOM 6724 C C . VAL A 1 852 ? 0.755 -43.898 22.794 1.00 89.31 852 VAL A C 1
ATOM 6726 O O . VAL A 1 852 ? -0.468 -43.774 22.793 1.00 89.31 852 VAL A O 1
ATOM 6729 N N . LEU A 1 853 ? 1.477 -43.743 21.679 1.00 91.00 853 LEU A N 1
ATOM 6730 C CA . LEU A 1 853 ? 0.906 -43.444 20.361 1.00 91.00 853 LEU A CA 1
ATOM 6731 C C . LEU A 1 853 ? 0.639 -44.711 19.529 1.00 91.00 853 LEU A C 1
ATOM 6733 O O . LEU A 1 853 ? -0.281 -44.719 18.708 1.00 91.00 853 LEU A O 1
ATOM 6737 N N . GLN A 1 854 ? 1.448 -45.759 19.719 1.00 91.12 854 GLN A N 1
ATOM 6738 C CA . GLN A 1 854 ? 1.411 -47.010 18.948 1.00 91.12 854 GLN A CA 1
ATOM 6739 C C . GLN A 1 854 ? 0.304 -47.985 19.407 1.00 91.12 854 GLN A C 1
ATOM 6741 O O . GLN A 1 854 ? -0.159 -48.823 18.620 1.00 91.12 854 GLN A O 1
ATOM 6746 N N . ASP A 1 855 ? -0.150 -47.862 20.657 1.00 83.81 855 ASP A N 1
ATOM 6747 C CA . ASP A 1 855 ? -1.261 -48.631 21.224 1.00 83.81 855 ASP A CA 1
ATOM 6748 C C . ASP A 1 855 ? -2.623 -47.975 20.896 1.00 83.81 855 ASP A C 1
ATOM 6750 O O . ASP A 1 855 ? -2.946 -46.875 21.344 1.00 83.81 855 ASP A O 1
ATOM 6754 N N . ASP A 1 856 ? -3.449 -48.676 20.113 1.00 74.38 856 ASP A N 1
ATOM 6755 C CA . ASP A 1 856 ? -4.786 -48.247 19.679 1.00 74.38 856 ASP A CA 1
ATOM 6756 C C . ASP A 1 856 ? -5.898 -48.511 20.717 1.00 74.38 856 ASP A C 1
ATOM 6758 O O . ASP A 1 856 ? -7.045 -48.107 20.518 1.00 74.38 856 ASP A O 1
ATOM 6762 N N . MET A 1 857 ? -5.569 -49.146 21.845 1.00 66.56 857 MET A N 1
ATOM 6763 C CA . MET A 1 857 ? -6.471 -49.462 22.957 1.00 66.56 857 MET A CA 1
ATOM 6764 C C . MET A 1 857 ? -6.240 -48.544 24.171 1.00 66.56 857 MET A C 1
ATOM 6766 O O . MET A 1 857 ? -7.207 -48.180 24.846 1.00 66.56 857 MET A O 1
ATOM 6770 N N . LEU A 1 858 ? -5.001 -48.101 24.431 1.00 60.06 858 LEU A N 1
ATOM 6771 C CA . LEU A 1 858 ? -4.669 -47.134 25.494 1.00 60.06 858 LEU A CA 1
ATOM 6772 C C . LEU A 1 858 ? -5.370 -45.779 25.315 1.00 60.06 858 LEU A C 1
ATOM 6774 O O . LEU A 1 858 ? -5.601 -45.084 26.305 1.00 60.06 858 LEU A O 1
ATOM 6778 N N . ILE A 1 859 ? -5.790 -45.442 24.094 1.00 53.75 859 ILE A N 1
ATOM 6779 C CA . ILE A 1 859 ? -6.573 -44.242 23.749 1.00 53.75 859 ILE A CA 1
ATOM 6780 C C . ILE A 1 859 ? -7.927 -44.197 24.489 1.00 53.75 859 ILE A C 1
ATOM 6782 O O . ILE A 1 859 ? -8.473 -43.121 24.725 1.00 53.75 859 ILE A O 1
ATOM 6786 N N . LEU A 1 860 ? -8.459 -45.348 24.923 1.00 50.38 860 LEU A N 1
ATOM 6787 C CA . LEU A 1 860 ? -9.673 -45.434 25.750 1.00 50.38 860 LEU A CA 1
ATOM 6788 C C . LEU A 1 860 ? -9.415 -45.207 27.255 1.00 50.38 860 LEU A C 1
ATOM 6790 O O . LEU A 1 860 ? -10.345 -45.293 28.060 1.00 50.38 860 LEU A O 1
ATOM 6794 N N . SER A 1 861 ? -8.171 -44.927 27.653 1.00 49.88 861 SER A N 1
ATOM 6795 C CA . SER A 1 861 ? -7.774 -44.607 29.027 1.00 49.88 861 SER A CA 1
ATOM 6796 C C . SER A 1 861 ? -7.371 -43.134 29.167 1.00 49.88 861 SER A C 1
ATOM 6798 O O . SER A 1 861 ? -6.882 -42.515 28.226 1.00 49.88 861 SER A O 1
ATOM 6800 N N . ASN A 1 862 ? -7.548 -42.555 30.360 1.00 54.25 862 ASN A N 1
ATOM 6801 C CA . ASN A 1 862 ? -7.268 -41.137 30.636 1.00 54.25 862 ASN A CA 1
ATOM 6802 C C . ASN A 1 862 ? -5.757 -40.818 30.770 1.00 54.25 862 ASN A C 1
ATOM 6804 O O . ASN A 1 862 ? -5.340 -40.124 31.699 1.00 54.25 862 ASN A O 1
ATOM 6808 N N . ASN A 1 863 ? -4.927 -41.271 29.828 1.00 65.81 863 ASN A N 1
ATOM 6809 C CA . ASN A 1 863 ? -3.479 -41.018 29.774 1.00 65.81 863 ASN A CA 1
ATOM 6810 C C . ASN A 1 863 ? -3.107 -39.583 29.327 1.00 65.81 863 ASN A C 1
ATOM 6812 O O . ASN A 1 863 ? -2.041 -39.348 28.764 1.00 65.81 863 ASN A O 1
ATOM 6816 N N . TYR A 1 864 ? -3.938 -38.590 29.664 1.00 73.50 864 TYR A N 1
ATOM 6817 C CA . TYR A 1 864 ? -3.668 -37.152 29.496 1.00 73.50 864 TYR A CA 1
ATOM 6818 C C . TYR A 1 864 ? -2.298 -36.735 30.068 1.00 73.50 864 TYR A C 1
ATOM 6820 O O . TYR A 1 864 ? -1.622 -35.857 29.544 1.00 73.50 864 TYR A O 1
ATOM 6828 N N . HIS A 1 865 ? -1.859 -37.405 31.135 1.00 83.38 865 HIS A N 1
ATOM 6829 C CA . HIS A 1 865 ? -0.583 -37.145 31.799 1.00 83.38 865 HIS A CA 1
ATOM 6830 C C . HIS A 1 865 ? 0.655 -37.713 31.085 1.00 83.38 865 HIS A C 1
ATOM 6832 O O . HIS A 1 865 ? 1.754 -37.436 31.549 1.00 83.38 865 HIS A O 1
ATOM 6838 N N . ALA A 1 866 ? 0.512 -38.478 29.996 1.00 87.31 866 ALA A N 1
ATOM 6839 C CA . ALA A 1 866 ? 1.646 -38.972 29.202 1.00 87.31 866 ALA A CA 1
ATOM 6840 C C . ALA A 1 866 ? 2.243 -37.907 28.262 1.00 87.31 866 ALA A C 1
ATOM 6842 O O . ALA A 1 866 ? 3.355 -38.067 27.763 1.00 87.31 866 ALA A O 1
ATOM 6843 N N . PHE A 1 867 ? 1.507 -36.820 28.019 1.00 92.25 867 PHE A N 1
ATOM 6844 C CA . PHE A 1 867 ? 1.992 -35.665 27.277 1.00 92.25 867 PHE A CA 1
ATOM 6845 C C . PHE A 1 867 ? 2.696 -34.689 28.222 1.00 92.25 867 PHE A C 1
ATOM 6847 O O . PHE A 1 867 ? 2.219 -34.386 29.320 1.00 92.25 867 PHE A O 1
ATOM 6854 N N . HIS A 1 868 ? 3.840 -34.171 27.789 1.00 94.44 868 HIS A N 1
ATOM 6855 C CA . HIS A 1 868 ? 4.741 -33.379 28.616 1.00 94.44 868 HIS A CA 1
ATOM 6856 C C . HIS A 1 868 ? 5.176 -32.086 27.915 1.00 94.44 868 HIS A C 1
ATOM 6858 O O . HIS A 1 868 ? 5.138 -31.967 26.691 1.00 94.44 868 HIS A O 1
ATOM 6864 N N . VAL A 1 869 ? 5.593 -31.098 28.709 1.00 95.56 869 VAL A N 1
ATOM 6865 C CA . VAL A 1 869 ? 6.112 -29.807 28.231 1.00 95.56 869 VAL A CA 1
ATOM 6866 C C . VAL A 1 869 ? 7.630 -29.813 28.386 1.00 95.56 869 VAL A C 1
ATOM 6868 O O . VAL A 1 869 ? 8.125 -30.014 29.496 1.00 95.56 869 VAL A O 1
ATOM 6871 N N . ALA A 1 870 ? 8.376 -29.579 27.305 1.00 94.25 870 ALA A N 1
ATOM 6872 C CA . ALA A 1 870 ? 9.834 -29.465 27.364 1.00 94.25 870 ALA A CA 1
ATOM 6873 C C . ALA A 1 870 ? 10.268 -28.064 27.825 1.00 94.25 870 ALA A C 1
ATOM 6875 O O . ALA A 1 870 ? 11.146 -27.927 28.680 1.00 94.25 870 ALA A O 1
ATOM 6876 N N . GLY A 1 871 ? 9.616 -27.023 27.297 1.00 93.50 871 GLY A N 1
ATOM 6877 C CA . GLY A 1 871 ? 9.863 -25.631 27.665 1.00 93.50 871 GLY A CA 1
ATOM 6878 C C . GLY A 1 871 ? 9.418 -24.633 26.597 1.00 93.50 871 GLY A C 1
ATOM 6879 O O . GLY A 1 871 ? 8.587 -24.946 25.747 1.00 93.50 871 GLY A O 1
ATOM 6880 N N . ASP A 1 872 ? 9.984 -23.430 26.665 1.00 91.62 872 ASP A N 1
ATOM 6881 C CA . ASP A 1 872 ? 9.642 -22.280 25.823 1.00 91.62 872 ASP A CA 1
ATOM 6882 C C . ASP A 1 872 ? 10.844 -21.866 24.955 1.00 91.62 872 ASP A C 1
ATOM 6884 O O . ASP A 1 872 ? 11.950 -21.673 25.470 1.00 91.62 872 ASP A O 1
ATOM 6888 N N . LYS A 1 873 ? 10.627 -21.735 23.638 1.00 93.75 873 LYS A N 1
ATOM 6889 C CA . LYS A 1 873 ? 11.648 -21.390 22.624 1.00 93.75 873 LYS A CA 1
ATOM 6890 C C . LYS A 1 873 ? 11.909 -19.874 22.510 1.00 93.75 873 LYS A C 1
ATOM 6892 O O . LYS A 1 873 ? 12.643 -19.415 21.632 1.00 93.75 873 LYS A O 1
ATOM 6897 N N . GLY A 1 874 ? 11.309 -19.069 23.384 1.00 90.19 874 GLY A N 1
ATOM 6898 C CA . GLY A 1 874 ? 11.369 -17.612 23.381 1.00 90.19 874 GLY A CA 1
ATOM 6899 C C . GLY A 1 874 ? 10.442 -16.963 22.349 1.00 90.19 874 GLY A C 1
ATOM 6900 O O . GLY A 1 874 ? 9.960 -17.617 21.420 1.00 90.19 874 GLY A O 1
ATOM 6901 N N . PRO A 1 875 ? 10.203 -15.644 22.453 1.00 89.75 875 PRO A N 1
ATOM 6902 C CA . PRO A 1 875 ? 9.310 -14.932 21.545 1.00 89.75 875 PRO A CA 1
ATOM 6903 C C . PRO A 1 875 ? 9.788 -15.009 20.088 1.00 89.75 875 PRO A C 1
ATOM 6905 O O . PRO A 1 875 ? 10.993 -15.043 19.806 1.00 89.75 875 PRO A O 1
ATOM 6908 N N . LYS A 1 876 ? 8.832 -14.980 19.151 1.00 90.31 876 LYS A N 1
ATOM 6909 C CA . LYS A 1 876 ? 9.069 -15.017 17.694 1.00 90.31 876 LYS A CA 1
ATOM 6910 C C . LYS A 1 876 ? 9.780 -16.283 17.183 1.00 90.31 876 LYS A C 1
ATOM 6912 O O . LYS A 1 876 ? 10.485 -16.226 16.179 1.00 90.31 876 LYS A O 1
ATOM 6917 N N . SER A 1 877 ? 9.659 -17.404 17.892 1.00 92.25 877 SER A N 1
ATOM 6918 C CA . SER A 1 877 ? 10.269 -18.696 17.531 1.00 92.25 877 SER A CA 1
ATOM 6919 C C . SER A 1 877 ? 9.338 -19.640 16.754 1.00 92.25 877 SER A C 1
ATOM 6921 O O . SER A 1 877 ? 9.744 -20.757 16.446 1.00 92.25 877 SER A O 1
ATOM 6923 N N . GLN A 1 878 ? 8.123 -19.196 16.406 1.00 92.69 878 GLN A N 1
ATOM 6924 C CA . GLN A 1 878 ? 7.176 -19.956 15.587 1.00 92.69 878 GLN A CA 1
ATOM 6925 C C . GLN A 1 878 ? 7.787 -20.369 14.241 1.00 92.69 878 GLN A C 1
ATOM 6927 O O . GLN A 1 878 ? 8.495 -19.582 13.601 1.00 92.69 878 GLN A O 1
ATOM 6932 N N . GLY A 1 879 ? 7.411 -21.552 13.761 1.00 89.50 879 GLY A N 1
ATOM 6933 C CA . GLY A 1 879 ? 7.696 -22.016 12.408 1.00 89.50 879 GLY A CA 1
ATOM 6934 C C . GLY A 1 879 ? 7.268 -23.469 12.186 1.00 89.50 879 GLY A C 1
ATOM 6935 O O . GLY A 1 879 ? 7.046 -24.195 13.155 1.00 89.50 879 GLY A O 1
ATOM 6936 N N . PRO A 1 880 ? 7.131 -23.898 10.923 1.00 89.25 880 PRO A N 1
ATOM 6937 C CA . PRO A 1 880 ? 6.479 -25.162 10.584 1.00 89.25 880 PRO A CA 1
ATOM 6938 C C . PRO A 1 880 ? 7.319 -26.415 10.865 1.00 89.25 880 PRO A C 1
ATOM 6940 O O . PRO A 1 880 ? 6.746 -27.446 11.188 1.00 89.25 880 PRO A O 1
ATOM 6943 N N . SER A 1 881 ? 8.651 -26.363 10.750 1.00 92.56 881 SER A N 1
ATOM 6944 C CA . SER A 1 881 ? 9.506 -27.560 10.775 1.00 92.56 881 SER A CA 1
ATOM 6945 C C . SER A 1 881 ? 10.446 -27.602 11.980 1.00 92.56 881 SER A C 1
ATOM 6947 O O . SER A 1 881 ? 11.079 -26.602 12.343 1.00 92.56 881 SER A O 1
ATOM 6949 N N . SER A 1 882 ? 10.560 -28.796 12.561 1.00 94.50 882 SER A N 1
ATOM 6950 C CA . SER A 1 882 ? 11.619 -29.204 13.480 1.00 94.50 882 SER A CA 1
ATOM 6951 C C . SER A 1 882 ? 12.212 -30.544 13.034 1.00 94.50 882 SER A C 1
ATOM 6953 O O . SER A 1 882 ? 11.517 -31.375 12.458 1.00 94.50 882 SER A O 1
ATOM 6955 N N . VAL A 1 883 ? 13.505 -30.751 13.288 1.00 93.88 883 VAL A N 1
ATOM 6956 C CA . VAL A 1 883 ? 14.210 -32.031 13.080 1.00 93.88 883 VAL A CA 1
ATOM 6957 C C . VAL A 1 883 ? 15.224 -32.241 14.201 1.00 93.88 883 VAL A C 1
ATOM 6959 O O . VAL A 1 883 ? 15.828 -31.276 14.662 1.00 93.88 883 VAL A O 1
ATOM 6962 N N . ILE A 1 884 ? 15.433 -33.484 14.636 1.00 93.75 884 ILE A N 1
ATOM 6963 C CA . ILE A 1 884 ? 16.441 -33.844 15.647 1.00 93.75 884 ILE A CA 1
ATOM 6964 C C . ILE A 1 884 ? 17.544 -34.654 14.972 1.00 93.75 884 ILE A C 1
ATOM 6966 O O . ILE A 1 884 ? 17.269 -35.675 14.340 1.00 93.75 884 ILE A O 1
ATOM 6970 N N . ASP A 1 885 ? 18.791 -34.211 15.126 1.00 91.25 885 ASP A N 1
ATOM 6971 C CA . ASP A 1 885 ? 19.954 -35.019 14.764 1.00 91.25 885 ASP A CA 1
ATOM 6972 C C . ASP A 1 885 ? 20.058 -36.238 15.694 1.00 91.25 885 ASP A C 1
ATOM 6974 O O . ASP A 1 885 ? 20.089 -36.099 16.917 1.00 91.25 885 ASP A O 1
ATOM 6978 N N . GLN A 1 886 ? 20.123 -37.432 15.106 1.00 86.75 886 GLN A N 1
ATOM 6979 C CA . GLN A 1 886 ? 20.158 -38.699 15.831 1.00 86.75 886 GLN A CA 1
ATOM 6980 C C . GLN A 1 886 ? 21.537 -38.999 16.454 1.00 86.75 886 GLN A C 1
ATOM 6982 O O . GLN A 1 886 ? 21.615 -39.853 17.331 1.00 86.75 886 GLN A O 1
ATOM 6987 N N . GLU A 1 887 ? 22.620 -38.327 16.031 1.00 86.00 887 GLU A N 1
ATOM 6988 C CA . GLU A 1 887 ? 23.955 -38.510 16.634 1.00 86.00 887 GLU A CA 1
ATOM 6989 C C . GLU A 1 887 ? 24.234 -37.510 17.770 1.00 86.00 887 GLU A C 1
ATOM 6991 O O . GLU A 1 887 ? 24.851 -37.873 18.771 1.00 86.00 887 GLU A O 1
ATOM 6996 N N . THR A 1 888 ? 23.803 -36.249 17.631 1.00 88.56 888 THR A N 1
ATOM 6997 C CA . THR A 1 888 ? 24.115 -35.180 18.606 1.00 88.56 888 THR A CA 1
ATOM 6998 C C . THR A 1 888 ? 22.958 -34.779 19.522 1.00 88.56 888 THR A C 1
ATOM 7000 O O . THR A 1 888 ? 23.169 -34.000 20.456 1.00 88.56 888 THR A O 1
ATOM 7003 N N . GLU A 1 889 ? 21.744 -35.268 19.250 1.00 89.50 889 GLU A N 1
ATOM 7004 C CA . GLU A 1 889 ? 20.486 -34.864 19.895 1.00 89.50 889 GLU A CA 1
ATOM 7005 C C . GLU A 1 889 ? 20.236 -33.339 19.887 1.00 89.50 889 GLU A C 1
ATOM 7007 O O . GLU A 1 889 ? 19.584 -32.763 20.765 1.00 89.50 889 GLU A O 1
ATOM 7012 N N . ILE A 1 890 ? 20.756 -32.654 18.864 1.00 92.75 890 ILE A N 1
ATOM 7013 C CA . ILE A 1 890 ? 20.444 -31.249 18.608 1.00 92.75 890 ILE A CA 1
ATOM 7014 C C . ILE A 1 890 ? 19.170 -31.181 17.763 1.00 92.75 890 ILE A C 1
ATOM 7016 O O . ILE A 1 890 ? 19.126 -31.624 16.614 1.00 92.75 890 ILE A O 1
ATOM 7020 N N . ALA A 1 891 ? 18.133 -30.588 18.347 1.00 94.19 891 ALA A N 1
ATOM 7021 C CA . ALA A 1 891 ? 16.908 -30.203 17.673 1.00 94.19 891 ALA A CA 1
ATOM 7022 C C . ALA A 1 891 ? 17.126 -28.881 16.918 1.00 94.19 891 ALA A C 1
ATOM 7024 O O . ALA A 1 891 ? 17.548 -27.887 17.513 1.00 94.19 891 ALA A O 1
ATOM 7025 N N . TYR A 1 892 ? 16.818 -28.850 15.624 1.00 95.44 892 TYR A N 1
ATOM 7026 C CA . TYR A 1 892 ? 16.851 -27.668 14.760 1.00 95.44 892 TYR A CA 1
ATOM 7027 C C . TYR A 1 892 ? 15.433 -27.242 14.377 1.00 95.44 892 TYR A C 1
ATOM 7029 O O . TYR A 1 892 ? 14.570 -28.087 14.159 1.00 95.44 892 TYR A O 1
ATOM 7037 N N . PHE A 1 893 ? 15.201 -25.931 14.271 1.00 95.81 893 PHE A N 1
ATOM 7038 C CA . PHE A 1 893 ? 13.870 -25.338 14.109 1.00 95.81 893 PHE A CA 1
ATOM 7039 C C . PHE A 1 893 ? 13.858 -24.213 13.075 1.00 95.81 893 PHE A C 1
ATOM 7041 O O . PHE A 1 893 ? 14.679 -23.295 13.139 1.00 95.81 893 PHE A O 1
ATOM 7048 N N . THR A 1 894 ? 12.868 -24.202 12.185 1.00 94.75 894 THR A N 1
ATOM 7049 C CA . THR A 1 894 ? 12.542 -23.011 11.380 1.00 94.75 894 THR A CA 1
ATOM 7050 C C . THR A 1 894 ? 11.946 -21.919 12.269 1.00 94.75 894 THR A C 1
ATOM 7052 O O . THR A 1 894 ? 11.037 -22.209 13.041 1.00 94.75 894 THR A O 1
ATOM 7055 N N . GLN A 1 895 ? 12.399 -20.667 12.146 1.00 93.00 895 GLN A N 1
ATOM 7056 C CA . GLN A 1 895 ? 11.829 -19.514 12.857 1.00 93.00 895 GLN A CA 1
ATOM 7057 C C . GLN A 1 895 ? 11.367 -18.449 11.858 1.00 93.00 895 GLN A C 1
ATOM 7059 O O . GLN A 1 895 ? 12.116 -17.532 11.503 1.00 93.00 895 GLN A O 1
ATOM 7064 N N . ILE A 1 896 ? 10.119 -18.553 11.399 1.00 91.69 896 ILE A N 1
ATOM 7065 C CA . ILE A 1 896 ? 9.604 -17.742 10.283 1.00 91.69 896 ILE A CA 1
ATOM 7066 C C . ILE A 1 896 ? 9.406 -16.260 10.652 1.00 91.69 896 ILE A C 1
ATOM 7068 O O . ILE A 1 896 ? 9.511 -15.401 9.787 1.00 91.69 896 ILE A O 1
ATOM 7072 N N . GLN A 1 897 ? 9.237 -15.919 11.938 1.00 90.06 897 GLN A N 1
ATOM 7073 C CA . GLN A 1 897 ? 9.246 -14.518 12.408 1.00 90.06 897 GLN A CA 1
ATOM 7074 C C . GLN A 1 897 ? 10.648 -13.922 12.643 1.00 90.06 897 GLN A C 1
ATOM 7076 O O . GLN A 1 897 ? 10.761 -12.740 12.985 1.00 90.06 897 GLN A O 1
ATOM 7081 N N . LYS A 1 898 ? 11.716 -14.716 12.494 1.00 90.38 898 LYS A N 1
ATOM 7082 C CA . LYS A 1 898 ? 13.116 -14.268 12.614 1.00 90.38 898 LYS A CA 1
ATOM 7083 C C . LYS A 1 898 ? 13.919 -14.467 11.328 1.00 90.38 898 LYS A C 1
ATOM 7085 O O . LYS A 1 898 ? 15.109 -14.177 11.341 1.00 90.38 898 LYS A O 1
ATOM 7090 N N . ASN A 1 899 ? 13.303 -14.928 10.236 1.00 90.62 899 ASN A N 1
ATOM 7091 C CA . ASN A 1 899 ? 13.972 -15.205 8.960 1.00 90.62 899 ASN A CA 1
ATOM 7092 C C . ASN A 1 899 ? 15.237 -16.074 9.133 1.00 90.62 899 ASN A C 1
ATOM 7094 O O . ASN A 1 899 ? 16.320 -15.727 8.651 1.00 90.62 899 ASN A O 1
ATOM 7098 N N . GLY A 1 900 ? 15.144 -17.149 9.922 1.00 90.94 900 GLY A N 1
ATOM 7099 C CA . GLY A 1 900 ? 16.323 -17.896 10.362 1.00 90.94 900 GLY A CA 1
ATOM 7100 C C . GLY A 1 900 ? 16.032 -19.248 11.006 1.00 90.94 900 GLY A C 1
ATOM 7101 O O . GLY A 1 900 ? 14.879 -19.659 11.136 1.00 90.94 900 GLY A O 1
ATOM 7102 N N . ILE A 1 901 ? 17.103 -19.931 11.414 1.00 93.69 901 ILE A N 1
ATOM 7103 C CA . ILE A 1 901 ? 17.088 -21.276 12.002 1.00 93.69 901 ILE A CA 1
ATOM 7104 C C . ILE A 1 901 ? 17.547 -21.217 13.460 1.00 93.69 901 ILE A C 1
ATOM 7106 O O . ILE A 1 901 ? 18.581 -20.626 13.770 1.00 93.69 901 ILE A O 1
ATOM 7110 N N . GLY A 1 902 ? 16.771 -21.816 14.362 1.00 93.69 902 GLY A N 1
ATOM 7111 C CA . GLY A 1 902 ? 17.144 -22.034 15.762 1.00 93.69 902 GLY A CA 1
ATOM 7112 C C . GLY A 1 902 ? 17.673 -23.444 16.012 1.00 93.69 902 GLY A C 1
ATOM 7113 O O . GLY A 1 902 ? 17.415 -24.349 15.219 1.00 93.69 902 GLY A O 1
ATOM 7114 N N . CYS A 1 903 ? 18.370 -23.640 17.128 1.00 95.06 903 CYS A N 1
ATOM 7115 C CA . CYS A 1 903 ? 18.674 -24.957 17.668 1.00 95.06 903 CYS A CA 1
ATOM 7116 C C . CYS A 1 903 ? 18.568 -25.012 19.198 1.00 95.06 903 CYS A C 1
ATOM 7118 O O . CYS A 1 903 ? 18.636 -23.997 19.897 1.00 95.06 903 CYS A O 1
ATOM 7120 N N . TRP A 1 904 ? 18.412 -26.228 19.708 1.00 96.06 904 TRP A N 1
ATOM 7121 C CA . TRP A 1 904 ? 18.370 -26.560 21.126 1.00 96.06 904 TRP A CA 1
ATOM 7122 C C . TRP A 1 904 ? 18.888 -27.992 21.321 1.00 96.06 904 TRP A C 1
ATOM 7124 O O . TRP A 1 904 ? 18.636 -28.858 20.493 1.00 96.06 904 TRP A O 1
ATOM 7134 N N . ASN A 1 905 ? 19.635 -28.245 22.396 1.00 93.31 905 ASN A N 1
ATOM 7135 C CA . ASN A 1 905 ? 20.084 -29.590 22.761 1.00 93.31 905 ASN A CA 1
ATOM 7136 C C . ASN A 1 905 ? 19.084 -30.196 23.759 1.00 93.31 905 ASN A C 1
ATOM 7138 O O . ASN A 1 905 ? 18.909 -29.637 24.844 1.00 93.31 905 ASN A O 1
ATOM 7142 N N . THR A 1 906 ? 18.464 -31.325 23.408 1.00 92.31 906 THR A N 1
ATOM 7143 C CA . THR A 1 906 ? 17.394 -31.987 24.188 1.00 92.31 906 THR A CA 1
ATOM 7144 C C . THR A 1 906 ? 17.786 -32.311 25.634 1.00 92.31 906 THR A C 1
ATOM 7146 O O . THR A 1 906 ? 16.939 -32.268 26.527 1.00 92.31 906 THR A O 1
ATOM 7149 N N . ASN A 1 907 ? 19.072 -32.579 25.888 1.00 89.00 907 ASN A N 1
ATOM 7150 C CA . ASN A 1 907 ? 19.615 -32.917 27.208 1.00 89.00 907 ASN A CA 1
ATOM 7151 C C . ASN A 1 907 ? 19.705 -31.703 28.152 1.00 89.00 907 ASN A C 1
ATOM 7153 O O . ASN A 1 907 ? 19.991 -31.848 29.342 1.00 89.00 907 ASN A O 1
ATOM 7157 N N . VAL A 1 908 ? 19.465 -30.491 27.644 1.00 91.25 908 VAL A N 1
ATOM 7158 C CA . VAL A 1 908 ? 19.408 -29.254 28.426 1.00 91.25 908 VAL A CA 1
ATOM 7159 C C . VAL A 1 908 ? 17.954 -28.803 28.523 1.00 91.25 908 VAL A C 1
ATOM 7161 O O . VAL A 1 908 ? 17.258 -28.737 27.518 1.00 91.25 908 VAL A O 1
ATOM 7164 N N . LYS A 1 909 ? 17.477 -28.425 29.716 1.00 90.94 909 LYS A N 1
ATOM 7165 C CA . LYS A 1 909 ? 16.112 -27.894 29.870 1.00 90.94 909 LYS A CA 1
ATOM 7166 C C . LYS A 1 909 ? 15.889 -26.689 28.945 1.00 90.94 909 LYS A C 1
ATOM 7168 O O . LYS A 1 909 ? 16.584 -25.686 29.085 1.00 90.94 909 LYS A O 1
ATOM 7173 N N . LEU A 1 910 ? 14.866 -26.764 28.093 1.00 94.00 910 LEU A N 1
ATOM 7174 C CA . LEU A 1 910 ? 14.503 -25.700 27.163 1.00 94.00 910 LEU A CA 1
ATOM 7175 C C . LEU A 1 910 ? 14.062 -24.417 27.889 1.00 94.00 910 LEU A C 1
ATOM 7177 O O . LEU A 1 910 ? 13.058 -24.387 28.607 1.00 94.00 910 LEU A O 1
ATOM 7181 N N . THR A 1 911 ? 14.809 -23.342 27.657 1.00 91.81 911 THR A N 1
ATOM 7182 C CA . THR A 1 911 ? 14.452 -21.960 27.986 1.00 91.81 911 THR A CA 1
ATOM 7183 C C . THR A 1 911 ? 14.826 -21.023 26.825 1.00 91.81 911 THR A C 1
ATOM 7185 O O . THR A 1 911 ? 15.659 -21.382 25.984 1.00 91.81 911 THR A O 1
ATOM 7188 N N . PRO A 1 912 ? 14.329 -19.771 26.818 1.00 90.88 912 PRO A N 1
ATOM 7189 C CA . PRO A 1 912 ? 14.754 -18.745 25.860 1.00 90.88 912 PRO A CA 1
ATOM 7190 C C . PRO A 1 912 ? 16.247 -18.371 25.920 1.00 90.88 912 PRO A C 1
ATOM 7192 O O . PRO A 1 912 ? 16.722 -17.649 25.049 1.00 90.88 912 PRO A O 1
ATOM 7195 N N . GLU A 1 913 ? 16.984 -18.820 26.943 1.00 86.31 913 GLU A N 1
ATOM 7196 C CA . GLU A 1 913 ? 18.436 -18.622 27.078 1.00 86.31 913 GLU A CA 1
ATOM 7197 C C . GLU A 1 913 ? 19.236 -19.791 26.477 1.00 86.31 913 GLU A C 1
ATOM 7199 O O . GLU A 1 913 ? 20.372 -19.603 26.045 1.00 86.31 913 GLU A O 1
ATOM 7204 N N . THR A 1 914 ? 18.654 -20.997 26.437 1.00 89.75 914 THR A N 1
ATOM 7205 C CA . THR A 1 914 ? 19.277 -22.211 25.873 1.00 89.75 914 THR A CA 1
ATOM 7206 C C . THR A 1 914 ? 18.902 -22.455 24.411 1.00 89.75 914 THR A C 1
ATOM 7208 O O . THR A 1 914 ? 19.526 -23.282 23.752 1.00 89.75 914 THR A O 1
ATOM 7211 N N . PHE A 1 915 ? 17.857 -21.787 23.919 1.00 92.06 915 PHE A N 1
ATOM 7212 C CA . PHE A 1 915 ? 17.399 -21.862 22.536 1.00 92.06 915 PHE A CA 1
ATOM 7213 C C . PHE A 1 915 ? 18.163 -20.840 21.679 1.00 92.06 915 PHE A C 1
ATOM 7215 O O . PHE A 1 915 ? 17.940 -19.631 21.773 1.00 92.06 915 PHE A O 1
ATOM 7222 N N . VAL A 1 916 ? 19.105 -21.316 20.865 1.00 90.25 916 VAL A N 1
ATOM 7223 C CA . VAL A 1 916 ? 20.104 -20.477 20.183 1.00 90.25 916 VAL A CA 1
ATOM 7224 C C . VAL A 1 916 ? 19.725 -20.245 18.720 1.00 90.25 916 VAL A C 1
ATOM 7226 O O . VAL A 1 916 ? 19.250 -21.144 18.036 1.00 90.25 916 VAL A O 1
ATOM 7229 N N . LEU A 1 917 ? 19.951 -19.034 18.204 1.00 88.69 917 LEU A N 1
ATOM 7230 C CA . LEU A 1 917 ? 19.833 -18.737 16.773 1.00 88.69 917 LEU A CA 1
ATOM 7231 C C . LEU A 1 917 ? 21.114 -19.189 16.049 1.00 88.69 917 LEU A C 1
ATOM 7233 O O . LEU A 1 917 ? 22.180 -18.629 16.292 1.00 88.69 917 LEU A O 1
ATOM 7237 N N . VAL A 1 918 ? 21.003 -20.177 15.157 1.00 85.50 918 VAL A N 1
ATOM 7238 C CA . VAL A 1 918 ? 22.122 -20.718 14.359 1.00 85.50 918 VAL A CA 1
ATOM 7239 C C . VAL A 1 918 ? 22.511 -19.749 13.244 1.00 85.50 918 VAL A C 1
ATOM 7241 O O . VAL A 1 918 ? 23.688 -19.492 13.012 1.00 85.50 918 VAL A O 1
ATOM 7244 N N . GLY A 1 919 ? 21.513 -19.181 12.566 1.00 82.00 919 GLY A N 1
ATOM 7245 C CA . GLY A 1 919 ? 21.710 -18.199 11.505 1.00 82.00 919 GLY A CA 1
ATOM 7246 C C . GLY A 1 919 ? 20.398 -17.553 11.072 1.00 82.00 919 GLY A C 1
ATOM 7247 O O . GLY A 1 919 ? 19.320 -18.112 11.276 1.00 82.00 919 GLY A O 1
ATOM 7248 N N . GLN A 1 920 ? 20.497 -16.362 10.486 1.00 87.06 920 GLN A N 1
ATOM 7249 C CA . GLN A 1 920 ? 19.377 -15.551 10.006 1.00 87.06 920 GLN A CA 1
ATOM 7250 C C . GLN A 1 920 ? 19.796 -14.823 8.726 1.00 87.06 920 GLN A C 1
ATOM 7252 O O . GLN A 1 920 ? 20.908 -14.299 8.652 1.00 87.06 920 GLN A O 1
ATOM 7257 N N . ASN A 1 921 ? 18.898 -14.729 7.743 1.00 82.00 921 ASN A N 1
ATOM 7258 C CA . ASN A 1 921 ? 19.097 -13.888 6.566 1.00 82.00 921 ASN A CA 1
ATOM 7259 C C . ASN A 1 921 ? 17.756 -13.356 6.031 1.00 82.00 921 ASN A C 1
ATOM 7261 O O . ASN A 1 921 ? 16.933 -14.105 5.515 1.00 82.00 921 ASN A O 1
ATOM 7265 N N . ASN A 1 922 ? 17.560 -12.038 6.096 1.00 81.44 922 ASN A N 1
ATOM 7266 C CA . ASN A 1 922 ? 16.313 -11.389 5.672 1.00 81.44 922 ASN A CA 1
ATOM 7267 C C . ASN A 1 922 ? 16.085 -11.373 4.144 1.00 81.44 922 ASN A C 1
ATOM 7269 O O . ASN A 1 922 ? 15.010 -10.968 3.714 1.00 81.44 922 ASN A O 1
ATOM 7273 N N . GLU A 1 923 ? 17.070 -11.780 3.337 1.00 79.81 923 GLU A N 1
ATOM 7274 C CA . GLU A 1 923 ? 16.963 -11.891 1.875 1.00 79.81 923 GLU A CA 1
ATOM 7275 C C . GLU A 1 923 ? 16.858 -13.352 1.405 1.00 79.81 923 GLU A C 1
ATOM 7277 O O . GLU A 1 923 ? 16.105 -13.635 0.478 1.00 79.81 923 GLU A O 1
ATOM 7282 N N . THR A 1 924 ? 17.580 -14.290 2.038 1.00 81.81 924 THR A N 1
ATOM 7283 C CA . THR A 1 924 ? 17.630 -15.708 1.604 1.00 81.81 924 THR A CA 1
ATOM 7284 C C . THR A 1 924 ? 16.860 -16.684 2.497 1.00 81.81 924 THR A C 1
ATOM 7286 O O . THR A 1 924 ? 16.792 -17.866 2.176 1.00 81.81 924 THR A O 1
ATOM 7289 N N . MET A 1 925 ? 16.315 -16.223 3.624 1.00 86.06 925 MET A N 1
ATOM 7290 C CA . MET A 1 925 ? 15.486 -17.005 4.551 1.00 86.06 925 MET A CA 1
ATOM 7291 C C . MET A 1 925 ? 14.180 -16.255 4.859 1.00 86.06 925 MET A C 1
ATOM 7293 O O . MET A 1 925 ? 13.777 -16.144 6.012 1.00 86.06 925 MET A O 1
ATOM 7297 N N . VAL A 1 926 ? 13.534 -15.695 3.828 1.00 85.12 926 VAL A N 1
ATOM 7298 C CA . VAL A 1 926 ? 12.270 -14.938 3.953 1.00 85.12 926 VAL A CA 1
ATOM 7299 C C . VAL A 1 926 ? 11.153 -15.786 4.562 1.00 85.12 926 VAL A C 1
ATOM 7301 O O . VAL A 1 926 ? 10.407 -15.295 5.402 1.00 85.12 926 VAL A O 1
ATOM 7304 N N . TYR A 1 927 ? 11.051 -17.054 4.171 1.00 91.06 927 TYR A N 1
ATOM 7305 C CA . TYR A 1 927 ? 10.113 -18.007 4.751 1.00 91.06 927 TYR A CA 1
ATOM 7306 C C . TYR A 1 927 ? 10.753 -19.409 4.778 1.00 91.06 927 TYR A C 1
ATOM 7308 O O . TYR A 1 927 ? 10.637 -20.157 3.805 1.00 91.06 927 TYR A O 1
ATOM 7316 N N . PRO A 1 928 ? 11.502 -19.766 5.844 1.00 92.56 928 PRO A N 1
ATOM 7317 C CA . PRO A 1 928 ? 12.105 -21.090 5.974 1.00 92.56 928 PRO A CA 1
ATOM 7318 C C . PRO A 1 928 ? 11.011 -22.142 6.209 1.00 92.56 928 PRO A C 1
ATOM 7320 O O . PRO A 1 928 ? 10.378 -22.174 7.264 1.00 92.56 928 PRO A O 1
ATOM 7323 N N . ASN A 1 929 ? 10.793 -22.987 5.203 1.00 90.81 929 ASN A N 1
ATOM 7324 C CA . ASN A 1 929 ? 9.717 -23.970 5.141 1.00 90.81 929 ASN A CA 1
ATOM 7325 C C . ASN A 1 929 ? 10.061 -25.276 5.855 1.00 90.81 929 ASN A C 1
ATOM 7327 O O . ASN A 1 929 ? 9.289 -25.741 6.689 1.00 90.81 929 ASN A O 1
ATOM 7331 N N . ASP A 1 930 ? 11.147 -25.934 5.457 1.00 94.44 930 ASP A N 1
ATOM 7332 C CA . ASP A 1 930 ? 11.376 -27.344 5.779 1.00 94.44 930 ASP A CA 1
ATOM 7333 C C . ASP A 1 930 ? 12.865 -27.641 5.946 1.00 94.44 930 ASP A C 1
ATOM 7335 O O . ASP A 1 930 ? 13.723 -26.983 5.343 1.00 94.44 930 ASP A O 1
ATOM 7339 N N . LEU A 1 931 ? 13.149 -28.627 6.792 1.00 93.81 931 LEU A N 1
ATOM 7340 C CA . LEU A 1 931 ? 14.489 -29.029 7.193 1.00 93.81 931 LEU A CA 1
ATOM 7341 C C . LEU A 1 931 ? 14.706 -30.499 6.851 1.00 93.81 931 LEU A C 1
ATOM 7343 O O . LEU A 1 931 ? 13.846 -31.338 7.103 1.00 93.81 931 LEU A O 1
ATOM 7347 N N . ALA A 1 932 ? 15.886 -30.814 6.326 1.00 92.81 932 ALA A N 1
ATOM 7348 C CA . ALA A 1 932 ? 16.328 -32.188 6.125 1.00 92.81 932 ALA A CA 1
ATOM 7349 C C . ALA A 1 932 ? 17.762 -32.341 6.633 1.00 92.81 932 ALA A C 1
ATOM 7351 O O . ALA A 1 932 ? 18.621 -31.514 6.329 1.00 92.81 932 ALA A O 1
ATOM 7352 N N . ILE A 1 933 ? 18.025 -33.402 7.393 1.00 90.31 933 ILE A N 1
ATOM 7353 C CA . ILE A 1 933 ? 19.379 -33.793 7.786 1.00 90.31 933 ILE A CA 1
ATOM 7354 C C . ILE A 1 933 ? 19.803 -34.944 6.879 1.00 90.31 933 ILE A C 1
ATOM 7356 O O . ILE A 1 933 ? 19.125 -35.965 6.800 1.00 90.31 933 ILE A O 1
ATOM 7360 N N . ASP A 1 934 ? 20.928 -34.769 6.195 1.00 87.94 934 ASP A N 1
ATOM 7361 C CA . ASP A 1 934 ? 21.673 -35.879 5.609 1.00 87.94 934 ASP A CA 1
ATOM 7362 C C . ASP A 1 934 ? 22.597 -36.444 6.691 1.00 87.94 934 ASP A C 1
ATOM 7364 O O . ASP A 1 934 ? 23.565 -35.784 7.080 1.00 87.94 934 ASP A O 1
ATOM 7368 N N . TYR A 1 935 ? 22.283 -37.642 7.186 1.00 81.69 935 TYR A N 1
ATOM 7369 C CA . TYR A 1 935 ? 23.058 -38.313 8.231 1.00 81.69 935 TYR A CA 1
ATOM 7370 C C . TYR A 1 935 ? 24.401 -38.864 7.720 1.00 81.69 935 TYR A C 1
ATOM 7372 O O . TYR A 1 935 ? 25.354 -38.916 8.495 1.00 81.69 935 TYR A O 1
ATOM 7380 N N . ASP A 1 936 ? 24.525 -39.197 6.428 1.00 79.88 936 ASP A N 1
ATOM 7381 C CA . ASP A 1 936 ? 25.767 -39.733 5.854 1.00 79.88 936 ASP A CA 1
ATOM 7382 C C . ASP A 1 936 ? 26.830 -38.634 5.703 1.00 79.88 936 ASP A C 1
ATOM 7384 O O . ASP A 1 936 ? 28.005 -38.850 6.013 1.00 79.88 936 ASP A O 1
ATOM 7388 N N . SER A 1 937 ? 26.439 -37.432 5.249 1.00 81.19 937 SER A N 1
ATOM 7389 C CA . SER A 1 937 ? 27.366 -36.289 5.148 1.00 81.19 937 SER A CA 1
ATOM 7390 C C . SER A 1 937 ? 27.304 -35.292 6.312 1.00 81.19 937 SER A C 1
ATOM 7392 O O . SER A 1 937 ? 28.101 -34.348 6.334 1.00 81.19 937 SER A O 1
ATOM 7394 N N . ARG A 1 938 ? 26.412 -35.531 7.286 1.00 81.81 938 ARG A N 1
ATOM 7395 C CA . ARG A 1 938 ? 26.137 -34.721 8.491 1.00 81.81 938 ARG A CA 1
ATOM 7396 C C . ARG A 1 938 ? 25.931 -33.241 8.179 1.00 81.81 938 ARG A C 1
ATOM 7398 O O . ARG A 1 938 ? 26.646 -32.366 8.668 1.00 81.81 938 ARG A O 1
ATOM 7405 N N . LYS A 1 939 ? 24.943 -32.970 7.322 1.00 88.62 939 LYS A N 1
ATOM 7406 C CA . LYS A 1 939 ? 24.568 -31.617 6.885 1.00 88.62 939 LYS A CA 1
ATOM 7407 C C . LYS A 1 939 ? 23.085 -31.354 7.088 1.00 88.62 939 LYS A C 1
ATOM 7409 O O . LYS A 1 939 ? 22.244 -32.149 6.674 1.00 88.62 939 LYS A O 1
ATOM 7414 N N . LEU A 1 940 ? 22.788 -30.182 7.643 1.00 90.62 940 LEU A N 1
ATOM 7415 C CA . LEU A 1 940 ? 21.448 -29.609 7.667 1.00 90.62 940 LEU A CA 1
ATOM 7416 C C . LEU A 1 940 ? 21.184 -28.858 6.356 1.00 90.62 940 LEU A C 1
ATOM 7418 O O . LEU A 1 940 ? 21.882 -27.897 6.026 1.00 90.62 940 LEU A O 1
ATOM 7422 N N . TYR A 1 941 ? 20.149 -29.276 5.642 1.00 93.19 941 TYR A N 1
ATOM 7423 C CA . TYR A 1 941 ? 19.604 -28.607 4.470 1.00 93.19 941 TYR A CA 1
ATOM 7424 C C . TYR A 1 941 ? 18.345 -27.831 4.864 1.00 93.19 941 TYR A C 1
ATOM 7426 O O . TYR A 1 941 ? 17.531 -28.307 5.655 1.00 93.19 941 TYR A O 1
ATOM 7434 N N . VAL A 1 942 ? 18.192 -26.631 4.301 1.00 93.31 942 VAL A N 1
ATOM 7435 C CA . VAL A 1 942 ? 17.086 -25.710 4.590 1.00 93.31 942 VAL A CA 1
ATOM 7436 C C . VAL A 1 942 ? 16.432 -25.300 3.279 1.00 93.31 942 VAL A C 1
ATOM 7438 O O . VAL A 1 942 ? 17.107 -24.758 2.403 1.00 93.31 942 VAL A O 1
ATOM 7441 N N . LEU A 1 943 ? 15.122 -25.507 3.158 1.00 94.50 943 LEU A N 1
ATOM 7442 C CA . LEU A 1 943 ? 14.318 -24.939 2.079 1.00 94.50 943 LEU A CA 1
ATOM 7443 C C . LEU A 1 943 ? 13.658 -23.642 2.564 1.00 94.50 943 LEU A C 1
ATOM 7445 O O . LEU A 1 943 ? 13.011 -23.626 3.609 1.00 94.50 943 LEU A O 1
ATOM 7449 N N . SER A 1 944 ? 13.802 -22.557 1.801 1.00 92.94 944 SER A N 1
ATOM 7450 C CA . SER A 1 944 ? 13.096 -21.291 2.027 1.00 92.94 944 SER A CA 1
ATOM 7451 C C . SER A 1 944 ? 12.503 -20.776 0.722 1.00 92.94 944 SER A C 1
ATOM 7453 O O . SER A 1 944 ? 13.120 -20.918 -0.333 1.00 92.94 944 SER A O 1
ATOM 7455 N N . ASP A 1 945 ? 11.343 -20.128 0.811 1.00 91.56 945 ASP A N 1
ATOM 7456 C CA . ASP A 1 945 ? 10.669 -19.482 -0.317 1.00 91.56 945 ASP A CA 1
ATOM 7457 C C . ASP A 1 945 ? 10.213 -18.041 0.026 1.00 91.56 945 ASP A C 1
ATOM 7459 O O . ASP A 1 945 ? 10.746 -17.412 0.946 1.00 91.56 945 ASP A O 1
ATOM 7463 N N . ASP A 1 946 ? 9.262 -17.516 -0.756 1.00 86.62 946 ASP A N 1
ATOM 7464 C CA . ASP A 1 946 ? 8.564 -16.238 -0.557 1.00 86.62 946 ASP A CA 1
ATOM 7465 C C . ASP A 1 946 ? 7.030 -16.477 -0.509 1.00 86.62 946 ASP A C 1
ATOM 7467 O O . ASP A 1 946 ? 6.248 -15.786 -1.172 1.00 86.62 946 ASP A O 1
ATOM 7471 N N . LEU A 1 947 ? 6.583 -17.503 0.239 1.00 85.94 947 LEU A N 1
ATOM 7472 C CA . LEU A 1 947 ? 5.167 -17.878 0.405 1.00 85.94 947 LEU A CA 1
ATOM 7473 C C . LEU A 1 947 ? 4.253 -16.689 0.771 1.00 85.94 947 LEU A C 1
ATOM 7475 O O . LEU A 1 947 ? 3.201 -16.565 0.136 1.00 85.94 947 LEU A O 1
ATOM 7479 N N . PRO A 1 948 ? 4.622 -15.761 1.687 1.00 81.06 948 PRO A N 1
ATOM 7480 C CA . PRO A 1 948 ? 3.783 -14.603 2.000 1.00 81.06 948 PRO A CA 1
ATOM 7481 C C . PRO A 1 948 ? 3.463 -13.750 0.766 1.00 81.06 948 PRO A C 1
ATOM 7483 O O . PRO A 1 948 ? 2.315 -13.353 0.561 1.00 81.06 948 PRO A O 1
ATOM 7486 N N . ARG A 1 949 ? 4.444 -13.511 -0.112 1.00 79.88 949 ARG A N 1
ATOM 7487 C CA . ARG A 1 949 ? 4.219 -12.797 -1.375 1.00 79.88 949 ARG A CA 1
ATOM 7488 C C . ARG A 1 949 ? 3.478 -13.653 -2.394 1.00 79.88 949 ARG A C 1
ATOM 7490 O O . ARG A 1 949 ? 2.694 -13.101 -3.161 1.00 79.88 949 ARG A O 1
ATOM 7497 N N . PHE A 1 950 ? 3.712 -14.964 -2.434 1.00 79.75 950 PHE A N 1
ATOM 7498 C CA . PHE A 1 950 ? 3.002 -15.868 -3.340 1.00 79.75 950 PHE A CA 1
ATOM 7499 C C . PHE A 1 950 ? 1.494 -15.882 -3.051 1.00 79.75 950 PHE A C 1
ATOM 7501 O O . PHE A 1 950 ? 0.696 -15.690 -3.974 1.00 79.75 950 PHE A O 1
ATOM 7508 N N . GLU A 1 951 ? 1.099 -16.002 -1.783 1.00 71.00 951 GLU A N 1
ATOM 7509 C CA . GLU A 1 951 ? -0.291 -15.873 -1.332 1.00 71.00 951 GLU A CA 1
ATOM 7510 C C . GLU A 1 951 ? -0.873 -14.507 -1.738 1.00 71.00 951 GLU A C 1
ATOM 7512 O O . GLU A 1 951 ? -1.876 -14.429 -2.448 1.00 71.00 951 GLU A O 1
ATOM 7517 N N . HIS A 1 952 ? -0.170 -13.417 -1.416 1.00 63.81 952 HIS A N 1
ATOM 7518 C CA . HIS A 1 952 ? -0.614 -12.056 -1.730 1.00 63.81 952 HIS A CA 1
ATOM 7519 C C . HIS A 1 952 ? -0.493 -11.675 -3.225 1.00 63.81 952 HIS A C 1
ATOM 7521 O O . HIS A 1 952 ? -0.920 -10.586 -3.612 1.00 63.81 952 HIS A O 1
ATOM 7527 N N . SER A 1 953 ? 0.050 -12.533 -4.100 1.00 53.12 953 SER A N 1
ATOM 7528 C CA . SER A 1 953 ? 0.329 -12.170 -5.503 1.00 53.12 953 SER A CA 1
ATOM 7529 C C . SER A 1 953 ? -0.909 -12.041 -6.398 1.00 53.12 953 SER A C 1
ATOM 7531 O O . SER A 1 953 ? -0.855 -11.288 -7.369 1.00 53.12 953 SER A O 1
ATOM 7533 N N . ASP A 1 954 ? -2.050 -12.652 -6.058 1.00 40.69 954 ASP A N 1
ATOM 7534 C CA . ASP A 1 954 ? -3.302 -12.417 -6.804 1.00 40.69 954 ASP A CA 1
ATOM 7535 C C . ASP A 1 954 ? -3.891 -11.021 -6.531 1.00 40.69 954 ASP A C 1
ATOM 7537 O O . ASP A 1 954 ? -4.552 -10.449 -7.398 1.00 40.69 954 ASP A O 1
ATOM 7541 N N . LEU A 1 955 ? -3.559 -10.406 -5.386 1.00 35.62 955 LEU A N 1
ATOM 7542 C CA . LEU A 1 955 ? -3.813 -8.984 -5.116 1.00 35.62 955 LEU A CA 1
ATOM 7543 C C . LEU A 1 955 ? -2.822 -8.049 -5.846 1.00 35.62 955 LEU A C 1
ATOM 7545 O O . LEU A 1 955 ? -3.018 -6.833 -5.828 1.00 35.62 955 LEU A O 1
ATOM 7549 N N . ILE A 1 956 ? -1.765 -8.584 -6.478 1.00 32.38 956 ILE A N 1
ATOM 7550 C CA . ILE A 1 956 ? -0.675 -7.821 -7.118 1.00 32.38 956 ILE A CA 1
ATOM 7551 C C . ILE A 1 956 ? -0.284 -8.438 -8.485 1.00 32.38 956 ILE A C 1
ATOM 7553 O O . ILE A 1 956 ? 0.893 -8.572 -8.831 1.00 32.38 956 ILE A O 1
ATOM 7557 N N . SER A 1 957 ? -1.276 -8.803 -9.301 1.00 23.94 957 SER A N 1
ATOM 7558 C CA . SER A 1 957 ? -1.067 -9.375 -10.639 1.00 23.94 957 SER A CA 1
ATOM 7559 C C . SER A 1 957 ? -1.083 -8.312 -11.757 1.00 23.94 957 SER A C 1
ATOM 7561 O O . SER A 1 957 ? -2.102 -8.106 -12.400 1.00 23.94 957 SER A O 1
ATOM 7563 N N . CYS A 1 958 ? 0.083 -7.694 -12.016 1.00 22.58 958 CYS A N 1
ATOM 7564 C CA . CYS A 1 958 ? 0.419 -6.811 -13.164 1.00 22.58 958 CYS A CA 1
ATOM 7565 C C . CYS A 1 958 ? -0.460 -5.539 -13.367 1.00 22.58 958 CYS A C 1
ATOM 7567 O O . CYS A 1 958 ? -1.678 -5.585 -13.400 1.00 22.58 958 CYS A O 1
ATOM 7569 N N . GLU A 1 959 ? 0.074 -4.328 -13.560 1.00 24.81 959 GLU A N 1
ATOM 7570 C CA . GLU A 1 959 ? 1.411 -3.885 -13.992 1.00 24.81 959 GLU A CA 1
ATOM 7571 C C . GLU A 1 959 ? 1.901 -2.689 -13.140 1.00 24.81 959 GLU A C 1
ATOM 7573 O O . GLU A 1 959 ? 1.089 -1.822 -12.830 1.00 24.81 959 GLU A O 1
ATOM 7578 N N . LEU A 1 960 ? 3.213 -2.604 -12.822 1.00 27.39 960 LEU A N 1
ATOM 7579 C CA . LEU A 1 960 ? 4.029 -1.351 -12.827 1.00 27.39 960 LEU A CA 1
ATOM 7580 C C . LEU A 1 960 ? 5.479 -1.508 -12.306 1.00 27.39 960 LEU A C 1
ATOM 7582 O O . LEU A 1 960 ? 6.304 -0.609 -12.495 1.00 27.39 960 LEU A O 1
ATOM 7586 N N . PHE A 1 961 ? 5.804 -2.596 -11.598 1.00 26.62 961 PHE A N 1
ATOM 7587 C CA . PHE A 1 961 ? 6.921 -2.595 -10.635 1.00 26.62 961 PHE A CA 1
ATOM 7588 C C . PHE A 1 961 ? 8.363 -2.673 -11.182 1.00 26.62 961 PHE A C 1
ATOM 7590 O O . PHE A 1 961 ? 9.304 -2.773 -10.400 1.00 26.62 961 PHE A O 1
ATOM 7597 N N . THR A 1 962 ? 8.578 -2.519 -12.490 1.00 25.31 962 THR A N 1
ATOM 7598 C CA . THR A 1 962 ? 9.919 -2.376 -13.098 1.00 25.31 962 THR A CA 1
ATOM 7599 C C . THR A 1 962 ? 10.421 -0.926 -13.181 1.00 25.31 962 THR A C 1
ATOM 7601 O O . THR A 1 962 ? 11.554 -0.699 -13.595 1.00 25.31 962 THR A O 1
ATOM 7604 N N . THR A 1 963 ? 9.631 0.070 -12.752 1.00 28.20 963 THR A N 1
ATOM 7605 C CA . THR A 1 963 ? 10.026 1.501 -12.781 1.00 28.20 963 THR A CA 1
ATOM 7606 C C . THR A 1 963 ? 10.167 2.165 -11.403 1.00 28.20 963 THR A C 1
ATOM 7608 O O . THR A 1 963 ? 10.622 3.304 -11.311 1.00 28.20 963 THR A O 1
ATOM 7611 N N . MET A 1 964 ? 9.817 1.476 -10.309 1.00 28.72 964 MET A N 1
ATOM 7612 C CA . MET A 1 964 ? 9.654 2.098 -8.980 1.00 28.72 964 MET A CA 1
ATOM 7613 C C . MET A 1 964 ? 10.866 2.013 -8.032 1.00 28.72 964 MET A C 1
ATOM 7615 O O . MET A 1 964 ? 10.803 2.537 -6.918 1.00 28.72 964 MET A O 1
ATOM 7619 N N . ALA A 1 965 ? 11.998 1.453 -8.473 1.00 26.06 965 ALA A N 1
ATOM 7620 C CA . ALA A 1 965 ? 13.220 1.334 -7.662 1.00 26.06 965 ALA A CA 1
ATOM 7621 C C . ALA A 1 965 ? 13.770 2.683 -7.135 1.00 26.06 965 ALA A C 1
ATOM 7623 O O . ALA A 1 965 ? 14.469 2.715 -6.127 1.00 26.06 965 ALA A O 1
ATOM 7624 N N . GLY A 1 966 ? 13.426 3.810 -7.771 1.00 27.94 966 GLY A N 1
ATOM 7625 C CA . GLY A 1 966 ? 13.858 5.150 -7.349 1.00 27.94 966 GLY A CA 1
ATOM 7626 C C . GLY A 1 966 ? 13.032 5.818 -6.236 1.00 27.94 966 GLY A C 1
ATOM 7627 O O . GLY A 1 966 ? 13.392 6.915 -5.819 1.00 27.94 966 GLY A O 1
ATOM 7628 N N . ALA A 1 967 ? 11.922 5.224 -5.774 1.00 31.92 967 ALA A N 1
ATOM 7629 C CA . ALA A 1 967 ? 10.932 5.928 -4.938 1.00 31.92 967 ALA A CA 1
ATOM 7630 C C . ALA A 1 967 ? 10.893 5.518 -3.449 1.00 31.92 967 ALA A C 1
ATOM 7632 O O . ALA A 1 967 ? 10.366 6.263 -2.622 1.00 31.92 967 ALA A O 1
ATOM 7633 N N . ILE A 1 968 ? 11.431 4.349 -3.087 1.00 36.34 968 ILE A N 1
ATOM 7634 C CA . ILE A 1 968 ? 11.202 3.734 -1.763 1.00 36.34 968 ILE A CA 1
ATOM 7635 C C . ILE A 1 968 ? 11.974 4.448 -0.632 1.00 36.34 968 ILE A C 1
ATOM 7637 O O . ILE A 1 968 ? 11.504 4.498 0.501 1.00 36.34 968 ILE A O 1
ATOM 7641 N N . GLY A 1 969 ? 13.102 5.102 -0.934 1.00 29.69 969 GLY A N 1
ATOM 7642 C CA . GLY A 1 969 ? 13.969 5.755 0.062 1.00 29.69 969 GLY A CA 1
ATOM 7643 C C . GLY A 1 969 ? 13.412 7.004 0.771 1.00 29.69 969 GLY A C 1
ATOM 7644 O O . GLY A 1 969 ? 14.122 7.589 1.584 1.00 29.69 969 GLY A O 1
ATOM 7645 N N . LEU A 1 970 ? 12.182 7.448 0.473 1.00 33.41 970 LEU A N 1
ATOM 7646 C CA . LEU A 1 970 ? 11.585 8.673 1.044 1.00 33.41 970 LEU A CA 1
ATOM 7647 C C . LEU A 1 970 ? 10.198 8.482 1.687 1.00 33.41 970 LEU A C 1
ATOM 7649 O O . LEU A 1 970 ? 9.713 9.390 2.366 1.00 33.41 970 LEU A O 1
ATOM 7653 N N . SER A 1 971 ? 9.544 7.330 1.511 1.00 40.03 971 SER A N 1
ATOM 7654 C CA . SER A 1 971 ? 8.170 7.111 1.993 1.00 40.03 971 SER A CA 1
ATOM 7655 C C . SER A 1 971 ? 8.081 6.868 3.504 1.00 40.03 971 SER A C 1
ATOM 7657 O O . SER A 1 971 ? 7.126 7.322 4.133 1.00 40.03 971 SER A O 1
ATOM 7659 N N . SER A 1 972 ? 9.084 6.223 4.106 1.00 32.91 972 SER A N 1
ATOM 7660 C CA . SER A 1 972 ? 9.128 5.885 5.539 1.00 32.91 972 SER A CA 1
ATOM 7661 C C . SER A 1 972 ? 9.091 7.121 6.449 1.00 32.91 972 SER A C 1
ATOM 7663 O O . SER A 1 972 ? 8.270 7.201 7.365 1.00 32.91 972 SER A O 1
ATOM 7665 N N . LEU A 1 973 ? 9.906 8.138 6.148 1.00 33.59 973 LEU A N 1
ATOM 7666 C CA . LEU A 1 973 ? 9.875 9.436 6.838 1.00 33.59 973 LEU A CA 1
ATOM 7667 C C . LEU A 1 973 ? 8.566 10.201 6.576 1.00 33.59 973 LEU A C 1
ATOM 7669 O O . LEU A 1 973 ? 8.044 10.861 7.477 1.00 33.59 973 LEU A O 1
ATOM 7673 N N . GLY A 1 974 ? 8.015 10.096 5.361 1.00 36.00 974 GLY A N 1
ATOM 7674 C CA . GLY A 1 974 ? 6.751 10.731 4.986 1.00 36.00 974 GLY A CA 1
ATOM 7675 C C . GLY A 1 974 ? 5.548 10.189 5.764 1.00 36.00 974 GLY A C 1
ATOM 7676 O O . GLY A 1 974 ? 4.745 10.975 6.267 1.00 36.00 974 GLY A O 1
ATOM 7677 N N . ALA A 1 975 ? 5.449 8.865 5.916 1.00 37.22 975 ALA A N 1
ATOM 7678 C CA . ALA A 1 975 ? 4.376 8.206 6.662 1.00 37.22 975 ALA A CA 1
ATOM 7679 C C . ALA A 1 975 ? 4.399 8.580 8.154 1.00 37.22 975 ALA A C 1
ATOM 7681 O O . ALA A 1 975 ? 3.383 9.019 8.697 1.00 37.22 975 ALA A O 1
ATOM 7682 N N . TYR A 1 976 ? 5.576 8.508 8.787 1.00 40.16 976 TYR A N 1
ATOM 7683 C CA . TYR A 1 976 ? 5.766 8.899 10.187 1.00 40.16 976 TYR A CA 1
ATOM 7684 C C . TYR A 1 976 ? 5.371 10.366 10.433 1.00 40.16 976 TYR A C 1
ATOM 7686 O O . TYR A 1 976 ? 4.617 10.677 11.359 1.00 40.16 976 TYR A O 1
ATOM 7694 N N . TYR A 1 977 ? 5.809 11.280 9.558 1.00 46.38 977 TYR A N 1
ATOM 7695 C CA . TYR A 1 977 ? 5.470 12.699 9.674 1.00 46.38 977 TYR A CA 1
ATOM 7696 C C . TYR A 1 977 ? 3.980 12.976 9.411 1.00 46.38 977 TYR A C 1
ATOM 7698 O O . TYR A 1 977 ? 3.385 13.818 10.087 1.00 46.38 977 TYR A O 1
ATOM 7706 N N . TYR A 1 978 ? 3.350 12.256 8.474 1.00 50.53 978 TYR A N 1
ATOM 7707 C CA . TYR A 1 978 ? 1.911 12.360 8.219 1.00 50.53 978 TYR A CA 1
ATOM 7708 C C . TYR A 1 978 ? 1.091 11.963 9.450 1.00 50.53 978 TYR A C 1
ATOM 7710 O O . TYR A 1 978 ? 0.231 12.734 9.875 1.00 50.53 978 TYR A O 1
ATOM 7718 N N . GLN A 1 979 ? 1.386 10.814 10.065 1.00 46.22 979 GLN A N 1
ATOM 7719 C CA . GLN A 1 979 ? 0.650 10.322 11.233 1.00 46.22 979 GLN A CA 1
ATOM 7720 C C . GLN A 1 979 ? 0.818 11.257 12.444 1.00 46.22 979 GLN A C 1
ATOM 7722 O O . GLN A 1 979 ? -0.177 11.658 13.053 1.00 46.22 979 GLN A O 1
ATOM 7727 N N . TYR A 1 980 ? 2.045 11.721 12.716 1.00 54.66 980 TYR A N 1
ATOM 7728 C CA . TYR A 1 980 ? 2.321 12.715 13.761 1.00 54.66 980 TYR A CA 1
ATOM 7729 C C . TYR A 1 980 ? 1.559 14.038 13.547 1.00 54.66 980 TYR A C 1
ATOM 7731 O O . TYR A 1 980 ? 0.994 14.608 14.483 1.00 54.66 980 TYR A O 1
ATOM 7739 N N . VAL A 1 981 ? 1.499 14.538 12.306 1.00 61.12 981 VAL A N 1
ATOM 7740 C CA . VAL A 1 981 ? 0.769 15.775 11.986 1.00 61.12 981 VAL A CA 1
ATOM 7741 C C . VAL A 1 981 ? -0.748 15.566 11.998 1.00 61.12 981 VAL A C 1
ATOM 7743 O O . VAL A 1 981 ? -1.462 16.478 12.412 1.00 61.12 981 VAL A O 1
ATOM 7746 N N . HIS A 1 982 ? -1.256 14.397 11.608 1.00 63.38 982 HIS A N 1
ATOM 7747 C CA . HIS A 1 982 ? -2.684 14.071 11.643 1.00 63.38 982 HIS A CA 1
ATOM 7748 C C . HIS A 1 982 ? -3.225 14.072 13.083 1.00 63.38 982 HIS A C 1
ATOM 7750 O O . HIS A 1 982 ? -4.168 14.806 13.393 1.00 63.38 982 HIS A O 1
ATOM 7756 N N . CYS A 1 983 ? -2.561 13.354 13.994 1.00 66.06 983 CYS A N 1
ATOM 7757 C CA . CYS A 1 983 ? -2.964 13.233 15.403 1.00 66.06 983 CYS A CA 1
ATOM 7758 C C . CYS A 1 983 ? -2.803 14.528 16.226 1.00 66.06 983 CYS A C 1
ATOM 7760 O O . CYS A 1 983 ? -3.209 14.597 17.386 1.00 66.06 983 CYS A O 1
ATOM 7762 N N . LYS A 1 984 ? -2.250 15.590 15.623 1.00 66.62 984 LYS A N 1
ATOM 7763 C CA . LYS A 1 984 ? -2.211 16.944 16.193 1.00 66.62 984 LYS A CA 1
ATOM 7764 C C . LYS A 1 984 ? -3.480 17.767 15.914 1.00 66.62 984 LYS A C 1
ATOM 7766 O O . LYS A 1 984 ? -3.702 18.763 16.599 1.00 66.62 984 LYS A O 1
ATOM 7771 N N . TYR A 1 985 ? -4.292 17.379 14.926 1.00 65.31 985 TYR A N 1
ATOM 7772 C CA . TYR A 1 985 ? -5.494 18.118 14.502 1.00 65.31 985 TYR A CA 1
ATOM 7773 C C . TYR A 1 985 ? -6.783 17.279 14.501 1.00 65.31 985 TYR A C 1
ATOM 7775 O O . TYR A 1 985 ? -7.868 17.857 14.528 1.00 65.31 985 TYR A O 1
ATOM 7783 N N . HIS A 1 986 ? -6.679 15.949 14.528 1.00 70.69 986 HIS A N 1
ATOM 7784 C CA . HIS A 1 986 ? -7.806 15.021 14.650 1.00 70.69 986 HIS A CA 1
ATOM 7785 C C . HIS A 1 986 ? -7.591 14.046 15.813 1.00 70.69 986 HIS A C 1
ATOM 7787 O O . HIS A 1 986 ? -6.456 13.790 16.212 1.00 70.69 986 HIS A O 1
ATOM 7793 N N . GLU A 1 987 ? -8.680 13.484 16.346 1.00 79.00 987 GLU A N 1
ATOM 7794 C CA . GLU A 1 987 ? -8.593 12.401 17.331 1.00 79.00 987 GLU A CA 1
ATOM 7795 C C . GLU A 1 987 ? -7.973 11.148 16.702 1.00 79.00 987 GLU A C 1
ATOM 7797 O O . GLU A 1 987 ? -8.478 10.642 15.693 1.00 79.00 987 GLU A O 1
ATOM 7802 N N . CYS A 1 988 ? -6.916 10.635 17.324 1.00 82.00 988 CYS A N 1
ATOM 7803 C CA . CYS A 1 988 ? -6.303 9.349 17.007 1.00 82.00 988 CYS A CA 1
ATOM 7804 C C . CYS A 1 988 ? -6.497 8.369 18.166 1.00 82.00 988 CYS A C 1
ATOM 7806 O O . CYS A 1 988 ? -6.657 8.788 19.311 1.00 82.00 988 CYS A O 1
ATOM 7808 N N . CYS A 1 989 ? -6.450 7.074 17.856 1.00 82.06 989 CYS A N 1
ATOM 7809 C CA . CYS A 1 989 ? -6.336 6.023 18.857 1.00 82.06 989 CYS A CA 1
ATOM 7810 C C . CYS A 1 989 ? -4.857 5.657 18.988 1.00 82.06 989 CYS A C 1
ATOM 7812 O O . CYS A 1 989 ? -4.340 4.833 18.237 1.00 82.06 989 CYS A O 1
ATOM 7814 N N . ASN A 1 990 ? -4.165 6.374 19.866 1.00 78.38 990 ASN A N 1
ATOM 7815 C CA . ASN A 1 990 ? -2.795 6.111 20.289 1.00 78.38 990 ASN A CA 1
ATOM 7816 C C . ASN A 1 990 ? -2.584 6.737 21.671 1.00 78.38 990 ASN A C 1
ATOM 7818 O O . ASN A 1 990 ? -3.253 7.718 22.014 1.00 78.38 990 ASN A O 1
ATOM 7822 N N . ASP A 1 991 ? -1.627 6.218 22.434 1.00 70.19 991 ASP A N 1
ATOM 7823 C CA . ASP A 1 991 ? -1.432 6.590 23.841 1.00 70.19 991 ASP A CA 1
ATOM 7824 C C . ASP A 1 991 ? -1.026 8.072 24.032 1.00 70.19 991 ASP A C 1
ATOM 7826 O O . ASP A 1 991 ? -1.338 8.683 25.053 1.00 70.19 991 ASP A O 1
ATOM 7830 N N . ASP A 1 992 ? -0.434 8.723 23.016 1.00 69.00 992 ASP A N 1
ATOM 7831 C CA . ASP A 1 992 ? -0.186 10.180 23.030 1.00 69.00 992 ASP A CA 1
ATOM 7832 C C . ASP A 1 992 ? -1.481 11.017 22.977 1.00 69.00 992 ASP A C 1
ATOM 7834 O O . ASP A 1 992 ? -1.498 12.208 23.333 1.00 69.00 992 ASP A O 1
ATOM 7838 N N . TYR A 1 993 ? -2.571 10.444 22.453 1.00 77.44 993 TYR A N 1
ATOM 7839 C CA . TYR A 1 993 ? -3.869 11.104 22.323 1.00 77.44 993 TYR A CA 1
ATOM 7840 C C . TYR A 1 993 ? -4.845 10.713 23.430 1.00 77.44 993 TYR A C 1
ATOM 7842 O O . TYR A 1 993 ? -5.512 11.599 23.973 1.00 77.44 993 TYR A O 1
ATOM 7850 N N . ILE A 1 994 ? -4.894 9.427 23.770 1.00 82.25 994 ILE A N 1
ATOM 7851 C CA . ILE A 1 994 ? -5.775 8.850 24.783 1.00 82.25 994 ILE A CA 1
ATOM 7852 C C . ILE A 1 994 ? -4.917 8.449 25.985 1.00 82.25 994 ILE A C 1
ATOM 7854 O O . ILE A 1 994 ? -4.313 7.383 26.009 1.00 82.25 994 ILE A O 1
ATOM 7858 N N . TYR A 1 995 ? -4.870 9.315 26.995 1.00 83.56 995 TYR A N 1
ATOM 7859 C CA . TYR A 1 995 ? -4.196 9.036 28.260 1.00 83.56 995 TYR A CA 1
ATOM 7860 C C . TYR A 1 995 ? -5.100 9.457 29.418 1.00 83.56 995 TYR A C 1
ATOM 7862 O O . TYR A 1 995 ? -5.709 10.527 29.394 1.00 83.56 995 TYR A O 1
ATOM 7870 N N . LEU A 1 996 ? -5.195 8.615 30.448 1.00 84.19 996 LEU A N 1
ATOM 7871 C CA . LEU A 1 996 ? -6.084 8.861 31.578 1.00 84.19 996 LEU A CA 1
ATOM 7872 C C . LEU A 1 996 ? -5.437 9.809 32.597 1.00 84.19 996 LEU A C 1
ATOM 7874 O O . LEU A 1 996 ? -4.621 9.404 33.427 1.00 84.19 996 LEU A O 1
ATOM 7878 N N . ASP A 1 997 ? -5.849 11.076 32.584 1.00 90.19 997 ASP A N 1
ATOM 7879 C CA . ASP A 1 997 ? -5.437 12.064 33.581 1.00 90.19 997 ASP A CA 1
ATOM 7880 C C . ASP A 1 997 ? -6.128 11.797 34.933 1.00 90.19 997 ASP A C 1
ATOM 7882 O O . ASP A 1 997 ? -7.191 12.345 35.261 1.00 90.19 997 ASP A O 1
ATOM 7886 N N . LEU A 1 998 ? -5.491 10.939 35.736 1.00 89.88 998 LEU A N 1
ATOM 7887 C CA . LEU A 1 998 ? -5.903 10.628 37.104 1.00 89.88 998 LEU A CA 1
ATOM 7888 C C . LEU A 1 998 ? -5.894 11.853 38.033 1.00 89.88 998 LEU A C 1
ATOM 7890 O O . LEU A 1 998 ? -6.669 11.873 38.986 1.00 89.88 998 LEU A O 1
ATOM 7894 N N . GLN A 1 999 ? -5.063 12.874 37.793 1.00 91.88 999 GLN A N 1
ATOM 7895 C CA . GLN A 1 999 ? -5.021 14.064 38.656 1.00 91.88 999 GLN A CA 1
ATOM 7896 C C . GLN A 1 999 ? -6.249 14.949 38.420 1.00 91.88 999 GLN A C 1
ATOM 7898 O O . GLN A 1 999 ? -6.902 15.397 39.368 1.00 91.88 999 GLN A O 1
ATOM 7903 N N . LYS A 1 1000 ? -6.616 15.144 37.150 1.00 93.06 1000 LYS A N 1
ATOM 7904 C CA . LYS A 1 1000 ? -7.873 15.774 36.732 1.00 93.06 1000 LYS A CA 1
ATOM 7905 C C . LYS A 1 1000 ? -9.081 14.981 37.230 1.00 93.06 1000 LYS A C 1
ATOM 7907 O O . LYS A 1 1000 ? -10.009 15.601 37.745 1.00 93.06 1000 LYS A O 1
ATOM 7912 N N . LEU A 1 1001 ? -9.042 13.645 37.180 1.00 94.31 1001 LEU A N 1
ATOM 7913 C CA . LEU A 1 1001 ? -10.131 12.789 37.664 1.00 94.31 1001 LEU A CA 1
ATOM 7914 C C . LEU A 1 1001 ? -10.309 12.912 39.181 1.00 94.31 1001 LEU A C 1
ATOM 7916 O O . LEU A 1 1001 ? -11.422 13.128 39.661 1.00 94.31 1001 LEU A O 1
ATOM 7920 N N . GLU A 1 1002 ? -9.212 12.845 39.940 1.00 93.44 1002 GLU A N 1
ATOM 7921 C CA . GLU A 1 1002 ? -9.240 12.972 41.398 1.00 93.44 1002 GLU A CA 1
ATOM 7922 C C . GLU A 1 1002 ? -9.768 14.353 41.824 1.00 93.44 1002 GLU A C 1
ATOM 7924 O O . GLU A 1 1002 ? -10.606 14.451 42.723 1.00 93.44 1002 GLU A O 1
ATOM 7929 N N . LYS A 1 1003 ? -9.354 15.418 41.121 1.00 92.94 1003 LYS A N 1
ATOM 7930 C CA . LYS A 1 1003 ? -9.850 16.790 41.312 1.00 92.94 1003 LYS A CA 1
ATOM 7931 C C . LYS A 1 1003 ? -11.328 16.944 40.933 1.00 92.94 1003 LYS A C 1
ATOM 7933 O O . LYS A 1 1003 ? -12.059 17.645 41.630 1.00 92.94 1003 LYS A O 1
ATOM 7938 N N . LEU A 1 1004 ? -11.781 16.305 39.852 1.00 91.06 1004 LEU A N 1
ATOM 7939 C CA . LEU A 1 1004 ? -13.187 16.307 39.436 1.00 91.06 1004 LEU A CA 1
ATOM 7940 C C . LEU A 1 1004 ? -14.071 15.617 40.477 1.00 91.06 1004 LEU A C 1
ATOM 7942 O O . LEU A 1 1004 ? -15.068 16.205 40.894 1.00 91.06 1004 LEU A O 1
ATOM 7946 N N . MET A 1 1005 ? -13.686 14.424 40.942 1.00 91.94 1005 MET A N 1
ATOM 7947 C CA . MET A 1 1005 ? -14.448 13.705 41.963 1.00 91.94 1005 MET A CA 1
ATOM 7948 C C . MET A 1 1005 ? -14.449 14.454 43.301 1.00 91.94 1005 MET A C 1
ATOM 7950 O O . MET A 1 1005 ? -15.530 14.761 43.796 1.00 91.94 1005 MET A O 1
ATOM 7954 N N . LYS A 1 1006 ? -13.287 14.857 43.838 1.00 89.62 1006 LYS A N 1
ATOM 7955 C CA . LYS A 1 1006 ? -13.205 15.612 45.108 1.00 89.62 1006 LYS A CA 1
ATOM 7956 C C . LYS A 1 1006 ? -14.064 16.881 45.121 1.00 89.62 1006 LYS A C 1
ATOM 7958 O O . LYS A 1 1006 ? -14.667 17.195 46.141 1.00 89.62 1006 LYS A O 1
ATOM 7963 N N . ASN A 1 1007 ? -14.142 17.599 43.998 1.00 86.12 1007 ASN A N 1
ATOM 7964 C CA . ASN A 1 1007 ? -14.851 18.878 43.942 1.00 86.12 1007 ASN A CA 1
ATOM 7965 C C . ASN A 1 1007 ? -16.349 18.759 43.608 1.00 86.12 1007 ASN A C 1
ATOM 7967 O O . ASN A 1 1007 ? -17.082 19.711 43.874 1.00 86.12 1007 ASN A O 1
ATOM 7971 N N . LYS A 1 1008 ? -16.805 17.654 42.994 1.00 86.44 1008 LYS A N 1
ATOM 7972 C CA . LYS A 1 1008 ? -18.170 17.517 42.436 1.00 86.44 1008 LYS A CA 1
ATOM 7973 C C . LYS A 1 1008 ? -18.962 16.292 42.930 1.00 86.44 1008 LYS A C 1
ATOM 7975 O O . LYS A 1 1008 ? -20.147 16.198 42.614 1.00 86.44 1008 LYS A O 1
ATOM 7980 N N . LEU A 1 1009 ? -18.348 15.346 43.648 1.00 91.19 1009 LEU A N 1
ATOM 7981 C CA . LEU A 1 1009 ? -18.974 14.092 44.087 1.00 91.19 1009 LEU A CA 1
ATOM 7982 C C . LEU A 1 1009 ? -19.027 14.013 45.622 1.00 91.19 1009 LEU A C 1
ATOM 7984 O O . LEU A 1 1009 ? -18.035 13.696 46.274 1.00 91.19 1009 LEU A O 1
ATOM 7988 N N . TYR A 1 1010 ? -20.195 14.282 46.206 1.00 90.88 1010 TYR A N 1
ATOM 7989 C CA . TYR A 1 1010 ? -20.359 14.370 47.662 1.00 90.88 1010 TYR A CA 1
ATOM 7990 C C . TYR A 1 1010 ? -20.792 13.035 48.279 1.00 90.88 1010 TYR A C 1
ATOM 7992 O O . TYR A 1 1010 ? -21.691 12.367 47.768 1.00 90.88 1010 TYR A O 1
ATOM 8000 N N . GLY A 1 1011 ? -20.148 12.651 49.384 1.00 89.56 1011 GLY A N 1
ATOM 8001 C CA . GLY A 1 1011 ? -20.505 11.481 50.195 1.00 89.56 1011 GLY A CA 1
ATOM 8002 C C . GLY A 1 1011 ? -20.215 10.111 49.579 1.00 89.56 1011 GLY A C 1
ATOM 8003 O O . GLY A 1 1011 ? -20.557 9.103 50.184 1.00 89.56 1011 GLY A O 1
ATOM 8004 N N . GLN A 1 1012 ? -19.619 10.019 48.389 1.00 94.19 1012 GLN A N 1
ATOM 8005 C CA . GLN A 1 1012 ? -19.369 8.731 47.722 1.00 94.19 1012 GLN A CA 1
ATOM 8006 C C . GLN A 1 1012 ? -17.947 8.220 47.988 1.00 94.19 1012 GLN A C 1
ATOM 8008 O O . GLN A 1 1012 ? -17.177 7.986 47.055 1.00 94.19 1012 GLN A O 1
ATOM 8013 N N . HIS A 1 1013 ? -17.576 8.075 49.263 1.00 91.69 1013 HIS A N 1
ATOM 8014 C CA . HIS A 1 1013 ? -16.220 7.694 49.680 1.00 91.69 1013 HIS A CA 1
ATOM 8015 C C . HIS A 1 1013 ? -15.813 6.304 49.176 1.00 91.69 1013 HIS A C 1
ATOM 8017 O O . HIS A 1 1013 ? -14.698 6.153 48.671 1.00 91.69 1013 HIS A O 1
ATOM 8023 N N . ILE A 1 1014 ? -16.722 5.319 49.230 1.00 92.94 1014 ILE A N 1
ATOM 8024 C CA . ILE A 1 1014 ? -16.491 3.975 48.675 1.00 92.94 1014 ILE A CA 1
ATOM 8025 C C . ILE A 1 1014 ? -16.256 4.062 47.162 1.00 92.94 1014 ILE A C 1
ATOM 8027 O O . ILE A 1 1014 ? -15.202 3.642 46.691 1.00 92.94 1014 ILE A O 1
ATOM 8031 N N . ALA A 1 1015 ? -17.183 4.659 46.403 1.00 93.06 1015 ALA A N 1
ATOM 8032 C CA . ALA A 1 1015 ? -17.067 4.739 44.945 1.00 93.06 1015 ALA A CA 1
ATOM 8033 C C . ALA A 1 1015 ? -15.805 5.493 44.496 1.00 93.06 1015 ALA A C 1
ATOM 8035 O O . ALA A 1 1015 ? -15.075 5.001 43.639 1.00 93.06 1015 ALA A O 1
ATOM 8036 N N . TYR A 1 1016 ? -15.494 6.634 45.121 1.00 93.62 1016 TYR A N 1
ATOM 8037 C CA . TYR A 1 1016 ? -14.255 7.377 44.879 1.00 93.62 1016 TYR A CA 1
ATOM 8038 C C . TYR A 1 1016 ? -13.011 6.499 45.087 1.00 93.62 1016 TYR A C 1
ATOM 8040 O O . TYR A 1 1016 ? -12.142 6.443 44.215 1.00 93.62 1016 TYR A O 1
ATOM 8048 N N . LYS A 1 1017 ? -12.928 5.784 46.219 1.00 91.69 1017 LYS A N 1
ATOM 8049 C CA . LYS A 1 1017 ? -11.764 4.955 46.560 1.00 91.69 1017 LYS A CA 1
ATOM 8050 C C . LYS A 1 1017 ? -11.628 3.748 45.631 1.00 91.69 1017 LYS A C 1
ATOM 8052 O O . LYS A 1 1017 ? -10.529 3.495 45.143 1.00 91.69 1017 LYS A O 1
ATOM 8057 N N . THR A 1 1018 ? -12.718 3.029 45.364 1.00 92.38 1018 THR A N 1
ATOM 8058 C CA . THR A 1 1018 ? -12.704 1.842 44.497 1.00 92.38 1018 THR A CA 1
ATOM 8059 C C . THR A 1 1018 ? -12.349 2.215 43.057 1.00 92.38 1018 THR A C 1
ATOM 8061 O O . THR A 1 1018 ? -11.447 1.609 42.489 1.00 92.38 1018 THR A O 1
ATOM 8064 N N . ILE A 1 1019 ? -12.960 3.262 42.490 1.00 94.44 1019 ILE A N 1
ATOM 8065 C CA . ILE A 1 1019 ? -12.714 3.682 41.098 1.00 94.44 1019 ILE A CA 1
ATOM 8066 C C . ILE A 1 1019 ? -11.288 4.216 40.918 1.00 94.44 1019 ILE A C 1
ATOM 8068 O O . ILE A 1 1019 ? -10.609 3.822 39.970 1.00 94.44 1019 ILE A O 1
ATOM 8072 N N . MET A 1 1020 ? -10.788 5.054 41.837 1.00 93.69 1020 MET A N 1
ATOM 8073 C CA . MET A 1 1020 ? -9.400 5.534 41.763 1.00 93.69 1020 MET A CA 1
ATOM 8074 C C . MET A 1 1020 ? -8.379 4.401 41.911 1.00 93.69 1020 MET A C 1
ATOM 8076 O O . MET A 1 1020 ? -7.312 4.479 41.309 1.00 93.69 1020 MET A O 1
ATOM 8080 N N . ASN A 1 1021 ? -8.674 3.360 42.694 1.00 90.88 1021 ASN A N 1
ATOM 8081 C CA . ASN A 1 1021 ? -7.777 2.214 42.843 1.00 90.88 1021 ASN A CA 1
ATOM 8082 C C . ASN A 1 1021 ? -7.818 1.289 41.618 1.00 90.88 1021 ASN A C 1
ATOM 8084 O O . ASN A 1 1021 ? -6.758 0.915 41.125 1.00 90.88 1021 ASN A O 1
ATOM 8088 N N . ALA A 1 1022 ? -9.005 0.986 41.089 1.00 90.31 1022 ALA A N 1
ATOM 8089 C CA . ALA A 1 1022 ? -9.181 0.181 39.882 1.00 90.31 1022 ALA A CA 1
ATOM 8090 C C . ALA A 1 1022 ? -8.460 0.802 38.674 1.00 90.31 1022 ALA A C 1
ATOM 8092 O O . ALA A 1 1022 ? -7.629 0.156 38.043 1.00 90.31 1022 ALA A O 1
ATOM 8093 N N . LEU A 1 1023 ? -8.681 2.098 38.422 1.00 90.31 1023 LEU A N 1
ATOM 8094 C CA . LEU A 1 1023 ? -8.033 2.824 37.323 1.00 90.31 1023 LEU A CA 1
ATOM 8095 C C . LEU A 1 1023 ? -6.513 2.999 37.522 1.00 90.31 1023 LEU A C 1
ATOM 8097 O O . LEU A 1 1023 ? -5.781 3.148 36.547 1.00 90.31 1023 LEU A O 1
ATOM 8101 N N . ARG A 1 1024 ? -6.013 2.949 38.766 1.00 88.88 1024 ARG A N 1
ATOM 8102 C CA . ARG A 1 1024 ? -4.567 2.876 39.060 1.00 88.88 1024 ARG A CA 1
ATOM 8103 C C . ARG A 1 1024 ? -3.985 1.481 38.843 1.00 88.88 1024 ARG A C 1
ATOM 8105 O O . ARG A 1 1024 ? -2.822 1.391 38.476 1.00 88.88 1024 ARG A O 1
ATOM 8112 N N . GLY A 1 1025 ? -4.746 0.414 39.084 1.00 82.81 1025 GLY A N 1
ATOM 8113 C CA . GLY A 1 1025 ? -4.340 -0.948 38.723 1.00 82.81 1025 GLY A CA 1
ATOM 8114 C C . GLY A 1 1025 ? -4.230 -1.086 37.206 1.00 82.81 1025 GLY A C 1
ATOM 8115 O O . GLY A 1 1025 ? -3.167 -1.424 36.697 1.00 82.81 1025 GLY A O 1
ATOM 8116 N N . TYR A 1 1026 ? -5.295 -0.678 36.514 1.00 82.25 1026 TYR A N 1
ATOM 8117 C CA . TYR A 1 1026 ? -5.426 -0.653 35.058 1.00 82.25 1026 TYR A CA 1
ATOM 8118 C C . TYR A 1 1026 ? -4.229 -0.006 34.344 1.00 82.25 1026 TYR A C 1
ATOM 8120 O O . TYR A 1 1026 ? -3.584 -0.641 33.520 1.00 82.25 1026 TYR A O 1
ATOM 8128 N N . LEU A 1 1027 ? -3.861 1.229 34.711 1.00 73.75 1027 LEU A N 1
ATOM 8129 C CA . LEU A 1 1027 ? -2.738 1.938 34.077 1.00 73.75 1027 LEU A CA 1
ATOM 8130 C C . LEU A 1 1027 ? -1.347 1.358 34.382 1.00 73.75 1027 LEU A C 1
ATOM 8132 O O . LEU A 1 1027 ? -0.391 1.714 33.700 1.00 73.75 1027 LEU A O 1
ATOM 8136 N N . ASN A 1 1028 ? -1.209 0.522 35.415 1.00 66.81 1028 ASN A N 1
ATOM 8137 C CA . ASN A 1 1028 ? 0.074 -0.058 35.823 1.00 66.81 1028 ASN A CA 1
ATOM 8138 C C . ASN A 1 1028 ? 0.285 -1.488 35.292 1.00 66.81 1028 ASN A C 1
ATOM 8140 O O . ASN A 1 1028 ? 1.339 -2.075 35.539 1.00 66.81 1028 ASN A O 1
ATOM 8144 N N . GLN A 1 1029 ? -0.693 -2.060 34.585 1.00 60.72 1029 GLN A N 1
ATOM 8145 C CA . GLN A 1 1029 ? -0.588 -3.365 33.937 1.00 60.72 1029 GLN A CA 1
ATOM 8146 C C . GLN A 1 1029 ? -0.530 -3.163 32.422 1.00 60.72 1029 GLN A C 1
ATOM 8148 O O . GLN A 1 1029 ? -1.533 -2.856 31.789 1.00 60.72 1029 GLN A O 1
ATOM 8153 N N . HIS A 1 1030 ? 0.662 -3.333 31.843 1.00 52.72 1030 HIS A N 1
ATOM 8154 C CA . HIS A 1 1030 ? 0.869 -3.209 30.393 1.00 52.72 1030 HIS A CA 1
ATOM 8155 C C . HIS A 1 1030 ? 0.202 -4.316 29.572 1.00 52.72 1030 HIS A C 1
ATOM 8157 O O . HIS A 1 1030 ? 0.046 -4.155 28.363 1.00 52.72 1030 HIS A O 1
ATOM 8163 N N . ASP A 1 1031 ? -0.183 -5.407 30.228 1.00 53.53 1031 ASP A N 1
ATOM 8164 C CA . ASP A 1 1031 ? -0.811 -6.567 29.623 1.00 53.53 1031 ASP A CA 1
ATOM 8165 C C . ASP A 1 1031 ? -2.045 -6.935 30.459 1.00 53.53 1031 ASP A C 1
ATOM 8167 O O . ASP A 1 1031 ? -1.940 -7.247 31.651 1.00 53.53 1031 ASP A O 1
ATOM 8171 N N . GLN A 1 1032 ? -3.227 -6.799 29.859 1.00 56.69 1032 GLN A N 1
ATOM 8172 C CA . GLN A 1 1032 ? -4.503 -7.203 30.442 1.00 56.69 1032 GLN A CA 1
ATOM 8173 C C . GLN A 1 1032 ? -5.207 -8.123 29.448 1.00 56.69 1032 GLN A C 1
ATOM 8175 O O . GLN A 1 1032 ? -5.354 -7.783 28.276 1.00 56.69 1032 GLN A O 1
ATOM 8180 N N . GLY A 1 1033 ? -5.668 -9.282 29.924 1.00 62.50 1033 GLY A N 1
ATOM 8181 C CA . GLY A 1 1033 ? -6.367 -10.269 29.094 1.00 62.50 1033 GLY A CA 1
ATOM 8182 C C . GLY A 1 1033 ? -7.873 -10.026 28.937 1.00 62.50 1033 GLY A C 1
ATOM 8183 O O . GLY A 1 1033 ? -8.525 -10.786 28.238 1.00 62.50 1033 GLY A O 1
ATOM 8184 N N . LYS A 1 1034 ? -8.438 -8.982 29.561 1.00 78.56 1034 LYS A N 1
ATOM 8185 C CA . LYS A 1 1034 ? -9.833 -8.561 29.354 1.00 78.56 1034 LYS A CA 1
ATOM 8186 C C . LYS A 1 1034 ? -10.018 -7.055 29.530 1.00 78.56 1034 LYS A C 1
ATOM 8188 O O . LYS A 1 1034 ? -9.160 -6.394 30.107 1.00 78.56 1034 LYS A O 1
ATOM 8193 N N . ALA A 1 1035 ? -11.157 -6.537 29.073 1.00 84.94 1035 ALA A N 1
ATOM 8194 C CA . ALA A 1 1035 ? -11.558 -5.144 29.268 1.00 84.94 1035 ALA A CA 1
ATOM 8195 C C . ALA A 1 1035 ? -11.995 -4.850 30.719 1.00 84.94 1035 ALA A C 1
ATOM 8197 O O . ALA A 1 1035 ? -12.628 -5.681 31.372 1.00 84.94 1035 ALA A O 1
ATOM 8198 N N . LEU A 1 1036 ? -11.716 -3.637 31.211 1.00 89.81 1036 LEU A N 1
ATOM 8199 C CA . LEU A 1 1036 ? -12.061 -3.218 32.576 1.00 89.81 1036 LEU A CA 1
ATOM 8200 C C . LEU A 1 1036 ? -13.554 -2.892 32.706 1.00 89.81 1036 LEU A C 1
ATOM 8202 O O . LEU A 1 1036 ? -14.087 -2.078 31.948 1.00 89.81 1036 LEU A O 1
ATOM 8206 N N . SER A 1 1037 ? -14.221 -3.447 33.719 1.00 91.19 1037 SER A N 1
ATOM 8207 C CA . SER A 1 1037 ? -15.681 -3.392 33.832 1.00 91.19 1037 SER A CA 1
ATOM 8208 C C . SER A 1 1037 ? -16.203 -2.963 35.213 1.00 91.19 1037 SER A C 1
ATOM 8210 O O . SER A 1 1037 ? -15.871 -3.510 36.264 1.00 91.19 1037 SER A O 1
ATOM 8212 N N . PHE A 1 1038 ? -17.083 -1.963 35.220 1.00 93.06 1038 PHE A N 1
ATOM 8213 C CA . PHE A 1 1038 ? -17.687 -1.395 36.426 1.00 93.06 1038 PHE A CA 1
ATOM 8214 C C . PHE A 1 1038 ? -19.211 -1.514 36.399 1.00 93.06 1038 PHE A C 1
ATOM 8216 O O . PHE A 1 1038 ? -19.824 -1.195 35.384 1.00 93.06 1038 PHE A O 1
ATOM 8223 N N . SER A 1 1039 ? -19.848 -1.824 37.532 1.00 92.38 1039 SER A N 1
ATOM 8224 C CA . SER A 1 1039 ? -21.297 -1.640 37.704 1.00 92.38 1039 SER A CA 1
ATOM 8225 C C . SER A 1 1039 ? -21.612 -0.739 38.897 1.00 92.38 1039 SER A C 1
ATOM 8227 O O . SER A 1 1039 ? -21.245 -1.030 40.033 1.00 92.38 1039 SER A O 1
ATOM 8229 N N . PHE A 1 1040 ? -22.285 0.385 38.653 1.00 94.25 1040 PHE A N 1
ATOM 8230 C CA . PHE A 1 1040 ? -22.622 1.402 39.651 1.00 94.25 1040 PHE A CA 1
ATOM 8231 C C . PHE A 1 1040 ? -24.085 1.250 40.095 1.00 94.25 1040 PHE A C 1
ATOM 8233 O O . PHE A 1 1040 ? -25.006 1.480 39.306 1.00 94.25 1040 PHE A O 1
ATOM 8240 N N . HIS A 1 1041 ? -24.313 0.946 41.375 1.00 91.69 1041 HIS A N 1
ATOM 8241 C CA . HIS A 1 1041 ? -25.644 0.680 41.940 1.00 91.69 1041 HIS A CA 1
ATOM 8242 C C . HIS A 1 1041 ? -25.998 1.657 43.062 1.00 91.69 1041 HIS A C 1
ATOM 8244 O O . HIS A 1 1041 ? -25.179 1.931 43.928 1.00 91.69 1041 HIS A O 1
ATOM 8250 N N . GLY A 1 1042 ? -27.225 2.181 43.086 1.00 90.50 1042 GLY A N 1
ATOM 8251 C CA . GLY A 1 1042 ? -27.666 3.101 44.146 1.00 90.50 1042 GLY A CA 1
ATOM 8252 C C . GLY A 1 1042 ? -28.899 3.915 43.771 1.00 90.50 1042 GLY A C 1
ATOM 8253 O O . GLY A 1 1042 ? -29.417 3.786 42.661 1.00 90.50 1042 GLY A O 1
ATOM 8254 N N . THR A 1 1043 ? -29.378 4.777 44.671 1.00 87.12 1043 THR A N 1
ATOM 8255 C CA . THR A 1 1043 ? -30.565 5.613 44.411 1.00 87.12 1043 THR A CA 1
ATOM 8256 C C . THR A 1 1043 ? -30.320 6.655 43.299 1.00 87.12 1043 THR A C 1
ATOM 8258 O O . THR A 1 1043 ? -29.168 6.961 42.959 1.00 87.12 1043 THR A O 1
ATOM 8261 N N . PRO A 1 1044 ? -31.375 7.218 42.676 1.00 87.69 1044 PRO A N 1
ATOM 8262 C CA . PRO A 1 1044 ? -31.225 8.295 41.700 1.00 87.69 1044 PRO A CA 1
ATOM 8263 C C . PRO A 1 1044 ? -30.660 9.572 42.339 1.00 87.69 1044 PRO A C 1
ATOM 8265 O O . PRO A 1 1044 ? -31.144 10.018 43.373 1.00 87.69 1044 PRO A O 1
ATOM 8268 N N . GLY A 1 1045 ? -29.684 10.210 41.685 1.00 86.75 1045 GLY A N 1
ATOM 8269 C CA . GLY A 1 1045 ? -29.129 11.501 42.123 1.00 86.75 1045 GLY A CA 1
ATOM 8270 C C . GLY A 1 1045 ? -27.926 11.439 43.071 1.00 86.75 1045 GLY A C 1
ATOM 8271 O O . GLY A 1 1045 ? -27.488 12.489 43.532 1.00 86.75 1045 GLY A O 1
ATOM 8272 N N . THR A 1 1046 ? -27.374 10.252 43.323 1.00 91.25 1046 THR A N 1
ATOM 8273 C CA . THR A 1 1046 ? -26.149 10.016 44.121 1.00 91.25 1046 THR A CA 1
ATOM 8274 C C . THR A 1 1046 ? -24.840 10.325 43.387 1.00 91.25 1046 THR A C 1
ATOM 8276 O O . THR A 1 1046 ? -23.813 10.509 44.030 1.00 91.25 1046 THR A O 1
ATOM 8279 N N . GLY A 1 1047 ? -24.860 10.402 42.049 1.00 90.50 1047 GLY A N 1
ATOM 8280 C CA . GLY A 1 1047 ? -23.712 10.828 41.235 1.00 90.50 1047 GLY A CA 1
ATOM 8281 C C . GLY A 1 1047 ? -23.270 9.875 40.119 1.00 90.50 1047 GLY A C 1
ATOM 8282 O O . GLY A 1 1047 ? -22.432 10.281 39.322 1.00 90.50 1047 GLY A O 1
ATOM 8283 N N . LYS A 1 1048 ? -23.844 8.665 40.004 1.00 92.62 1048 LYS A N 1
ATOM 8284 C CA . LYS A 1 1048 ? -23.468 7.619 39.018 1.00 92.62 1048 LYS A CA 1
ATOM 8285 C C . LYS A 1 1048 ? -23.057 8.159 37.632 1.00 92.62 1048 LYS A C 1
ATOM 8287 O O . LYS A 1 1048 ? -21.908 8.024 37.218 1.00 92.62 1048 LYS A O 1
ATOM 8292 N N . ASN A 1 1049 ? -23.975 8.849 36.952 1.00 91.62 1049 ASN A N 1
ATOM 8293 C CA . ASN A 1 1049 ? -23.781 9.382 35.598 1.00 91.62 1049 ASN A CA 1
ATOM 8294 C C . ASN A 1 1049 ? -22.752 10.529 35.530 1.00 91.62 1049 ASN A C 1
ATOM 8296 O O . ASN A 1 1049 ? -22.188 10.770 34.468 1.00 91.62 1049 ASN A O 1
ATOM 8300 N N . TYR A 1 1050 ? -22.503 11.248 36.632 1.00 90.88 1050 TYR A N 1
ATOM 8301 C CA . TYR A 1 1050 ? -21.428 12.244 36.692 1.00 90.88 1050 TYR A CA 1
ATOM 8302 C C . TYR A 1 1050 ? -20.057 11.568 36.740 1.00 90.88 1050 TYR A C 1
ATOM 8304 O O . TYR A 1 1050 ? -19.152 12.024 36.053 1.00 90.88 1050 TYR A O 1
ATOM 8312 N N . VAL A 1 1051 ? -19.905 10.460 37.472 1.00 94.19 1051 VAL A N 1
ATOM 8313 C CA . VAL A 1 1051 ? -18.620 9.747 37.567 1.00 94.19 1051 VAL A CA 1
ATOM 8314 C C . VAL A 1 1051 ? -18.212 9.140 36.225 1.00 94.19 1051 VAL A C 1
ATOM 8316 O O . VAL A 1 1051 ? -17.079 9.344 35.799 1.00 94.19 1051 VAL A O 1
ATOM 8319 N N . ALA A 1 1052 ? -19.143 8.509 35.501 1.00 94.06 1052 ALA A N 1
ATOM 8320 C CA . ALA A 1 1052 ? -18.885 8.029 34.138 1.00 94.06 1052 ALA A CA 1
ATOM 8321 C C . ALA A 1 1052 ? -18.432 9.165 33.192 1.00 94.06 1052 ALA A C 1
ATOM 8323 O O . ALA A 1 1052 ? -17.498 8.996 32.410 1.00 94.06 1052 ALA A O 1
ATOM 8324 N N . LYS A 1 1053 ? -19.033 10.360 33.317 1.00 93.75 1053 LYS A N 1
ATOM 8325 C CA . LYS A 1 1053 ? -18.611 11.551 32.563 1.00 93.75 1053 LYS A CA 1
ATOM 8326 C C . LYS A 1 1053 ? -17.262 12.107 33.015 1.00 93.75 1053 LYS A C 1
ATOM 8328 O O . LYS A 1 1053 ? -16.513 12.561 32.163 1.00 93.75 1053 LYS A O 1
ATOM 8333 N N . PHE A 1 1054 ? -16.916 12.053 34.302 1.00 94.81 1054 PHE A N 1
ATOM 8334 C CA . PHE A 1 1054 ? -15.597 12.486 34.780 1.00 94.81 1054 PHE A CA 1
ATOM 8335 C C . PHE A 1 1054 ? -14.479 11.559 34.292 1.00 94.81 1054 PHE A C 1
ATOM 8337 O O . PHE A 1 1054 ? -13.404 12.050 33.963 1.00 94.81 1054 PHE A O 1
ATOM 8344 N N . ILE A 1 1055 ? -14.736 10.249 34.184 1.00 93.94 1055 ILE A N 1
ATOM 8345 C CA . ILE A 1 1055 ? -13.799 9.295 33.571 1.00 93.94 1055 ILE A CA 1
ATOM 8346 C C . ILE A 1 1055 ? -13.578 9.664 32.096 1.00 93.94 1055 ILE A C 1
ATOM 8348 O O . ILE A 1 1055 ? -12.434 9.859 31.699 1.00 93.94 1055 ILE A O 1
ATOM 8352 N N . ALA A 1 1056 ? -14.645 9.883 31.317 1.00 93.44 1056 ALA A N 1
ATOM 8353 C CA . ALA A 1 1056 ? -14.534 10.340 29.926 1.00 93.44 1056 ALA A CA 1
ATOM 8354 C C . ALA A 1 1056 ? -13.816 11.700 29.795 1.00 93.44 1056 ALA A C 1
ATOM 8356 O O . ALA A 1 1056 ? -12.891 11.830 28.997 1.00 93.44 1056 ALA A O 1
ATOM 8357 N N . GLU A 1 1057 ? -14.181 12.696 30.619 1.00 93.62 1057 GLU A N 1
ATOM 8358 C CA . GLU A 1 1057 ? -13.513 14.007 30.709 1.00 93.62 1057 GLU A CA 1
ATOM 8359 C C . GLU A 1 1057 ? -12.012 13.883 31.024 1.00 93.62 1057 GLU A C 1
ATOM 8361 O O . GLU A 1 1057 ? -11.257 14.777 30.643 1.00 93.62 1057 GLU A O 1
ATOM 8366 N N . SER A 1 1058 ? -11.561 12.822 31.701 1.00 92.69 1058 SER A N 1
ATOM 8367 C CA . SER A 1 1058 ? -10.144 12.579 32.015 1.00 92.69 1058 SER A CA 1
ATOM 8368 C C . SER A 1 1058 ? -9.416 11.640 31.053 1.00 92.69 1058 SER A C 1
ATOM 8370 O O . SER A 1 1058 ? -8.192 11.693 31.024 1.00 92.69 1058 SER A O 1
ATOM 8372 N N . LEU A 1 1059 ? -10.125 10.803 30.294 1.00 89.88 1059 LEU A N 1
ATOM 8373 C CA . LEU A 1 1059 ? -9.548 9.847 29.342 1.00 89.88 1059 LEU A CA 1
ATOM 8374 C C . LEU A 1 1059 ? -9.336 10.458 27.947 1.00 89.88 1059 LEU A C 1
ATOM 8376 O O . LEU A 1 1059 ? -8.353 10.150 27.275 1.00 89.88 1059 LEU A O 1
ATOM 8380 N N . TYR A 1 1060 ? -10.238 11.348 27.516 1.00 91.62 1060 TYR A N 1
ATOM 8381 C CA . TYR A 1 1060 ? -10.207 11.950 26.181 1.00 91.62 1060 TYR A CA 1
ATOM 8382 C C . TYR A 1 1060 ? -10.046 13.469 26.235 1.00 91.62 1060 TYR A C 1
ATOM 8384 O O . TYR A 1 1060 ? -10.644 14.158 27.063 1.00 91.62 1060 TYR A O 1
ATOM 8392 N N . LYS A 1 1061 ? -9.298 14.026 25.276 1.00 85.38 1061 LYS A N 1
ATOM 8393 C CA . LYS A 1 1061 ? -9.054 15.478 25.175 1.00 85.38 1061 LYS A CA 1
ATOM 8394 C C . LYS A 1 1061 ? -10.341 16.282 24.929 1.00 85.38 1061 LYS A C 1
ATOM 8396 O O . LYS A 1 1061 ? -10.473 17.372 25.480 1.00 85.38 1061 LYS A O 1
ATOM 8401 N N . ASN A 1 1062 ? -11.307 15.705 24.206 1.00 87.06 1062 ASN A N 1
ATOM 8402 C CA . ASN A 1 1062 ? -12.654 16.262 23.997 1.00 87.06 1062 ASN A CA 1
ATOM 8403 C C . ASN A 1 1062 ? -13.704 15.714 24.991 1.00 87.06 1062 ASN A C 1
ATOM 8405 O O . ASN A 1 1062 ? -14.890 16.022 24.891 1.00 87.06 1062 ASN A O 1
ATOM 8409 N N . GLY A 1 1063 ? -13.291 14.898 25.967 1.00 89.75 1063 GLY A N 1
ATOM 8410 C CA . GLY A 1 1063 ? -14.173 14.313 26.973 1.00 89.75 1063 GLY A CA 1
ATOM 8411 C C . GLY A 1 1063 ? -15.343 13.528 26.373 1.00 89.75 1063 GLY A C 1
ATOM 8412 O O . GLY A 1 1063 ? -15.153 12.616 25.574 1.00 89.75 1063 GLY A O 1
ATOM 8413 N N . ILE A 1 1064 ? -16.563 13.912 26.756 1.00 89.19 1064 ILE A N 1
ATOM 8414 C CA . ILE A 1 1064 ? -17.815 13.282 26.304 1.00 89.19 1064 ILE A CA 1
ATOM 8415 C C . ILE A 1 1064 ? -18.190 13.580 24.840 1.00 89.19 1064 ILE A C 1
ATOM 8417 O O . ILE A 1 1064 ? -19.176 13.032 24.360 1.00 89.19 1064 ILE A O 1
ATOM 8421 N N . GLU A 1 1065 ? -17.448 14.451 24.148 1.00 89.25 1065 GLU A N 1
ATOM 8422 C CA . GLU A 1 1065 ? -17.614 14.727 22.710 1.00 89.25 1065 GLU A CA 1
ATOM 8423 C C . GLU A 1 1065 ? -16.629 13.915 21.842 1.00 89.25 1065 GLU A C 1
ATOM 8425 O O . GLU A 1 1065 ? -16.612 14.061 20.621 1.00 89.25 1065 GLU A O 1
ATOM 8430 N N . SER A 1 1066 ? -15.802 13.058 22.456 1.00 90.25 1066 SER A N 1
ATOM 8431 C CA . SER A 1 1066 ? -14.870 12.184 21.738 1.00 90.25 1066 SER A CA 1
ATOM 8432 C C . SER A 1 1066 ? -15.591 11.051 21.010 1.00 90.25 1066 SER A C 1
ATOM 8434 O O . SER A 1 1066 ? -16.489 10.421 21.568 1.00 90.25 1066 SER A O 1
ATOM 8436 N N . LYS A 1 1067 ? -15.144 10.708 19.796 1.00 89.81 1067 LYS A N 1
ATOM 8437 C CA . LYS A 1 1067 ? -15.729 9.619 18.985 1.00 89.81 1067 LYS A CA 1
ATOM 8438 C C . LYS A 1 1067 ? -15.501 8.211 19.564 1.00 89.81 1067 LYS A C 1
ATOM 8440 O O . LYS A 1 1067 ? -16.033 7.239 19.035 1.00 89.81 1067 LYS A O 1
ATOM 8445 N N . TYR A 1 1068 ? -14.687 8.110 20.615 1.00 92.81 1068 TYR A N 1
ATOM 8446 C CA . TYR A 1 1068 ? -14.382 6.882 21.354 1.00 92.81 1068 TYR A CA 1
ATOM 8447 C C . TYR A 1 1068 ? -15.209 6.735 22.647 1.00 92.81 1068 TYR A C 1
ATOM 8449 O O . TYR A 1 1068 ? -15.118 5.712 23.324 1.00 92.81 1068 TYR A O 1
ATOM 8457 N N . PHE A 1 1069 ? -16.030 7.738 22.984 1.00 94.50 1069 PHE A N 1
ATOM 8458 C CA . PHE A 1 1069 ? -16.980 7.688 24.092 1.00 94.50 1069 PHE A CA 1
ATOM 8459 C C . PHE A 1 1069 ? -18.370 7.278 23.591 1.00 94.50 1069 PHE A C 1
ATOM 8461 O O . PHE A 1 1069 ? -19.026 8.019 22.861 1.00 94.50 1069 PHE A O 1
ATOM 8468 N N . HIS A 1 1070 ? -18.846 6.114 24.031 1.00 94.88 1070 HIS A N 1
ATOM 8469 C CA . HIS A 1 1070 ? -20.119 5.532 23.608 1.00 94.88 1070 HIS A CA 1
ATOM 8470 C C . HIS A 1 1070 ? -21.075 5.473 24.799 1.00 94.88 1070 HIS A C 1
ATOM 8472 O O . HIS A 1 1070 ? -20.834 4.748 25.762 1.00 94.88 1070 HIS A O 1
ATOM 8478 N N . PHE A 1 1071 ? -22.162 6.243 24.754 1.00 94.25 1071 PHE A N 1
ATOM 8479 C CA . PHE A 1 1071 ? -23.156 6.303 25.827 1.00 94.25 1071 PHE A CA 1
ATOM 8480 C C . PHE A 1 1071 ? -24.500 5.758 25.346 1.00 94.25 1071 PHE A C 1
ATOM 8482 O O . PHE A 1 1071 ? -25.124 6.346 24.463 1.00 94.25 1071 PHE A O 1
ATOM 8489 N N . PHE A 1 1072 ? -24.946 4.674 25.974 1.00 93.81 1072 PHE A N 1
ATOM 8490 C CA . PHE A 1 1072 ? -26.212 4.006 25.716 1.00 93.81 1072 PHE A CA 1
ATOM 8491 C C . PHE A 1 1072 ? -27.243 4.308 26.814 1.00 93.81 1072 PHE A C 1
ATOM 8493 O O . PHE A 1 1072 ? -26.883 4.432 27.987 1.00 93.81 1072 PHE A O 1
ATOM 8500 N N . ASN A 1 1073 ? -28.533 4.381 26.475 1.00 92.12 1073 ASN A N 1
ATOM 8501 C CA . ASN A 1 1073 ? -29.616 4.580 27.447 1.00 92.12 1073 ASN A CA 1
ATOM 8502 C C . ASN A 1 1073 ? -30.763 3.572 27.279 1.00 92.12 1073 ASN A C 1
ATOM 8504 O O . ASN A 1 1073 ? -31.437 3.523 26.247 1.00 92.12 1073 ASN A O 1
ATOM 8508 N N . GLY A 1 1074 ? -31.046 2.846 28.364 1.00 86.25 1074 GLY A N 1
ATOM 8509 C CA . GLY A 1 1074 ? -31.963 1.709 28.407 1.00 86.25 1074 GLY A CA 1
ATOM 8510 C C . GLY A 1 1074 ? -33.383 1.957 27.901 1.00 86.25 1074 GLY A C 1
ATOM 8511 O O . GLY A 1 1074 ? -34.002 1.028 27.398 1.00 86.25 1074 GLY A O 1
ATOM 8512 N N . ARG A 1 1075 ? -33.903 3.190 27.994 1.00 84.19 1075 ARG A N 1
ATOM 8513 C CA . ARG A 1 1075 ? -35.266 3.527 27.535 1.00 84.19 1075 ARG A CA 1
ATOM 8514 C C . ARG A 1 1075 ? -35.336 4.136 26.141 1.00 84.19 1075 ARG A C 1
ATOM 8516 O O . ARG A 1 1075 ? -36.414 4.136 25.557 1.00 84.19 1075 ARG A O 1
ATOM 8523 N N . ILE A 1 1076 ? -34.239 4.704 25.645 1.00 85.31 1076 ILE A N 1
ATOM 8524 C CA . ILE A 1 1076 ? -34.216 5.422 24.363 1.00 85.31 1076 ILE A CA 1
ATOM 8525 C C . ILE A 1 1076 ? -33.851 4.469 23.223 1.00 85.31 1076 ILE A C 1
ATOM 8527 O O . ILE A 1 1076 ? -34.441 4.551 22.151 1.00 85.31 1076 ILE A O 1
ATOM 8531 N N . GLU A 1 1077 ? -32.908 3.556 23.458 1.00 84.56 1077 GLU A N 1
ATOM 8532 C CA . GLU A 1 1077 ? -32.369 2.675 22.413 1.00 84.56 1077 GLU A CA 1
ATOM 8533 C C . GLU A 1 1077 ? -32.920 1.252 22.454 1.00 84.56 1077 GLU A C 1
ATOM 8535 O O . GLU A 1 1077 ? -32.878 0.563 21.439 1.00 84.56 1077 GLU A O 1
ATOM 8540 N N . PHE A 1 1078 ? -33.467 0.828 23.598 1.00 90.25 1078 PHE A N 1
ATOM 8541 C CA . PHE A 1 1078 ? -34.054 -0.502 23.777 1.00 90.25 1078 PHE A CA 1
ATOM 8542 C C . PHE A 1 1078 ? -35.534 -0.458 24.237 1.00 90.25 1078 PHE A C 1
ATOM 8544 O O . PHE A 1 1078 ? -35.903 -1.166 25.178 1.00 90.25 1078 PHE A O 1
ATOM 8551 N N . PRO A 1 1079 ? -36.405 0.385 23.633 1.00 85.50 1079 PRO A N 1
ATOM 8552 C CA . PRO A 1 1079 ? -37.747 0.665 24.153 1.00 85.50 1079 PRO A CA 1
ATOM 8553 C C . PRO A 1 1079 ? -38.732 -0.512 24.065 1.00 85.50 1079 PRO A C 1
ATOM 8555 O O . PRO A 1 1079 ? -39.645 -0.592 24.890 1.00 85.50 1079 PRO A O 1
ATOM 8558 N N . LEU A 1 1080 ? -38.594 -1.411 23.081 1.00 86.12 1080 LEU A N 1
ATOM 8559 C CA . LEU A 1 1080 ? -39.560 -2.482 22.827 1.00 86.12 1080 LEU A CA 1
ATOM 8560 C C . LEU A 1 1080 ? -39.022 -3.839 23.293 1.00 86.12 1080 LEU A C 1
ATOM 8562 O O . LEU A 1 1080 ? -38.115 -4.415 22.700 1.00 86.12 1080 LEU A O 1
ATOM 8566 N N . LYS A 1 1081 ? -39.663 -4.422 24.316 1.00 79.94 1081 LYS A N 1
ATOM 8567 C CA . LYS A 1 1081 ? -39.339 -5.768 24.838 1.00 79.94 1081 LYS A CA 1
ATOM 8568 C C . LYS A 1 1081 ? -39.519 -6.919 23.827 1.00 79.94 1081 LYS A C 1
ATOM 8570 O O . LYS A 1 1081 ? -39.218 -8.057 24.163 1.00 79.94 1081 LYS A O 1
ATOM 8575 N N . GLN A 1 1082 ? -40.026 -6.642 22.627 1.00 81.50 1082 GLN A N 1
ATOM 8576 C CA . GLN A 1 1082 ? -40.251 -7.618 21.553 1.00 81.50 1082 GLN A CA 1
ATOM 8577 C C . GLN A 1 1082 ? -39.091 -7.675 20.539 1.00 81.50 1082 GLN A C 1
ATOM 8579 O O . GLN A 1 1082 ? -39.003 -8.633 19.782 1.00 81.50 1082 GLN A O 1
ATOM 8584 N N . GLU A 1 1083 ? -38.183 -6.692 20.533 1.00 86.38 1083 GLU A N 1
ATOM 8585 C CA . GLU A 1 1083 ? -37.124 -6.544 19.516 1.00 86.38 1083 GLU A CA 1
ATOM 8586 C C . GLU A 1 1083 ? -35.730 -6.991 20.012 1.00 86.38 1083 GLU A C 1
ATOM 8588 O O . GLU A 1 1083 ? -34.711 -6.650 19.414 1.00 86.38 1083 GLU A O 1
ATOM 8593 N N . VAL A 1 1084 ? -35.668 -7.766 21.103 1.00 85.50 1084 VAL A N 1
ATOM 8594 C CA . VAL A 1 1084 ? -34.426 -8.141 21.815 1.00 85.50 1084 VAL A CA 1
ATOM 8595 C C . VAL A 1 1084 ? -33.345 -8.703 20.886 1.00 85.50 1084 VAL A C 1
ATOM 8597 O O . VAL A 1 1084 ? -32.200 -8.263 20.958 1.00 85.50 1084 VAL A O 1
ATOM 8600 N N . GLU A 1 1085 ? -33.692 -9.609 19.969 1.00 84.12 1085 GLU A N 1
ATOM 8601 C CA . GLU A 1 1085 ? -32.717 -10.206 19.043 1.00 84.12 1085 GLU A CA 1
ATOM 8602 C C . GLU A 1 1085 ? -32.180 -9.204 18.003 1.00 84.12 1085 GLU A C 1
ATOM 8604 O O . GLU A 1 1085 ? -31.011 -9.265 17.626 1.00 84.12 1085 GLU A O 1
ATOM 8609 N N . ILE A 1 1086 ? -32.985 -8.213 17.603 1.00 82.00 1086 ILE A N 1
ATOM 8610 C CA . ILE A 1 1086 ? -32.536 -7.116 16.731 1.00 82.00 1086 ILE A CA 1
ATOM 8611 C C . ILE A 1 1086 ? -31.572 -6.210 17.509 1.00 82.00 1086 ILE A C 1
ATOM 8613 O O . ILE A 1 1086 ? -30.505 -5.846 17.010 1.00 82.00 1086 ILE A O 1
ATOM 8617 N N . TYR A 1 1087 ? -31.915 -5.883 18.758 1.00 90.25 1087 TYR A N 1
ATOM 8618 C CA . TYR A 1 1087 ? -31.081 -5.064 19.639 1.00 90.25 1087 TYR A CA 1
ATOM 8619 C C . TYR A 1 1087 ? -29.729 -5.724 19.930 1.00 90.25 1087 TYR A C 1
ATOM 8621 O O . TYR A 1 1087 ? -28.707 -5.039 19.887 1.00 90.25 1087 TYR A O 1
ATOM 8629 N N . LYS A 1 1088 ? -29.705 -7.046 20.144 1.00 84.88 1088 LYS A N 1
ATOM 8630 C CA . LYS A 1 1088 ? -28.484 -7.850 20.293 1.00 84.88 1088 LYS A CA 1
ATOM 8631 C C . LYS A 1 1088 ? -27.540 -7.684 19.096 1.00 84.88 1088 LYS A C 1
ATOM 8633 O O . LYS A 1 1088 ? -26.402 -7.255 19.278 1.00 84.88 1088 LYS A O 1
ATOM 8638 N N . VAL A 1 1089 ? -28.013 -7.944 17.872 1.00 82.19 1089 VAL A N 1
ATOM 8639 C CA . VAL A 1 1089 ? -27.188 -7.847 16.647 1.00 82.19 1089 VAL A CA 1
ATOM 8640 C C . VAL A 1 1089 ? -26.685 -6.417 16.409 1.00 82.19 1089 VAL A C 1
ATOM 8642 O O . VAL A 1 1089 ? -25.511 -6.208 16.089 1.00 82.19 1089 VAL A O 1
ATOM 8645 N N . LEU A 1 1090 ? -27.543 -5.410 16.608 1.00 85.62 1090 LEU A N 1
ATOM 8646 C CA . LEU A 1 1090 ? -27.158 -4.002 16.465 1.00 85.62 1090 LEU A CA 1
ATOM 8647 C C . LEU A 1 1090 ? -26.117 -3.573 17.510 1.00 85.62 1090 LEU A C 1
ATOM 8649 O O . LEU A 1 1090 ? -25.187 -2.838 17.171 1.00 85.62 1090 LEU A O 1
ATOM 8653 N N . LEU A 1 1091 ? -26.241 -4.034 18.757 1.00 89.62 1091 LEU A N 1
ATOM 8654 C CA . LEU A 1 1091 ? -25.289 -3.736 19.827 1.00 89.62 1091 LEU A CA 1
ATOM 8655 C C . LEU A 1 1091 ? -23.932 -4.411 19.575 1.00 89.62 1091 LEU A C 1
ATOM 8657 O O . LEU A 1 1091 ? -22.903 -3.739 19.647 1.00 89.62 1091 LEU A O 1
ATOM 8661 N N . GLN A 1 1092 ? -23.931 -5.691 19.186 1.00 85.69 1092 GLN A N 1
ATOM 8662 C CA . GLN A 1 1092 ? -22.714 -6.434 18.840 1.00 85.69 1092 GLN A CA 1
ATOM 8663 C C . GLN A 1 1092 ? -21.951 -5.752 17.695 1.00 85.69 1092 GLN A C 1
ATOM 8665 O O . GLN A 1 1092 ? -20.743 -5.540 17.784 1.00 85.69 1092 GLN A O 1
ATOM 8670 N N . SER A 1 1093 ? -22.668 -5.344 16.641 1.00 84.69 1093 SER A N 1
ATOM 8671 C CA . SER A 1 1093 ? -22.090 -4.638 15.494 1.00 84.69 1093 SER A CA 1
ATOM 8672 C C . SER A 1 1093 ? -21.535 -3.261 15.877 1.00 84.69 1093 SER A C 1
ATOM 8674 O O . SER A 1 1093 ? -20.412 -2.927 15.498 1.00 84.69 1093 SER A O 1
ATOM 8676 N N . LYS A 1 1094 ? -22.262 -2.466 16.681 1.00 88.88 1094 LYS A N 1
ATOM 8677 C CA . LYS A 1 1094 ? -21.760 -1.176 17.193 1.00 88.88 1094 LYS A CA 1
ATOM 8678 C C . LYS A 1 1094 ? -20.454 -1.346 17.980 1.00 88.88 1094 LYS A C 1
ATOM 8680 O O . LYS A 1 1094 ? -19.520 -0.583 17.749 1.00 88.88 1094 LYS A O 1
ATOM 8685 N N . ILE A 1 1095 ? -20.371 -2.341 18.865 1.00 88.56 1095 ILE A N 1
ATOM 8686 C CA . ILE A 1 1095 ? -19.200 -2.563 19.729 1.00 88.56 1095 ILE A CA 1
ATOM 8687 C C . ILE A 1 1095 ? -18.013 -3.114 18.935 1.00 88.56 1095 ILE A C 1
ATOM 8689 O O . ILE A 1 1095 ? -16.929 -2.542 19.029 1.00 88.56 1095 ILE A O 1
ATOM 8693 N N . LYS A 1 1096 ? -18.220 -4.121 18.072 1.00 83.62 1096 LYS A N 1
ATOM 8694 C CA . LYS A 1 1096 ? -17.192 -4.616 17.135 1.00 83.62 1096 LYS A CA 1
ATOM 8695 C C . LYS A 1 1096 ? -16.577 -3.467 16.333 1.00 83.62 1096 LYS A C 1
ATOM 8697 O O . LYS A 1 1096 ? -15.361 -3.303 16.322 1.00 83.62 1096 LYS A O 1
ATOM 8702 N N . ASN A 1 1097 ? -17.418 -2.645 15.704 1.00 85.06 1097 ASN A N 1
ATOM 8703 C CA . ASN A 1 1097 ? -16.957 -1.518 14.895 1.00 85.06 1097 ASN A CA 1
ATOM 8704 C C . ASN A 1 1097 ? -16.255 -0.444 15.744 1.00 85.06 1097 ASN A C 1
ATOM 8706 O O . ASN A 1 1097 ? -15.280 0.144 15.284 1.00 85.06 1097 ASN A O 1
ATOM 8710 N N . ALA A 1 1098 ? -16.709 -0.179 16.971 1.00 87.25 1098 ALA A N 1
ATOM 8711 C CA . ALA A 1 1098 ? -16.051 0.768 17.870 1.00 87.25 1098 ALA A CA 1
ATOM 8712 C C . ALA A 1 1098 ? -14.649 0.290 18.288 1.00 87.25 1098 ALA A C 1
ATOM 8714 O O . ALA A 1 1098 ? -13.693 1.048 18.145 1.00 87.25 1098 ALA A O 1
ATOM 8715 N N . LEU A 1 1099 ? -14.513 -0.969 18.716 1.00 83.19 1099 LEU A N 1
ATOM 8716 C CA . LEU A 1 1099 ? -13.236 -1.572 19.122 1.00 83.19 1099 LEU A CA 1
ATOM 8717 C C . LEU A 1 1099 ? -12.244 -1.655 17.950 1.00 83.19 1099 LEU A C 1
ATOM 8719 O O . LEU A 1 1099 ? -11.088 -1.274 18.103 1.00 83.19 1099 LEU A O 1
ATOM 8723 N N . GLN A 1 1100 ? -12.708 -2.026 16.751 1.00 80.12 1100 GLN A N 1
ATOM 8724 C CA . GLN A 1 1100 ? -11.878 -2.021 15.535 1.00 80.12 1100 GLN A CA 1
ATOM 8725 C C . GLN A 1 1100 ? -11.433 -0.611 15.098 1.00 80.12 1100 GLN A C 1
ATOM 8727 O O . GLN A 1 1100 ? -10.407 -0.474 14.436 1.00 80.12 1100 GLN A O 1
ATOM 8732 N N . ASN A 1 1101 ? -12.165 0.448 15.472 1.00 82.12 1101 ASN A N 1
ATOM 8733 C CA . ASN A 1 1101 ? -11.737 1.839 15.264 1.00 82.12 1101 ASN A CA 1
ATOM 8734 C C . ASN A 1 1101 ? -10.855 2.377 16.406 1.00 82.12 1101 ASN A C 1
ATOM 8736 O O . ASN A 1 1101 ? -10.073 3.306 16.180 1.00 82.12 1101 ASN A O 1
ATOM 8740 N N . CYS A 1 1102 ? -11.009 1.856 17.627 1.00 87.38 1102 CYS A N 1
ATOM 8741 C CA . CYS A 1 1102 ? -10.123 2.126 18.752 1.00 87.38 1102 CYS A CA 1
ATOM 8742 C C . CYS A 1 1102 ? -10.280 1.119 19.908 1.00 87.38 1102 CYS A C 1
ATOM 8744 O O . CYS A 1 1102 ? -11.319 1.141 20.583 1.00 87.38 1102 CYS A O 1
ATOM 8746 N N . PRO A 1 1103 ? -9.212 0.362 20.224 1.00 85.19 1103 PRO A N 1
ATOM 8747 C CA . PRO A 1 1103 ? -9.055 -0.402 21.462 1.00 85.19 1103 PRO A CA 1
ATOM 8748 C C . PRO A 1 1103 ? -9.474 0.331 22.740 1.00 85.19 1103 PRO A C 1
ATOM 8750 O O . PRO A 1 1103 ? -10.174 -0.221 23.579 1.00 85.19 1103 PRO A O 1
ATOM 8753 N N . GLN A 1 1104 ? -9.094 1.604 22.878 1.00 87.44 1104 GLN A N 1
ATOM 8754 C CA . GLN A 1 1104 ? -9.300 2.414 24.087 1.00 87.44 1104 GLN A CA 1
ATOM 8755 C C . GLN A 1 1104 ? -10.674 3.112 24.133 1.00 87.44 1104 GLN A C 1
ATOM 8757 O O . GLN A 1 1104 ? -10.792 4.257 24.579 1.00 87.44 1104 GLN A O 1
ATOM 8762 N N . SER A 1 1105 ? -11.723 2.441 23.649 1.00 92.19 1105 SER A N 1
ATOM 8763 C CA . SER A 1 1105 ? -13.104 2.946 23.682 1.00 92.19 1105 SER A CA 1
ATOM 8764 C C . SER A 1 1105 ? -13.770 2.743 25.053 1.00 92.19 1105 SER A C 1
ATOM 8766 O O . SER A 1 1105 ? -13.573 1.726 25.720 1.00 92.19 1105 SER A O 1
ATOM 8768 N N . LEU A 1 1106 ? -14.591 3.713 25.463 1.00 94.31 1106 LEU A N 1
ATOM 8769 C CA . LEU A 1 1106 ? -15.316 3.732 26.738 1.00 94.31 1106 LEU A CA 1
ATOM 8770 C C . LEU A 1 1106 ? -16.819 3.603 26.479 1.00 94.31 1106 LEU A C 1
ATOM 8772 O O . LEU A 1 1106 ? -17.436 4.514 25.927 1.00 94.31 1106 LEU A O 1
ATOM 8776 N N . PHE A 1 1107 ? -17.406 2.492 26.918 1.00 95.56 1107 PHE A N 1
ATOM 8777 C CA . PHE A 1 1107 ? -18.820 2.165 26.748 1.00 95.56 1107 PHE A CA 1
ATOM 8778 C C . PHE A 1 1107 ? -19.577 2.342 28.069 1.00 95.56 1107 PHE A C 1
ATOM 8780 O O . PHE A 1 1107 ? -19.231 1.741 29.085 1.00 95.56 1107 PHE A O 1
ATOM 8787 N N . VAL A 1 1108 ? -20.633 3.155 28.072 1.00 96.12 1108 VAL A N 1
ATOM 8788 C CA . VAL A 1 1108 ? -21.451 3.447 29.258 1.00 96.12 1108 VAL A CA 1
ATOM 8789 C C . VAL A 1 1108 ? -22.900 3.057 28.994 1.00 96.12 1108 VAL A C 1
ATOM 8791 O O . VAL A 1 1108 ? -23.505 3.554 28.054 1.00 96.12 1108 VAL A O 1
ATOM 8794 N N . PHE A 1 1109 ? -23.474 2.213 29.846 1.00 94.56 1109 PHE A N 1
ATOM 8795 C CA . PHE A 1 1109 ? -24.842 1.706 29.742 1.00 94.56 1109 PHE A CA 1
ATOM 8796 C C . PHE A 1 1109 ? -25.699 2.284 30.872 1.00 94.56 1109 PHE A C 1
ATOM 8798 O O . PHE A 1 1109 ? -25.563 1.884 32.027 1.00 94.56 1109 PHE A O 1
ATOM 8805 N N . ASP A 1 1110 ? -26.568 3.246 30.558 1.00 93.81 1110 ASP A N 1
ATOM 8806 C CA . ASP A 1 1110 ? -27.408 3.945 31.536 1.00 93.81 1110 ASP A CA 1
ATOM 8807 C C . ASP A 1 1110 ? -28.812 3.345 31.679 1.00 93.81 1110 ASP A C 1
ATOM 8809 O O . ASP A 1 1110 ? -29.438 2.943 30.699 1.00 93.81 1110 ASP A O 1
ATOM 8813 N N . GLU A 1 1111 ? -29.321 3.335 32.912 1.00 89.56 1111 GLU A N 1
ATOM 8814 C CA . GLU A 1 1111 ? -30.579 2.695 33.318 1.00 89.56 1111 GLU A CA 1
ATOM 8815 C C . GLU A 1 1111 ? -30.703 1.229 32.851 1.00 89.56 1111 GLU A C 1
ATOM 8817 O O . GLU A 1 1111 ? -31.704 0.828 32.254 1.00 89.56 1111 GLU A O 1
ATOM 8822 N N . VAL A 1 1112 ? -29.702 0.396 33.170 1.00 88.50 1112 VAL A N 1
ATOM 8823 C CA . VAL A 1 1112 ? -29.724 -1.058 32.883 1.00 88.50 1112 VAL A CA 1
ATOM 8824 C C . VAL A 1 1112 ? -30.940 -1.754 33.512 1.00 88.50 1112 VAL A C 1
ATOM 8826 O O . VAL A 1 1112 ? -31.518 -2.664 32.918 1.00 88.50 1112 VAL A O 1
ATOM 8829 N N . ASP A 1 1113 ? -31.428 -1.253 34.653 1.00 85.00 1113 ASP A N 1
ATOM 8830 C CA . ASP A 1 1113 ? -32.685 -1.684 35.283 1.00 85.00 1113 ASP A CA 1
ATOM 8831 C C . ASP A 1 1113 ? -33.952 -1.400 34.439 1.00 85.00 1113 ASP A C 1
ATOM 8833 O O . ASP A 1 1113 ? -35.071 -1.693 34.869 1.00 85.00 1113 ASP A O 1
ATOM 8837 N N . LYS A 1 1114 ? -33.813 -0.802 33.250 1.00 87.31 1114 LYS A N 1
ATOM 8838 C CA . LYS A 1 1114 ? -34.888 -0.549 32.277 1.00 87.31 1114 LYS A CA 1
ATOM 8839 C C . LYS A 1 1114 ? -34.661 -1.208 30.913 1.00 87.31 1114 LYS A C 1
ATOM 8841 O O . LYS A 1 1114 ? -35.584 -1.189 30.105 1.00 87.31 1114 LYS A O 1
ATOM 8846 N N . MET A 1 1115 ? -33.497 -1.815 30.677 1.00 88.94 1115 MET A N 1
ATOM 8847 C CA . MET A 1 1115 ? -33.233 -2.594 29.463 1.00 88.94 1115 MET A CA 1
ATOM 8848 C C . MET A 1 1115 ? -34.050 -3.901 29.456 1.00 88.94 1115 MET A C 1
ATOM 8850 O O . MET A 1 1115 ? -34.344 -4.440 30.530 1.00 88.94 1115 MET A O 1
ATOM 8854 N N . PRO A 1 1116 ? -34.424 -4.430 28.276 1.00 87.31 1116 PRO A N 1
ATOM 8855 C CA . PRO A 1 1116 ? -34.980 -5.771 28.159 1.00 87.31 1116 PRO A CA 1
ATOM 8856 C C . PRO A 1 1116 ? -34.006 -6.851 28.654 1.00 87.31 1116 PRO A C 1
ATOM 8858 O O . PRO A 1 1116 ? -32.786 -6.697 28.601 1.00 87.31 1116 PRO A O 1
ATOM 8861 N N . GLU A 1 1117 ? -34.577 -7.950 29.134 1.00 84.12 1117 GLU A N 1
ATOM 8862 C CA . GLU A 1 1117 ? -33.858 -9.098 29.695 1.00 84.12 1117 GLU A CA 1
ATOM 8863 C C . GLU A 1 1117 ? -33.063 -9.800 28.568 1.00 84.12 1117 GLU A C 1
ATOM 8865 O O . GLU A 1 1117 ? -33.535 -9.872 27.432 1.00 84.12 1117 GLU A O 1
ATOM 8870 N N . GLY A 1 1118 ? -31.835 -10.254 28.841 1.00 78.00 1118 GLY A N 1
ATOM 8871 C CA . GLY A 1 1118 ? -30.975 -10.936 27.857 1.00 78.00 1118 GLY A CA 1
ATOM 8872 C C . GLY A 1 1118 ? -30.241 -10.055 26.824 1.00 78.00 1118 GLY A C 1
ATOM 8873 O O . GLY A 1 1118 ? -29.454 -10.581 26.036 1.00 78.00 1118 GLY A O 1
ATOM 8874 N N . VAL A 1 1119 ? -30.452 -8.729 26.791 1.00 85.19 1119 VAL A N 1
ATOM 8875 C CA . VAL A 1 1119 ? -29.768 -7.830 25.825 1.00 85.19 1119 VAL A CA 1
ATOM 8876 C C . VAL A 1 1119 ? -28.260 -7.724 26.097 1.00 85.19 1119 VAL A C 1
ATOM 8878 O O . VAL A 1 1119 ? -27.475 -7.629 25.155 1.00 85.19 1119 VAL A O 1
ATOM 8881 N N . LEU A 1 1120 ? -27.838 -7.757 27.367 1.00 85.75 1120 LEU A N 1
ATOM 8882 C CA . LEU A 1 1120 ? -26.431 -7.573 27.752 1.00 85.75 1120 LEU A CA 1
ATOM 8883 C C . LEU A 1 1120 ? -25.566 -8.838 27.631 1.00 85.75 1120 LEU A C 1
ATOM 8885 O O . LEU A 1 1120 ? -24.345 -8.737 27.746 1.00 85.75 1120 LEU A O 1
ATOM 8889 N N . ASN A 1 1121 ? -26.147 -10.003 27.336 1.00 81.44 1121 ASN A N 1
ATOM 8890 C CA . ASN A 1 1121 ? -25.394 -11.248 27.133 1.00 81.44 1121 ASN A CA 1
ATOM 8891 C C . ASN A 1 1121 ? -24.468 -11.136 25.896 1.00 81.44 1121 ASN A C 1
ATOM 8893 O O . ASN A 1 1121 ? -23.382 -11.704 25.867 1.00 81.44 1121 ASN A O 1
ATOM 8897 N N . VAL A 1 1122 ? -24.825 -10.280 24.926 1.00 83.56 1122 VAL A N 1
ATOM 8898 C CA . VAL A 1 1122 ? -23.974 -9.877 23.783 1.00 83.56 1122 VAL A CA 1
ATOM 8899 C C . VAL A 1 1122 ? -22.653 -9.218 24.194 1.00 83.56 1122 VAL A C 1
ATOM 8901 O O . VAL A 1 1122 ? -21.730 -9.149 23.384 1.00 83.56 1122 VAL A O 1
ATOM 8904 N N . LEU A 1 1123 ? -22.538 -8.730 25.430 1.00 84.38 1123 LEU A N 1
ATOM 8905 C CA . LEU A 1 1123 ? -21.305 -8.125 25.925 1.00 84.38 1123 LEU A CA 1
ATOM 8906 C C . LEU A 1 1123 ? -20.296 -9.151 26.440 1.00 84.38 1123 LEU A C 1
ATOM 8908 O O . LEU A 1 1123 ? -19.123 -8.806 26.542 1.00 84.38 1123 LEU A O 1
ATOM 8912 N N . VAL A 1 1124 ? -20.712 -10.390 26.734 1.00 79.69 1124 VAL A N 1
ATOM 8913 C CA . VAL A 1 1124 ? -19.816 -11.423 27.283 1.00 79.69 1124 VAL A CA 1
ATOM 8914 C C . VAL A 1 1124 ? -18.575 -11.625 26.395 1.00 79.69 1124 VAL A C 1
ATOM 8916 O O . VAL A 1 1124 ? -17.481 -11.511 26.940 1.00 79.69 1124 VAL A O 1
ATOM 8919 N N . PRO A 1 1125 ? -18.666 -11.740 25.050 1.00 76.44 1125 PRO A N 1
ATOM 8920 C CA . PRO A 1 1125 ? -17.483 -11.899 24.194 1.00 76.44 1125 PRO A CA 1
ATOM 8921 C C . PRO A 1 1125 ? -16.541 -10.685 24.089 1.00 76.44 1125 PRO A C 1
ATOM 8923 O O . PRO A 1 1125 ? -15.514 -10.771 23.422 1.00 76.44 1125 PRO A O 1
ATOM 8926 N N . PHE A 1 1126 ? -16.891 -9.544 24.694 1.00 78.88 1126 PHE A N 1
ATOM 8927 C CA . PHE A 1 1126 ? -16.056 -8.332 24.749 1.00 78.88 1126 PHE A CA 1
ATOM 8928 C C . PHE A 1 1126 ? -15.603 -7.980 26.177 1.00 78.88 1126 PHE A C 1
ATOM 8930 O O . PHE A 1 1126 ? -14.877 -7.005 26.373 1.00 78.88 1126 PHE A O 1
ATOM 8937 N N . LEU A 1 1127 ? -16.075 -8.737 27.170 1.00 76.44 1127 LEU A N 1
ATOM 8938 C CA . LEU A 1 1127 ? -15.786 -8.568 28.592 1.00 76.44 1127 LEU A CA 1
ATOM 8939 C C . LEU A 1 1127 ? -15.007 -9.764 29.155 1.00 76.44 1127 LEU A C 1
ATOM 8941 O O . LEU A 1 1127 ? -14.247 -9.593 30.102 1.00 76.44 1127 LEU A O 1
ATOM 8945 N N . ASP A 1 1128 ? -15.221 -10.963 28.613 1.00 68.38 1128 ASP A N 1
ATOM 8946 C CA . ASP A 1 1128 ? -14.561 -12.198 29.034 1.00 68.38 1128 ASP A CA 1
ATOM 8947 C C . ASP A 1 1128 ? -13.192 -12.377 28.348 1.00 68.38 1128 ASP A C 1
ATOM 8949 O O . ASP A 1 1128 ? -12.894 -11.757 27.329 1.00 68.38 1128 ASP A O 1
ATOM 8953 N N . TYR A 1 1129 ? -12.338 -13.217 28.931 1.00 57.62 1129 TYR A N 1
ATOM 8954 C CA . TYR A 1 1129 ? -10.890 -13.225 28.706 1.00 57.62 1129 TYR A CA 1
ATOM 8955 C C . TYR A 1 1129 ? -10.409 -13.737 27.332 1.00 57.62 1129 TYR A C 1
ATOM 8957 O O . TYR A 1 1129 ? -9.220 -13.605 27.056 1.00 57.62 1129 TYR A O 1
ATOM 8965 N N . ASN A 1 1130 ? -11.242 -14.406 26.514 1.00 53.03 1130 ASN A N 1
ATOM 8966 C CA . ASN A 1 1130 ? -10.716 -15.235 25.405 1.00 53.03 1130 ASN A CA 1
ATOM 8967 C C . ASN A 1 1130 ? -11.690 -15.589 24.246 1.00 53.03 1130 ASN A C 1
ATOM 8969 O O . ASN A 1 1130 ? -11.612 -16.681 23.688 1.00 53.03 1130 ASN A O 1
ATOM 8973 N N . THR A 1 1131 ? -12.627 -14.714 23.852 1.00 47.34 1131 THR A N 1
ATOM 8974 C CA . THR A 1 1131 ? -13.703 -15.083 22.887 1.00 47.34 1131 THR A CA 1
ATOM 8975 C C . THR A 1 1131 ? -13.822 -14.243 21.602 1.00 47.34 1131 THR A C 1
ATOM 8977 O O . THR A 1 1131 ? -14.774 -14.439 20.843 1.00 47.34 1131 THR A O 1
ATOM 8980 N N . TRP A 1 1132 ? -12.863 -13.359 21.282 1.00 44.94 1132 TRP A N 1
ATOM 8981 C CA . TRP A 1 1132 ? -12.927 -12.512 20.073 1.00 44.94 1132 TRP A CA 1
ATOM 8982 C C . TRP A 1 1132 ? -11.628 -12.445 19.236 1.00 44.94 1132 TRP A C 1
ATOM 8984 O O . TRP A 1 1132 ? -10.976 -11.409 19.112 1.00 44.94 1132 TRP A O 1
ATOM 8994 N N . SER A 1 1133 ? -11.266 -13.543 18.571 1.00 44.81 1133 SER A N 1
ATOM 8995 C CA . SER A 1 1133 ? -10.067 -13.654 17.719 1.00 44.81 1133 SER A CA 1
ATOM 8996 C C . SER A 1 1133 ? -10.248 -13.119 16.280 1.00 44.81 1133 SER A C 1
ATOM 8998 O O . SER A 1 1133 ? -10.015 -13.828 15.307 1.00 44.81 1133 SER A O 1
ATOM 9000 N N . THR A 1 1134 ? -10.653 -11.849 16.101 1.00 36.50 1134 THR A N 1
ATOM 9001 C CA . THR A 1 1134 ? -10.595 -11.183 14.771 1.00 36.50 1134 THR A CA 1
ATOM 9002 C C . THR A 1 1134 ? -10.043 -9.750 14.815 1.00 36.50 1134 THR A C 1
ATOM 9004 O O . THR A 1 1134 ? -10.800 -8.776 14.794 1.00 36.50 1134 THR A O 1
ATOM 9007 N N . LYS A 1 1135 ? -8.704 -9.644 14.787 1.00 39.47 1135 LYS A N 1
ATOM 9008 C CA . LYS A 1 1135 ? -7.890 -8.418 14.621 1.00 39.47 1135 LYS A CA 1
ATOM 9009 C C . LYS A 1 1135 ? -8.224 -7.241 15.560 1.00 39.47 1135 LYS A C 1
ATOM 9011 O O . LYS A 1 1135 ? -9.014 -6.363 15.208 1.00 39.47 1135 LYS A O 1
ATOM 9016 N N . GLY A 1 1136 ? -7.488 -7.151 16.672 1.00 44.34 1136 GLY A N 1
ATOM 9017 C CA . GLY A 1 1136 ? -7.275 -5.910 17.433 1.00 44.34 1136 GLY A CA 1
ATOM 9018 C C . GLY A 1 1136 ? -7.414 -6.046 18.953 1.00 44.34 1136 GLY A C 1
ATOM 9019 O O . GLY A 1 1136 ? -8.220 -6.836 19.431 1.00 44.34 1136 GLY A O 1
ATOM 9020 N N . ASP A 1 1137 ? -6.658 -5.228 19.697 1.00 52.19 1137 ASP A N 1
ATOM 9021 C CA . ASP A 1 1137 ? -6.705 -5.125 21.164 1.00 52.19 1137 ASP A CA 1
ATOM 9022 C C . ASP A 1 1137 ? -8.129 -4.808 21.678 1.00 52.19 1137 ASP A C 1
ATOM 9024 O O . ASP A 1 1137 ? -8.518 -3.645 21.793 1.00 52.19 1137 ASP A O 1
ATOM 9028 N N . THR A 1 1138 ? -8.923 -5.804 22.064 1.00 52.97 1138 THR A N 1
ATOM 9029 C CA . THR A 1 1138 ? -10.207 -5.560 22.755 1.00 52.97 1138 THR A CA 1
ATOM 9030 C C . THR A 1 1138 ? -10.014 -5.151 24.217 1.00 52.97 1138 THR A C 1
ATOM 9032 O O . THR A 1 1138 ? -10.844 -4.452 24.797 1.00 52.97 1138 THR A O 1
ATOM 9035 N N . ASN A 1 1139 ? -8.887 -5.542 24.810 1.00 65.69 1139 ASN A N 1
ATOM 9036 C CA . ASN A 1 1139 ? -8.683 -5.550 26.260 1.00 65.69 1139 ASN A CA 1
ATOM 9037 C C . ASN A 1 1139 ? -8.350 -4.167 26.845 1.00 65.69 1139 ASN A C 1
ATOM 9039 O O . ASN A 1 1139 ? -8.291 -4.002 28.058 1.00 65.69 1139 ASN A O 1
ATOM 9043 N N . LYS A 1 1140 ? -8.160 -3.157 25.987 1.00 79.19 1140 LYS A N 1
ATOM 9044 C CA . LYS A 1 1140 ? -7.897 -1.762 26.385 1.00 79.19 1140 LYS A CA 1
ATOM 9045 C C . LYS A 1 1140 ? -9.181 -0.924 26.518 1.00 79.19 1140 LYS A C 1
ATOM 9047 O O . LYS A 1 1140 ? -9.104 0.290 26.733 1.00 79.19 1140 LYS A O 1
ATOM 9052 N N . ALA A 1 1141 ? -10.347 -1.555 26.387 1.00 88.81 1141 ALA A N 1
ATOM 9053 C CA . ALA A 1 1141 ? -11.649 -0.920 26.529 1.00 88.81 1141 ALA A CA 1
ATOM 9054 C C . ALA A 1 1141 ? -12.092 -0.812 27.997 1.00 88.81 1141 ALA A C 1
ATOM 9056 O O . ALA A 1 1141 ? -11.654 -1.567 28.865 1.00 88.81 1141 ALA A O 1
ATOM 9057 N N . ILE A 1 1142 ? -13.011 0.120 28.267 1.00 91.69 1142 ILE A N 1
ATOM 9058 C CA . ILE A 1 1142 ? -13.634 0.285 29.587 1.00 91.69 1142 ILE A CA 1
ATOM 9059 C C . ILE A 1 1142 ? -15.157 0.233 29.442 1.00 91.69 1142 ILE A C 1
ATOM 9061 O O . ILE A 1 1142 ? -15.734 0.944 28.619 1.00 91.69 1142 ILE A O 1
ATOM 9065 N N . PHE A 1 1143 ? -15.818 -0.564 30.278 1.00 93.56 1143 PHE A N 1
ATOM 9066 C CA . PHE A 1 1143 ? -17.271 -0.722 30.318 1.00 93.56 1143 PHE A CA 1
ATOM 9067 C C . PHE A 1 1143 ? -17.834 -0.236 31.662 1.00 93.56 1143 PHE A C 1
ATOM 9069 O O . PHE A 1 1143 ? -17.310 -0.569 32.725 1.00 93.56 1143 PHE A O 1
ATOM 9076 N N . ILE A 1 1144 ? -18.908 0.559 31.637 1.00 95.25 1144 ILE A N 1
ATOM 9077 C CA . ILE A 1 1144 ? -19.565 1.091 32.841 1.00 95.25 1144 ILE A CA 1
ATOM 9078 C C . ILE A 1 1144 ? -21.080 0.893 32.759 1.00 95.25 1144 ILE A C 1
ATOM 9080 O O . ILE A 1 1144 ? -21.763 1.538 31.967 1.00 95.25 1144 ILE A O 1
ATOM 9084 N N . PHE A 1 1145 ? -21.624 0.070 33.645 1.00 93.50 1145 PHE A N 1
ATOM 9085 C CA . PHE A 1 1145 ? -23.055 -0.170 33.805 1.00 93.50 1145 PHE A CA 1
ATOM 9086 C C . PHE A 1 1145 ? -23.622 0.721 34.914 1.00 93.50 1145 PHE A C 1
ATOM 9088 O O . PHE A 1 1145 ? -23.056 0.807 36.002 1.00 93.50 1145 PHE A O 1
ATOM 9095 N N . LEU A 1 1146 ? -24.739 1.409 34.666 1.00 93.25 1146 LEU A N 1
ATOM 9096 C CA . LEU A 1 1146 ? -25.396 2.286 35.639 1.00 93.25 1146 LEU A CA 1
ATOM 9097 C C . LEU A 1 1146 ? -26.797 1.749 35.946 1.00 93.25 1146 LEU A C 1
ATOM 9099 O O . LEU A 1 1146 ? -27.656 1.670 35.066 1.00 93.25 1146 LEU A O 1
ATOM 9103 N N . SER A 1 1147 ? -27.047 1.418 37.213 1.00 90.31 1147 SER A N 1
ATOM 9104 C CA . SER A 1 1147 ? -28.301 0.797 37.641 1.00 90.31 1147 SER A CA 1
ATOM 9105 C C . SER A 1 1147 ? -28.866 1.399 38.930 1.00 90.31 1147 SER A C 1
ATOM 9107 O O . SER A 1 1147 ? -28.161 1.951 39.783 1.00 90.31 1147 SER A O 1
ATOM 9109 N N . ASN A 1 1148 ? -30.186 1.324 39.072 1.00 88.38 1148 ASN A N 1
ATOM 9110 C CA . ASN A 1 1148 ? -30.923 1.661 40.289 1.00 88.38 1148 ASN A CA 1
ATOM 9111 C C . ASN A 1 1148 ? -31.379 0.405 41.062 1.00 88.38 1148 ASN A C 1
ATOM 9113 O O . ASN A 1 1148 ? -31.908 0.531 42.169 1.00 88.38 1148 ASN A O 1
ATOM 9117 N N . THR A 1 1149 ? -31.132 -0.789 40.519 1.00 80.75 1149 THR A N 1
ATOM 9118 C CA . THR A 1 1149 ? -31.330 -2.081 41.192 1.00 80.75 1149 THR A CA 1
ATOM 9119 C C . THR A 1 1149 ? -30.427 -2.228 42.412 1.00 80.75 1149 THR A C 1
ATOM 9121 O O . THR A 1 1149 ? -29.301 -1.721 42.425 1.00 80.75 1149 THR A O 1
ATOM 9124 N N . GLY A 1 1150 ? -30.933 -2.882 43.462 1.00 78.38 1150 GLY A N 1
ATOM 9125 C CA . GLY A 1 1150 ? -30.247 -2.991 44.754 1.00 78.38 1150 GLY A CA 1
ATOM 9126 C C . GLY A 1 1150 ? -30.353 -1.734 45.634 1.00 78.38 1150 GLY A C 1
ATOM 9127 O O . GLY A 1 1150 ? -29.922 -1.745 46.786 1.00 78.38 1150 GLY A O 1
ATOM 9128 N N . SER A 1 1151 ? -30.930 -0.629 45.142 1.00 85.06 1151 SER A N 1
ATOM 9129 C CA . SER A 1 1151 ? -30.923 0.653 45.866 1.00 85.06 1151 SER A CA 1
ATOM 9130 C C . SER A 1 1151 ? -31.712 0.648 47.180 1.00 85.06 1151 SER A C 1
ATOM 9132 O O . SER A 1 1151 ? -31.295 1.310 48.130 1.00 85.06 1151 SER A O 1
ATOM 9134 N N . ARG A 1 1152 ? -32.804 -0.122 47.284 1.00 84.12 1152 ARG A N 1
ATOM 9135 C CA . ARG A 1 1152 ? -33.552 -0.297 48.547 1.00 84.12 1152 ARG A CA 1
ATOM 9136 C C . ARG A 1 1152 ? -32.756 -1.122 49.556 1.00 84.12 1152 ARG A C 1
ATOM 9138 O O . ARG A 1 1152 ? -32.753 -0.818 50.743 1.00 84.12 1152 ARG A O 1
ATOM 9145 N N . GLN A 1 1153 ? -32.065 -2.140 49.061 1.00 85.94 1153 GLN A N 1
ATOM 9146 C CA . GLN A 1 1153 ? -31.244 -3.078 49.810 1.00 85.94 1153 GLN A CA 1
ATOM 9147 C C . GLN A 1 1153 ? -30.020 -2.353 50.400 1.00 85.94 1153 GLN A C 1
ATOM 9149 O O . GLN A 1 1153 ? -29.718 -2.538 51.576 1.00 85.94 1153 GLN A O 1
ATOM 9154 N N . ILE A 1 1154 ? -29.396 -1.441 49.639 1.00 89.88 1154 ILE A N 1
ATOM 9155 C CA . ILE A 1 1154 ? -28.348 -0.522 50.124 1.00 89.88 1154 ILE A CA 1
ATOM 9156 C C . ILE A 1 1154 ? -28.886 0.390 51.241 1.00 89.88 1154 ILE A C 1
ATOM 9158 O O . ILE A 1 1154 ? -28.261 0.479 52.294 1.00 89.88 1154 ILE A O 1
ATOM 9162 N N . VAL A 1 1155 ? -30.046 1.039 51.049 1.00 89.81 1155 VAL A N 1
ATOM 9163 C CA . VAL A 1 1155 ? -30.656 1.925 52.067 1.00 89.81 1155 VAL A CA 1
ATOM 9164 C C . VAL A 1 1155 ? -30.970 1.161 53.359 1.00 89.81 1155 VAL A C 1
ATOM 9166 O O . VAL A 1 1155 ? -30.609 1.622 54.439 1.00 89.81 1155 VAL A O 1
ATOM 9169 N N . GLN A 1 1156 ? -31.583 -0.024 53.264 1.00 88.12 1156 GLN A N 1
ATOM 9170 C CA . GLN A 1 1156 ? -31.902 -0.845 54.435 1.00 88.12 1156 GLN A CA 1
ATOM 9171 C C . GLN A 1 1156 ? -30.637 -1.362 55.131 1.00 88.12 1156 GLN A C 1
ATOM 9173 O O . GLN A 1 1156 ? -30.553 -1.328 56.354 1.00 88.12 1156 GLN A O 1
ATOM 9178 N N . ARG A 1 1157 ? -29.622 -1.804 54.377 1.00 90.56 1157 ARG A N 1
ATOM 9179 C CA . ARG A 1 1157 ? -28.333 -2.226 54.945 1.00 90.56 1157 ARG A CA 1
ATOM 9180 C C . ARG A 1 1157 ? -27.652 -1.084 55.695 1.00 90.56 1157 ARG A C 1
ATOM 9182 O O . ARG A 1 1157 ? -27.112 -1.329 56.768 1.00 90.56 1157 ARG A O 1
ATOM 9189 N N . LEU A 1 1158 ? -27.702 0.135 55.156 1.00 91.56 1158 LEU A N 1
ATOM 9190 C CA . LEU A 1 1158 ? -27.121 1.319 55.782 1.00 91.56 1158 LEU A CA 1
ATOM 9191 C C . LEU A 1 1158 ? -27.854 1.688 57.085 1.00 91.56 1158 LEU A C 1
ATOM 9193 O O . LEU A 1 1158 ? -27.194 1.911 58.096 1.00 91.56 1158 LEU A O 1
ATOM 9197 N N . LEU A 1 1159 ? -29.194 1.643 57.099 1.00 89.81 1159 LEU A N 1
ATOM 9198 C CA . LEU A 1 1159 ? -29.988 1.819 58.324 1.00 89.81 1159 LEU A CA 1
ATOM 9199 C C . LEU A 1 1159 ? -29.618 0.770 59.390 1.00 89.81 1159 LEU A C 1
ATOM 9201 O O . LEU A 1 1159 ? -29.271 1.131 60.509 1.00 89.81 1159 LEU A O 1
ATOM 9205 N N . ASN A 1 1160 ? -29.576 -0.513 59.017 1.00 90.25 1160 ASN A N 1
ATOM 9206 C CA . ASN A 1 1160 ? -29.231 -1.626 59.914 1.00 90.25 1160 ASN A CA 1
ATOM 9207 C C . ASN A 1 1160 ? -27.770 -1.589 60.436 1.00 90.25 1160 ASN A C 1
ATOM 9209 O O . ASN A 1 1160 ? -27.406 -2.403 61.294 1.00 90.25 1160 ASN A O 1
ATOM 9213 N N . LEU A 1 1161 ? -26.910 -0.725 59.881 1.00 91.19 1161 LEU A N 1
ATOM 9214 C CA . LEU A 1 1161 ? -25.551 -0.441 60.367 1.00 91.19 1161 LEU A CA 1
ATOM 9215 C C . LEU A 1 1161 ? -25.543 0.800 61.274 1.00 91.19 1161 LEU A C 1
ATOM 9217 O O . LEU A 1 1161 ? -24.935 0.764 62.344 1.00 91.19 1161 LEU A O 1
ATOM 9221 N N . TRP A 1 1162 ? -26.289 1.844 60.905 1.00 90.69 1162 TRP A N 1
ATOM 9222 C CA . TRP A 1 1162 ? -26.500 3.042 61.723 1.00 90.69 1162 TRP A CA 1
ATOM 9223 C C . TRP A 1 1162 ? -27.174 2.718 63.069 1.00 90.69 1162 TRP A C 1
ATOM 9225 O O . TRP A 1 1162 ? -26.705 3.159 64.116 1.00 90.69 1162 TRP A O 1
ATOM 9235 N N . GLU A 1 1163 ? -28.181 1.838 63.073 1.00 90.00 1163 GLU A N 1
ATOM 9236 C CA . GLU A 1 1163 ? -28.820 1.286 64.283 1.00 90.00 1163 GLU A CA 1
ATOM 9237 C C . GLU A 1 1163 ? -27.839 0.538 65.210 1.00 90.00 1163 GLU A C 1
ATOM 9239 O O . GLU A 1 1163 ? -28.117 0.347 66.392 1.00 90.00 1163 GLU A O 1
ATOM 9244 N N . LYS A 1 1164 ? -26.676 0.122 64.689 1.00 91.44 1164 LYS A N 1
ATOM 9245 C CA . LYS A 1 1164 ? -25.589 -0.530 65.440 1.00 91.44 1164 LYS A CA 1
ATOM 9246 C C . LYS A 1 1164 ? -24.460 0.436 65.818 1.00 91.44 1164 LYS A C 1
ATOM 9248 O O . LYS A 1 1164 ? -23.413 -0.010 66.278 1.00 91.44 1164 LYS A O 1
ATOM 9253 N N . GLY A 1 1165 ? -24.657 1.740 65.616 1.00 89.12 1165 GLY A N 1
ATOM 9254 C CA . GLY A 1 1165 ? -23.678 2.784 65.917 1.00 89.12 1165 GLY A CA 1
ATOM 9255 C C . GLY A 1 1165 ? -22.536 2.913 64.903 1.00 89.12 1165 GLY A C 1
ATOM 9256 O O . GLY A 1 1165 ? -21.555 3.588 65.198 1.00 89.12 1165 GLY A O 1
ATOM 9257 N N . ILE A 1 1166 ? -22.634 2.283 63.726 1.00 90.38 1166 ILE A N 1
ATOM 9258 C CA . ILE A 1 1166 ? -21.631 2.408 62.657 1.00 90.38 1166 ILE A CA 1
ATOM 9259 C C . ILE A 1 1166 ? -22.020 3.593 61.769 1.00 90.38 1166 ILE A C 1
ATOM 9261 O O . ILE A 1 1166 ? -23.109 3.600 61.189 1.00 90.38 1166 ILE A O 1
ATOM 9265 N N . SER A 1 1167 ? -21.142 4.593 61.647 1.00 88.56 1167 SER A N 1
ATOM 9266 C CA . SER A 1 1167 ? -21.408 5.750 60.790 1.00 88.56 1167 SER A CA 1
ATOM 9267 C C . SER A 1 1167 ? -21.390 5.366 59.312 1.00 88.56 1167 SER A C 1
ATOM 9269 O O . SER A 1 1167 ? -20.653 4.475 58.884 1.00 88.56 1167 SER A O 1
ATOM 9271 N N . ARG A 1 1168 ? -22.160 6.099 58.505 1.00 91.25 1168 ARG A N 1
ATOM 9272 C CA . ARG A 1 1168 ? -22.205 5.961 57.045 1.00 91.25 1168 ARG A CA 1
ATOM 9273 C C . ARG A 1 1168 ? -20.809 5.998 56.418 1.00 91.25 1168 ARG A C 1
ATOM 9275 O O . ARG A 1 1168 ? -20.503 5.177 55.552 1.00 91.25 1168 ARG A O 1
ATOM 9282 N N . ASP A 1 1169 ? -19.965 6.913 56.877 1.00 88.19 1169 ASP A N 1
ATOM 9283 C CA . ASP A 1 1169 ? -18.645 7.158 56.294 1.00 88.19 1169 ASP A CA 1
ATOM 9284 C C . ASP A 1 1169 ? -17.570 6.160 56.781 1.00 88.19 1169 ASP A C 1
ATOM 9286 O O . ASP A 1 1169 ? -16.524 6.025 56.145 1.00 88.19 1169 ASP A O 1
ATOM 9290 N N . ASP A 1 1170 ? -17.861 5.370 57.823 1.00 90.19 1170 ASP A N 1
ATOM 9291 C CA . ASP A 1 1170 ? -17.020 4.246 58.271 1.00 90.19 1170 ASP A CA 1
ATOM 9292 C C . ASP A 1 1170 ? -17.262 2.954 57.459 1.00 90.19 1170 ASP A C 1
ATOM 9294 O O . ASP A 1 1170 ? -16.457 2.016 57.514 1.00 90.19 1170 ASP A O 1
ATOM 9298 N N . THR A 1 1171 ? -18.367 2.885 56.702 1.00 90.94 1171 THR A N 1
ATOM 9299 C CA . THR A 1 1171 ? -18.756 1.686 55.933 1.00 90.94 1171 THR A CA 1
ATOM 9300 C C . THR A 1 1171 ? -17.811 1.379 54.768 1.00 90.94 1171 THR A C 1
ATOM 9302 O O . THR A 1 1171 ? -17.162 2.267 54.202 1.00 90.94 1171 THR A O 1
ATOM 9305 N N . LYS A 1 1172 ? -17.722 0.094 54.395 1.00 89.62 1172 LYS A N 1
ATOM 9306 C CA . LYS A 1 1172 ? -16.767 -0.425 53.400 1.00 89.62 1172 LYS A CA 1
ATOM 9307 C C . LYS A 1 1172 ? -17.489 -1.102 52.233 1.00 89.62 1172 LYS A C 1
ATOM 9309 O O . LYS A 1 1172 ? -18.657 -1.454 52.329 1.00 89.62 1172 LYS A O 1
ATOM 9314 N N . LEU A 1 1173 ? -16.773 -1.335 51.128 1.00 88.31 1173 LEU A N 1
ATOM 9315 C CA . LEU A 1 1173 ? -17.304 -2.031 49.942 1.00 88.31 1173 LEU A CA 1
ATOM 9316 C C . LEU A 1 1173 ? -17.959 -3.381 50.305 1.00 88.31 1173 LEU A C 1
ATOM 9318 O O . LEU A 1 1173 ? -19.098 -3.648 49.927 1.00 88.31 1173 LEU A O 1
ATOM 9322 N N . GLN A 1 1174 ? -17.266 -4.148 51.148 1.00 86.81 1174 GLN A N 1
ATOM 9323 C CA . GLN A 1 1174 ? -17.652 -5.467 51.661 1.00 86.81 1174 GLN A CA 1
ATOM 9324 C C . GLN A 1 1174 ? -19.009 -5.488 52.395 1.00 86.81 1174 GLN A C 1
ATOM 9326 O O . GLN A 1 1174 ? -19.633 -6.542 52.488 1.00 86.81 1174 GLN A O 1
ATOM 9331 N N . ASP A 1 1175 ? -19.502 -4.346 52.893 1.00 86.62 1175 ASP A N 1
ATOM 9332 C CA . ASP A 1 1175 ? -20.820 -4.252 53.537 1.00 86.62 1175 ASP A CA 1
ATOM 9333 C C . ASP A 1 1175 ? -21.996 -4.318 52.553 1.00 86.62 1175 ASP A C 1
ATOM 9335 O O . ASP A 1 1175 ? -23.130 -4.543 52.985 1.00 86.62 1175 ASP A O 1
ATOM 9339 N N . PHE A 1 1176 ? -21.737 -4.109 51.255 1.00 89.50 1176 PHE A N 1
ATOM 9340 C CA . PHE A 1 1176 ? -22.751 -3.968 50.205 1.00 89.50 1176 PHE A CA 1
ATOM 9341 C C . PHE A 1 1176 ? -22.508 -4.852 48.975 1.00 89.50 1176 PHE A C 1
ATOM 9343 O O . PHE A 1 1176 ? -23.465 -5.174 48.282 1.00 89.50 1176 PHE A O 1
ATOM 9350 N N . GLU A 1 1177 ? -21.266 -5.254 48.703 1.00 79.62 1177 GLU A N 1
ATOM 9351 C CA . GLU A 1 1177 ? -20.841 -5.965 47.487 1.00 79.62 1177 GLU A CA 1
ATOM 9352 C C . GLU A 1 1177 ? -21.711 -7.198 47.169 1.00 79.62 1177 GLU A C 1
ATOM 9354 O O . GLU A 1 1177 ? -22.384 -7.225 46.137 1.00 79.62 1177 GLU A O 1
ATOM 9359 N N . ASN A 1 1178 ? -21.840 -8.138 48.114 1.00 78.62 1178 ASN A N 1
ATOM 9360 C CA . ASN A 1 1178 ? -22.699 -9.324 47.961 1.00 78.62 1178 ASN A CA 1
ATOM 9361 C C . ASN A 1 1178 ? -24.203 -8.997 47.872 1.00 78.62 1178 ASN A C 1
ATOM 9363 O O . ASN A 1 1178 ? -24.962 -9.746 47.265 1.00 78.62 1178 ASN A O 1
ATOM 9367 N N . LEU A 1 1179 ? -24.665 -7.890 48.469 1.00 80.81 1179 LEU A N 1
ATOM 9368 C CA . LEU A 1 1179 ? -26.065 -7.453 48.343 1.00 80.81 1179 LEU A CA 1
ATOM 9369 C C . LEU A 1 1179 ? -26.348 -6.866 46.955 1.00 80.81 1179 LEU A C 1
ATOM 9371 O O . LEU A 1 1179 ? -27.487 -6.910 46.489 1.00 80.81 1179 LEU A O 1
ATOM 9375 N N . ILE A 1 1180 ? -25.324 -6.312 46.305 1.00 80.56 1180 ILE A N 1
ATOM 9376 C CA . ILE A 1 1180 ? -25.419 -5.698 44.986 1.00 80.56 1180 ILE A CA 1
ATOM 9377 C C . ILE A 1 1180 ? -25.320 -6.750 43.883 1.00 80.56 1180 ILE A C 1
ATOM 9379 O O . ILE A 1 1180 ? -26.164 -6.720 42.994 1.00 80.56 1180 ILE A O 1
ATOM 9383 N N . SER A 1 1181 ? -24.378 -7.696 43.945 1.00 75.81 1181 SER A N 1
ATOM 9384 C CA . SER A 1 1181 ? -24.275 -8.769 42.941 1.00 75.81 1181 SER A CA 1
ATOM 9385 C C . SER A 1 1181 ? -25.527 -9.657 42.930 1.00 75.81 1181 SER A C 1
ATOM 9387 O O . SER A 1 1181 ? -26.168 -9.818 41.891 1.00 75.81 1181 SER A O 1
ATOM 9389 N N . ILE A 1 1182 ? -25.967 -10.128 44.103 1.00 71.69 1182 ILE A N 1
ATOM 9390 C CA . ILE A 1 1182 ? -27.208 -10.908 44.250 1.00 71.69 1182 ILE A CA 1
ATOM 9391 C C . ILE A 1 1182 ? -28.435 -10.056 43.879 1.00 71.69 1182 ILE A C 1
ATOM 9393 O O . ILE A 1 1182 ? -29.361 -10.549 43.234 1.00 71.69 1182 ILE A O 1
ATOM 9397 N N . GLY A 1 1183 ? -28.453 -8.768 44.238 1.00 65.69 1183 GLY A N 1
ATOM 9398 C CA . GLY A 1 1183 ? -29.537 -7.851 43.872 1.00 65.69 1183 GLY A CA 1
ATOM 9399 C C . GLY A 1 1183 ? -29.643 -7.597 42.363 1.00 65.69 1183 GLY A C 1
ATOM 9400 O O . GLY A 1 1183 ? -30.753 -7.524 41.842 1.00 65.69 1183 GLY A O 1
ATOM 9401 N N . ALA A 1 1184 ? -28.508 -7.500 41.664 1.00 65.88 1184 ALA A N 1
ATOM 9402 C CA . ALA A 1 1184 ? -28.421 -7.266 40.223 1.00 65.88 1184 ALA A CA 1
ATOM 9403 C C . ALA A 1 1184 ? -29.007 -8.420 39.399 1.00 65.88 1184 ALA A C 1
ATOM 9405 O O . ALA A 1 1184 ? -29.729 -8.166 38.439 1.00 65.88 1184 ALA A O 1
ATOM 9406 N N . PHE A 1 1185 ? -28.741 -9.661 39.810 1.00 64.50 1185 PHE A N 1
ATOM 9407 C CA . PHE A 1 1185 ? -29.218 -10.870 39.132 1.00 64.50 1185 PHE A CA 1
ATOM 9408 C C . PHE A 1 1185 ? -30.729 -11.114 39.304 1.00 64.50 1185 PHE A C 1
ATOM 9410 O O . PHE A 1 1185 ? -31.399 -11.599 38.394 1.00 64.50 1185 PHE A O 1
ATOM 9417 N N . ASN A 1 1186 ? -31.282 -10.775 40.477 1.00 62.09 1186 ASN A N 1
ATOM 9418 C CA . ASN A 1 1186 ? -32.651 -11.144 40.865 1.00 62.09 1186 ASN A CA 1
ATOM 9419 C C . ASN A 1 1186 ? -33.735 -10.093 40.528 1.00 62.09 1186 ASN A C 1
ATOM 9421 O O . ASN A 1 1186 ? -34.925 -10.396 40.626 1.00 62.09 1186 ASN A O 1
ATOM 9425 N N . GLU A 1 1187 ? -33.381 -8.860 40.146 1.00 66.06 1187 GLU A N 1
ATOM 9426 C CA . GLU A 1 1187 ? -34.360 -7.844 39.717 1.00 66.06 1187 GLU A CA 1
ATOM 9427 C C . GLU A 1 1187 ? -34.526 -7.816 38.188 1.00 66.06 1187 GLU A C 1
ATOM 9429 O O . GLU A 1 1187 ? -33.555 -7.700 37.446 1.00 66.06 1187 GLU A O 1
ATOM 9434 N N . LYS A 1 1188 ? -35.777 -7.851 37.701 1.00 56.31 1188 LYS A N 1
ATOM 9435 C CA . LYS A 1 1188 ? -36.097 -7.856 36.260 1.00 56.31 1188 LYS A CA 1
ATOM 9436 C C . LYS A 1 1188 ? -35.605 -6.599 35.528 1.00 56.31 1188 LYS A C 1
ATOM 9438 O O . LYS A 1 1188 ? -36.146 -5.510 35.726 1.00 56.31 1188 LYS A O 1
ATOM 9443 N N . GLY A 1 1189 ? -34.642 -6.782 34.627 1.00 66.19 1189 GLY A N 1
ATOM 9444 C CA . GLY A 1 1189 ? -33.984 -5.756 33.811 1.00 66.19 1189 GLY A CA 1
ATOM 9445 C C . GLY A 1 1189 ? -32.861 -6.375 32.970 1.00 66.19 1189 GLY A C 1
ATOM 9446 O O . GLY A 1 1189 ? -32.803 -7.595 32.836 1.00 66.19 1189 GLY A O 1
ATOM 9447 N N . GLY A 1 1190 ? -31.930 -5.568 32.449 1.00 59.47 1190 GLY A N 1
ATOM 9448 C CA . GLY A 1 1190 ? -30.859 -6.049 31.558 1.00 59.47 1190 GLY A CA 1
ATOM 9449 C C . GLY A 1 1190 ? -29.862 -7.049 32.168 1.00 59.47 1190 GLY A C 1
ATOM 9450 O O . GLY A 1 1190 ? -29.105 -7.657 31.419 1.00 59.47 1190 GLY A O 1
ATOM 9451 N N . PHE A 1 1191 ? -29.878 -7.224 33.495 1.00 64.12 1191 PHE A N 1
ATOM 9452 C CA . PHE A 1 1191 ? -29.055 -8.180 34.254 1.00 64.12 1191 PHE A CA 1
ATOM 9453 C C . PHE A 1 1191 ? -29.828 -9.400 34.799 1.00 64.12 1191 PHE A C 1
ATOM 9455 O O . PHE A 1 1191 ? -29.249 -10.275 35.442 1.00 64.12 1191 PHE A O 1
ATOM 9462 N N . HIS A 1 1192 ? -31.140 -9.469 34.566 1.00 62.22 1192 HIS A N 1
ATOM 9463 C CA . HIS A 1 1192 ? -31.963 -10.582 35.033 1.00 62.22 1192 HIS A CA 1
ATOM 9464 C C . HIS A 1 1192 ? -31.672 -11.830 34.201 1.00 62.22 1192 HIS A C 1
ATOM 9466 O O . HIS A 1 1192 ? -31.894 -11.810 32.989 1.00 62.22 1192 HIS A O 1
ATOM 9472 N N . LEU A 1 1193 ? -31.185 -12.891 34.856 1.00 57.94 1193 LEU A N 1
ATOM 9473 C CA . LEU A 1 1193 ? -30.764 -14.141 34.206 1.00 57.94 1193 LEU A CA 1
ATOM 9474 C C . LEU A 1 1193 ? -29.745 -13.909 33.065 1.00 57.94 1193 LEU A C 1
ATOM 9476 O O . LEU A 1 1193 ? -29.783 -14.585 32.039 1.00 57.94 1193 LEU A O 1
ATOM 9480 N N . SER A 1 1194 ? -28.867 -12.907 33.205 1.00 57.78 1194 SER A N 1
ATOM 9481 C CA . SER A 1 1194 ? -27.818 -12.625 32.217 1.00 57.78 1194 SER A CA 1
ATOM 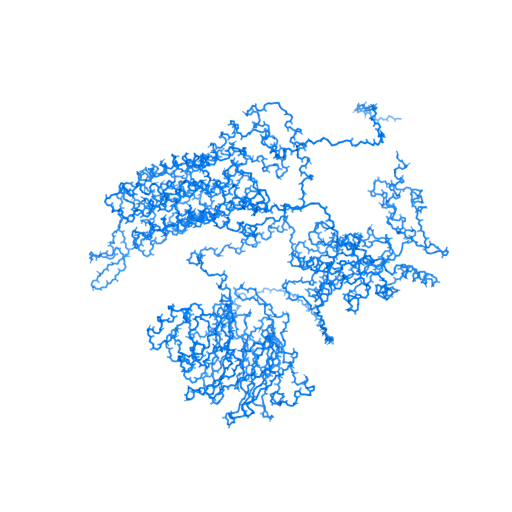9482 C C . SER A 1 1194 ? -26.533 -13.387 32.534 1.00 57.78 1194 SER A C 1
ATOM 9484 O O . SER A 1 1194 ? -25.973 -13.200 33.623 1.00 57.78 1194 SER A O 1
ATOM 9486 N N . ASP A 1 1195 ? -26.001 -14.109 31.545 1.00 55.41 1195 ASP A N 1
ATOM 9487 C CA . ASP A 1 1195 ? -24.714 -14.821 31.618 1.00 55.41 1195 ASP A CA 1
ATOM 9488 C C . ASP A 1 1195 ? -23.587 -13.919 32.161 1.00 55.41 1195 ASP A C 1
ATOM 9490 O O . ASP A 1 1195 ? -22.726 -14.366 32.915 1.00 55.41 1195 ASP A O 1
ATOM 9494 N N . THR A 1 1196 ? -23.641 -12.617 31.847 1.00 52.81 1196 THR A N 1
ATOM 9495 C CA . THR A 1 1196 ? -22.696 -11.552 32.233 1.00 52.81 1196 THR A CA 1
ATOM 9496 C C . THR A 1 1196 ? -22.489 -11.373 33.747 1.00 52.81 1196 THR A C 1
ATOM 9498 O O . THR A 1 1196 ? -21.506 -10.757 34.158 1.00 52.81 1196 THR A O 1
ATOM 9501 N N . ILE A 1 1197 ? -23.392 -11.887 34.592 1.00 52.16 1197 ILE A N 1
ATOM 9502 C CA . ILE A 1 1197 ? -23.200 -11.940 36.054 1.00 52.16 1197 ILE A CA 1
ATOM 9503 C C . ILE A 1 1197 ? -22.764 -13.339 36.498 1.00 52.16 1197 ILE A C 1
ATOM 9505 O O . ILE A 1 1197 ? -21.866 -13.460 37.328 1.00 52.16 1197 ILE A O 1
ATOM 9509 N N . GLU A 1 1198 ? -23.361 -14.386 35.930 1.00 49.22 1198 GLU A N 1
ATOM 9510 C CA . GLU A 1 1198 ? -23.110 -15.785 36.299 1.00 49.22 1198 GLU A CA 1
ATOM 9511 C C . GLU A 1 1198 ? -21.671 -16.229 35.972 1.00 49.22 1198 GLU A C 1
ATOM 9513 O O . GLU A 1 1198 ? -21.036 -16.934 36.753 1.00 49.22 1198 GLU A O 1
ATOM 9518 N N . THR A 1 1199 ? -21.094 -15.695 34.892 1.00 52.47 1199 THR A N 1
ATOM 9519 C CA . THR A 1 1199 ? -19.683 -15.883 34.498 1.00 52.47 1199 THR A CA 1
ATOM 9520 C C . THR A 1 1199 ? -18.708 -14.891 35.162 1.00 52.47 1199 THR A C 1
ATOM 9522 O O . THR A 1 1199 ? -17.532 -14.852 34.817 1.00 52.47 1199 THR A O 1
ATOM 9525 N N . SER A 1 1200 ? -19.153 -14.109 36.158 1.00 62.94 1200 SER A N 1
ATOM 9526 C CA . SER A 1 1200 ? -18.315 -13.176 36.946 1.00 62.94 1200 SER A CA 1
ATOM 9527 C C . SER A 1 1200 ? -17.549 -12.120 36.128 1.00 62.94 1200 SER A C 1
ATOM 9529 O O . SER A 1 1200 ? -16.477 -11.664 36.529 1.00 62.94 1200 SER A O 1
ATOM 9531 N N . VAL A 1 1201 ? -18.090 -11.700 34.981 1.00 71.25 1201 VAL A N 1
ATOM 9532 C CA . VAL A 1 1201 ? -17.340 -10.863 34.028 1.00 71.25 1201 VAL A CA 1
ATOM 9533 C C . VAL A 1 1201 ? -17.140 -9.417 34.504 1.00 71.25 1201 VAL A C 1
ATOM 9535 O O . VAL A 1 1201 ? -16.150 -8.788 34.132 1.00 71.25 1201 VAL A O 1
ATOM 9538 N N . ILE A 1 1202 ? -18.039 -8.912 35.361 1.00 83.44 1202 ILE A N 1
ATOM 9539 C CA . ILE A 1 1202 ? -17.980 -7.568 35.963 1.00 83.44 1202 ILE A CA 1
ATOM 9540 C C . ILE A 1 1202 ? -16.974 -7.532 37.125 1.00 83.44 1202 ILE A C 1
ATOM 9542 O O . ILE A 1 1202 ? -17.196 -8.175 38.149 1.00 83.44 1202 ILE A O 1
ATOM 9546 N N . ASP A 1 1203 ? -15.919 -6.717 37.014 1.00 85.50 1203 ASP A N 1
ATOM 9547 C CA . ASP A 1 1203 ? -14.840 -6.630 38.014 1.00 85.50 1203 ASP A CA 1
ATOM 9548 C C . ASP A 1 1203 ? -15.284 -6.000 39.336 1.00 85.50 1203 ASP A C 1
ATOM 9550 O O . ASP A 1 1203 ? -14.858 -6.414 40.416 1.00 85.50 1203 ASP A O 1
ATOM 9554 N N . HIS A 1 1204 ? -16.088 -4.935 39.259 1.00 90.00 1204 HIS A N 1
ATOM 9555 C CA . HIS A 1 1204 ? -16.338 -4.052 40.398 1.00 90.00 1204 HIS A CA 1
ATOM 9556 C C . HIS A 1 1204 ? -17.811 -3.635 40.516 1.00 90.00 1204 HIS A C 1
ATOM 9558 O O . HIS A 1 1204 ? -18.294 -2.762 39.787 1.00 90.00 1204 HIS A O 1
ATOM 9564 N N . TYR A 1 1205 ? -18.503 -4.200 41.510 1.00 89.25 1205 TYR A N 1
ATOM 9565 C CA . TYR A 1 1205 ? -19.865 -3.830 41.909 1.00 89.25 1205 TYR A CA 1
ATOM 9566 C C . TYR A 1 1205 ? -19.833 -2.707 42.956 1.00 89.25 1205 TYR A C 1
ATOM 9568 O O . TYR A 1 1205 ? -19.581 -2.934 44.137 1.00 89.25 1205 TYR A O 1
ATOM 9576 N N . ILE A 1 1206 ? -20.074 -1.467 42.530 1.00 93.06 1206 ILE A N 1
ATOM 9577 C CA . ILE A 1 1206 ? -19.790 -0.270 43.329 1.00 93.06 1206 ILE A CA 1
ATOM 9578 C C . ILE A 1 1206 ? -21.073 0.343 43.927 1.00 93.06 1206 ILE A C 1
ATOM 9580 O O . ILE A 1 1206 ? -21.930 0.823 43.171 1.00 93.06 1206 ILE A O 1
ATOM 9584 N N . PRO A 1 1207 ? -21.198 0.414 45.272 1.00 93.56 1207 PRO A N 1
ATOM 9585 C CA . PRO A 1 1207 ? -22.287 1.114 45.942 1.00 93.56 1207 PRO A CA 1
ATOM 9586 C C . PRO A 1 1207 ? -22.137 2.634 45.804 1.00 93.56 1207 PRO A C 1
ATOM 9588 O O . PRO A 1 1207 ? -21.153 3.232 46.241 1.00 93.56 1207 PRO A O 1
ATOM 9591 N N . PHE A 1 1208 ? -23.176 3.266 45.272 1.00 94.12 1208 PHE A N 1
ATOM 9592 C CA . PHE A 1 1208 ? -23.441 4.691 45.404 1.00 94.12 1208 PHE A CA 1
ATOM 9593 C C . PHE A 1 1208 ? -24.436 4.890 46.547 1.00 94.12 1208 PHE A C 1
ATOM 9595 O O . PHE A 1 1208 ? -25.653 4.752 46.377 1.00 94.12 1208 PHE A O 1
ATOM 9602 N N . LEU A 1 1209 ? -23.894 5.182 47.727 1.00 93.69 1209 LEU A N 1
ATOM 9603 C CA . LEU A 1 1209 ? -24.647 5.341 48.964 1.00 93.69 1209 LEU A CA 1
ATOM 9604 C C . LEU A 1 1209 ? -25.634 6.515 48.863 1.00 93.69 1209 LEU A C 1
ATOM 9606 O O . LEU A 1 1209 ? -25.328 7.532 48.228 1.00 93.69 1209 LEU A O 1
ATOM 9610 N N . PRO A 1 1210 ? -26.807 6.428 49.510 1.00 92.62 1210 PRO A N 1
ATOM 9611 C CA . PRO A 1 1210 ? -27.752 7.534 49.547 1.00 92.62 1210 PRO A CA 1
ATOM 9612 C C . PRO A 1 1210 ? -27.148 8.743 50.300 1.00 92.62 1210 PRO A C 1
ATOM 9614 O O . PRO A 1 1210 ? -26.148 8.627 51.020 1.00 92.62 1210 PRO A O 1
ATOM 9617 N N . LEU A 1 1211 ? -27.711 9.932 50.067 1.00 92.94 1211 LEU A N 1
ATOM 9618 C CA . LEU A 1 1211 ? -27.135 11.209 50.508 1.00 92.94 1211 LEU A CA 1
ATOM 9619 C C . LEU A 1 1211 ? -27.868 11.772 51.726 1.00 92.94 1211 LEU A C 1
ATOM 9621 O O . LEU A 1 1211 ? -29.062 12.043 51.641 1.00 92.94 1211 LEU A O 1
ATOM 9625 N N . GLU A 1 1212 ? -27.153 12.005 52.820 1.00 92.38 1212 GLU A N 1
ATOM 9626 C CA . GLU A 1 1212 ? -27.668 12.725 53.997 1.00 92.38 1212 GLU A CA 1
ATOM 9627 C C . GLU A 1 1212 ? -27.851 14.226 53.707 1.00 92.38 1212 GLU A C 1
ATOM 9629 O O . GLU A 1 1212 ? -27.384 14.746 52.689 1.00 92.38 1212 GLU A O 1
ATOM 9634 N N . GLU A 1 1213 ? -28.515 14.947 54.611 1.00 90.38 1213 GLU A N 1
ATOM 9635 C CA . GLU A 1 1213 ? -28.865 16.362 54.429 1.00 90.38 1213 GLU A CA 1
ATOM 9636 C C . GLU A 1 1213 ? -27.651 17.265 54.139 1.00 90.38 1213 GLU A C 1
ATOM 9638 O O . GLU A 1 1213 ? -27.718 18.105 53.240 1.00 90.38 1213 GLU A O 1
ATOM 9643 N N . GLU A 1 1214 ? -26.512 17.065 54.812 1.00 89.94 1214 GLU A N 1
ATOM 9644 C CA . GLU A 1 1214 ? -25.296 17.858 54.571 1.00 89.94 1214 GLU A CA 1
ATOM 9645 C C . GLU A 1 1214 ? -24.747 17.682 53.142 1.00 89.94 1214 GLU A C 1
ATOM 9647 O O . GLU A 1 1214 ? -24.332 18.644 52.484 1.00 89.94 1214 GLU A O 1
ATOM 9652 N N . HIS A 1 1215 ? -24.822 16.466 52.604 1.00 92.06 1215 HIS A N 1
ATOM 9653 C CA . HIS A 1 1215 ? -24.433 16.186 51.226 1.00 92.06 1215 HIS A CA 1
ATOM 9654 C C . HIS A 1 1215 ? -25.333 16.936 50.228 1.00 92.06 1215 HIS A C 1
ATOM 9656 O O . HIS A 1 1215 ? -24.847 17.481 49.232 1.00 92.06 1215 HIS A O 1
ATOM 9662 N N . VAL A 1 1216 ? -26.634 17.047 50.524 1.00 90.69 1216 VAL A N 1
ATOM 9663 C CA . VAL A 1 1216 ? -27.584 17.834 49.722 1.00 90.69 1216 VAL A CA 1
ATOM 9664 C C . VAL A 1 1216 ? -27.361 19.344 49.899 1.00 90.69 1216 VAL A C 1
ATOM 9666 O O . VAL A 1 1216 ? -27.393 20.067 48.901 1.00 90.69 1216 VAL A O 1
ATOM 9669 N N . LYS A 1 1217 ? -27.028 19.825 51.110 1.00 91.31 1217 LYS A N 1
ATOM 9670 C CA . LYS A 1 1217 ? -26.593 21.216 51.373 1.00 91.31 1217 LYS A CA 1
ATOM 9671 C C . LYS A 1 1217 ? -25.417 21.607 50.480 1.00 91.31 1217 LYS A C 1
ATOM 9673 O O . LYS A 1 1217 ? -25.427 22.679 49.877 1.00 91.31 1217 LYS A O 1
ATOM 9678 N N . ASN A 1 1218 ? -24.424 20.733 50.336 1.00 90.75 1218 ASN A N 1
ATOM 9679 C CA . ASN A 1 1218 ? -23.249 21.005 49.507 1.00 90.75 1218 ASN A CA 1
ATOM 9680 C C . ASN A 1 1218 ? -23.572 21.004 47.997 1.00 90.75 1218 ASN A C 1
ATOM 9682 O O . ASN A 1 1218 ? -23.096 21.884 47.273 1.00 90.75 1218 ASN A O 1
ATOM 9686 N N . CYS A 1 1219 ? -24.483 20.142 47.530 1.00 89.50 1219 CYS A N 1
ATOM 9687 C CA . CYS A 1 1219 ? -25.038 20.249 46.175 1.00 89.50 1219 CYS A CA 1
ATOM 9688 C C . CYS A 1 1219 ? -25.826 21.551 45.937 1.00 89.50 1219 CYS A C 1
ATOM 9690 O O . CYS A 1 1219 ? -25.688 22.156 44.872 1.00 89.50 1219 CYS A O 1
ATOM 9692 N N . ALA A 1 1220 ? -26.640 21.997 46.903 1.00 89.88 1220 ALA A N 1
ATOM 9693 C CA . ALA A 1 1220 ? -27.394 23.248 46.804 1.00 89.88 1220 ALA A CA 1
ATOM 9694 C C . ALA A 1 1220 ? -26.445 24.450 46.674 1.00 89.88 1220 ALA A C 1
ATOM 9696 O O . ALA A 1 1220 ? -26.564 25.218 45.718 1.00 89.88 1220 ALA A O 1
ATOM 9697 N N . LYS A 1 1221 ? -25.434 24.548 47.555 1.00 90.38 1221 LYS A N 1
ATOM 9698 C CA . LYS A 1 1221 ? -24.385 25.585 47.505 1.00 90.38 1221 LYS A CA 1
ATOM 9699 C C . LYS A 1 1221 ? -23.745 25.686 46.115 1.00 90.38 1221 LYS A C 1
ATOM 9701 O O . LYS A 1 1221 ? -23.705 26.769 45.532 1.00 90.38 1221 LYS A O 1
ATOM 9706 N N . MET A 1 1222 ? -23.311 24.560 45.541 1.00 87.69 1222 MET A N 1
ATOM 9707 C CA . MET A 1 1222 ? -22.728 24.559 44.193 1.00 87.69 1222 MET A CA 1
ATOM 9708 C C . MET A 1 1222 ? -23.733 24.901 43.089 1.00 87.69 1222 MET A C 1
ATOM 9710 O O . MET A 1 1222 ? -23.351 25.541 42.112 1.00 87.69 1222 MET A O 1
ATOM 9714 N N . ALA A 1 1223 ? -25.011 24.536 43.219 1.00 88.00 1223 ALA A N 1
ATOM 9715 C CA . ALA A 1 1223 ? -26.032 24.881 42.229 1.00 88.00 1223 ALA A CA 1
ATOM 9716 C C . ALA A 1 1223 ? -26.316 26.399 42.158 1.00 88.00 1223 ALA A C 1
ATOM 9718 O O . ALA A 1 1223 ? -26.601 26.897 41.061 1.00 88.00 1223 ALA A O 1
ATOM 9719 N N . PHE A 1 1224 ? -26.192 27.126 43.278 1.00 90.25 1224 PHE A N 1
ATOM 9720 C CA . PHE A 1 1224 ? -26.228 28.596 43.320 1.00 90.25 1224 PHE A CA 1
ATOM 9721 C C . PHE A 1 1224 ? -24.935 29.209 42.753 1.00 90.25 1224 PHE A C 1
ATOM 9723 O O . PHE A 1 1224 ? -24.992 30.021 41.826 1.00 90.25 1224 PHE A O 1
ATOM 9730 N N . ILE A 1 1225 ? -23.762 28.747 43.205 1.00 87.75 1225 ILE A N 1
ATOM 9731 C CA . ILE A 1 1225 ? -22.451 29.268 42.768 1.00 87.75 1225 ILE A CA 1
ATOM 9732 C C . ILE A 1 1225 ? -22.229 29.065 41.256 1.00 87.75 1225 ILE A C 1
ATOM 9734 O O . ILE A 1 1225 ? -21.780 29.977 40.561 1.00 87.75 1225 ILE A O 1
ATOM 9738 N N . LYS A 1 1226 ? -22.659 27.925 40.696 1.00 85.31 1226 LYS A N 1
ATOM 9739 C CA . LYS A 1 1226 ? -22.688 27.633 39.245 1.00 85.31 1226 LYS A CA 1
ATOM 9740 C C . LYS A 1 1226 ? -23.524 28.643 38.440 1.00 85.31 1226 LYS A C 1
ATOM 9742 O O . LYS A 1 1226 ? -23.294 28.812 37.245 1.00 85.31 1226 LYS A O 1
ATOM 9747 N N . ARG A 1 1227 ? -24.470 29.334 39.086 1.00 86.56 1227 ARG A N 1
ATOM 9748 C CA . ARG A 1 1227 ? -25.315 30.406 38.526 1.00 86.56 1227 ARG A CA 1
ATOM 9749 C C . ARG A 1 1227 ? -24.830 31.816 38.913 1.00 86.56 1227 ARG A C 1
ATOM 9751 O O . ARG A 1 1227 ? -25.529 32.786 38.634 1.00 86.56 1227 ARG A O 1
ATOM 9758 N N . ARG A 1 1228 ? -23.616 31.929 39.476 1.00 87.25 1228 ARG A N 1
ATOM 9759 C CA . ARG A 1 1228 ? -22.952 33.166 39.940 1.00 87.25 1228 ARG A CA 1
ATOM 9760 C C . ARG A 1 1228 ? -23.713 33.905 41.047 1.00 87.25 1228 ARG A C 1
ATOM 9762 O O . ARG A 1 1228 ? -23.767 35.130 41.048 1.00 87.25 1228 ARG A O 1
ATOM 9769 N N . ILE A 1 1229 ? -24.305 33.150 41.970 1.00 87.31 1229 ILE A N 1
ATOM 9770 C CA . ILE A 1 1229 ? -24.985 33.667 43.161 1.00 87.31 1229 ILE A CA 1
ATOM 9771 C C . ILE A 1 1229 ? -24.361 32.997 44.386 1.00 87.31 1229 ILE A C 1
ATOM 9773 O O . ILE A 1 1229 ? -24.247 31.771 44.423 1.00 87.31 1229 ILE A O 1
ATOM 9777 N N . GLU A 1 1230 ? -23.959 33.790 45.377 1.00 88.81 1230 GLU A N 1
ATOM 9778 C CA . GLU A 1 1230 ? -23.589 33.276 46.698 1.00 88.81 1230 GLU A CA 1
ATOM 9779 C C . GLU A 1 1230 ? -24.871 33.084 47.526 1.00 88.81 1230 GLU A C 1
ATOM 9781 O O . GLU A 1 1230 ? -25.656 34.026 47.644 1.00 88.81 1230 GLU A O 1
ATOM 9786 N N . PRO A 1 1231 ? -25.149 31.874 48.043 1.00 88.44 1231 PRO A N 1
ATOM 9787 C CA . PRO A 1 1231 ? -26.396 31.601 48.747 1.00 88.44 1231 PRO A CA 1
ATOM 9788 C C . PRO A 1 1231 ? -26.332 31.993 50.227 1.00 88.44 1231 PRO A C 1
ATOM 9790 O O . PRO A 1 1231 ? -25.370 31.665 50.923 1.00 88.44 1231 PRO A O 1
ATOM 9793 N N . THR A 1 1232 ? -27.402 32.611 50.731 1.00 89.06 1232 THR A N 1
ATOM 9794 C CA . THR A 1 1232 ? -27.636 32.737 52.179 1.00 89.06 1232 THR A CA 1
ATOM 9795 C C . THR A 1 1232 ? -28.047 31.386 52.781 1.00 89.06 1232 THR A C 1
ATOM 9797 O O . THR A 1 1232 ? -28.392 30.450 52.055 1.00 89.06 1232 THR A O 1
ATOM 9800 N N . ALA A 1 1233 ? -28.037 31.273 54.114 1.00 86.75 1233 ALA A N 1
ATOM 9801 C CA . ALA A 1 1233 ? -28.550 30.084 54.803 1.00 86.75 1233 ALA A CA 1
ATOM 9802 C C . ALA A 1 1233 ? -30.024 29.815 54.443 1.00 86.75 1233 ALA A C 1
ATOM 9804 O O . ALA A 1 1233 ? -30.368 28.712 54.031 1.00 86.75 1233 ALA A O 1
ATOM 9805 N N . GLU A 1 1234 ? -30.854 30.860 54.466 1.00 86.75 1234 GLU A N 1
ATOM 9806 C CA . GLU A 1 1234 ? -32.284 30.816 54.129 1.00 86.75 1234 GLU A CA 1
ATOM 9807 C C . GLU A 1 1234 ? -32.533 30.238 52.724 1.00 86.75 1234 GLU A C 1
ATOM 9809 O O . GLU A 1 1234 ? -33.381 29.367 52.557 1.00 86.75 1234 GLU A O 1
ATOM 9814 N N . MET A 1 1235 ? -31.741 30.644 51.723 1.00 87.38 1235 MET A N 1
ATOM 9815 C CA . MET A 1 1235 ? -31.837 30.132 50.345 1.00 87.38 1235 MET A CA 1
ATOM 9816 C C . MET A 1 1235 ? -31.431 28.654 50.214 1.00 87.38 1235 MET A C 1
ATOM 9818 O O . MET A 1 1235 ? -31.861 27.967 49.284 1.00 87.38 1235 MET A O 1
ATOM 9822 N N . ILE A 1 1236 ? -30.583 28.152 51.118 1.00 89.00 1236 ILE A N 1
ATOM 9823 C CA . ILE A 1 1236 ? -30.213 26.732 51.183 1.00 89.00 1236 ILE A CA 1
ATOM 9824 C C . ILE A 1 1236 ? -31.335 25.945 51.861 1.00 89.00 1236 ILE A C 1
ATOM 9826 O O . ILE A 1 1236 ? -31.750 24.915 51.332 1.00 89.00 1236 ILE A O 1
ATOM 9830 N N . ASP A 1 1237 ? -31.861 26.439 52.979 1.00 88.69 1237 ASP A N 1
ATOM 9831 C CA . ASP A 1 1237 ? -32.907 25.759 53.744 1.00 88.69 1237 ASP A CA 1
ATOM 9832 C C . ASP A 1 1237 ? -34.257 25.751 52.995 1.00 88.69 1237 ASP A C 1
ATOM 9834 O O . ASP A 1 1237 ? -34.952 24.732 52.988 1.00 88.69 1237 ASP A O 1
ATOM 9838 N N . GLU A 1 1238 ? -34.578 26.798 52.223 1.00 88.31 1238 GLU A N 1
ATOM 9839 C CA . GLU A 1 1238 ? -35.684 26.790 51.253 1.00 88.31 1238 GLU A CA 1
ATOM 9840 C C . GLU A 1 1238 ? -35.496 25.675 50.208 1.00 88.31 1238 GLU A C 1
ATOM 9842 O O . GLU A 1 1238 ? -36.409 24.879 49.963 1.00 88.31 1238 GLU A O 1
ATOM 9847 N N . ALA A 1 1239 ? -34.294 25.548 49.633 1.00 87.00 1239 ALA A N 1
ATOM 9848 C CA . ALA A 1 1239 ? -33.989 24.505 48.654 1.00 87.00 1239 ALA A CA 1
ATOM 9849 C C . ALA A 1 1239 ? -34.079 23.083 49.245 1.00 87.00 1239 ALA A C 1
ATOM 9851 O O . ALA A 1 1239 ? -34.449 22.151 48.524 1.00 87.00 1239 ALA A O 1
ATOM 9852 N N . LEU A 1 1240 ? -33.792 22.912 50.542 1.00 88.25 1240 LEU A N 1
ATOM 9853 C CA . LEU A 1 1240 ? -33.945 21.648 51.274 1.00 88.25 1240 LEU A CA 1
ATOM 9854 C C . LEU A 1 1240 ? -35.392 21.334 51.650 1.00 88.25 1240 LEU A C 1
ATOM 9856 O O . LEU A 1 1240 ? -35.765 20.165 51.608 1.00 88.25 1240 LEU A O 1
ATOM 9860 N N . SER A 1 1241 ? -36.223 22.339 51.947 1.00 88.06 1241 SER A N 1
ATOM 9861 C CA . SER A 1 1241 ? -37.652 22.152 52.267 1.00 88.06 1241 SER A CA 1
ATOM 9862 C C . SER A 1 1241 ? -38.430 21.421 51.159 1.00 88.06 1241 SER A C 1
ATOM 9864 O O . SER A 1 1241 ? -39.483 20.825 51.377 1.00 88.06 1241 SER A O 1
ATOM 9866 N N . HIS A 1 1242 ? -37.892 21.457 49.940 1.00 84.75 1242 HIS A N 1
ATOM 9867 C CA . HIS A 1 1242 ? -38.407 20.791 48.752 1.00 84.75 1242 HIS A CA 1
ATOM 9868 C C . HIS A 1 1242 ? -37.866 19.370 48.522 1.00 84.75 1242 HIS A C 1
ATOM 9870 O O . HIS A 1 1242 ? -38.231 18.726 47.531 1.00 84.75 1242 HIS A O 1
ATOM 9876 N N . MET A 1 1243 ? -36.986 18.889 49.397 1.00 86.81 1243 MET A N 1
ATOM 9877 C CA . MET A 1 1243 ? -36.370 17.569 49.337 1.00 86.81 1243 MET A CA 1
ATOM 9878 C C . MET A 1 1243 ? -37.101 16.611 50.278 1.00 86.81 1243 MET A C 1
ATOM 9880 O O . MET A 1 1243 ? -37.591 16.993 51.334 1.00 86.81 1243 MET A O 1
ATOM 9884 N N . THR A 1 1244 ? -37.195 15.343 49.879 1.00 87.88 1244 THR A N 1
ATOM 9885 C CA . THR A 1 1244 ? -37.826 14.293 50.694 1.00 87.88 1244 THR A CA 1
ATOM 9886 C C . THR A 1 1244 ? -36.759 13.337 51.191 1.00 87.88 1244 THR A C 1
ATOM 9888 O O . THR A 1 1244 ? -35.878 12.944 50.419 1.00 87.88 1244 THR A O 1
ATOM 9891 N N . PHE A 1 1245 ? -36.847 12.982 52.470 1.00 88.69 1245 PHE A N 1
ATOM 9892 C CA . PHE A 1 1245 ? -35.919 12.079 53.133 1.00 88.69 1245 PHE A CA 1
ATOM 9893 C C . PHE A 1 1245 ? -36.654 10.832 53.639 1.00 88.69 1245 PHE A C 1
ATOM 9895 O O . PHE A 1 1245 ? -37.811 10.915 54.049 1.00 88.69 1245 PHE A O 1
ATOM 9902 N N . ASP A 1 1246 ? -36.004 9.676 53.551 1.00 83.62 1246 ASP A N 1
ATOM 9903 C CA . ASP A 1 1246 ? -36.508 8.360 53.941 1.00 83.62 1246 ASP A CA 1
ATOM 9904 C C . ASP A 1 1246 ? -35.351 7.458 54.451 1.00 83.62 1246 ASP A C 1
ATOM 9906 O O . ASP A 1 1246 ? -34.180 7.823 54.297 1.00 83.62 1246 ASP A O 1
ATOM 9910 N N . PRO A 1 1247 ? -35.619 6.316 55.123 1.00 82.69 1247 PRO A N 1
ATOM 9911 C CA . PRO A 1 1247 ? -36.912 5.794 55.585 1.00 82.69 1247 PRO A CA 1
ATOM 9912 C C . PRO A 1 1247 ? -37.408 6.417 56.910 1.00 82.69 1247 PRO A C 1
ATOM 9914 O O . PRO A 1 1247 ? -36.597 6.745 57.779 1.00 82.69 1247 PRO A O 1
ATOM 9917 N N . PRO A 1 1248 ? -38.736 6.528 57.118 1.00 78.38 1248 PRO A N 1
ATOM 9918 C CA . PRO A 1 1248 ? -39.311 6.815 58.433 1.00 78.38 1248 PRO A CA 1
ATOM 9919 C C . PRO A 1 1248 ? -39.007 5.699 59.453 1.00 78.38 1248 PRO A C 1
ATOM 9921 O O . PRO A 1 1248 ? -38.883 4.542 59.051 1.00 78.38 1248 PRO A O 1
ATOM 9924 N N . PRO A 1 1249 ? -38.937 6.003 60.765 1.00 76.88 1249 PRO A N 1
ATOM 9925 C CA . PRO A 1 1249 ? -39.170 7.317 61.372 1.00 76.88 1249 PRO A CA 1
ATOM 9926 C C . PRO A 1 1249 ? -37.956 8.260 61.307 1.00 76.88 1249 PRO A C 1
ATOM 9928 O O . PRO A 1 1249 ? -38.118 9.457 61.523 1.00 76.88 1249 PRO A O 1
ATOM 9931 N N . HIS A 1 1250 ? -36.758 7.744 61.014 1.00 82.12 1250 HIS A N 1
ATOM 9932 C CA . HIS A 1 1250 ? -35.501 8.486 61.168 1.00 82.12 1250 HIS A CA 1
ATOM 9933 C C . HIS A 1 1250 ? -35.199 9.473 60.028 1.00 82.12 1250 HIS A C 1
ATOM 9935 O O . HIS A 1 1250 ? -34.502 10.453 60.261 1.00 82.12 1250 HIS A O 1
ATOM 9941 N N . ASN A 1 1251 ? -35.735 9.244 58.821 1.00 86.94 1251 ASN A N 1
ATOM 9942 C CA . ASN A 1 1251 ? -35.644 10.139 57.657 1.00 86.94 1251 ASN A CA 1
ATOM 9943 C C . ASN A 1 1251 ? -34.206 10.609 57.345 1.00 86.94 1251 ASN A C 1
ATOM 9945 O O . ASN A 1 1251 ? -33.970 11.783 57.074 1.00 86.94 1251 ASN A O 1
ATOM 9949 N N . LEU A 1 1252 ? -33.237 9.690 57.397 1.00 86.00 1252 LEU A N 1
ATOM 9950 C CA . LEU A 1 1252 ? -31.807 10.021 57.346 1.00 86.00 1252 LEU A CA 1
ATOM 9951 C C . LEU A 1 1252 ? -31.310 10.430 55.946 1.00 86.00 1252 LEU A C 1
ATOM 9953 O O . LEU A 1 1252 ? -30.352 11.196 55.833 1.00 86.00 1252 LEU A O 1
ATOM 9957 N N . TYR A 1 1253 ? -31.922 9.918 54.870 1.00 91.94 1253 TYR A N 1
ATOM 9958 C CA . TYR A 1 1253 ? -31.324 9.968 53.532 1.00 91.94 1253 TYR A CA 1
ATOM 9959 C C . TYR A 1 1253 ? -32.256 10.524 52.453 1.00 91.94 1253 TYR A C 1
ATOM 9961 O O . TYR A 1 1253 ? -33.449 10.258 52.434 1.00 91.94 1253 TYR A O 1
ATOM 9969 N N . SER A 1 1254 ? -31.712 11.293 51.509 1.00 90.00 1254 SER A N 1
ATOM 9970 C CA . SER A 1 1254 ? -32.486 11.984 50.479 1.00 90.00 1254 SER A CA 1
ATOM 9971 C C . SER A 1 1254 ? -32.893 11.064 49.325 1.00 90.00 1254 SER A C 1
ATOM 9973 O O . SER A 1 1254 ? -32.061 10.625 48.522 1.00 90.00 1254 SER A O 1
ATOM 9975 N N . LYS A 1 1255 ? -34.207 10.879 49.170 1.00 85.50 1255 LYS A N 1
ATOM 9976 C CA . LYS A 1 1255 ? -34.865 9.991 48.195 1.00 85.50 1255 LYS A CA 1
ATOM 9977 C C . LYS A 1 1255 ? -34.502 10.262 46.729 1.00 85.50 1255 LYS A C 1
ATOM 9979 O O . LYS A 1 1255 ? -34.588 9.373 45.884 1.00 85.50 1255 LYS A O 1
ATOM 9984 N N . SER A 1 1256 ? -34.131 11.503 46.402 1.00 85.62 1256 SER A N 1
ATOM 9985 C CA . SER A 1 1256 ? -33.776 11.933 45.037 1.00 85.62 1256 SER A CA 1
ATOM 9986 C C . SER A 1 1256 ? -32.331 12.414 44.877 1.00 85.62 1256 SER A C 1
ATOM 9988 O O . SER A 1 1256 ? -31.990 12.960 43.819 1.00 85.62 1256 SER A O 1
ATOM 9990 N N . GLY A 1 1257 ? -31.516 12.280 45.933 1.00 88.38 1257 GLY A N 1
ATOM 9991 C CA . GLY A 1 1257 ? -30.173 12.849 46.017 1.00 88.38 1257 GLY A CA 1
ATOM 9992 C C . GLY A 1 1257 ? -30.129 14.284 45.485 1.00 88.38 1257 GLY A C 1
ATOM 9993 O O . GLY A 1 1257 ? -31.052 15.072 45.682 1.00 88.38 1257 GLY A O 1
ATOM 9994 N N . CYS A 1 1258 ? -29.107 14.606 44.699 1.00 88.00 1258 CYS A N 1
ATOM 9995 C CA . CYS A 1 1258 ? -28.966 15.929 44.096 1.00 88.00 1258 CYS A CA 1
ATOM 9996 C C . CYS A 1 1258 ? -29.673 16.082 42.731 1.00 88.00 1258 CYS A C 1
ATOM 9998 O O . CYS A 1 1258 ? -29.531 17.121 42.089 1.00 88.00 1258 CYS A O 1
ATOM 10000 N N . LYS A 1 1259 ? -30.473 15.102 42.264 1.00 85.25 1259 LYS A N 1
ATOM 10001 C CA . LYS A 1 1259 ? -31.094 15.145 40.915 1.00 85.25 1259 LYS A CA 1
ATOM 10002 C C . LYS A 1 1259 ? -32.134 16.264 40.759 1.00 85.25 1259 LYS A C 1
ATOM 10004 O O . LYS A 1 1259 ? -32.323 16.759 39.653 1.00 85.25 1259 LYS A O 1
ATOM 10009 N N . ARG A 1 1260 ? -32.805 16.666 41.847 1.00 84.31 1260 ARG A N 1
ATOM 10010 C CA . ARG A 1 1260 ? -33.844 17.720 41.841 1.00 84.31 1260 ARG A CA 1
ATOM 10011 C C . ARG A 1 1260 ? -33.348 19.100 42.287 1.00 84.31 1260 ARG A C 1
ATOM 10013 O O . ARG A 1 1260 ? -33.988 20.099 41.960 1.00 84.31 1260 ARG A O 1
ATOM 10020 N N . ILE A 1 1261 ? -32.209 19.179 42.981 1.00 87.06 1261 ILE A N 1
ATOM 10021 C CA . ILE A 1 1261 ? -31.766 20.424 43.627 1.00 87.06 1261 ILE A CA 1
ATOM 10022 C C . ILE A 1 1261 ? -31.426 21.522 42.606 1.00 87.06 1261 ILE A C 1
ATOM 10024 O O . ILE A 1 1261 ? -31.816 22.665 42.803 1.00 87.06 1261 ILE A O 1
ATOM 10028 N N . GLU A 1 1262 ? -30.819 21.190 41.456 1.00 81.88 1262 GLU A N 1
ATOM 10029 C CA . GLU A 1 1262 ? -30.526 22.183 40.405 1.00 81.88 1262 GLU A CA 1
ATOM 10030 C C . GLU A 1 1262 ? -31.782 22.827 39.798 1.00 81.88 1262 GLU A C 1
ATOM 10032 O O . GLU A 1 1262 ? -31.722 23.974 39.356 1.00 81.88 1262 GLU A O 1
ATOM 10037 N N . GLN A 1 1263 ? -32.907 22.105 39.763 1.00 83.69 1263 GLN A N 1
ATOM 10038 C CA . GLN A 1 1263 ? -34.183 22.637 39.278 1.00 83.69 1263 GLN A CA 1
ATOM 10039 C C . GLN A 1 1263 ? -34.819 23.546 40.332 1.00 83.69 1263 GLN A C 1
ATOM 10041 O O . GLN A 1 1263 ? -35.227 24.654 40.004 1.00 83.69 1263 GLN A O 1
ATOM 10046 N N . LYS A 1 1264 ? -34.833 23.121 41.603 1.00 86.56 1264 LYS A N 1
ATOM 10047 C CA . LYS A 1 1264 ? -35.367 23.926 42.712 1.00 86.56 1264 LYS A CA 1
ATOM 10048 C C . LYS A 1 1264 ? -34.570 25.207 42.945 1.00 86.56 1264 LYS A C 1
ATOM 10050 O O . LYS A 1 1264 ? -35.164 26.274 43.017 1.00 86.56 1264 LYS A O 1
ATOM 10055 N N . VAL A 1 1265 ? -33.241 25.131 42.926 1.00 88.31 1265 VAL A N 1
ATOM 10056 C CA . VAL A 1 1265 ? -32.357 26.305 42.984 1.00 88.31 1265 VAL A CA 1
ATOM 10057 C C . VAL A 1 1265 ? -32.596 27.252 41.802 1.00 88.31 1265 VAL A C 1
ATOM 10059 O O . VAL A 1 1265 ? -32.612 28.465 41.987 1.00 88.31 1265 VAL A O 1
ATOM 10062 N N . ALA A 1 1266 ? -32.859 26.736 40.594 1.00 83.81 1266 ALA A N 1
ATOM 10063 C CA . ALA A 1 1266 ? -33.237 27.585 39.462 1.00 83.81 1266 ALA A CA 1
ATOM 10064 C C . ALA A 1 1266 ? -34.602 28.276 39.651 1.00 83.81 1266 ALA A C 1
ATOM 10066 O O . ALA A 1 1266 ? -34.748 29.415 39.217 1.00 83.81 1266 ALA A O 1
ATOM 10067 N N . THR A 1 1267 ? -35.574 27.630 40.310 1.00 85.06 1267 THR A N 1
ATOM 10068 C CA . THR A 1 1267 ? -36.854 28.258 40.686 1.00 85.06 1267 THR A CA 1
ATOM 10069 C C . THR A 1 1267 ? -36.651 29.366 41.720 1.00 85.06 1267 THR A C 1
ATOM 10071 O O . THR A 1 1267 ? -37.113 30.475 41.490 1.00 85.06 1267 THR A O 1
ATOM 10074 N N . ILE A 1 1268 ? -35.900 29.098 42.793 1.00 85.94 1268 ILE A N 1
ATOM 10075 C CA . ILE A 1 1268 ? -35.625 30.051 43.886 1.00 85.94 1268 ILE A CA 1
ATOM 10076 C C . ILE A 1 1268 ? -34.910 31.307 43.357 1.00 85.94 1268 ILE A C 1
ATOM 10078 O O . ILE A 1 1268 ? -35.300 32.435 43.642 1.00 85.94 1268 ILE A O 1
ATOM 10082 N N . ILE A 1 1269 ? -33.918 31.134 42.476 1.00 84.38 1269 ILE A N 1
ATOM 10083 C CA . ILE A 1 1269 ? -33.233 32.251 41.798 1.00 84.38 1269 ILE A CA 1
ATOM 10084 C C . ILE A 1 1269 ? -34.184 33.071 40.903 1.00 84.38 1269 ILE A C 1
ATOM 10086 O O . ILE A 1 1269 ? -33.906 34.238 40.636 1.00 84.38 1269 ILE A O 1
ATOM 10090 N N . TYR A 1 1270 ? -35.280 32.478 40.421 1.00 81.06 1270 TYR A N 1
ATOM 10091 C CA . TYR A 1 1270 ? -36.275 33.147 39.580 1.00 81.06 1270 TYR A CA 1
ATOM 10092 C C . TYR A 1 1270 ? -37.411 33.800 40.390 1.00 81.06 1270 TYR A C 1
ATOM 10094 O O . TYR A 1 1270 ? -38.067 34.691 39.872 1.00 81.06 1270 TYR A O 1
ATOM 10102 N N . SER A 1 1271 ? -37.636 33.409 41.650 1.00 76.12 1271 SER A N 1
ATOM 10103 C CA . SER A 1 1271 ? -38.543 34.110 42.578 1.00 76.12 1271 SER A CA 1
ATOM 10104 C C . SER A 1 1271 ? -37.865 35.230 43.379 1.00 76.12 1271 SER A C 1
ATOM 10106 O O . SER A 1 1271 ? -38.555 36.054 43.970 1.00 76.12 1271 SER A O 1
ATOM 10108 N N . ILE A 1 1272 ? -36.528 35.277 43.382 1.00 68.75 1272 ILE A N 1
ATOM 10109 C CA . ILE A 1 1272 ? -35.702 36.350 43.975 1.00 68.75 1272 ILE A CA 1
ATOM 10110 C C . ILE A 1 1272 ? -35.372 37.464 42.944 1.00 68.75 1272 ILE A C 1
ATOM 10112 O O . ILE A 1 1272 ? -34.765 38.477 43.294 1.00 68.75 1272 ILE A O 1
ATOM 10116 N N . LYS A 1 1273 ? -35.767 37.300 41.672 1.00 54.97 1273 LYS A N 1
ATOM 10117 C CA . LYS A 1 1273 ? -35.509 38.232 40.556 1.00 54.97 1273 LYS A CA 1
ATOM 10118 C C . LYS A 1 1273 ? -36.770 38.893 40.008 1.00 54.97 1273 LYS A C 1
ATOM 10120 O O . LYS A 1 1273 ? -36.612 40.033 39.521 1.00 54.97 1273 LYS A O 1
#

Organism: Vespula germanica (NCBI:txid30212)